Protein AF-0000000085123666 (afdb_homodimer)

Radius of gyration: 37.84 Å; Cα contacts (8 Å, |Δi|>4): 1685; chains: 2; bounding box: 63×123×87 Å

Secondary structure (DSSP, 8-state):
-PPPPPEEEEEETTS-----GGGGTT-SS--EEEEE-STT-HHHHHHHHHHHT-SEEE----GGGHHHHHHHHHH-TT-EEES-HHHHHTTSSHHHHHHHHHHTT-----EEEESSHHHHHHHHHHTPPSSEEEE-SSS-GGGGGGGEEEESSHHHHHHHHHHH--SSEEEEEPP-EEEEEEEEEEEETTEEEEEEEEE--TT-----GGGT-EEE-S---HHHHHHHHHHHHHHT-SEEEEEEEEETTT--EEEEEEESS----HHHHHHHHHHHHHHHHTTSSPPP---TTHHHHHTTS-HHHHTTEE--EE------TT----GGGGG------PPPPP-GGGS-------------------------PPB-GGG--HHHHHTSTT--HHHHHHHHHHHHH-B-SSGGGGGGSTT--HHHHHHHHTTBPP--EETTT--HHHHHTBTT--HHHHHHHHHHHHHHSS-SSGGGGGGSTT--HHHHHHHHTTEE---/-PPPPPEEEEEETTS-----GGGGTT-SS--EEEEE-STT-HHHHHHHHHHHT-SEEE----GGGHHHHHHHHHT-TT-EEES-HHHHHTTSSHHHHHHHHHHTT-----EEEESSHHHHHHHHHHTPPSSEEEE-SSS-GGGGGGGEEEESSHHHHHHHHHHH--SSEEEEEPP-EEEEEEEEEEEETTEEEEEEEEE--TT-S---GGGT-EEE-S---HHHHHHHHHHHHHHT-SEEEEEEEEETTT--EEEEEEESS----HHHHHHHHHHHHHHHHTTSSPPP---TTHHHHHTTS-HHHHTTEE--EE------TT----GGGGG------PPPPP-GGGS-------------------------PPB-GGG--HHHHHTSTT--HHHHHHHHHHHHH-B-SSGGGGGGSTT--HHHHHHHGGGBPP--EETTT--HHHHHTBTT--HHHHHHHHHHHHHHSS-SSGGGGGGSTT--HHHHHHHHTTEE---

Nearest PDB structures (foldseek):
  7qyr-assembly2_E  TM=7.824E-01  e=8.210E-13  Pseudomonas aeruginosa PAO1
  7qyr-assembly2_G  TM=7.642E-01  e=1.035E-12  Pseudomonas aeruginosa PAO1
  4iwx-assembly1_A  TM=7.507E-01  e=1.743E-12  Escherichia coli K-12
  7qys-assembly1_D  TM=7.583E-01  e=3.297E-12  Pseudomonas syringae pv. tomato str. DC3000
  5i47-assembly1_B  TM=7.705E-01  e=2.167E-09  Sphaerobacter thermophilus DSM 20745

Solvent-accessible surface area (backbone atoms only — not comparable to full-atom values): 55719 Å² total; per-residue (Å²): 128,85,82,68,72,39,42,25,38,54,40,42,71,97,47,86,74,86,76,56,69,77,35,47,72,82,58,86,65,77,66,43,76,46,67,44,72,56,89,92,31,62,67,61,44,54,50,48,41,59,73,70,54,43,33,33,39,35,43,77,72,54,58,91,46,40,69,61,48,54,53,51,47,68,76,34,79,76,42,45,50,39,58,36,72,50,33,49,45,40,39,47,30,60,56,33,34,51,48,42,26,59,74,68,70,44,58,50,56,61,67,48,79,22,82,48,62,67,61,39,50,49,38,48,67,74,64,57,63,71,42,30,34,41,34,54,43,73,73,71,64,92,63,28,67,76,44,54,39,81,22,75,42,50,69,49,41,49,53,49,44,68,70,67,59,54,79,38,42,31,38,26,45,59,71,57,46,34,90,57,25,35,31,45,38,33,27,41,24,42,13,65,62,36,49,33,37,20,23,28,34,94,95,40,91,55,31,50,54,91,72,62,22,52,73,43,44,64,88,71,59,64,37,51,51,52,51,45,31,54,50,25,57,73,40,38,28,53,44,33,31,32,33,32,37,34,27,56,86,46,59,29,44,24,51,74,45,51,32,76,69,72,95,64,48,49,28,56,49,21,50,47,35,40,43,47,42,18,64,66,44,75,63,77,38,61,80,71,61,73,57,56,67,48,30,46,36,59,59,60,32,52,63,39,54,46,44,26,30,27,52,68,37,49,51,72,74,53,91,38,93,85,41,59,63,43,68,59,58,76,72,53,85,62,63,68,44,83,58,60,83,82,49,80,82,66,45,68,79,74,82,66,76,81,72,80,72,71,78,73,67,79,65,74,69,68,72,74,60,76,60,79,69,46,42,41,73,76,74,49,47,52,41,58,44,22,68,38,77,90,42,46,70,71,56,35,50,51,50,53,58,51,45,74,74,33,44,54,27,43,79,70,60,53,54,74,40,86,90,42,53,72,66,58,50,60,68,34,51,84,46,42,40,89,40,45,41,33,67,74,73,55,47,58,74,54,38,41,27,27,85,94,29,45,67,67,50,25,48,51,53,51,51,48,31,68,72,66,69,54,68,88,49,75,72,58,50,58,74,40,83,91,36,47,74,68,52,41,63,59,45,55,68,28,44,39,72,67,135,128,86,82,66,72,39,42,25,38,53,41,43,72,97,48,86,76,86,77,56,69,77,36,48,72,85,58,87,65,77,66,43,76,48,67,44,72,56,91,89,32,62,67,60,42,53,50,48,42,60,72,68,54,43,32,33,40,35,43,78,72,54,58,92,45,40,68,60,48,54,55,50,45,68,76,34,80,76,42,46,48,40,58,37,72,52,32,49,45,40,38,47,31,58,56,31,32,51,48,41,26,60,73,69,71,43,59,49,56,61,68,49,77,23,81,49,63,68,60,40,50,48,39,46,66,73,65,58,63,69,42,29,34,40,33,55,43,72,75,72,64,92,65,29,68,75,43,55,38,80,23,74,43,49,70,49,41,50,53,49,44,68,70,67,60,54,80,37,42,31,38,25,45,57,72,56,46,35,90,58,26,34,32,44,38,32,28,42,24,42,11,65,61,38,50,33,38,20,23,29,33,94,97,40,92,56,30,49,57,92,73,62,21,50,72,41,44,64,89,74,58,66,37,51,52,51,50,45,31,53,50,24,56,74,42,38,30,53,44,34,32,31,34,31,36,32,26,54,87,44,60,30,41,24,49,74,45,51,32,76,68,72,94,65,48,48,28,55,48,20,51,47,34,39,42,47,43,18,62,66,46,74,62,76,38,63,79,70,62,74,56,54,67,49,31,46,37,59,59,60,33,51,65,39,54,45,45,26,31,28,52,67,38,48,52,72,74,52,90,39,95,85,40,59,62,44,68,58,57,76,72,53,86,61,63,70,44,83,58,61,83,83,50,80,82,68,45,69,80,73,80,66,75,81,72,79,74,71,78,72,68,80,66,75,70,67,72,72,61,76,60,78,70,46,42,43,74,78,76,50,48,53,40,56,45,20,68,39,79,90,42,46,69,71,57,35,50,51,50,52,57,52,46,72,73,32,43,57,28,44,79,71,60,51,53,74,40,86,91,41,54,72,66,59,49,59,68,33,50,84,46,42,40,90,40,46,40,33,67,72,73,57,47,58,74,54,37,42,29,28,85,94,30,45,68,69,51,26,49,52,52,50,51,46,30,69,72,67,67,54,67,88,49,76,71,58,50,58,75,40,82,91,36,47,73,70,53,40,61,58,45,55,67,29,43,38,72,67,136

Sequence (998 aa):
MKKLPKIGLLYLDYVMRFFDKSNFKGWPDKIETVTYHWKNDKARFIKEIKRKKIKILIGNIPATAYETFVEISKELPDVRFVPSIETQFSNRSKENVTLFCKKFKISIPKTKIFYDKDKGYEYLKNKATYPQIIKRSYGPSNYGGYFVHKADSFKEAKKLLDEKKYNPIYTQNAIDLKDSGDIRVMLIGHKPICAFWRYSGKNQWITNTSQGGSMSYENIPMNALELAVKASKAAKAEYWACDIAISAKTGKAYILECATAFAAFPYIRDWICQYLMWDFSKGRFKKPHVPLFSWEELGKIDSSLLRTMRNIGFSKYKPSFDGEYYLNDTKDNFDMSLTEISNNGDVPDSIAPDKNANQSKNTKRTEDEYEKKKINLNGATLTDLMSLYGMEEDLAIEIKEYLEDNIITDSSDLLELESIDSQMLKSWDENIDDMRIDINTATVEVLKKIKGIGPKLAKNILDYRKKMTTFKSINELKELEGIGKNKFSQLKSRLKIGEMKKLPKIGLLYLDYVMRFFDKSNFKGWPDKIETVTYHWKNDKARFIKEIKRKKIKILIGNIPATAYETFVEISKELPDVRFVPSIETQFSNRSKENVTLFCKKFKISIPKTKIFYDKDKGYEYLKNKATYPQIIKRSYGPSNYGGYFVHKADSFKEAKKLLDEKKYNPIYTQNAIDLKDSGDIRVMLIGHKPICAFWRYSGKNQWITNTSQGGSMSYENIPMNALELAVKASKAAKAEYWACDIAISAKTGKAYILECATAFAAFPYIRDWICQYLMWDFSKGRFKKPHVPLFSWEELGKIDSSLLRTMRNIGFSKYKPSFDGEYYLNDTKDNFDMSLTEISNNGDVPDSIAPDKNANQSKNTKRTEDEYEKKKINLNGATLTDLMSLYGMEEDLAIE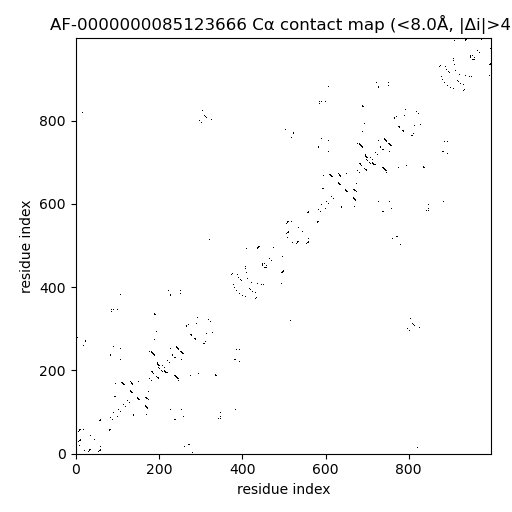IKEYLEDNIITDSSDLLELESIDSQMLKSWDENIDDMRIDINTATVEVLKKIKGIGPKLAKNILDYRKKMTTFKSINELKELEGIGKNKFSQLKSRLKIGE

Foldseek 3Di:
DDDFFAAEEEAEPPDDGQDDQVLQPPRPDGHHYAYQDDDPCLVVRLVVCVVVRGQEYEDADALVCLVVVVVSCVVVVRHHYAVHSLLNQCFNWQVSVVLLCVVLVFFAFAKDKAQDPVVVLVCQQPPDDDFKWWFATDDDCLVGVVGIDTDGHSVRVVVVCVVVVRGTTMMGHDAAFDVLWKKKFKDALLFTQAMKTFHDPDPDSYRDVVVVTDIARPDDFVLQSLSSSSSCQLSLHRIKMFIWGAHPVLRFIHTRHMDNRDDDAAAVSSLSSLCVCCVRVVHPRDNADHFPSVNNVVVVDDVVVSNVDHNDGDDQDDVDVVDDHPPRNVPRPGDRHHGDDDDPVSRRDPPPDPPPVPDPPPPVPPPVPPPLAADALLPDGLNNQSNQPPDDSVVSVVSVVLSVQAQDQDLCVCVVPVVDDPVSSVSNVVRHDRRAAALLPDALSRQCRYPLRHSVLSVQSVVVCVVVVGDPFLVCSCVTPPCDPVSSVVNNSRHDHDD/DDDFFAAEEEAEPPDDGQDDQVLQPPPPDGHHYAYQDDDPCLVVRLVVCVVSRGQEYEDADALVCLVVVVVSCVVVVRHHYAVHSLLNQCFNWQVSVVLLCVVLVFFAFAKDKAQDVVVVLVCQQPPDDDFKWWFQTDDDCLVGVVGIDTDGHSVRVVVVCVVVVRGTTMMGHDAAFDVLWKKKFKDALLFTQAMKTFHDPDPDSDRNVVVVTDIARPDDFVLQSLSSSSSCQLSLHRIKMFIWGAHPVLRFIHTRHMHNRDDDAAAVSSLSSLCVCCVRVVHPRDNADHFPSVNNVVVVDDVVVSNVDHNDGDDQDDVDVVDDHPPRNVPRPGDRHHGDDDDPVSRRDPPPDPPPVPDPPPPVPPPVPVPLAADALLPDGLNRQSNQPPDDSVVSVVSVVLSVQAQDQDLCVCVVPVVDDPVSSVSNVVRHDRRAAALLPDDLSRQCRYPLGHSVLSVQSVVVCVVVVGDPFLVCSCVTPPCDPVSSVVNNSRHDHDD

InterPro domains:
  IPR003583 Helix-hairpin-helix DNA-binding motif, class 1 [SM00278] (383-402)
  IPR003583 Helix-hairpin-helix DNA-binding motif, class 1 [SM00278] (445-464)
  IPR003583 Helix-hairpin-helix DNA-binding motif, class 1 [SM00278] (475-494)
  IPR004509 Competence protein ComEA, helix-hairpin-helix domain [TIGR00426] (434-495)
  IPR010994 RuvA domain 2-like [SSF47781] (436-495)
  IPR013651 ATP-grasp fold, RimK-type [PF08443] (102-251)
  IPR051675 Endonuclease/exonuclease/phosphatase family domain-containing protein 1 [PTHR21180] (435-497)
  IPR060575 SAM-like, helix-hairpin-helix tandem [PF12836] (436-495)

pLDDT: mean 81.43, std 16.47, range [26.2, 98.25]

Organism: Arcobacter nitrofigilis (strain ATCC 33309 / DSM 7299 / CCUG 15893 / LMG 7604 / NCTC 12251 / CI) (NCBI:txid572480)

Structure (mmCIF, N/CA/C/O backbone):
data_AF-0000000085123666-model_v1
#
loop_
_entity.id
_entity.type
_entity.pdbx_description
1 polymer 'RimK domain protein ATP-grasp'
#
loop_
_atom_site.group_PDB
_atom_site.id
_atom_site.type_symbol
_atom_site.label_atom_id
_atom_site.label_alt_id
_atom_site.label_comp_id
_atom_site.label_asym_id
_atom_site.label_entity_id
_atom_site.label_seq_id
_atom_site.pdbx_PDB_ins_code
_atom_site.Cartn_x
_atom_site.Cartn_y
_atom_site.Cartn_z
_atom_site.occupancy
_atom_site.B_iso_or_equiv
_atom_site.auth_seq_id
_atom_site.auth_comp_id
_atom_site.auth_asym_id
_atom_site.auth_atom_id
_atom_site.pdbx_PDB_model_num
ATOM 1 N N . MET A 1 1 ? 32.312 -5.438 -6.895 1 53.34 1 MET A N 1
ATOM 2 C CA . MET A 1 1 ? 31.109 -6.273 -6.859 1 53.34 1 MET A CA 1
ATOM 3 C C . MET A 1 1 ? 30.812 -6.855 -8.234 1 53.34 1 MET A C 1
ATOM 5 O O . MET A 1 1 ? 31.125 -6.238 -9.258 1 53.34 1 MET A O 1
ATOM 9 N N . LYS A 1 2 ? 30.688 -8.117 -8.344 1 68.94 2 LYS A N 1
ATOM 10 C CA . LYS A 1 2 ? 30.453 -8.789 -9.617 1 68.94 2 LYS A CA 1
ATOM 11 C C . LYS A 1 2 ? 29.344 -8.109 -10.406 1 68.94 2 LYS A C 1
ATOM 13 O O . LYS A 1 2 ? 28.328 -7.703 -9.836 1 68.94 2 LYS A O 1
ATOM 18 N N . LYS A 1 3 ? 29.594 -7.812 -11.672 1 87.56 3 LYS A N 1
ATOM 19 C CA . LYS A 1 3 ? 28.672 -7.109 -12.547 1 87.56 3 LYS A CA 1
ATOM 20 C C . LYS A 1 3 ? 27.375 -7.902 -12.734 1 87.56 3 LYS A C 1
ATOM 22 O O . LYS A 1 3 ? 27.406 -9.125 -12.891 1 87.56 3 LYS A O 1
ATOM 27 N N . LEU A 1 4 ? 26.25 -7.34 -12.57 1 94.25 4 LEU A N 1
ATOM 28 C CA . LEU A 1 4 ? 24.938 -7.949 -12.758 1 94.25 4 LEU A CA 1
ATOM 29 C C . LEU A 1 4 ? 24.609 -8.086 -14.242 1 94.25 4 LEU A C 1
ATOM 31 O O . LEU A 1 4 ? 25.156 -7.355 -15.07 1 94.25 4 LEU A O 1
ATOM 35 N N . PRO A 1 5 ? 23.906 -9.125 -14.625 1 96.31 5 PRO A N 1
ATOM 36 C CA . PRO A 1 5 ? 23.578 -9.328 -16.031 1 96.31 5 PRO A CA 1
ATOM 37 C C . PRO A 1 5 ? 22.766 -8.172 -16.609 1 96.31 5 PRO A C 1
ATOM 39 O O . PRO A 1 5 ? 21.953 -7.562 -15.906 1 96.31 5 PRO A O 1
ATOM 42 N N . LYS A 1 6 ? 23 -7.902 -17.859 1 97.19 6 LYS A N 1
ATOM 43 C CA . LYS A 1 6 ? 22.219 -6.895 -18.562 1 97.19 6 LYS A CA 1
ATOM 44 C C . LYS A 1 6 ? 20.828 -7.426 -18.891 1 97.19 6 LYS A C 1
ATOM 46 O O . LYS A 1 6 ? 20.688 -8.5 -19.484 1 97.19 6 LYS A O 1
ATOM 51 N N . ILE A 1 7 ? 19.781 -6.629 -18.484 1 97.88 7 ILE A N 1
ATOM 52 C CA . ILE A 1 7 ? 18.391 -7.047 -18.641 1 97.88 7 ILE A CA 1
ATOM 53 C C . ILE A 1 7 ? 17.766 -6.348 -19.844 1 97.88 7 ILE A C 1
ATOM 55 O O . ILE A 1 7 ? 18.016 -5.164 -20.078 1 97.88 7 ILE A O 1
ATOM 59 N N . GLY A 1 8 ? 17.031 -7.078 -20.641 1 98.25 8 GLY A N 1
ATOM 60 C CA . GLY A 1 8 ? 16.219 -6.516 -21.703 1 98.25 8 GLY A CA 1
ATOM 61 C C . GLY A 1 8 ? 14.75 -6.898 -21.594 1 98.25 8 GLY A C 1
ATOM 62 O O . GLY A 1 8 ? 14.422 -8.039 -21.25 1 98.25 8 GLY A O 1
ATOM 63 N N . LEU A 1 9 ? 13.883 -5.934 -21.812 1 97 9 LEU A N 1
ATOM 64 C CA . LEU A 1 9 ? 12.445 -6.195 -21.906 1 97 9 LEU A CA 1
ATOM 65 C C . LEU A 1 9 ? 12.031 -6.461 -23.344 1 97 9 LEU A C 1
ATOM 67 O O . LEU A 1 9 ? 12.336 -5.672 -24.234 1 97 9 LEU A O 1
ATOM 71 N N . LEU A 1 10 ? 11.375 -7.57 -23.5 1 96.56 10 LEU A N 1
ATOM 72 C CA . LEU A 1 10 ? 10.852 -7.961 -24.812 1 96.56 10 LEU A CA 1
ATOM 73 C C . LEU A 1 10 ? 9.492 -7.32 -25.062 1 96.56 10 LEU A C 1
ATOM 75 O O . LEU A 1 10 ? 8.531 -7.578 -24.344 1 96.56 10 LEU A O 1
ATOM 79 N N . TYR A 1 11 ? 9.477 -6.469 -26.141 1 91.5 11 TYR A N 1
ATOM 80 C CA . TYR A 1 11 ? 8.227 -5.902 -26.625 1 91.5 11 TYR A CA 1
ATOM 81 C C . TYR A 1 11 ? 7.91 -6.414 -28.031 1 91.5 11 TYR A C 1
ATOM 83 O O . TYR A 1 11 ? 8.812 -6.832 -28.766 1 91.5 11 TYR A O 1
ATOM 91 N N . LEU A 1 12 ? 6.672 -6.57 -28.281 1 87.5 12 LEU A N 1
ATOM 92 C CA . LEU A 1 12 ? 6.195 -6.895 -29.609 1 87.5 12 LEU A CA 1
ATOM 93 C C . LEU A 1 12 ? 5.203 -5.844 -30.109 1 87.5 12 LEU A C 1
ATOM 95 O O . LEU A 1 12 ? 4.355 -5.379 -29.344 1 87.5 12 LEU A O 1
ATOM 99 N N . ASP A 1 13 ? 5.395 -5.512 -31.344 1 83.62 13 ASP A N 1
ATOM 100 C CA . ASP A 1 13 ? 4.441 -4.559 -31.906 1 83.62 13 ASP A CA 1
ATOM 101 C C . ASP A 1 13 ? 3.006 -5.051 -31.734 1 83.62 13 ASP A C 1
ATOM 103 O O . ASP A 1 13 ? 2.729 -6.238 -31.891 1 83.62 13 ASP A O 1
ATOM 107 N N . TYR A 1 14 ? 2.125 -4.227 -31.219 1 69.38 14 TYR A N 1
ATOM 108 C CA . TYR A 1 14 ? 0.685 -4.441 -31.109 1 69.38 14 TYR A CA 1
ATOM 109 C C . TYR A 1 14 ? 0.356 -5.387 -29.953 1 69.38 14 TYR A C 1
ATOM 111 O O . TYR A 1 14 ? -0.722 -5.984 -29.922 1 69.38 14 TYR A O 1
ATOM 119 N N . VAL A 1 15 ? 1.325 -5.672 -29.234 1 74.75 15 VAL A N 1
ATOM 120 C CA . VAL A 1 15 ? 1.109 -6.496 -28.047 1 74.75 15 VAL A CA 1
ATOM 121 C C . VAL A 1 15 ? 1.286 -5.648 -26.781 1 74.75 15 VAL A C 1
ATOM 123 O O . VAL A 1 15 ? 2.193 -4.812 -26.719 1 74.75 15 VAL A O 1
ATOM 126 N N . MET A 1 16 ? 0.449 -5.84 -25.859 1 71.25 16 MET A N 1
ATOM 127 C CA . MET A 1 16 ? 0.484 -5.09 -24.609 1 71.25 16 MET A CA 1
ATOM 128 C C . MET A 1 16 ? 1.772 -5.371 -23.844 1 71.25 16 MET A C 1
ATOM 130 O O . MET A 1 16 ? 2.229 -6.516 -23.781 1 71.25 16 MET A O 1
ATOM 134 N N . ARG A 1 17 ? 2.277 -4.332 -23.344 1 80.25 17 ARG A N 1
ATOM 135 C CA . ARG A 1 17 ? 3.496 -4.426 -22.547 1 80.25 17 ARG A CA 1
ATOM 136 C C . ARG A 1 17 ? 3.178 -4.785 -21.094 1 80.25 17 ARG A C 1
ATOM 138 O O . ARG A 1 17 ? 2.357 -4.129 -20.453 1 80.25 17 ARG A O 1
ATOM 145 N N . PHE A 1 18 ? 3.793 -5.824 -20.672 1 84.25 18 PHE A N 1
ATOM 146 C CA . PHE A 1 18 ? 3.525 -6.305 -19.312 1 84.25 18 PHE A CA 1
ATOM 147 C C . PHE A 1 18 ? 4.398 -5.578 -18.297 1 84.25 18 PHE A C 1
ATOM 149 O O . PHE A 1 18 ? 3.918 -5.176 -17.234 1 84.25 18 PHE A O 1
ATOM 156 N N . PHE A 1 19 ? 5.68 -5.383 -18.594 1 90.44 19 PHE A N 1
ATOM 157 C CA . PHE A 1 19 ? 6.609 -4.734 -17.672 1 90.44 19 PHE A CA 1
ATOM 158 C C . PHE A 1 19 ? 7.066 -3.391 -18.234 1 90.44 19 PHE A C 1
ATOM 160 O O . PHE A 1 19 ? 7.016 -3.164 -19.438 1 90.44 19 PHE A O 1
ATOM 167 N N . ASP A 1 20 ? 7.422 -2.521 -17.375 1 88.56 20 ASP A N 1
ATOM 168 C CA . ASP A 1 20 ? 8.109 -1.263 -17.641 1 88.56 20 ASP A CA 1
ATOM 169 C C . ASP A 1 20 ? 9.438 -1.189 -16.891 1 88.56 20 ASP A C 1
ATOM 171 O O . ASP A 1 20 ? 9.617 -1.881 -15.875 1 88.56 20 ASP A O 1
ATOM 175 N N . LYS A 1 21 ? 10.344 -0.416 -17.453 1 92 21 LYS A N 1
ATOM 176 C CA . LYS A 1 21 ? 11.641 -0.273 -16.797 1 92 21 LYS A CA 1
ATOM 177 C C . LYS A 1 21 ? 11.484 0.152 -15.336 1 92 21 LYS A C 1
ATOM 179 O O . LYS A 1 21 ? 12.297 -0.221 -14.484 1 92 21 LYS A O 1
ATOM 184 N N . SER A 1 22 ? 10.414 0.889 -15.023 1 89.81 22 SER A N 1
ATOM 185 C CA . SER A 1 22 ? 10.195 1.413 -13.68 1 89.81 22 SER A CA 1
ATOM 186 C C . SER A 1 22 ? 9.906 0.29 -12.688 1 89.81 22 SER A C 1
ATOM 188 O O . SER A 1 22 ? 9.969 0.494 -11.477 1 89.81 22 SER A O 1
ATOM 190 N N . ASN A 1 23 ? 9.578 -0.911 -13.148 1 93.12 23 ASN A N 1
ATOM 191 C CA . ASN A 1 23 ? 9.305 -2.041 -12.266 1 93.12 23 ASN A CA 1
ATOM 192 C C . ASN A 1 23 ? 10.594 -2.604 -11.664 1 93.12 23 ASN A C 1
ATOM 194 O O . ASN A 1 23 ? 10.555 -3.357 -10.695 1 93.12 23 ASN A O 1
ATOM 198 N N . PHE A 1 24 ? 11.68 -2.26 -12.289 1 94.94 24 PHE A N 1
ATOM 199 C CA . PHE A 1 24 ? 12.984 -2.742 -11.836 1 94.94 24 PHE A CA 1
ATOM 200 C C . PHE A 1 24 ? 13.703 -1.676 -11.023 1 94.94 24 PHE A C 1
ATOM 202 O O . PHE A 1 24 ? 14.883 -1.39 -11.273 1 94.94 24 PHE A O 1
ATOM 209 N N . LYS A 1 25 ? 12.992 -1.164 -10.07 1 90.75 25 LYS A N 1
ATOM 210 C CA . LYS A 1 25 ? 13.539 -0.093 -9.242 1 90.75 25 LYS A CA 1
ATOM 211 C C . LYS A 1 25 ? 14.773 -0.565 -8.477 1 90.75 25 LYS A C 1
ATOM 213 O O . LYS A 1 25 ? 14.727 -1.578 -7.773 1 90.75 25 LYS A O 1
ATOM 218 N N . GLY A 1 26 ? 15.867 0.148 -8.594 1 89 26 GLY A N 1
ATOM 219 C CA . GLY A 1 26 ? 17.062 -0.142 -7.828 1 89 26 GLY A CA 1
ATOM 220 C C . GLY A 1 26 ? 18.125 -0.893 -8.625 1 89 26 GLY A C 1
ATOM 221 O O . GLY A 1 26 ? 19.281 -0.986 -8.203 1 89 26 GLY A O 1
ATOM 222 N N . TRP A 1 27 ? 17.688 -1.526 -9.781 1 94 27 TRP A N 1
ATOM 223 C CA . TRP A 1 27 ? 18.688 -2.193 -10.609 1 94 27 TRP A CA 1
ATOM 224 C C . TRP A 1 27 ? 19.734 -1.2 -11.102 1 94 27 TRP A C 1
ATOM 226 O O . TRP A 1 27 ? 19.391 -0.116 -11.586 1 94 27 TRP A O 1
ATOM 236 N N . PRO A 1 28 ? 20.938 -1.453 -10.977 1 90.88 28 PRO A N 1
ATOM 237 C CA . PRO A 1 28 ? 21.984 -0.444 -11.211 1 90.88 28 PRO A CA 1
ATOM 238 C C . PRO A 1 28 ? 22.141 -0.09 -12.688 1 90.88 28 PRO A C 1
ATOM 240 O O . PRO A 1 28 ? 22.391 1.07 -13.023 1 90.88 28 PRO A O 1
ATOM 243 N N . ASP A 1 29 ? 22.031 -1.053 -13.594 1 92.31 29 ASP A N 1
ATOM 244 C CA . ASP A 1 29 ? 22.219 -0.81 -15.023 1 92.31 29 ASP A CA 1
ATOM 245 C C . ASP A 1 29 ? 20.891 -0.426 -15.688 1 92.31 29 ASP A C 1
ATOM 247 O O . ASP A 1 29 ? 19.812 -0.741 -15.172 1 92.31 29 ASP A O 1
ATOM 251 N N . LYS A 1 30 ? 21.047 0.191 -16.75 1 94.69 30 LYS A N 1
ATOM 252 C CA . LYS A 1 30 ? 19.875 0.533 -17.562 1 94.69 30 LYS A CA 1
ATOM 253 C C . LYS A 1 30 ? 19.141 -0.722 -18.031 1 94.69 30 LYS A C 1
ATOM 255 O O . LYS A 1 30 ? 19.781 -1.692 -18.453 1 94.69 30 LYS A O 1
ATOM 260 N N . ILE A 1 31 ? 17.859 -0.704 -17.922 1 96.69 31 ILE A N 1
ATOM 261 C CA . ILE A 1 31 ? 17.031 -1.781 -18.453 1 96.69 31 ILE A CA 1
ATOM 262 C C . ILE A 1 31 ? 16.797 -1.547 -19.938 1 96.69 31 ILE A C 1
ATOM 264 O O . ILE A 1 31 ? 16.156 -0.567 -20.328 1 96.69 31 ILE A O 1
ATOM 268 N N . GLU A 1 32 ? 17.297 -2.404 -20.766 1 97.06 32 GLU A N 1
ATOM 269 C CA . GLU A 1 32 ? 17.141 -2.264 -22.219 1 97.06 32 GLU A CA 1
ATOM 270 C C . GLU A 1 32 ? 15.742 -2.693 -22.656 1 97.06 32 GLU A C 1
ATOM 272 O O . GLU A 1 32 ? 15.031 -3.379 -21.922 1 97.06 32 GLU A O 1
ATOM 277 N N . THR A 1 33 ? 15.352 -2.182 -23.797 1 95.94 33 THR A N 1
ATOM 278 C CA . THR A 1 33 ? 14.133 -2.635 -24.453 1 95.94 33 THR A CA 1
ATOM 279 C C . THR A 1 33 ? 14.422 -3.086 -25.875 1 95.94 33 THR A C 1
ATOM 281 O O . THR A 1 33 ? 15.227 -2.467 -26.578 1 95.94 33 THR A O 1
ATOM 284 N N . VAL A 1 34 ? 13.898 -4.176 -26.266 1 96.81 34 VAL A N 1
ATOM 285 C CA . VAL A 1 34 ? 13.977 -4.66 -27.641 1 96.81 34 VAL A CA 1
ATOM 286 C C . VAL A 1 34 ? 12.57 -4.984 -28.141 1 96.81 34 VAL A C 1
ATOM 288 O O . VAL A 1 34 ? 11.797 -5.652 -27.469 1 96.81 34 VAL A O 1
ATOM 291 N N . THR A 1 35 ? 12.273 -4.512 -29.328 1 93.25 35 THR A N 1
ATOM 292 C CA . THR A 1 35 ? 10.945 -4.703 -29.891 1 93.25 35 THR A CA 1
ATOM 293 C C . THR A 1 35 ? 11 -5.59 -31.141 1 93.25 35 THR A C 1
ATOM 295 O O . THR A 1 35 ? 11.781 -5.332 -32.062 1 93.25 35 THR A O 1
ATOM 298 N N . TYR A 1 36 ? 10.281 -6.656 -31.078 1 93.62 36 TYR A N 1
ATOM 299 C CA . TYR A 1 36 ? 10.102 -7.504 -32.25 1 93.62 36 TYR A CA 1
ATOM 300 C C . TYR A 1 36 ? 8.992 -6.961 -33.156 1 93.62 36 TYR A C 1
ATOM 302 O O . TYR A 1 36 ? 7.863 -6.754 -32.688 1 93.62 36 TYR A O 1
ATOM 310 N N . HIS A 1 37 ? 9.273 -6.688 -34.406 1 89.56 37 HIS A N 1
ATOM 311 C CA . HIS A 1 37 ? 8.367 -6 -35.312 1 89.56 37 HIS A CA 1
ATOM 312 C C . HIS A 1 37 ? 7.648 -6.988 -36.219 1 89.56 37 HIS A C 1
ATOM 314 O O . HIS A 1 37 ? 7.125 -6.605 -37.281 1 89.56 37 HIS A O 1
ATOM 320 N N . TRP A 1 38 ? 7.652 -8.25 -35.969 1 85.19 38 TRP A N 1
ATOM 321 C CA . TRP A 1 38 ? 6.969 -9.312 -36.719 1 85.19 38 TRP A CA 1
ATOM 322 C C . TRP A 1 38 ? 7.539 -9.469 -38.125 1 85.19 38 TRP A C 1
ATOM 324 O O . TRP A 1 38 ? 8.57 -8.875 -38.438 1 85.19 38 TRP A O 1
ATOM 334 N N . LYS A 1 39 ? 7.031 -10.422 -38.906 1 81.75 39 LYS A N 1
ATOM 335 C CA . LYS A 1 39 ? 7.395 -10.695 -40.281 1 81.75 39 LYS A CA 1
ATOM 336 C C . LYS A 1 39 ? 8.867 -11.055 -40.406 1 81.75 39 LYS A C 1
ATOM 338 O O . LYS A 1 39 ? 9.359 -11.953 -39.719 1 81.75 39 LYS A O 1
ATOM 343 N N . ASN A 1 40 ? 9.695 -10.297 -41.156 1 85.12 40 ASN A N 1
ATOM 344 C CA . ASN A 1 40 ? 11.086 -10.633 -41.438 1 85.12 40 ASN A CA 1
ATOM 345 C C . ASN A 1 40 ? 12.039 -9.906 -40.469 1 85.12 40 ASN A C 1
ATOM 347 O O . ASN A 1 40 ? 13.125 -9.484 -40.875 1 85.12 40 ASN A O 1
ATOM 351 N N . ASP A 1 41 ? 11.609 -9.922 -39.156 1 89.75 41 ASP A N 1
ATOM 352 C CA . ASP A 1 41 ? 12.359 -9.109 -38.188 1 89.75 41 ASP A CA 1
ATOM 353 C C . ASP A 1 41 ? 13.328 -9.961 -37.375 1 89.75 41 ASP A C 1
ATOM 355 O O . ASP A 1 41 ? 14.047 -9.445 -36.531 1 89.75 41 ASP A O 1
ATOM 359 N N . LYS A 1 42 ? 13.375 -11.266 -37.562 1 92.44 42 LYS A N 1
ATOM 360 C CA . LYS A 1 42 ? 14.125 -12.203 -36.719 1 92.44 42 LYS A CA 1
ATOM 361 C C . LYS A 1 42 ? 15.609 -11.844 -36.688 1 92.44 42 LYS A C 1
ATOM 363 O O . LYS A 1 42 ? 16.188 -11.703 -35.594 1 92.44 42 LYS A O 1
ATOM 368 N N . ALA A 1 43 ? 16.188 -11.641 -37.844 1 94.75 43 ALA A N 1
ATOM 369 C CA . ALA A 1 43 ? 17.625 -11.375 -37.938 1 94.75 43 ALA A CA 1
ATOM 370 C C . ALA A 1 43 ? 17.984 -10.062 -37.25 1 94.75 43 ALA A C 1
ATOM 372 O O . ALA A 1 43 ? 18.953 -9.992 -36.5 1 94.75 43 ALA A O 1
ATOM 373 N N . ARG A 1 44 ? 17.234 -9.062 -37.562 1 96.31 44 ARG A N 1
ATOM 374 C CA . ARG A 1 44 ? 17.469 -7.758 -36.938 1 96.31 44 ARG A CA 1
ATOM 375 C C . ARG A 1 44 ? 17.359 -7.84 -35.438 1 96.31 44 ARG A C 1
ATOM 377 O O . ARG A 1 44 ? 18.172 -7.25 -34.719 1 96.31 44 ARG A O 1
ATOM 384 N N . PHE A 1 45 ? 16.344 -8.5 -35 1 97.25 45 PHE A N 1
ATOM 385 C CA . PHE A 1 45 ? 16.047 -8.656 -33.594 1 97.25 45 PHE A CA 1
ATOM 386 C C . PHE A 1 45 ? 17.203 -9.328 -32.844 1 97.25 45 PHE A C 1
ATOM 388 O O . PHE A 1 45 ? 17.656 -8.836 -31.828 1 97.25 45 PHE A O 1
ATOM 395 N N . ILE A 1 46 ? 17.688 -10.398 -33.406 1 97.31 46 ILE A N 1
ATOM 396 C CA . ILE A 1 46 ? 18.797 -11.148 -32.812 1 97.31 46 ILE A CA 1
ATOM 397 C C . ILE A 1 46 ? 20.047 -10.273 -32.781 1 97.31 46 ILE A C 1
ATOM 399 O O . ILE A 1 46 ? 20.75 -10.234 -31.75 1 97.31 46 ILE A O 1
ATOM 403 N N . LYS A 1 47 ? 20.297 -9.523 -33.844 1 97.75 47 LYS A N 1
ATOM 404 C CA . LYS A 1 47 ? 21.453 -8.633 -33.906 1 97.75 47 LYS A CA 1
ATOM 405 C C . LYS A 1 47 ? 21.375 -7.551 -32.844 1 97.75 47 LYS A C 1
ATOM 407 O O . LYS A 1 47 ? 22.391 -7.188 -32.25 1 97.75 47 LYS A O 1
ATOM 412 N N . GLU A 1 48 ? 20.219 -7.082 -32.625 1 98.12 48 GLU A N 1
ATOM 413 C CA . GLU A 1 48 ? 20.047 -6.035 -31.625 1 98.12 48 GLU A CA 1
ATOM 414 C C . GLU A 1 48 ? 20.344 -6.559 -30.219 1 98.12 48 GLU A C 1
ATOM 416 O O . GLU A 1 48 ? 20.984 -5.871 -29.422 1 98.12 48 GLU A O 1
ATOM 421 N N . ILE A 1 49 ? 19.859 -7.727 -29.891 1 98.19 49 ILE A N 1
ATOM 422 C CA . ILE A 1 49 ? 20.078 -8.344 -28.578 1 98.19 49 ILE A CA 1
ATOM 423 C C . ILE A 1 49 ? 21.578 -8.539 -28.359 1 98.19 49 ILE A C 1
ATOM 425 O O . ILE A 1 49 ? 22.094 -8.234 -27.281 1 98.19 49 ILE A O 1
ATOM 429 N N . LYS A 1 50 ? 22.266 -9.008 -29.406 1 97.56 50 LYS A N 1
ATOM 430 C CA . LYS A 1 50 ? 23.703 -9.219 -29.328 1 97.56 50 LYS A CA 1
ATOM 431 C C . LYS A 1 50 ? 24.453 -7.891 -29.172 1 97.56 50 LYS A C 1
ATOM 433 O O . LYS A 1 50 ? 25.375 -7.781 -28.375 1 97.56 50 LYS A O 1
ATOM 438 N N . ARG A 1 51 ? 24.047 -6.887 -29.906 1 97.88 51 ARG A N 1
ATOM 439 C CA . ARG A 1 51 ? 24.672 -5.566 -29.859 1 97.88 51 ARG A CA 1
ATOM 440 C C . ARG A 1 51 ? 24.531 -4.945 -28.484 1 97.88 51 ARG A C 1
ATOM 442 O O . ARG A 1 51 ? 25.484 -4.348 -27.969 1 97.88 51 ARG A O 1
ATOM 449 N N . LYS A 1 52 ? 23.391 -5.137 -27.906 1 97.5 52 LYS A N 1
ATOM 450 C CA . LYS A 1 52 ? 23.109 -4.551 -26.594 1 97.5 52 LYS A CA 1
ATOM 451 C C . LYS A 1 52 ? 23.688 -5.41 -25.484 1 97.5 52 LYS A C 1
ATOM 453 O O . LYS A 1 52 ? 23.672 -5.016 -24.312 1 97.5 52 LYS A O 1
ATOM 458 N N . LYS A 1 53 ? 24.156 -6.594 -25.797 1 97.31 53 LYS A N 1
ATOM 459 C CA . LYS A 1 53 ? 24.781 -7.531 -24.875 1 97.31 53 LYS A CA 1
ATOM 460 C C . LYS A 1 53 ? 23.812 -7.961 -23.781 1 97.31 53 LYS A C 1
ATOM 462 O O . LYS A 1 53 ? 24.172 -8.008 -22.609 1 97.31 53 LYS A O 1
ATOM 467 N N . ILE A 1 54 ? 22.562 -8.148 -24.172 1 98 54 ILE A N 1
ATOM 468 C CA . ILE A 1 54 ? 21.531 -8.586 -23.25 1 98 54 ILE A CA 1
ATOM 469 C C . ILE A 1 54 ? 21.797 -10.031 -22.828 1 98 54 ILE A C 1
ATOM 471 O O . ILE A 1 54 ? 22.047 -10.891 -23.672 1 98 54 ILE A O 1
ATOM 475 N N . LYS A 1 55 ? 21.734 -10.25 -21.516 1 97.69 55 LYS A N 1
ATOM 476 C CA . LYS A 1 55 ? 21.969 -11.594 -21 1 97.69 55 LYS A CA 1
ATOM 477 C C . LYS A 1 55 ? 20.672 -12.242 -20.547 1 97.69 55 LYS A C 1
ATOM 479 O O . LYS A 1 55 ? 20.562 -13.469 -20.5 1 97.69 55 LYS A O 1
ATOM 484 N N . ILE A 1 56 ? 19.719 -11.469 -20.156 1 98.06 56 ILE A N 1
ATOM 485 C CA . ILE A 1 56 ? 18.406 -11.945 -19.734 1 98.06 56 ILE A CA 1
ATOM 486 C C . ILE A 1 56 ? 17.312 -11.18 -20.484 1 98.06 56 ILE A C 1
ATOM 488 O O . ILE A 1 56 ? 17.297 -9.945 -20.453 1 98.06 56 ILE A O 1
ATOM 492 N N . LEU A 1 57 ? 16.516 -11.852 -21.156 1 97.88 57 LEU A N 1
ATOM 493 C CA . LEU A 1 57 ? 15.398 -11.258 -21.891 1 97.88 57 LEU A CA 1
ATOM 494 C C . LEU A 1 57 ? 14.062 -11.625 -21.25 1 97.88 57 LEU A C 1
ATOM 496 O O . LEU A 1 57 ? 13.711 -12.797 -21.172 1 97.88 57 LEU A O 1
ATOM 500 N N . ILE A 1 58 ? 13.328 -10.586 -20.812 1 97.56 58 ILE A N 1
ATOM 501 C CA . ILE A 1 58 ? 12.086 -10.797 -20.062 1 97.56 58 ILE A CA 1
ATOM 502 C C . ILE A 1 58 ? 10.891 -10.398 -20.922 1 97.56 58 ILE A C 1
ATOM 504 O O . ILE A 1 58 ? 10.844 -9.281 -21.453 1 97.56 58 ILE A O 1
ATOM 508 N N . GLY A 1 59 ? 9.953 -11.266 -21.047 1 93.88 59 GLY A N 1
ATOM 509 C CA . GLY A 1 59 ? 8.727 -10.914 -21.734 1 93.88 59 GLY A CA 1
ATOM 510 C C . GLY A 1 59 ? 7.902 -12.117 -22.141 1 93.88 59 GLY A C 1
ATOM 511 O O . GLY A 1 59 ? 8.414 -13.242 -22.188 1 93.88 59 GLY A O 1
ATOM 512 N N . ASN A 1 60 ? 6.707 -11.867 -22.344 1 90.06 60 ASN A N 1
ATOM 513 C CA . ASN A 1 60 ? 5.789 -12.914 -22.797 1 90.06 60 ASN A CA 1
ATOM 514 C C . ASN A 1 60 ? 5.75 -13.016 -24.312 1 90.06 60 ASN A C 1
ATOM 516 O O . ASN A 1 60 ? 5.762 -12 -25.016 1 90.06 60 ASN A O 1
ATOM 520 N N . ILE A 1 61 ? 5.723 -14.172 -24.781 1 88.56 61 ILE A N 1
ATOM 521 C CA . ILE A 1 61 ? 5.676 -14.477 -26.203 1 88.56 61 ILE A CA 1
ATOM 522 C C . ILE A 1 61 ? 4.285 -14.992 -26.578 1 88.56 61 ILE A C 1
ATOM 524 O O . ILE A 1 61 ? 3.852 -16.031 -26.078 1 88.56 61 ILE A O 1
ATOM 528 N N . PRO A 1 62 ? 3.645 -14.25 -27.406 1 80.88 62 PRO A N 1
ATOM 529 C CA . PRO A 1 62 ? 2.33 -14.75 -27.828 1 80.88 62 PRO A CA 1
ATOM 530 C C . PRO A 1 62 ? 2.414 -16.078 -28.578 1 80.88 62 PRO A C 1
ATOM 532 O O . PRO A 1 62 ? 3.451 -16.391 -29.156 1 80.88 62 PRO A O 1
ATOM 535 N N . ALA A 1 63 ? 1.286 -16.75 -28.594 1 77.25 63 ALA A N 1
ATOM 536 C CA . ALA A 1 63 ? 1.215 -18.062 -29.234 1 77.25 63 ALA A CA 1
ATOM 537 C C . ALA A 1 63 ? 1.624 -17.969 -30.703 1 77.25 63 ALA A C 1
ATOM 539 O O . ALA A 1 63 ? 2.281 -18.875 -31.219 1 77.25 63 ALA A O 1
ATOM 540 N N . THR A 1 64 ? 1.286 -16.891 -31.391 1 76.31 64 THR A N 1
ATOM 541 C CA . THR A 1 64 ? 1.519 -16.719 -32.812 1 76.31 64 THR A CA 1
ATOM 542 C C . THR A 1 64 ? 3.006 -16.531 -33.125 1 76.31 64 THR A C 1
ATOM 544 O O . THR A 1 64 ? 3.461 -16.781 -34.219 1 76.31 64 THR A O 1
ATOM 547 N N . ALA A 1 65 ? 3.721 -16.156 -32.094 1 84.44 65 ALA A N 1
ATOM 548 C CA . ALA A 1 65 ? 5.145 -15.898 -32.281 1 84.44 65 ALA A CA 1
ATOM 549 C C . ALA A 1 65 ? 6 -17 -31.672 1 84.44 65 ALA A C 1
ATOM 551 O O . ALA A 1 65 ? 7.227 -16.969 -31.766 1 84.44 65 ALA A O 1
ATOM 552 N N . TYR A 1 66 ? 5.375 -17.969 -31.062 1 86.56 66 TYR A N 1
ATOM 553 C CA . TYR A 1 66 ? 6.078 -18.922 -30.234 1 86.56 66 TYR A CA 1
ATOM 554 C C . TYR A 1 66 ? 7.16 -19.656 -31.016 1 86.56 66 TYR A C 1
ATOM 556 O O . TYR A 1 66 ? 8.32 -19.703 -30.609 1 86.56 66 TYR A O 1
ATOM 564 N N . GLU A 1 67 ? 6.828 -20.141 -32.219 1 83.06 67 GLU A N 1
ATOM 565 C CA . GLU A 1 67 ? 7.781 -20.922 -33 1 83.06 67 GLU A CA 1
ATOM 566 C C . GLU A 1 67 ? 8.961 -20.047 -33.438 1 83.06 67 GLU A C 1
ATOM 568 O O . GLU A 1 67 ? 10.102 -20.516 -33.469 1 83.06 67 GLU A O 1
ATOM 573 N N . THR A 1 68 ? 8.641 -18.891 -33.812 1 90 68 T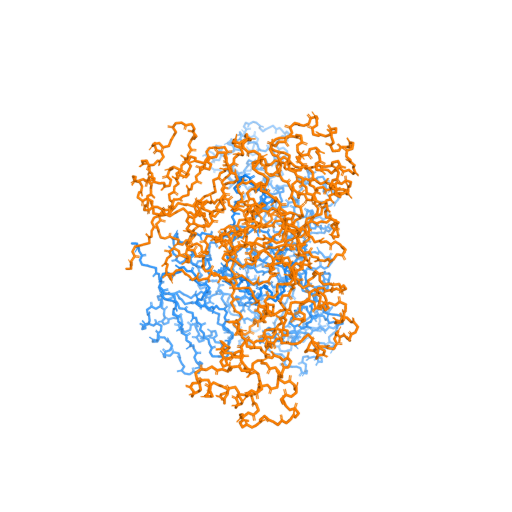HR A N 1
ATOM 574 C CA . THR A 1 68 ? 9.695 -17.953 -34.188 1 90 68 THR A CA 1
ATOM 575 C C . THR A 1 68 ? 10.672 -17.734 -33.031 1 90 68 THR A C 1
ATOM 577 O O . THR A 1 68 ? 11.883 -17.719 -33.25 1 90 68 THR A O 1
ATOM 580 N N . PHE A 1 69 ? 10.172 -17.641 -31.859 1 94.06 69 PHE A N 1
ATOM 581 C CA . PHE A 1 69 ? 11.023 -17.344 -30.719 1 94.06 69 PHE A CA 1
ATOM 582 C C . PHE A 1 69 ? 11.758 -18.578 -30.25 1 94.06 69 PHE A C 1
ATOM 584 O O . PHE A 1 69 ? 12.805 -18.484 -29.594 1 94.06 69 PHE A O 1
ATOM 591 N N . VAL A 1 70 ? 11.195 -19.766 -30.516 1 89.75 70 VAL A N 1
ATOM 592 C CA . VAL A 1 70 ? 11.977 -20.984 -30.328 1 89.75 70 VAL A CA 1
ATOM 593 C C . VAL A 1 70 ? 13.242 -20.938 -31.188 1 89.75 70 VAL A C 1
ATOM 595 O O . VAL A 1 70 ? 14.336 -21.219 -30.688 1 89.75 70 VAL A O 1
ATOM 598 N N . GLU A 1 71 ? 13.102 -20.516 -32.438 1 91.25 71 GLU A N 1
ATOM 599 C CA . GLU A 1 71 ? 14.242 -20.391 -33.344 1 91.25 71 GLU A CA 1
ATOM 600 C C . GLU A 1 71 ? 15.203 -19.297 -32.875 1 91.25 71 GLU A C 1
ATOM 602 O O . GLU A 1 71 ? 16.422 -19.484 -32.906 1 91.25 71 GLU A O 1
ATOM 607 N N . ILE A 1 72 ? 14.641 -18.219 -32.469 1 95.88 72 ILE A N 1
ATOM 608 C CA . ILE A 1 72 ? 15.453 -17.109 -32 1 95.88 72 ILE A CA 1
ATOM 609 C C . ILE A 1 72 ? 16.281 -17.547 -30.797 1 95.88 72 ILE A C 1
ATOM 611 O O . ILE A 1 72 ? 17.469 -17.234 -30.703 1 95.88 72 ILE A O 1
ATOM 615 N N . SER A 1 73 ? 15.641 -18.297 -29.906 1 94.88 73 SER A N 1
ATOM 616 C CA . SER A 1 73 ? 16.328 -18.75 -28.703 1 94.88 73 SER A CA 1
ATOM 617 C C . SER A 1 73 ? 17.5 -19.656 -29.031 1 94.88 73 SER A C 1
ATOM 619 O O . SER A 1 73 ? 18.516 -19.656 -28.328 1 94.88 73 SER A O 1
ATOM 621 N N . LYS A 1 74 ? 17.406 -20.406 -30.094 1 91.69 74 LYS A N 1
ATOM 622 C CA . LYS A 1 74 ? 18.484 -21.281 -30.531 1 91.69 74 LYS A CA 1
ATOM 623 C C . LYS A 1 74 ? 19.688 -20.469 -31 1 91.69 74 LYS A C 1
ATOM 625 O O . LYS A 1 74 ? 20.828 -20.906 -30.859 1 91.69 74 LYS A O 1
ATOM 630 N N . GLU A 1 75 ? 19.422 -19.328 -31.516 1 95.38 75 GLU A N 1
ATOM 631 C CA . GLU A 1 75 ? 20.469 -18.453 -32.031 1 95.38 75 GLU A CA 1
ATOM 632 C C . GLU A 1 75 ? 21.047 -17.562 -30.922 1 95.38 75 GLU A C 1
ATOM 634 O O . GLU A 1 75 ? 22.016 -16.844 -31.141 1 95.38 75 GLU A O 1
ATOM 639 N N . LEU A 1 76 ? 20.469 -17.625 -29.781 1 96.88 76 LEU A N 1
ATOM 640 C CA . LEU A 1 76 ? 20.922 -16.859 -28.625 1 96.88 76 LEU A CA 1
ATOM 641 C C . LEU A 1 76 ? 21.172 -17.766 -27.438 1 96.88 76 LEU A C 1
ATOM 643 O O . LEU A 1 76 ? 20.562 -17.578 -26.375 1 96.88 76 LEU A O 1
ATOM 647 N N . PRO A 1 77 ? 22.078 -18.672 -27.516 1 93.44 77 PRO A N 1
ATOM 648 C CA . PRO A 1 77 ? 22.281 -19.672 -26.469 1 93.44 77 PRO A CA 1
ATOM 649 C C . PRO A 1 77 ? 22.734 -19.062 -25.141 1 93.44 77 PRO A C 1
ATOM 651 O O . PRO A 1 77 ? 22.562 -19.672 -24.078 1 93.44 77 PRO A O 1
ATOM 654 N N . ASP A 1 78 ? 23.219 -17.844 -25.172 1 95.06 78 ASP A N 1
ATOM 655 C CA . ASP A 1 78 ? 23.75 -17.234 -23.969 1 95.06 78 ASP A CA 1
ATOM 656 C C . ASP A 1 78 ? 22.734 -16.312 -23.312 1 95.06 78 ASP A C 1
ATOM 658 O O . ASP A 1 78 ? 23.031 -15.625 -22.344 1 95.06 78 ASP A O 1
ATOM 662 N N . VAL A 1 79 ? 21.578 -16.234 -23.875 1 97.12 79 VAL A N 1
ATOM 663 C CA . VAL A 1 79 ? 20.531 -15.359 -23.359 1 97.12 79 VAL A CA 1
ATOM 664 C C . VAL A 1 79 ? 19.469 -16.172 -22.641 1 97.12 79 VAL A C 1
ATOM 666 O O . VAL A 1 79 ? 18.938 -17.141 -23.188 1 97.12 79 VAL A O 1
ATOM 669 N N . ARG A 1 80 ? 19.219 -15.852 -21.406 1 96.31 80 ARG A N 1
ATOM 670 C CA . ARG A 1 80 ? 18.156 -16.484 -20.641 1 96.31 80 ARG A CA 1
ATOM 671 C C . ARG A 1 80 ? 16.812 -15.812 -20.922 1 96.31 80 ARG A C 1
ATOM 673 O O . ARG A 1 80 ? 16.672 -14.602 -20.734 1 96.31 80 ARG A O 1
ATOM 680 N N . PHE A 1 81 ? 15.867 -16.547 -21.375 1 96.19 81 PHE A N 1
ATOM 681 C CA . PHE A 1 81 ? 14.508 -16.047 -21.547 1 96.19 81 PHE A CA 1
ATOM 682 C C . PHE A 1 81 ? 13.695 -16.234 -20.266 1 96.19 81 PHE A C 1
ATOM 684 O O . PHE A 1 81 ? 13.742 -17.297 -19.641 1 96.19 81 PHE A O 1
ATOM 691 N N . VAL A 1 82 ? 12.992 -15.188 -19.891 1 96.56 82 VAL A N 1
ATOM 692 C CA . VAL A 1 82 ? 12.172 -15.234 -18.672 1 96.56 82 VAL A CA 1
ATOM 693 C C . VAL A 1 82 ? 10.766 -14.727 -18.984 1 96.56 82 VAL A C 1
ATOM 695 O O . VAL A 1 82 ? 10.578 -13.539 -19.281 1 96.56 82 VAL A O 1
ATOM 698 N N . PRO A 1 83 ? 9.75 -15.547 -18.859 1 95.19 83 PRO A N 1
ATOM 699 C CA . PRO A 1 83 ? 9.867 -16.984 -18.578 1 95.19 83 PRO A CA 1
ATOM 700 C C . PRO A 1 83 ? 10.539 -17.75 -19.719 1 95.19 83 PRO A C 1
ATOM 702 O O . PRO A 1 83 ? 10.648 -17.234 -20.844 1 95.19 83 PRO A O 1
ATOM 705 N N . SER A 1 84 ? 11.008 -18.953 -19.469 1 94.31 84 SER A N 1
ATOM 706 C CA . SER A 1 84 ? 11.664 -19.75 -20.5 1 94.31 84 SER A CA 1
ATOM 707 C C . SER A 1 84 ? 10.695 -20.125 -21.625 1 94.31 84 SER A C 1
ATOM 709 O O . SER A 1 84 ? 9.477 -20.047 -21.438 1 94.31 84 SER A O 1
ATOM 711 N N . ILE A 1 85 ? 11.258 -20.453 -22.734 1 90.69 85 ILE A N 1
ATOM 712 C CA . ILE A 1 85 ? 10.461 -20.906 -23.859 1 90.69 85 ILE A CA 1
ATOM 713 C C . ILE A 1 85 ? 9.617 -22.125 -23.453 1 90.69 85 ILE A C 1
ATOM 715 O O . ILE A 1 85 ? 8.438 -22.203 -23.797 1 90.69 85 ILE A O 1
ATOM 719 N N . GLU A 1 86 ? 10.188 -23 -22.672 1 89.31 86 GLU A N 1
ATOM 720 C CA . GLU A 1 86 ? 9.523 -24.219 -22.203 1 89.31 86 GLU A CA 1
ATOM 721 C C . GLU A 1 86 ? 8.359 -23.875 -21.266 1 89.31 86 GLU A C 1
ATOM 723 O O . GLU A 1 86 ? 7.289 -24.469 -21.359 1 89.31 86 GLU A O 1
ATOM 728 N N . THR A 1 87 ? 8.617 -22.938 -20.375 1 93.31 87 THR A N 1
ATOM 729 C CA . THR A 1 87 ? 7.578 -22.5 -19.469 1 93.31 87 THR A CA 1
ATOM 730 C C . THR A 1 87 ? 6.391 -21.922 -20.234 1 93.31 87 THR A C 1
ATOM 732 O O . THR A 1 87 ? 5.234 -22.203 -19.906 1 93.31 87 THR A O 1
ATOM 735 N N . GLN A 1 88 ? 6.688 -21.141 -21.219 1 91.38 88 GLN A N 1
ATOM 736 C CA . GLN A 1 88 ? 5.641 -20.453 -21.969 1 91.38 88 GLN A CA 1
ATOM 737 C C . GLN A 1 88 ? 4.883 -21.422 -22.875 1 91.38 88 GLN A C 1
ATOM 739 O O . GLN A 1 88 ? 3.773 -21.125 -23.328 1 91.38 88 GLN A O 1
ATOM 744 N N . PHE A 1 89 ? 5.453 -22.547 -23.156 1 86.75 89 PHE A N 1
ATOM 745 C CA . PHE A 1 89 ? 4.762 -23.594 -23.891 1 86.75 89 PHE A CA 1
ATOM 746 C C . PHE A 1 89 ? 3.527 -24.062 -23.125 1 86.75 89 PHE A C 1
ATOM 748 O O . PHE A 1 89 ? 2.484 -24.328 -23.734 1 86.75 89 PHE A O 1
ATOM 755 N N . SER A 1 90 ? 3.67 -24.156 -21.828 1 88.25 90 SER A N 1
ATOM 756 C CA . SER A 1 90 ? 2.652 -24.734 -20.953 1 88.25 90 SER A CA 1
ATOM 757 C C . SER A 1 90 ? 1.372 -23.906 -20.984 1 88.25 90 SER A C 1
ATOM 759 O O . SER A 1 90 ? 0.308 -24.391 -20.578 1 88.25 90 SER A O 1
ATOM 761 N N . ASN A 1 91 ? 1.484 -22.688 -21.453 1 86.12 91 ASN A N 1
ATOM 762 C CA . ASN A 1 91 ? 0.291 -21.844 -21.453 1 86.12 91 ASN A CA 1
ATOM 763 C C . ASN A 1 91 ? 0.057 -21.219 -22.828 1 86.12 91 ASN A C 1
ATOM 765 O O . ASN A 1 91 ? -0.618 -20.188 -22.922 1 86.12 91 ASN A O 1
ATOM 769 N N . ARG A 1 92 ? 0.59 -21.75 -23.797 1 82 92 ARG A N 1
ATOM 770 C CA . ARG A 1 92 ? 0.535 -21.219 -25.156 1 82 92 ARG A CA 1
ATOM 771 C C . ARG A 1 92 ? -0.89 -21.25 -25.688 1 82 92 ARG A C 1
ATOM 773 O O . ARG A 1 92 ? -1.302 -20.344 -26.422 1 82 92 ARG A O 1
ATOM 780 N N . SER A 1 93 ? -1.57 -22.297 -25.438 1 78.12 93 SER A N 1
ATOM 781 C CA . SER A 1 93 ? -2.949 -22.516 -25.859 1 78.12 93 SER A CA 1
ATOM 782 C C . SER A 1 93 ? -3.709 -23.375 -24.859 1 78.12 93 SER A C 1
ATOM 784 O O . SER A 1 93 ? -3.111 -23.938 -23.938 1 78.12 93 SER A O 1
ATOM 786 N N . LYS A 1 94 ? -5.023 -23.422 -25.109 1 82.94 94 LYS A N 1
ATOM 787 C CA . LYS A 1 94 ? -5.836 -24.281 -24.25 1 82.94 94 LYS A CA 1
ATOM 788 C C . LYS A 1 94 ? -5.398 -25.734 -24.359 1 82.94 94 LYS A C 1
ATOM 790 O O . LYS A 1 94 ? -5.406 -26.469 -23.359 1 82.94 94 LYS A O 1
ATOM 795 N N . GLU A 1 95 ? -5.059 -26.062 -25.516 1 77.62 95 GLU A N 1
ATOM 796 C CA . GLU A 1 95 ? -4.547 -27.406 -25.75 1 77.62 95 GLU A CA 1
ATOM 797 C C . GLU A 1 95 ? -3.25 -27.641 -24.984 1 77.62 95 GLU A C 1
ATOM 799 O O . GLU A 1 95 ? -3.061 -28.703 -24.375 1 77.62 95 GLU A O 1
ATOM 804 N N . ASN A 1 96 ? -2.404 -26.688 -25.031 1 84.56 96 ASN A N 1
ATOM 805 C CA . ASN A 1 96 ? -1.12 -26.812 -24.359 1 84.56 96 ASN A CA 1
ATOM 806 C C . ASN A 1 96 ? -1.295 -26.922 -22.844 1 84.56 96 ASN A C 1
ATOM 808 O O . ASN A 1 96 ? -0.572 -27.656 -22.172 1 84.56 96 ASN A O 1
ATOM 812 N N . VAL A 1 97 ? -2.266 -26.188 -22.344 1 90.06 97 VAL A N 1
ATOM 813 C CA . VAL A 1 97 ? -2.555 -26.266 -20.906 1 90.06 97 VAL A CA 1
ATOM 814 C C . VAL A 1 97 ? -3.018 -27.688 -20.562 1 90.06 97 VAL A C 1
ATOM 816 O O . VAL A 1 97 ? -2.592 -28.25 -19.547 1 90.06 97 VAL A O 1
ATOM 819 N N . THR A 1 98 ? -3.863 -28.203 -21.391 1 85.06 98 THR A N 1
ATOM 820 C CA . THR A 1 98 ? -4.379 -29.547 -21.172 1 85.06 98 THR A CA 1
ATOM 821 C C . THR A 1 98 ? -3.248 -30.578 -21.188 1 85.06 98 THR A C 1
ATOM 823 O O . THR A 1 98 ? -3.152 -31.422 -20.312 1 85.06 98 THR A O 1
ATOM 826 N N . LEU A 1 99 ? -2.412 -30.453 -22.219 1 81.25 99 LEU A N 1
ATOM 827 C CA . LEU A 1 99 ? -1.295 -31.391 -22.344 1 81.25 99 LEU A CA 1
ATOM 828 C C . LEU A 1 99 ? -0.327 -31.25 -21.172 1 81.25 99 LEU A C 1
ATOM 830 O O . LEU A 1 99 ? 0.161 -32.25 -20.641 1 81.25 99 LEU A O 1
ATOM 834 N N . PHE A 1 100 ? -0.089 -30.109 -20.797 1 89.94 100 PHE A N 1
ATOM 835 C CA . PHE A 1 100 ? 0.759 -29.797 -19.641 1 89.94 100 PHE A CA 1
ATOM 836 C C . PHE A 1 100 ? 0.194 -30.406 -18.375 1 89.94 100 PHE A C 1
ATOM 838 O O . PHE A 1 100 ? 0.908 -31.094 -17.641 1 89.94 100 PHE A O 1
ATOM 845 N N . CYS A 1 101 ? -1.104 -30.188 -18.141 1 89.88 101 CYS A N 1
ATOM 846 C CA . CYS A 1 101 ? -1.742 -30.688 -16.938 1 89.88 101 CYS A CA 1
ATOM 847 C C . CYS A 1 101 ? -1.776 -32.219 -16.922 1 89.88 101 CYS A C 1
ATOM 849 O O . CYS A 1 101 ? -1.581 -32.844 -15.883 1 89.88 101 CYS A O 1
ATOM 851 N N . LYS A 1 102 ? -1.947 -32.781 -18.062 1 82.69 102 LYS A N 1
ATOM 852 C CA . LYS A 1 102 ? -1.947 -34.25 -18.156 1 82.69 102 LYS A CA 1
ATOM 853 C C . LYS A 1 102 ? -0.566 -34.812 -17.859 1 82.69 102 LYS A C 1
ATOM 855 O O . LYS A 1 102 ? -0.441 -35.781 -17.094 1 82.69 102 LYS A O 1
ATOM 860 N N . LYS A 1 103 ? 0.344 -34.188 -18.438 1 80.56 103 LYS A N 1
ATOM 861 C CA . LYS A 1 103 ? 1.715 -34.656 -18.234 1 80.56 103 LYS A CA 1
ATOM 862 C C . LYS A 1 103 ? 2.098 -34.625 -16.766 1 80.56 103 LYS A C 1
ATOM 864 O O . LYS A 1 103 ? 2.732 -35.562 -16.266 1 80.56 103 LYS A O 1
ATOM 869 N N . PHE A 1 104 ? 1.706 -33.656 -16.078 1 88 104 PHE A N 1
ATOM 870 C CA . PHE A 1 104 ? 2.162 -33.5 -14.703 1 88 104 PHE A CA 1
ATOM 871 C C . PHE A 1 104 ? 1.064 -33.875 -13.719 1 88 104 PHE A C 1
ATOM 873 O O . PHE A 1 104 ? 1.16 -33.562 -12.523 1 88 104 PHE A O 1
ATOM 880 N N . LYS A 1 105 ? -0.013 -34.438 -14.188 1 83.75 105 LYS A N 1
ATOM 881 C CA . LYS A 1 105 ? -1.109 -34.938 -13.375 1 83.75 105 LYS A CA 1
ATOM 882 C C . LYS A 1 105 ? -1.747 -33.844 -12.547 1 83.75 105 LYS A C 1
ATOM 884 O O . LYS A 1 105 ? -1.93 -33.969 -11.336 1 83.75 105 LYS A O 1
ATOM 889 N N . ILE A 1 106 ? -1.913 -32.781 -13.164 1 89.38 106 ILE A N 1
ATOM 890 C CA . ILE A 1 106 ? -2.604 -31.641 -12.57 1 89.38 106 ILE A CA 1
ATOM 891 C C . ILE A 1 106 ? -4.094 -31.703 -12.906 1 89.38 106 ILE A C 1
ATOM 893 O O . ILE A 1 106 ? -4.465 -32.031 -14.039 1 89.38 106 ILE A O 1
ATOM 897 N N . SER A 1 107 ? -4.887 -31.375 -11.945 1 89 107 SER A N 1
ATOM 898 C CA . SER A 1 107 ? -6.332 -31.547 -12.062 1 89 107 SER A CA 1
ATOM 899 C C . SER A 1 107 ? -6.914 -30.578 -13.094 1 89 107 SER A C 1
ATOM 901 O O . SER A 1 107 ? -6.766 -29.359 -12.969 1 89 107 SER A O 1
ATOM 903 N N . ILE A 1 108 ? -7.559 -31.094 -14.125 1 89.94 108 ILE A N 1
ATOM 904 C CA . ILE A 1 108 ? -8.32 -30.359 -15.133 1 89.94 108 ILE A CA 1
ATOM 905 C C . ILE A 1 108 ? -9.648 -31.062 -15.391 1 89.94 108 ILE A C 1
ATOM 907 O O . ILE A 1 108 ? -9.812 -32.25 -15.07 1 89.94 108 ILE A O 1
ATOM 911 N N . PRO A 1 109 ? -10.625 -30.312 -15.922 1 88.06 109 PRO A N 1
ATOM 912 C CA . PRO A 1 109 ? -11.812 -31.047 -16.359 1 88.06 109 PRO A CA 1
ATOM 913 C C . PRO A 1 109 ? -11.5 -32.125 -17.391 1 88.06 109 PRO A C 1
ATOM 915 O O . PRO A 1 109 ? -10.539 -32 -18.156 1 88.06 109 PRO A O 1
ATOM 918 N N . LYS A 1 110 ? -12.281 -33.156 -17.266 1 88.44 110 LYS A N 1
ATOM 919 C CA . LYS A 1 110 ? -12.109 -34.156 -18.328 1 88.44 110 LYS A CA 1
ATOM 920 C C . LYS A 1 110 ? -12.18 -33.5 -19.703 1 88.44 110 LYS A C 1
ATOM 922 O O . LYS A 1 110 ? -13.203 -32.938 -20.078 1 88.44 110 LYS A O 1
ATOM 927 N N . THR A 1 111 ? -11.094 -33.625 -20.453 1 87.38 111 THR A N 1
ATOM 928 C CA . THR A 1 111 ? -10.945 -32.906 -21.719 1 87.38 111 THR A CA 1
ATOM 929 C C . THR A 1 111 ? -10.57 -33.875 -22.844 1 87.38 111 THR A C 1
ATOM 931 O O . THR A 1 111 ? -9.766 -34.781 -22.641 1 87.38 111 THR A O 1
ATOM 934 N N . LYS A 1 112 ? -11.195 -33.656 -23.969 1 86.12 112 LYS A N 1
ATOM 935 C CA . LYS A 1 112 ? -10.844 -34.406 -25.172 1 86.12 112 LYS A CA 1
ATOM 936 C C . LYS A 1 112 ? -10.586 -33.438 -26.344 1 86.12 112 LYS A C 1
ATOM 938 O O . LYS A 1 112 ? -11.273 -32.438 -26.484 1 86.12 112 LYS A O 1
ATOM 943 N N . ILE A 1 113 ? -9.586 -33.812 -27.062 1 82.31 113 ILE A N 1
ATOM 944 C CA . ILE A 1 113 ? -9.195 -33.031 -28.219 1 82.31 113 ILE A CA 1
ATOM 945 C C . ILE A 1 113 ? -9.188 -33.906 -29.469 1 82.31 113 ILE A C 1
ATOM 947 O O . ILE A 1 113 ? -8.555 -34.969 -29.484 1 82.31 113 ILE A O 1
ATOM 951 N N . PHE A 1 114 ? -9.922 -33.406 -30.531 1 77.75 114 PHE A N 1
ATOM 952 C CA . PHE A 1 114 ? -10.008 -34.188 -31.75 1 77.75 114 PHE A CA 1
ATOM 953 C C . PHE A 1 114 ? -9.656 -33.344 -32.969 1 77.75 114 PHE A C 1
ATOM 955 O O . PHE A 1 114 ? -10.32 -32.344 -33.25 1 77.75 114 PHE A O 1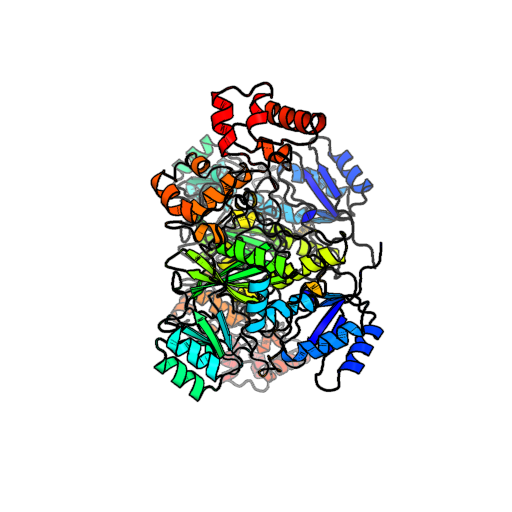
ATOM 962 N N . TYR A 1 115 ? -8.688 -33.781 -33.625 1 75.44 115 TYR A N 1
ATOM 963 C CA . TYR A 1 115 ? -8.367 -33.094 -34.875 1 75.44 115 TYR A CA 1
ATOM 964 C C . TYR A 1 115 ? -9.188 -33.688 -36.031 1 75.44 115 TYR A C 1
ATOM 966 O O . TYR A 1 115 ? -9.398 -33.031 -37.062 1 75.44 115 TYR A O 1
ATOM 974 N N . ASP A 1 116 ? -9.617 -34.938 -35.812 1 74.06 116 ASP A N 1
ATOM 975 C CA . ASP A 1 116 ? -10.547 -35.562 -36.719 1 74.06 116 ASP A CA 1
ATOM 976 C C . ASP A 1 116 ? -11.992 -35.312 -36.312 1 74.06 116 ASP A C 1
ATOM 978 O O . ASP A 1 116 ? -12.453 -35.781 -35.281 1 74.06 116 ASP A O 1
ATOM 982 N N . LYS A 1 117 ? -12.688 -34.688 -37.219 1 80.81 117 LYS A N 1
ATOM 983 C CA . LYS A 1 117 ? -14.039 -34.25 -36.906 1 80.81 117 LYS A CA 1
ATOM 984 C C . LYS A 1 117 ? -14.977 -35.406 -36.656 1 80.81 117 LYS A C 1
ATOM 986 O O . LYS A 1 117 ? -15.828 -35.375 -35.75 1 80.81 117 LYS A O 1
ATOM 991 N N . ASP A 1 118 ? -14.773 -36.406 -37.438 1 82 118 ASP A N 1
ATOM 992 C CA . ASP A 1 118 ? -15.656 -37.562 -37.344 1 82 118 ASP A CA 1
ATOM 993 C C . ASP A 1 118 ? -15.492 -38.25 -35.969 1 82 118 ASP A C 1
ATOM 995 O O . ASP A 1 118 ? -16.469 -38.656 -35.344 1 82 118 ASP A O 1
ATOM 999 N N . LYS A 1 119 ? -14.297 -38.375 -35.594 1 83.62 119 LYS A N 1
ATOM 1000 C CA . LYS A 1 119 ? -14.023 -38.969 -34.281 1 83.62 119 LYS A CA 1
ATOM 1001 C C . LYS A 1 119 ? -14.578 -38.094 -33.156 1 83.62 119 LYS A C 1
ATOM 1003 O O . LYS A 1 119 ? -15.062 -38.625 -32.156 1 83.62 119 LYS A O 1
ATOM 1008 N N . GLY A 1 120 ? -14.445 -36.812 -33.344 1 87.25 120 GLY A N 1
ATOM 1009 C CA . GLY A 1 120 ? -14.992 -35.906 -32.344 1 87.25 120 GLY A CA 1
ATOM 1010 C C . GLY A 1 120 ? -16.5 -36 -32.219 1 87.25 120 GLY A C 1
ATOM 1011 O O . GLY A 1 120 ? -17.031 -36.031 -31.109 1 87.25 120 GLY A O 1
ATOM 1012 N N . TYR A 1 121 ? -17.109 -36.094 -33.344 1 90 121 TYR A N 1
ATOM 1013 C CA . TYR A 1 121 ? -18.562 -36.219 -33.344 1 90 121 TYR A CA 1
ATOM 1014 C C . TYR A 1 121 ? -19 -37.531 -32.75 1 90 121 TYR A C 1
ATOM 1016 O O . TYR A 1 121 ? -19.984 -37.594 -32 1 90 121 TYR A O 1
ATOM 1024 N N . GLU A 1 122 ? -18.234 -38.562 -33.031 1 87.12 122 GLU A N 1
ATOM 1025 C CA . GLU A 1 122 ? -18.531 -39.875 -32.469 1 87.12 122 GLU A CA 1
ATOM 1026 C C . GLU A 1 122 ? -18.438 -39.844 -30.953 1 87.12 122 GLU A C 1
ATOM 1028 O O . GLU A 1 122 ? -19.312 -40.406 -30.266 1 87.12 122 GLU A O 1
ATOM 1033 N N . TYR A 1 123 ? -17.438 -39.25 -30.484 1 88.44 123 TYR A N 1
ATOM 1034 C CA . TYR A 1 123 ? -17.266 -39.094 -29.047 1 88.44 123 TYR A CA 1
ATOM 1035 C C . TYR A 1 123 ? -18.422 -38.312 -28.438 1 88.44 123 TYR A C 1
ATOM 1037 O O . TYR A 1 123 ? -19 -38.719 -27.438 1 88.44 123 TYR A O 1
ATOM 1045 N N . LEU A 1 124 ? -18.766 -37.219 -29.031 1 92.19 124 LEU A N 1
ATOM 1046 C CA . LEU A 1 124 ? -19.797 -36.312 -28.5 1 92.19 124 LEU A CA 1
ATOM 1047 C C . LEU A 1 124 ? -21.156 -37 -28.531 1 92.19 124 LEU A C 1
ATOM 1049 O O . LEU A 1 124 ? -22 -36.75 -27.656 1 92.19 124 LEU A O 1
ATOM 1053 N N . LYS A 1 125 ? -21.312 -37.875 -29.469 1 92.88 125 LYS A N 1
ATOM 1054 C CA . LYS A 1 125 ? -22.594 -38.531 -29.641 1 92.88 125 LYS A CA 1
ATOM 1055 C C . LYS A 1 125 ? -22.719 -39.719 -28.672 1 92.88 125 LYS A C 1
ATOM 1057 O O . LYS A 1 125 ? -23.781 -39.938 -28.078 1 92.88 125 LYS A O 1
ATOM 1062 N N . ASN A 1 126 ? -21.625 -40.469 -28.469 1 88.5 126 ASN A N 1
ATOM 1063 C CA . ASN A 1 126 ? -21.766 -41.781 -27.844 1 88.5 126 ASN A CA 1
ATOM 1064 C C . ASN A 1 126 ? -21.109 -41.812 -26.469 1 88.5 126 ASN A C 1
ATOM 1066 O O . ASN A 1 126 ? -21.438 -42.688 -25.641 1 88.5 126 ASN A O 1
ATOM 1070 N N . LYS A 1 127 ? -20.188 -40.969 -26.234 1 87.12 127 LYS A N 1
ATOM 1071 C CA . LYS A 1 127 ? -19.359 -41.156 -25.047 1 87.12 127 LYS A CA 1
ATOM 1072 C C . LYS A 1 127 ? -19.438 -39.938 -24.109 1 87.12 127 LYS A C 1
ATOM 1074 O O . LYS A 1 127 ? -19.375 -40.094 -22.891 1 87.12 127 LYS A O 1
ATOM 1079 N N . ALA A 1 128 ? -19.594 -38.812 -24.641 1 88.81 128 ALA A N 1
ATOM 1080 C CA . ALA A 1 128 ? -19.562 -37.594 -23.844 1 88.81 128 ALA A CA 1
ATOM 1081 C C . ALA A 1 128 ? -20.703 -37.562 -22.859 1 88.81 128 ALA A C 1
ATOM 1083 O O . ALA A 1 128 ? -21.812 -38 -23.156 1 88.81 128 ALA A O 1
ATOM 1084 N N . THR A 1 129 ? -20.391 -37.094 -21.672 1 89.69 129 THR A N 1
ATOM 1085 C CA . THR A 1 129 ? -21.406 -36.781 -20.688 1 89.69 129 THR A CA 1
ATOM 1086 C C . THR A 1 129 ? -21.766 -35.312 -20.75 1 89.69 129 THR A C 1
ATOM 1088 O O . THR A 1 129 ? -20.891 -34.438 -20.625 1 89.69 129 THR A O 1
ATOM 1091 N N . TYR A 1 130 ? -23.047 -35 -20.891 1 91.88 130 TYR A N 1
ATOM 1092 C CA . TYR A 1 130 ? -23.469 -33.594 -21.062 1 91.88 130 TYR A CA 1
ATOM 1093 C C . TYR A 1 130 ? -23.875 -33 -19.719 1 91.88 130 TYR A C 1
ATOM 1095 O O . TYR A 1 130 ? -24.344 -33.688 -18.828 1 91.88 130 TYR A O 1
ATOM 1103 N N . PRO A 1 131 ? -23.641 -31.75 -19.5 1 92.88 131 PRO A N 1
ATOM 1104 C CA . PRO A 1 131 ? -23.266 -30.75 -20.516 1 92.88 131 PRO A CA 1
ATOM 1105 C C . PRO A 1 131 ? -21.781 -30.734 -20.812 1 92.88 131 PRO A C 1
ATOM 1107 O O . PRO A 1 131 ? -20.969 -31.094 -19.953 1 92.88 131 PRO A O 1
ATOM 1110 N N . GLN A 1 132 ? -21.438 -30.281 -22.125 1 91.75 132 GLN A N 1
ATOM 1111 C CA . GLN A 1 132 ? -20.047 -30.141 -22.578 1 91.75 132 GLN A CA 1
ATOM 1112 C C . GLN A 1 132 ? -19.703 -28.672 -22.812 1 91.75 132 GLN A C 1
ATOM 1114 O O . GLN A 1 132 ? -20.547 -27.875 -23.203 1 91.75 132 GLN A O 1
ATOM 1119 N N . ILE A 1 133 ? -18.5 -28.375 -22.469 1 89.94 133 ILE A N 1
ATOM 1120 C CA . ILE A 1 133 ? -17.953 -27.078 -22.828 1 89.94 133 ILE A CA 1
ATOM 1121 C C . ILE A 1 133 ? -17.078 -27.203 -24.078 1 89.94 133 ILE A C 1
ATOM 1123 O O . ILE A 1 133 ? -16.078 -27.938 -24.062 1 89.94 133 ILE A O 1
ATOM 1127 N N . ILE A 1 134 ? -17.453 -26.516 -25.125 1 87.75 134 ILE A N 1
ATOM 1128 C CA . ILE A 1 134 ? -16.719 -26.547 -26.375 1 87.75 134 ILE A CA 1
ATOM 1129 C C . ILE A 1 134 ? -16.047 -25.203 -26.625 1 87.75 134 ILE A C 1
ATOM 1131 O O . ILE A 1 134 ? -16.688 -24.156 -26.531 1 87.75 134 ILE A O 1
ATOM 1135 N N . LYS A 1 135 ? -14.719 -25.328 -26.828 1 84.06 135 LYS A N 1
ATOM 1136 C CA . LYS A 1 135 ? -13.938 -24.094 -26.953 1 84.06 135 LYS A CA 1
ATOM 1137 C C . LYS A 1 135 ? -13.07 -24.125 -28.203 1 84.06 135 LYS A C 1
ATOM 1139 O O . LYS A 1 135 ? -12.758 -25.203 -28.734 1 84.06 135 LYS A O 1
ATOM 1144 N N . ARG A 1 136 ? -12.844 -22.906 -28.656 1 78.19 136 ARG A N 1
ATOM 1145 C CA . ARG A 1 136 ? -11.781 -22.781 -29.656 1 78.19 136 ARG A CA 1
ATOM 1146 C C . ARG A 1 136 ? -10.406 -22.953 -29 1 78.19 136 ARG A C 1
ATOM 1148 O O . ARG A 1 136 ? -10.133 -22.375 -27.953 1 78.19 136 ARG A O 1
ATOM 1155 N N . SER A 1 137 ? -9.578 -23.828 -29.594 1 66.62 137 SER A N 1
ATOM 1156 C CA . SER A 1 137 ? -8.305 -24.188 -28.984 1 66.62 137 SER A CA 1
ATOM 1157 C C . SER A 1 137 ? -7.332 -23 -28.984 1 66.62 137 SER A C 1
ATOM 1159 O O . SER A 1 137 ? -6.539 -22.844 -28.047 1 66.62 137 SER A O 1
ATOM 1161 N N . TYR A 1 138 ? -7.363 -22.188 -30.125 1 59.22 138 TYR A N 1
ATOM 1162 C CA . TYR A 1 138 ? -6.398 -21.094 -30.266 1 59.22 138 TYR A CA 1
ATOM 1163 C C . TYR A 1 138 ? -7.09 -19.734 -30.219 1 59.22 138 TYR A C 1
ATOM 1165 O O . TYR A 1 138 ? -8.297 -19.641 -30.469 1 59.22 138 TYR A O 1
ATOM 1173 N N . GLY A 1 139 ? -6.379 -18.719 -29.672 1 55.62 139 GLY A N 1
ATOM 1174 C CA . GLY A 1 139 ? -6.887 -17.359 -29.719 1 55.62 139 GLY A CA 1
ATOM 1175 C C . GLY A 1 139 ? -6.801 -16.656 -28.375 1 55.62 139 GLY A C 1
ATOM 1176 O O . GLY A 1 139 ? -6.57 -17.281 -27.344 1 55.62 139 GLY A O 1
ATOM 1177 N N . PRO A 1 140 ? -6.797 -15.289 -28.531 1 46.59 140 PRO A N 1
ATOM 1178 C CA . PRO A 1 140 ? -6.613 -14.477 -27.328 1 46.59 140 PRO A CA 1
ATOM 1179 C C . PRO A 1 140 ? -7.703 -14.711 -26.281 1 46.59 140 PRO A C 1
ATOM 1181 O O . PRO A 1 140 ? -8.867 -14.883 -26.625 1 46.59 140 PRO A O 1
ATOM 1184 N N . SER A 1 141 ? -7.32 -15.164 -25.109 1 45.44 141 SER A N 1
ATOM 1185 C CA . SER A 1 141 ? -8.18 -15.438 -23.969 1 45.44 141 SER A CA 1
ATOM 1186 C C . SER A 1 141 ? -9.07 -14.25 -23.641 1 45.44 141 SER A C 1
ATOM 1188 O O . SER A 1 141 ? -10.117 -14.406 -23 1 45.44 141 SER A O 1
ATOM 1190 N N . ASN A 1 142 ? -8.461 -13.023 -23.719 1 41.22 142 ASN A N 1
ATOM 1191 C CA . ASN A 1 142 ? -9.141 -11.859 -23.156 1 41.22 142 ASN A CA 1
ATOM 1192 C C . ASN A 1 142 ? -10.516 -11.648 -23.781 1 41.22 142 ASN A C 1
ATOM 1194 O O . ASN A 1 142 ? -11.312 -10.859 -23.281 1 41.22 142 ASN A O 1
ATOM 1198 N N . TYR A 1 143 ? -10.469 -12.156 -25.031 1 37.25 143 TYR A N 1
ATOM 1199 C CA . TYR A 1 143 ? -11.75 -12.078 -25.719 1 37.25 143 TYR A CA 1
ATOM 1200 C C . TYR A 1 143 ? -12.539 -13.367 -25.547 1 37.25 143 TYR A C 1
ATOM 1202 O O . TYR A 1 143 ? -13.484 -13.633 -26.297 1 37.25 143 TYR A O 1
ATOM 1210 N N . GLY A 1 144 ? -12.125 -14.148 -24.766 1 43.5 144 GLY A N 1
ATOM 1211 C CA . GLY A 1 144 ? -12.258 -15.586 -24.594 1 43.5 144 GLY A CA 1
ATOM 1212 C C . GLY A 1 144 ? -13.695 -16.031 -24.422 1 43.5 144 GLY A C 1
ATOM 1213 O O . GLY A 1 144 ? -14.039 -17.172 -24.781 1 43.5 144 GLY A O 1
ATOM 1214 N N . GLY A 1 145 ? -14.383 -15.211 -23.703 1 47.72 145 GLY A N 1
ATOM 1215 C CA . GLY A 1 145 ? -15.711 -15.766 -23.5 1 47.72 145 GLY A CA 1
ATOM 1216 C C . GLY A 1 145 ? -16.438 -16.031 -24.797 1 47.72 145 GLY A C 1
ATOM 1217 O O . GLY A 1 145 ? -17.375 -16.859 -24.828 1 47.72 145 GLY A O 1
ATOM 1218 N N . TYR A 1 146 ? -15.852 -15.43 -25.75 1 44.09 146 TYR A N 1
ATOM 1219 C CA . TYR A 1 146 ? -16.609 -15.516 -27 1 44.09 146 TYR A CA 1
ATOM 1220 C C . TYR A 1 146 ? -16.453 -16.891 -27.641 1 44.09 146 TYR A C 1
ATOM 1222 O O . TYR A 1 146 ? -17.297 -17.312 -28.422 1 44.09 146 TYR A O 1
ATOM 1230 N N . PHE A 1 147 ? -15.445 -17.594 -27.078 1 58.47 147 PHE A N 1
ATOM 1231 C CA . PHE A 1 147 ? -15.188 -18.828 -27.812 1 58.47 147 PHE A CA 1
ATOM 1232 C C . PHE A 1 147 ? -15.352 -20.047 -26.922 1 58.47 147 PHE A C 1
ATOM 1234 O O . PHE A 1 147 ? -14.688 -21.062 -27.109 1 58.47 147 PHE A O 1
ATOM 1241 N N . VAL A 1 148 ? -16.172 -19.734 -25.844 1 68.12 148 VAL A N 1
ATOM 1242 C CA . VAL A 1 148 ? -16.5 -20.828 -24.938 1 68.12 148 VAL A CA 1
ATOM 1243 C C . VAL A 1 148 ? -18.016 -21.078 -24.969 1 68.12 148 VAL A C 1
ATOM 1245 O O . VAL A 1 148 ? -18.812 -20.156 -24.766 1 68.12 148 VAL A O 1
ATOM 1248 N N . HIS A 1 149 ? -18.391 -22.312 -25.25 1 78.75 149 HIS A N 1
ATOM 1249 C CA . HIS A 1 149 ? -19.812 -22.625 -25.438 1 78.75 149 HIS A CA 1
ATOM 1250 C C . HIS A 1 149 ? -20.219 -23.844 -24.609 1 78.75 149 HIS A C 1
ATOM 1252 O O . HIS A 1 149 ? -19.469 -24.828 -24.531 1 78.75 149 HIS A O 1
ATOM 1258 N N . LYS A 1 150 ? -21.359 -23.609 -24.047 1 86.94 150 LYS A N 1
ATOM 1259 C CA . LYS A 1 150 ? -21.953 -24.75 -23.344 1 86.94 150 LYS A CA 1
ATOM 1260 C C . LYS A 1 150 ? -22.969 -25.469 -24.234 1 86.94 150 LYS A C 1
ATOM 1262 O O . LYS A 1 150 ? -23.812 -24.828 -24.844 1 86.94 150 LYS A O 1
ATOM 1267 N N . ALA A 1 151 ? -22.781 -26.797 -24.375 1 91.88 151 ALA A N 1
ATOM 1268 C CA . ALA A 1 151 ? -23.75 -27.641 -25.094 1 91.88 151 ALA A CA 1
ATOM 1269 C C . ALA A 1 151 ? -24.406 -28.656 -24.141 1 91.88 151 ALA A C 1
ATOM 1271 O O . ALA A 1 151 ? -23.703 -29.438 -23.484 1 91.88 151 ALA A O 1
ATOM 1272 N N . ASP A 1 152 ? -25.75 -28.656 -24.203 1 93.81 152 ASP A N 1
ATOM 1273 C CA . ASP A 1 152 ? -26.469 -29.531 -23.281 1 93.81 152 ASP A CA 1
ATOM 1274 C C . ASP A 1 152 ? -26.797 -30.875 -23.922 1 93.81 152 ASP A C 1
ATOM 1276 O O . ASP A 1 152 ? -27.25 -31.797 -23.25 1 93.81 152 ASP A O 1
ATOM 1280 N N . SER A 1 153 ? -26.609 -30.969 -25.203 1 94.88 153 SER A N 1
ATOM 1281 C CA . SER A 1 153 ? -26.891 -32.188 -25.938 1 94.88 153 SER A CA 1
ATOM 1282 C C . SER A 1 153 ? -25.984 -32.312 -27.172 1 94.88 153 SER A C 1
ATOM 1284 O O . SER A 1 153 ? -25.328 -31.359 -27.562 1 94.88 153 SER A O 1
ATOM 1286 N N . PHE A 1 154 ? -26.016 -33.562 -27.734 1 94.94 154 PHE A N 1
ATOM 1287 C CA . PHE A 1 154 ? -25.25 -33.781 -28.969 1 94.94 154 PHE A CA 1
ATOM 1288 C C . PHE A 1 154 ? -25.781 -32.906 -30.094 1 94.94 154 PHE A C 1
ATOM 1290 O O . PHE A 1 154 ? -25 -32.406 -30.891 1 94.94 154 PHE A O 1
ATOM 1297 N N . LYS A 1 155 ? -27.062 -32.75 -30.125 1 95.06 155 LYS A N 1
ATOM 1298 C CA . LYS A 1 155 ? -27.656 -31.938 -31.156 1 95.06 155 LYS A CA 1
ATOM 1299 C C . LYS A 1 155 ? -27.141 -30.5 -31.094 1 95.06 155 LYS A C 1
ATOM 1301 O O . LYS A 1 155 ? -26.797 -29.922 -32.125 1 95.06 155 LYS A O 1
ATOM 1306 N N . GLU A 1 156 ? -27.047 -30.016 -29.938 1 94.62 156 GLU A N 1
ATOM 1307 C CA . GLU A 1 156 ? -26.547 -28.672 -29.75 1 94.62 156 GLU A CA 1
ATOM 1308 C C . GLU A 1 156 ? -25.062 -28.578 -30.078 1 94.62 156 GLU A C 1
ATOM 1310 O O . GLU A 1 156 ? -24.609 -27.609 -30.688 1 94.62 156 GLU A O 1
ATOM 1315 N N . ALA A 1 157 ? -24.344 -29.531 -29.609 1 94.31 157 ALA A N 1
ATOM 1316 C CA . ALA A 1 157 ? -22.906 -29.562 -29.875 1 94.31 157 ALA A CA 1
ATOM 1317 C C . ALA A 1 157 ? -22.625 -29.609 -31.375 1 94.31 157 ALA A C 1
ATOM 1319 O O . ALA A 1 157 ? -21.766 -28.891 -31.875 1 94.31 157 ALA A O 1
ATOM 1320 N N . LYS A 1 158 ? -23.359 -30.469 -32 1 93.19 158 LYS A N 1
ATOM 1321 C CA . LYS A 1 158 ? -23.188 -30.609 -33.469 1 93.19 158 LYS A CA 1
ATOM 1322 C C . LYS A 1 158 ? -23.516 -29.312 -34.188 1 93.19 158 LYS A C 1
ATOM 1324 O O . LYS A 1 158 ? -22.781 -28.891 -35.094 1 93.19 158 LYS A O 1
ATOM 1329 N N . LYS A 1 159 ? -24.609 -28.766 -33.844 1 93.25 159 LYS A N 1
ATOM 1330 C CA . LYS A 1 159 ? -25 -27.5 -34.469 1 93.25 159 LYS A CA 1
ATOM 1331 C C . LYS A 1 159 ? -23.922 -26.438 -34.281 1 93.25 159 LYS A C 1
ATOM 1333 O O . LYS A 1 159 ? -23.562 -25.734 -35.219 1 93.25 159 LYS A O 1
ATOM 1338 N N . LEU A 1 160 ? -23.469 -26.359 -33.062 1 90.5 160 LEU A N 1
ATOM 1339 C CA . LEU A 1 160 ? -22.422 -25.391 -32.719 1 90.5 160 LEU A CA 1
ATOM 1340 C C . LEU A 1 160 ? -21.172 -25.641 -33.562 1 90.5 160 LEU A C 1
ATOM 1342 O O . LEU A 1 160 ? -20.609 -24.703 -34.125 1 90.5 160 LEU A O 1
ATOM 1346 N N . LEU A 1 161 ? -20.703 -26.828 -33.625 1 89.44 161 LEU A N 1
ATOM 1347 C CA . LEU A 1 161 ? -19.469 -27.188 -34.344 1 89.44 161 LEU A CA 1
ATOM 1348 C C . LEU A 1 161 ? -19.625 -27 -35.844 1 89.44 161 LEU A C 1
ATOM 1350 O O . LEU A 1 161 ? -18.656 -26.625 -36.531 1 89.44 161 LEU A O 1
ATOM 1354 N N . ASP A 1 162 ? -20.797 -27.219 -36.312 1 86.81 162 ASP A N 1
ATOM 1355 C CA . ASP A 1 162 ? -21.062 -27 -37.719 1 86.81 162 ASP A CA 1
ATOM 1356 C C . ASP A 1 162 ? -21.031 -25.516 -38.062 1 86.81 162 ASP A C 1
ATOM 1358 O O . ASP A 1 162 ? -20.609 -25.141 -39.156 1 86.81 162 ASP A O 1
ATOM 1362 N N . GLU A 1 163 ? -21.5 -24.781 -37.188 1 86.12 163 GLU A N 1
ATOM 1363 C CA . GLU A 1 163 ? -21.547 -23.344 -37.406 1 86.12 163 GLU A CA 1
ATOM 1364 C C . GLU A 1 163 ? -20.188 -22.703 -37.219 1 86.12 163 GLU A C 1
ATOM 1366 O O . GLU A 1 163 ? -19.766 -21.891 -38.031 1 86.12 163 GLU A O 1
ATOM 1371 N N . LYS A 1 164 ? -19.5 -23.047 -36.156 1 81.5 164 LYS A N 1
ATOM 1372 C CA . LYS A 1 164 ? -18.25 -22.375 -35.781 1 81.5 164 LYS A CA 1
ATOM 1373 C C . LYS A 1 164 ? -17.047 -23 -36.469 1 81.5 164 LYS A C 1
ATOM 1375 O O . LYS A 1 164 ? -16.016 -22.359 -36.656 1 81.5 164 LYS A O 1
ATOM 1380 N N . LYS A 1 165 ? -17.078 -24.219 -36.844 1 79.06 165 LYS A N 1
ATOM 1381 C CA . LYS A 1 165 ? -16.031 -24.953 -37.562 1 79.06 165 LYS A CA 1
ATOM 1382 C C . LYS A 1 165 ? -14.711 -24.938 -36.812 1 79.06 165 LYS A C 1
ATOM 1384 O O . LYS A 1 165 ? -13.664 -24.625 -37.375 1 79.06 165 LYS A O 1
ATOM 1389 N N . TYR A 1 166 ? -14.891 -25.156 -35.469 1 79.94 166 TYR A N 1
ATOM 1390 C CA . TYR A 1 166 ? -13.695 -25.219 -34.656 1 79.94 166 TYR A CA 1
ATOM 1391 C C . TYR A 1 166 ? -12.852 -26.438 -35.031 1 79.94 166 TYR A C 1
ATOM 1393 O O . TYR A 1 166 ? -13.383 -27.547 -35.188 1 79.94 166 TYR A O 1
ATOM 1401 N N . ASN A 1 167 ? -11.562 -26.188 -35.281 1 74.25 167 ASN A N 1
ATOM 1402 C CA . ASN A 1 167 ? -10.57 -27.25 -35.438 1 74.25 167 ASN A CA 1
ATOM 1403 C C . ASN A 1 167 ? -9.297 -26.938 -34.656 1 74.25 167 ASN A C 1
ATOM 1405 O O . ASN A 1 167 ? -8.648 -25.906 -34.906 1 74.25 167 ASN A O 1
ATOM 1409 N N . PRO A 1 168 ? -8.969 -27.906 -33.812 1 77.94 168 PRO A N 1
ATOM 1410 C CA . PRO A 1 168 ? -9.578 -29.156 -33.344 1 77.94 168 PRO A CA 1
ATOM 1411 C C . PRO A 1 168 ? -10.859 -28.938 -32.531 1 77.94 168 PRO A C 1
ATOM 1413 O O . PRO A 1 168 ? -11.141 -27.812 -32.125 1 77.94 168 PRO A O 1
ATOM 1416 N N . ILE A 1 169 ? -11.602 -30 -32.5 1 82.12 169 ILE A N 1
ATOM 1417 C CA . ILE A 1 169 ? -12.695 -30 -31.531 1 82.12 169 ILE A CA 1
ATOM 1418 C C . ILE A 1 169 ? -12.141 -30.141 -30.109 1 82.12 169 ILE A C 1
ATOM 1420 O O . ILE A 1 169 ? -11.508 -31.141 -29.781 1 82.12 169 ILE A O 1
ATOM 1424 N N . TYR A 1 170 ? -12.25 -29.125 -29.406 1 87.62 170 TYR A N 1
ATOM 1425 C CA . TYR A 1 170 ? -11.859 -29.094 -28 1 87.62 170 TYR A CA 1
ATOM 1426 C C . TYR A 1 170 ? -13.086 -29.109 -27.094 1 87.62 170 TYR A C 1
ATOM 1428 O O . TYR A 1 170 ? -13.867 -28.156 -27.062 1 87.62 170 TYR A O 1
ATOM 1436 N N . THR A 1 171 ? -13.242 -30.219 -26.375 1 88.56 171 THR A N 1
ATOM 1437 C CA . THR A 1 171 ? -14.438 -30.375 -25.547 1 88.56 171 THR A CA 1
ATOM 1438 C C . THR A 1 171 ? -14.07 -30.859 -24.156 1 88.56 171 THR A C 1
ATOM 1440 O O . THR A 1 171 ? -13.156 -31.672 -24 1 88.56 171 THR A O 1
ATOM 1443 N N . GLN A 1 172 ? -14.805 -30.344 -23.172 1 90.25 172 GLN A N 1
ATOM 1444 C CA . GLN A 1 172 ? -14.594 -30.688 -21.766 1 90.25 172 GLN A CA 1
ATOM 1445 C C . GLN A 1 172 ? -15.922 -30.938 -21.062 1 90.25 172 GLN A C 1
ATOM 1447 O O . GLN A 1 172 ? -16.953 -30.375 -21.422 1 90.25 172 GLN A O 1
ATOM 1452 N N . ASN A 1 173 ? -15.781 -31.828 -20.078 1 89.94 173 ASN A N 1
ATOM 1453 C CA . ASN A 1 173 ? -16.938 -31.922 -19.203 1 89.94 173 ASN A CA 1
ATOM 1454 C C . ASN A 1 173 ? -17.188 -30.609 -18.469 1 89.94 173 ASN A C 1
ATOM 1456 O O . ASN A 1 173 ? -16.25 -30 -17.938 1 89.94 173 ASN A O 1
ATOM 1460 N N . ALA A 1 174 ? -18.438 -30.203 -18.469 1 89.06 174 ALA A N 1
ATOM 1461 C CA . ALA A 1 174 ? -18.781 -29 -17.703 1 89.06 174 ALA A CA 1
ATOM 1462 C C . ALA A 1 174 ? -18.656 -29.234 -16.203 1 89.06 174 ALA A C 1
ATOM 1464 O O . ALA A 1 174 ? -19.031 -30.312 -15.711 1 89.06 174 ALA A O 1
ATOM 1465 N N . ILE A 1 175 ? -18.078 -28.312 -15.539 1 86.5 175 ILE A N 1
ATOM 1466 C CA . ILE A 1 175 ? -18 -28.359 -14.086 1 86.5 175 ILE A CA 1
ATOM 1467 C C . ILE A 1 175 ? -19.109 -27.5 -13.484 1 86.5 175 ILE A C 1
ATOM 1469 O O . ILE A 1 175 ? -19.344 -26.359 -13.922 1 86.5 175 ILE A O 1
ATOM 1473 N N . ASP A 1 176 ? -19.844 -28.141 -12.562 1 84.88 176 ASP A N 1
ATOM 1474 C CA . ASP A 1 176 ? -20.75 -27.312 -11.781 1 84.88 176 ASP A CA 1
ATOM 1475 C C . ASP A 1 176 ? -19.984 -26.391 -10.828 1 84.88 176 ASP A C 1
ATOM 1477 O O . ASP A 1 176 ? -19.391 -26.859 -9.852 1 84.88 176 ASP A O 1
ATOM 1481 N N . LEU A 1 177 ? -20.047 -25.141 -11.141 1 83.81 177 LEU A N 1
ATOM 1482 C CA . LEU A 1 177 ? -19.188 -24.188 -10.445 1 83.81 177 LEU A CA 1
ATOM 1483 C C . LEU A 1 177 ? -19.734 -23.844 -9.07 1 83.81 177 LEU A C 1
ATOM 1485 O O . LEU A 1 177 ? -20.938 -23.562 -8.93 1 83.81 177 LEU A O 1
ATOM 1489 N N . LYS A 1 178 ? -18.891 -23.891 -8.156 1 74.06 178 LYS A N 1
ATOM 1490 C CA . LYS A 1 178 ? -19.219 -23.375 -6.828 1 74.06 178 LYS A CA 1
ATOM 1491 C C . LYS A 1 178 ? -19.406 -21.875 -6.859 1 74.06 178 LYS A C 1
ATOM 1493 O O . LYS A 1 178 ? -18.594 -21.141 -7.438 1 74.06 178 LYS A O 1
ATOM 1498 N N . ASP A 1 179 ? -20.453 -21.359 -6.348 1 70 179 ASP A N 1
ATOM 1499 C CA . ASP A 1 179 ? -20.781 -19.938 -6.188 1 70 179 ASP A CA 1
ATOM 1500 C C . ASP A 1 179 ? -20.812 -19.234 -7.535 1 70 179 ASP A C 1
ATOM 1502 O O . ASP A 1 179 ? -20.594 -18.016 -7.617 1 70 179 ASP A O 1
ATOM 1506 N N . SER A 1 180 ? -20.906 -19.984 -8.594 1 69 180 SER A N 1
ATOM 1507 C CA . SER A 1 180 ? -21.062 -19.484 -9.953 1 69 180 SER A CA 1
ATOM 1508 C C . SER A 1 180 ? -19.859 -18.656 -10.391 1 69 180 SER A C 1
ATOM 1510 O O . SER A 1 180 ? -20.016 -17.656 -11.086 1 69 180 SER A O 1
ATOM 1512 N N . GLY A 1 181 ? -18.766 -18.984 -9.883 1 84.88 181 GLY A N 1
ATOM 1513 C CA . GLY A 1 181 ? -17.578 -18.219 -10.266 1 84.88 181 GLY A CA 1
ATOM 1514 C C . GLY A 1 181 ? -16.328 -19.062 -10.32 1 84.88 181 GLY A C 1
ATOM 1515 O O . GLY A 1 181 ? -16.344 -20.25 -9.992 1 84.88 181 GLY A O 1
ATOM 1516 N N . ASP A 1 182 ? -15.273 -18.484 -10.992 1 90.56 182 ASP A N 1
ATOM 1517 C CA . ASP A 1 182 ? -13.953 -19.094 -10.961 1 90.56 182 ASP A CA 1
ATOM 1518 C C . ASP A 1 182 ? -12.969 -18.234 -10.18 1 90.56 182 ASP A C 1
ATOM 1520 O O . ASP A 1 182 ? -13.312 -17.141 -9.727 1 90.5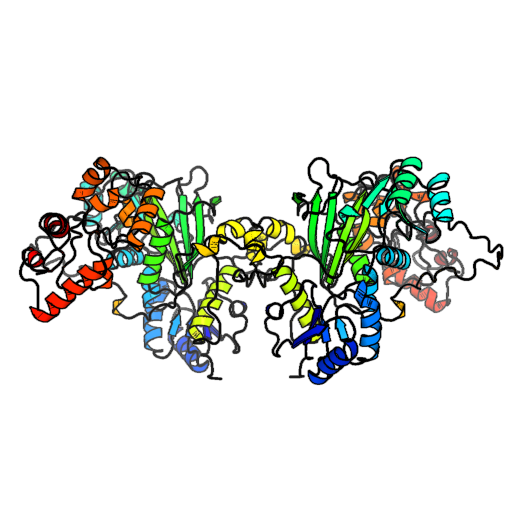6 182 ASP A O 1
ATOM 1524 N N . ILE A 1 183 ? -11.852 -18.828 -9.898 1 93.69 183 ILE A N 1
ATOM 1525 C CA . ILE A 1 183 ? -10.844 -18.172 -9.07 1 93.69 183 ILE A CA 1
ATOM 1526 C C . ILE A 1 183 ? -9.594 -17.891 -9.906 1 93.69 183 ILE A C 1
ATOM 1528 O O . ILE A 1 183 ? -9.094 -18.781 -10.609 1 93.69 183 ILE A O 1
ATOM 1532 N N . ARG A 1 184 ? -9.195 -16.656 -9.898 1 94.81 184 ARG A N 1
ATOM 1533 C CA . ARG A 1 184 ? -7.867 -16.328 -10.398 1 94.81 184 ARG A CA 1
ATOM 1534 C C . ARG A 1 184 ? -6.84 -16.344 -9.266 1 94.81 184 ARG A C 1
ATOM 1536 O O . ARG A 1 184 ? -7.031 -15.695 -8.242 1 94.81 184 ARG A O 1
ATOM 1543 N N . VAL A 1 185 ? -5.773 -17.141 -9.453 1 96.94 185 VAL A N 1
ATOM 1544 C CA . VAL A 1 185 ? -4.656 -17.156 -8.516 1 96.94 185 VAL A CA 1
ATOM 1545 C C . VAL A 1 185 ? -3.385 -16.688 -9.211 1 96.94 185 VAL A C 1
ATOM 1547 O O . VAL A 1 185 ? -3.023 -17.203 -10.273 1 96.94 185 VAL A O 1
ATOM 1550 N N . MET A 1 186 ? -2.736 -15.68 -8.68 1 97.88 186 MET A N 1
ATOM 1551 C CA . MET A 1 186 ? -1.458 -15.188 -9.18 1 97.88 186 MET A CA 1
ATOM 1552 C C . MET A 1 186 ? -0.31 -15.633 -8.281 1 97.88 186 MET A C 1
ATOM 1554 O O . MET A 1 186 ? -0.416 -15.562 -7.055 1 97.88 186 MET A O 1
ATOM 1558 N N . LEU A 1 187 ? 0.732 -16.109 -8.906 1 97.75 187 LEU A N 1
ATOM 1559 C CA . LEU A 1 187 ? 1.869 -16.625 -8.148 1 97.75 187 LEU A CA 1
ATOM 1560 C C . LEU A 1 187 ? 3.162 -15.93 -8.578 1 97.75 187 LEU A C 1
ATOM 1562 O O . LEU A 1 187 ? 3.342 -15.617 -9.758 1 97.75 187 LEU A O 1
ATOM 1566 N N . ILE A 1 188 ? 4.031 -15.719 -7.672 1 97.88 188 ILE A N 1
ATOM 1567 C CA . ILE A 1 188 ? 5.41 -15.289 -7.875 1 97.88 188 ILE A CA 1
ATOM 1568 C C . ILE A 1 188 ? 6.359 -16.219 -7.125 1 97.88 188 ILE A C 1
ATOM 1570 O O . ILE A 1 188 ? 6.199 -16.438 -5.922 1 97.88 188 ILE A O 1
ATOM 1574 N N . GLY A 1 189 ? 7.32 -16.781 -7.852 1 97.38 189 GLY A N 1
ATOM 1575 C CA . GLY A 1 189 ? 8.172 -17.766 -7.188 1 97.38 189 GLY A CA 1
ATOM 1576 C C . GLY A 1 189 ? 7.387 -18.875 -6.52 1 97.38 189 GLY A C 1
ATOM 1577 O O . GLY A 1 189 ? 7.645 -19.219 -5.363 1 97.38 189 GLY A O 1
ATOM 1578 N N . HIS A 1 190 ? 6.34 -19.266 -7.105 1 96.44 190 HIS A N 1
ATOM 1579 C CA . HIS A 1 190 ? 5.477 -20.375 -6.711 1 96.44 190 HIS A CA 1
ATOM 1580 C C . HIS A 1 190 ? 4.648 -20.031 -5.48 1 96.44 190 HIS A C 1
ATOM 1582 O O . HIS A 1 190 ? 3.873 -20.844 -4.992 1 96.44 190 HIS A O 1
ATOM 1588 N N . LYS A 1 191 ? 4.738 -18.859 -4.996 1 96.56 191 LYS A N 1
ATOM 1589 C CA . LYS A 1 191 ? 3.916 -18.422 -3.871 1 96.56 191 LYS A CA 1
ATOM 1590 C C . LYS A 1 191 ? 2.678 -17.672 -4.352 1 96.56 191 LYS A C 1
ATOM 1592 O O . LYS A 1 191 ? 2.781 -16.75 -5.164 1 96.56 191 LYS A O 1
ATOM 1597 N N . PRO A 1 192 ? 1.484 -18.047 -3.812 1 96.44 192 PRO A N 1
ATOM 1598 C CA . PRO A 1 192 ? 0.315 -17.219 -4.113 1 96.44 192 PRO A CA 1
ATOM 1599 C C . PRO A 1 192 ? 0.429 -15.812 -3.541 1 96.44 192 PRO A C 1
ATOM 1601 O O . PRO A 1 192 ? 0.665 -15.641 -2.342 1 96.44 192 PRO A O 1
ATOM 1604 N N . ILE A 1 193 ? 0.292 -14.812 -4.387 1 96.94 193 ILE A N 1
ATOM 1605 C CA . ILE A 1 193 ? 0.452 -13.438 -3.924 1 96.94 193 ILE A CA 1
ATOM 1606 C C . ILE A 1 193 ? -0.873 -12.695 -4.059 1 96.94 193 ILE A C 1
ATOM 1608 O O . ILE A 1 193 ? -1.056 -11.625 -3.465 1 96.94 193 ILE A O 1
ATOM 1612 N N . CYS A 1 194 ? -1.73 -13.195 -4.875 1 97.12 194 CYS A N 1
ATOM 1613 C CA . CYS A 1 194 ? -3.053 -12.617 -5.082 1 97.12 194 CYS A CA 1
ATOM 1614 C C . CYS A 1 194 ? -4.039 -13.672 -5.574 1 97.12 194 CYS A C 1
ATOM 1616 O O . CYS A 1 194 ? -3.682 -14.523 -6.383 1 97.12 194 CYS A O 1
ATOM 1618 N N . ALA A 1 195 ? -5.215 -13.602 -5.102 1 96.31 195 ALA A N 1
ATOM 1619 C CA . ALA A 1 195 ? -6.277 -14.5 -5.547 1 96.31 195 ALA A CA 1
ATOM 1620 C C . ALA A 1 195 ? -7.652 -13.859 -5.344 1 96.31 195 ALA A C 1
ATOM 1622 O O . ALA A 1 195 ? -7.867 -13.125 -4.379 1 96.31 195 ALA A O 1
ATOM 1623 N N . PHE A 1 196 ? -8.539 -14.094 -6.285 1 94.62 196 PHE A N 1
ATOM 1624 C CA . PHE A 1 196 ? -9.891 -13.578 -6.125 1 94.62 196 PHE A CA 1
ATOM 1625 C C . PHE A 1 196 ? -10.883 -14.398 -6.934 1 94.62 196 PHE A C 1
ATOM 1627 O O . PHE A 1 196 ? -10.523 -15.016 -7.938 1 94.62 196 PHE A O 1
ATOM 1634 N N . TRP A 1 197 ? -12.117 -14.367 -6.457 1 92.19 197 TRP A N 1
ATOM 1635 C CA . TRP A 1 197 ? -13.25 -14.93 -7.188 1 92.19 197 TRP A CA 1
ATOM 1636 C C . TRP A 1 197 ? -13.703 -13.992 -8.297 1 92.19 197 TRP A C 1
ATOM 1638 O O . TRP A 1 197 ? -13.758 -12.773 -8.109 1 92.19 197 TRP A O 1
ATOM 1648 N N . ARG A 1 198 ? -13.961 -14.531 -9.414 1 88.06 198 ARG A N 1
ATOM 1649 C CA . ARG A 1 198 ? -14.625 -13.82 -10.508 1 88.06 198 ARG A CA 1
ATOM 1650 C C . ARG A 1 198 ? -16.016 -14.391 -10.758 1 88.06 198 ARG A C 1
ATOM 1652 O O . ARG A 1 198 ? -16.172 -15.578 -11.031 1 88.06 198 ARG A O 1
ATOM 1659 N N . TYR A 1 199 ? -17.016 -13.531 -10.594 1 82.38 199 TYR A N 1
ATOM 1660 C CA . TYR A 1 199 ? -18.391 -13.969 -10.758 1 82.38 199 TYR A CA 1
ATOM 1661 C C . TYR A 1 199 ? -18.984 -13.414 -12.055 1 82.38 199 TYR A C 1
ATOM 1663 O O . TYR A 1 199 ? -18.656 -12.305 -12.469 1 82.38 199 TYR A O 1
ATOM 1671 N N . SER A 1 200 ? -19.75 -14.25 -12.594 1 71.06 200 SER A N 1
ATOM 1672 C CA . SER A 1 200 ? -20.422 -13.812 -13.812 1 71.06 200 SER A CA 1
ATOM 1673 C C . SER A 1 200 ? -21.578 -12.859 -13.5 1 71.06 200 SER A C 1
ATOM 1675 O O . SER A 1 200 ? -22.156 -12.922 -12.414 1 71.06 200 SER A O 1
ATOM 1677 N N . GLY A 1 201 ? -21.625 -11.797 -14.211 1 59.72 201 GLY A N 1
ATOM 1678 C CA . GLY A 1 201 ? -22.781 -10.93 -14.078 1 59.72 201 GLY A CA 1
ATOM 1679 C C . GLY A 1 201 ? -24.094 -11.68 -14.203 1 59.72 201 GLY A C 1
ATOM 1680 O O . GLY A 1 201 ? -24.125 -12.859 -14.555 1 59.72 201 GLY A O 1
ATOM 1681 N N . LYS A 1 202 ? -25.156 -10.992 -13.75 1 56.59 202 LYS A N 1
ATOM 1682 C CA . LYS A 1 202 ? -26.5 -11.523 -13.93 1 56.59 202 LYS A CA 1
ATOM 1683 C C . LYS A 1 202 ? -26.719 -12.047 -15.344 1 56.59 202 LYS A C 1
ATOM 1685 O O . LYS A 1 202 ? -26.422 -11.344 -16.312 1 56.59 202 LYS A O 1
ATOM 1690 N N . ASN A 1 203 ? -26.969 -13.312 -15.641 1 52.59 203 ASN A N 1
ATOM 1691 C CA . ASN A 1 203 ? -27.359 -14.008 -16.859 1 52.59 203 ASN A CA 1
ATOM 1692 C C . ASN A 1 203 ? -26.141 -14.406 -17.688 1 52.59 203 ASN A C 1
ATOM 1694 O O . ASN A 1 203 ? -26.266 -14.656 -18.891 1 52.59 203 ASN A O 1
ATOM 1698 N N . GLN A 1 204 ? -24.938 -14.164 -17.078 1 52.47 204 GLN A N 1
ATOM 1699 C CA . GLN A 1 204 ? -23.781 -14.555 -17.875 1 52.47 204 GLN A CA 1
ATOM 1700 C C . GLN A 1 204 ? -23.031 -15.711 -17.203 1 52.47 204 GLN A C 1
ATOM 1702 O O . GLN A 1 204 ? -22.984 -15.812 -15.984 1 52.47 204 GLN A O 1
ATOM 1707 N N . TRP A 1 205 ? -22.703 -16.656 -18 1 46.22 205 TRP A N 1
ATOM 1708 C CA . TRP A 1 205 ? -22.016 -17.844 -17.5 1 46.22 205 TRP A CA 1
ATOM 1709 C C . TRP A 1 205 ? -20.516 -17.641 -17.469 1 46.22 205 TRP A C 1
ATOM 1711 O O . TRP A 1 205 ? -19.781 -18.453 -16.891 1 46.22 205 TRP A O 1
ATOM 1721 N N . ILE A 1 206 ? -20.047 -16.5 -18.141 1 45.06 206 ILE A N 1
ATOM 1722 C CA . ILE A 1 206 ? -18.609 -16.297 -18.188 1 45.06 206 ILE A CA 1
ATOM 1723 C C . ILE A 1 206 ? -18.188 -15.305 -17.094 1 45.06 206 ILE A C 1
ATOM 1725 O O . ILE A 1 206 ? -18.844 -14.273 -16.906 1 45.06 206 ILE A O 1
ATOM 1729 N N . THR A 1 207 ? -17.156 -15.594 -16.266 1 48.75 207 THR A N 1
ATOM 1730 C CA . THR A 1 207 ? -16.812 -14.867 -15.047 1 48.75 207 THR A CA 1
ATOM 1731 C C . THR A 1 207 ? -15.703 -13.859 -15.312 1 48.75 207 THR A C 1
ATOM 1733 O O . THR A 1 207 ? -15.07 -13.359 -14.375 1 48.75 207 THR A O 1
ATOM 1736 N N . ASN A 1 208 ? -15.477 -13.383 -16.625 1 45.53 208 ASN A N 1
ATOM 1737 C CA . ASN A 1 208 ? -14.391 -12.43 -16.828 1 45.53 208 ASN A CA 1
ATOM 1738 C C . ASN A 1 208 ? -14.773 -11.023 -16.391 1 45.53 208 ASN A C 1
ATOM 1740 O O . ASN A 1 208 ? -15.828 -10.516 -16.797 1 45.53 208 ASN A O 1
ATOM 1744 N N . THR A 1 209 ? -13.961 -10.461 -15.445 1 51.25 209 THR A N 1
ATOM 1745 C CA . THR A 1 209 ? -14.227 -9.141 -14.891 1 51.25 209 THR A CA 1
ATOM 1746 C C . THR A 1 209 ? -14.266 -8.086 -16 1 51.25 209 THR A C 1
ATOM 1748 O O . THR A 1 209 ? -14.984 -7.094 -15.891 1 51.25 209 THR A O 1
ATOM 1751 N N . SER A 1 210 ? -13.539 -8.422 -17.047 1 46.25 210 SER A N 1
ATOM 1752 C CA . SER A 1 210 ? -13.539 -7.484 -18.172 1 46.25 210 SER A CA 1
ATOM 1753 C C . SER A 1 210 ? -14.922 -7.375 -18.797 1 46.25 210 SER A C 1
ATOM 1755 O O . SER A 1 21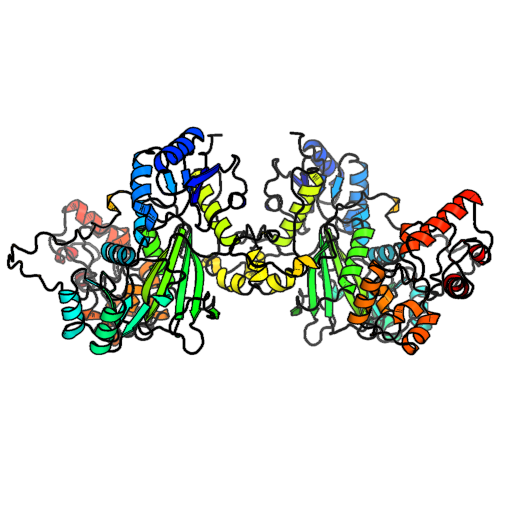0 ? -15.234 -6.375 -19.453 1 46.25 210 SER A O 1
ATOM 1757 N N . GLN A 1 211 ? -15.734 -8.297 -18.422 1 45.91 211 GLN A N 1
ATOM 1758 C CA . GLN A 1 211 ? -17.047 -8.32 -19.047 1 45.91 211 GLN A CA 1
ATOM 1759 C C . GLN A 1 211 ? -18.141 -7.957 -18.047 1 45.91 211 GLN A C 1
ATOM 1761 O O . GLN A 1 211 ? -19.297 -8.328 -18.219 1 45.91 211 GLN A O 1
ATOM 1766 N N . GLY A 1 212 ? -17.797 -7.328 -16.922 1 51.75 212 GLY A N 1
ATOM 1767 C CA . GLY A 1 212 ? -18.812 -6.801 -16.031 1 51.75 212 GLY A CA 1
ATOM 1768 C C . GLY A 1 212 ? -19 -7.629 -14.781 1 51.75 212 GLY A C 1
ATOM 1769 O O . GLY A 1 212 ? -19.938 -7.418 -14.023 1 51.75 212 GLY A O 1
ATOM 1770 N N . GLY A 1 213 ? -18.156 -8.617 -14.664 1 65.12 213 GLY A N 1
ATOM 1771 C CA . GLY A 1 213 ? -18.312 -9.453 -13.484 1 65.12 213 GLY A CA 1
ATOM 1772 C C . GLY A 1 213 ? -17.828 -8.797 -12.211 1 65.12 213 GLY A C 1
ATOM 1773 O O . GLY A 1 213 ? -17.359 -7.652 -12.234 1 65.12 213 GLY A O 1
ATOM 1774 N N . SER A 1 214 ? -18.375 -9.359 -11.078 1 79.5 214 SER A N 1
ATOM 1775 C CA . SER A 1 214 ? -17.953 -8.891 -9.766 1 79.5 214 SER A CA 1
ATOM 1776 C C . SER A 1 214 ? -16.812 -9.742 -9.219 1 79.5 214 SER A C 1
ATOM 1778 O O . SER A 1 214 ? -16.562 -10.852 -9.695 1 79.5 214 SER A O 1
ATOM 1780 N N . MET A 1 215 ? -16 -9.211 -8.461 1 87.81 215 MET A N 1
ATOM 1781 C CA . MET A 1 215 ? -14.844 -9.891 -7.879 1 87.81 215 MET A CA 1
ATOM 1782 C C . MET A 1 215 ? -14.93 -9.914 -6.359 1 87.81 215 MET A C 1
ATOM 1784 O O . MET A 1 215 ? -15.523 -9.016 -5.754 1 87.81 215 MET A O 1
ATOM 1788 N N . SER A 1 216 ? -14.461 -10.953 -5.742 1 90.19 216 SER A N 1
ATOM 1789 C CA . SER A 1 216 ? -14.305 -11.039 -4.293 1 90.19 216 SER A CA 1
ATOM 1790 C C . SER A 1 216 ? -12.945 -11.609 -3.912 1 90.19 216 SER A C 1
ATOM 1792 O O . SER A 1 216 ? -12.539 -12.656 -4.434 1 90.19 216 SER A O 1
ATOM 1794 N N . TYR A 1 217 ? -12.281 -10.969 -2.99 1 93.5 217 TYR A N 1
ATOM 1795 C CA . TYR A 1 217 ? -10.953 -11.391 -2.562 1 93.5 217 TYR A CA 1
ATOM 1796 C C . TYR A 1 217 ? -11.031 -12.297 -1.335 1 93.5 217 TYR A C 1
ATOM 1798 O O . TYR A 1 217 ? -10.008 -12.75 -0.817 1 93.5 217 TYR A O 1
ATOM 1806 N N . GLU A 1 218 ? -12.203 -12.625 -0.924 1 89.56 218 GLU A N 1
ATOM 1807 C CA . GLU A 1 218 ? -12.383 -13.305 0.354 1 89.56 218 GLU A CA 1
ATOM 1808 C C . GLU A 1 218 ? -12.641 -14.797 0.15 1 89.56 218 GLU A C 1
ATOM 1810 O O . GLU A 1 218 ? -13.102 -15.211 -0.914 1 89.56 218 GLU A O 1
ATOM 1815 N N . ASN A 1 219 ? -12.234 -15.547 1.124 1 88.69 219 ASN A N 1
ATOM 1816 C CA . ASN A 1 219 ? -12.602 -16.953 1.257 1 88.69 219 ASN A CA 1
ATOM 1817 C C . ASN A 1 219 ? -12.117 -17.781 0.068 1 88.69 219 ASN A C 1
ATOM 1819 O O . ASN A 1 219 ? -12.883 -18.547 -0.517 1 88.69 219 ASN A O 1
ATOM 1823 N N . ILE A 1 220 ? -10.906 -17.578 -0.319 1 90.62 220 ILE A N 1
ATOM 1824 C CA . ILE A 1 220 ? -10.289 -18.406 -1.346 1 90.62 220 ILE A CA 1
ATOM 1825 C C . ILE A 1 220 ? -9.961 -19.781 -0.768 1 90.62 220 ILE A C 1
ATOM 1827 O O . ILE A 1 220 ? -9.266 -19.891 0.241 1 90.62 220 ILE A O 1
ATOM 1831 N N . PRO A 1 221 ? -10.438 -20.797 -1.384 1 85.62 221 PRO A N 1
ATOM 1832 C CA . PRO A 1 221 ? -10.156 -22.141 -0.859 1 85.62 221 PRO A CA 1
ATOM 1833 C C . PRO A 1 221 ? -8.68 -22.516 -0.937 1 85.62 221 PRO A C 1
ATOM 1835 O O . PRO A 1 221 ? -8.016 -22.203 -1.927 1 85.62 221 PRO A O 1
ATOM 1838 N N . MET A 1 222 ? -8.18 -23.219 0.067 1 83.75 222 MET A N 1
ATOM 1839 C CA . MET A 1 222 ? -6.773 -23.594 0.142 1 83.75 222 MET A CA 1
ATOM 1840 C C . MET A 1 222 ? -6.422 -24.594 -0.963 1 83.75 222 MET A C 1
ATOM 1842 O O . MET A 1 222 ? -5.305 -24.578 -1.481 1 83.75 222 MET A O 1
ATOM 1846 N N . ASN A 1 223 ? -7.336 -25.438 -1.364 1 85.75 223 ASN A N 1
ATOM 1847 C CA . ASN A 1 223 ? -7.043 -26.422 -2.402 1 85.75 223 ASN A CA 1
ATOM 1848 C C . ASN A 1 223 ? -6.832 -25.75 -3.76 1 85.75 223 ASN A C 1
ATOM 1850 O O . ASN A 1 223 ? -6.094 -26.266 -4.598 1 85.75 223 ASN A O 1
ATOM 1854 N N . ALA A 1 224 ? -7.508 -24.641 -3.996 1 91.5 224 ALA A N 1
ATOM 1855 C CA . ALA A 1 224 ? -7.234 -23.859 -5.207 1 91.5 224 ALA A CA 1
ATOM 1856 C C . ALA A 1 224 ? -5.805 -23.328 -5.207 1 91.5 224 ALA A C 1
ATOM 1858 O O . ALA A 1 224 ? -5.105 -23.406 -6.219 1 91.5 224 ALA A O 1
ATOM 1859 N N . LEU A 1 225 ? -5.375 -22.844 -4.031 1 91.69 225 LEU A N 1
ATOM 1860 C CA . LEU A 1 225 ? -4.02 -22.328 -3.906 1 91.69 225 LEU A CA 1
ATOM 1861 C C . LEU A 1 225 ? -2.992 -23.438 -4.094 1 91.69 225 LEU A C 1
ATOM 1863 O O . LEU A 1 225 ? -2 -23.266 -4.805 1 91.69 225 LEU A O 1
ATOM 1867 N N . GLU A 1 226 ? -3.254 -24.516 -3.51 1 89.38 226 GLU A N 1
ATOM 1868 C CA . GLU A 1 226 ? -2.342 -25.656 -3.623 1 89.38 226 GLU A CA 1
ATOM 1869 C C . GLU A 1 226 ? -2.221 -26.125 -5.07 1 89.38 226 GLU A C 1
ATOM 1871 O O . GLU A 1 226 ? -1.126 -26.453 -5.535 1 89.38 226 GLU A O 1
ATOM 1876 N N . LEU A 1 227 ? -3.365 -26.203 -5.742 1 92 227 LEU A N 1
ATOM 1877 C CA . LEU A 1 227 ? -3.371 -26.594 -7.145 1 92 227 LEU A CA 1
ATOM 1878 C C . LEU A 1 227 ? -2.559 -25.625 -7.992 1 92 227 LEU A C 1
ATOM 1880 O O . LEU A 1 227 ? -1.772 -26.047 -8.844 1 92 227 LEU A O 1
ATOM 1884 N N . ALA A 1 228 ? -2.746 -24.391 -7.727 1 96.31 228 ALA A N 1
ATOM 1885 C CA . ALA A 1 228 ? -2.01 -23.359 -8.461 1 96.31 228 ALA A CA 1
ATOM 1886 C C . ALA A 1 228 ? -0.508 -23.484 -8.227 1 96.31 228 ALA A C 1
ATOM 1888 O O . ALA A 1 228 ? 0.288 -23.328 -9.156 1 96.31 228 ALA A O 1
ATOM 1889 N N . VAL A 1 229 ? -0.138 -23.734 -7.004 1 93.69 229 VAL A N 1
ATOM 1890 C CA . VAL A 1 229 ? 1.271 -23.891 -6.656 1 93.69 229 VAL A CA 1
ATOM 1891 C C . VAL A 1 229 ? 1.857 -25.094 -7.398 1 93.69 229 VAL A C 1
ATOM 1893 O O . VAL A 1 229 ? 2.951 -25 -7.965 1 93.69 229 VAL A O 1
ATOM 1896 N N . LYS A 1 230 ? 1.118 -26.203 -7.406 1 92.62 230 LYS A N 1
ATOM 1897 C CA . LYS A 1 230 ? 1.557 -27.391 -8.133 1 92.62 230 LYS A CA 1
ATOM 1898 C C . LYS A 1 230 ? 1.779 -27.078 -9.609 1 92.62 230 LYS A C 1
ATOM 1900 O O . LYS A 1 230 ? 2.797 -27.469 -10.188 1 92.62 230 LYS A O 1
ATOM 1905 N N . ALA A 1 231 ? 0.881 -26.375 -10.18 1 95.56 231 ALA A N 1
ATOM 1906 C CA . ALA A 1 231 ? 0.979 -26.016 -11.594 1 95.56 231 ALA A CA 1
ATOM 1907 C C . ALA A 1 231 ? 2.174 -25.094 -11.852 1 95.56 231 ALA A C 1
ATOM 1909 O O . ALA A 1 231 ? 2.916 -25.281 -12.812 1 95.56 231 ALA A O 1
ATOM 1910 N N . SER A 1 232 ? 2.334 -24.156 -11.016 1 96.38 232 SER A N 1
ATOM 1911 C CA . SER A 1 232 ? 3.438 -23.203 -11.148 1 96.38 232 SER A CA 1
ATOM 1912 C C . SER A 1 232 ? 4.785 -23.922 -11.07 1 96.38 232 SER A C 1
ATOM 1914 O O . SER A 1 232 ? 5.676 -23.656 -11.883 1 96.38 232 SER A O 1
ATOM 1916 N N . LYS A 1 233 ? 4.922 -24.812 -10.141 1 93.69 233 LYS A N 1
ATOM 1917 C CA . LYS A 1 233 ? 6.164 -25.562 -9.961 1 93.69 233 LYS A CA 1
ATOM 1918 C C . LYS A 1 233 ? 6.434 -26.469 -11.164 1 93.69 233 LYS A C 1
ATOM 1920 O O . LYS A 1 233 ? 7.562 -26.547 -11.648 1 93.69 233 LYS A O 1
ATOM 1925 N N . ALA A 1 234 ? 5.371 -27.125 -11.609 1 93.25 234 ALA A N 1
ATOM 1926 C CA . ALA A 1 234 ? 5.508 -28 -12.766 1 93.25 234 ALA A CA 1
ATOM 1927 C C . ALA A 1 234 ? 5.941 -27.219 -14 1 93.25 234 ALA A C 1
ATOM 1929 O O . ALA A 1 234 ? 6.762 -27.688 -14.789 1 93.25 234 ALA A O 1
ATOM 1930 N N . ALA A 1 235 ? 5.422 -26.016 -14.117 1 94.75 235 ALA A N 1
ATOM 1931 C CA . ALA A 1 235 ? 5.73 -25.188 -15.273 1 94.75 235 ALA A CA 1
ATOM 1932 C C . ALA A 1 235 ? 7.09 -24.5 -15.109 1 94.75 235 ALA A C 1
ATOM 1934 O O . ALA A 1 235 ? 7.617 -23.922 -16.062 1 94.75 235 ALA A O 1
ATOM 1935 N N . LYS A 1 236 ? 7.609 -24.562 -13.883 1 95.81 236 LYS A N 1
ATOM 1936 C CA . LYS A 1 236 ? 8.859 -23.891 -13.555 1 95.81 236 LYS A CA 1
ATOM 1937 C C . LYS A 1 236 ? 8.789 -22.406 -13.914 1 95.81 236 LYS A C 1
ATOM 1939 O O . LYS A 1 236 ? 9.703 -21.875 -14.547 1 95.81 236 LYS A O 1
ATOM 1944 N N . ALA A 1 237 ? 7.684 -21.797 -13.586 1 96.31 237 ALA A N 1
ATOM 1945 C CA . ALA A 1 237 ? 7.41 -20.406 -13.977 1 96.31 237 ALA A CA 1
ATOM 1946 C C . ALA A 1 237 ? 7.809 -19.438 -12.867 1 96.31 237 ALA A C 1
ATOM 1948 O O . ALA A 1 237 ? 7.48 -19.656 -11.695 1 96.31 237 ALA A O 1
ATOM 1949 N N . GLU A 1 238 ? 8.547 -18.391 -13.195 1 97.06 238 GLU A N 1
ATOM 1950 C CA . GLU A 1 238 ? 8.891 -17.344 -12.242 1 97.06 238 GLU A CA 1
ATOM 1951 C C . GLU A 1 238 ? 7.641 -16.594 -11.758 1 97.06 238 GLU A C 1
ATOM 1953 O O . GLU A 1 238 ? 7.551 -16.234 -10.586 1 97.06 238 GLU A O 1
ATOM 1958 N N . TYR A 1 239 ? 6.793 -16.344 -12.57 1 97.25 239 TYR A N 1
ATOM 1959 C CA . TYR A 1 239 ? 5.473 -15.797 -12.297 1 97.25 239 TYR A CA 1
ATOM 1960 C C . TYR A 1 239 ? 4.406 -16.5 -13.133 1 97.25 239 TYR A C 1
ATOM 1962 O O . TYR A 1 239 ? 4.66 -16.891 -14.273 1 97.25 239 TYR A O 1
ATOM 1970 N N . TRP A 1 240 ? 3.238 -16.672 -12.531 1 96.62 240 TRP A N 1
ATOM 1971 C CA . TRP A 1 240 ? 2.238 -17.594 -13.062 1 96.62 240 TRP A CA 1
ATOM 1972 C C . TRP A 1 240 ? 0.841 -17.219 -12.586 1 96.62 240 TRP A C 1
ATOM 1974 O O . TRP A 1 240 ? 0.672 -16.719 -11.461 1 96.62 240 TRP A O 1
ATOM 1984 N N . ALA A 1 241 ? -0.117 -17.359 -13.477 1 96.81 241 ALA A N 1
ATOM 1985 C CA . ALA A 1 241 ? -1.512 -17.203 -13.07 1 96.81 241 ALA A CA 1
ATOM 1986 C C . ALA A 1 241 ? -2.348 -18.406 -13.5 1 96.81 241 ALA A C 1
ATOM 1988 O O . ALA A 1 241 ? -2.131 -18.969 -14.57 1 96.81 241 ALA A O 1
ATOM 1989 N N . CYS A 1 242 ? -3.273 -18.781 -12.648 1 96 242 CYS A N 1
ATOM 1990 C CA . CYS A 1 242 ? -4.207 -19.859 -12.938 1 96 242 CYS A CA 1
ATOM 1991 C C . CYS A 1 242 ? -5.648 -19.391 -12.773 1 96 242 CYS A C 1
ATOM 1993 O O . CYS A 1 242 ? -5.965 -18.641 -11.844 1 96 242 CYS A O 1
ATOM 1995 N N . ASP A 1 243 ? -6.441 -19.781 -13.711 1 92.62 243 ASP A N 1
ATOM 1996 C CA . ASP A 1 243 ? -7.887 -19.75 -13.508 1 92.62 243 ASP A CA 1
ATOM 1997 C C . ASP A 1 243 ? -8.398 -21.109 -13.047 1 92.62 243 ASP A C 1
ATOM 1999 O O . ASP A 1 243 ? -8.148 -22.125 -13.695 1 92.62 243 ASP A O 1
ATOM 2003 N N . ILE A 1 244 ? -9.125 -21.078 -11.93 1 94.19 244 ILE A N 1
ATOM 2004 C CA . ILE A 1 244 ? -9.461 -22.344 -11.281 1 94.19 244 ILE A CA 1
ATOM 2005 C C . ILE A 1 244 ? -10.961 -22.406 -11.008 1 94.19 244 ILE A C 1
ATOM 2007 O O . ILE A 1 244 ? -11.555 -21.422 -10.547 1 94.19 244 ILE A O 1
ATOM 2011 N N . ALA A 1 245 ? -11.547 -23.531 -11.336 1 91.38 245 ALA A N 1
ATOM 2012 C CA . ALA A 1 245 ? -12.93 -23.797 -10.969 1 91.38 245 ALA A CA 1
ATOM 2013 C C . ALA A 1 245 ? -13.008 -24.734 -9.766 1 91.38 245 ALA A C 1
ATOM 2015 O O . ALA A 1 245 ? -12.18 -25.641 -9.625 1 91.38 245 ALA A O 1
ATOM 2016 N N . ILE A 1 246 ? -13.969 -24.422 -8.938 1 88.06 246 ILE A N 1
ATOM 2017 C CA . ILE A 1 246 ? -14.266 -25.312 -7.816 1 88.06 246 ILE A CA 1
ATOM 2018 C C . ILE A 1 246 ? -15.602 -26 -8.047 1 88.06 246 ILE A C 1
ATOM 2020 O O . ILE A 1 246 ? -16.625 -25.344 -8.266 1 88.06 246 ILE A O 1
ATOM 2024 N N . SER A 1 247 ? -15.562 -27.328 -8.016 1 85.56 247 SER A N 1
ATOM 2025 C CA . SER A 1 247 ? -16.797 -28.078 -8.18 1 85.56 247 SER A CA 1
ATOM 2026 C C . SER A 1 247 ? -17.734 -27.875 -7.004 1 85.56 247 SER A C 1
ATOM 2028 O O . SER A 1 247 ? -17.344 -28.047 -5.848 1 85.56 247 SER A O 1
ATOM 2030 N N . ALA A 1 248 ? -18.938 -27.5 -7.336 1 85.25 248 ALA A N 1
ATOM 2031 C CA . ALA A 1 248 ? -19.938 -27.328 -6.281 1 85.25 248 ALA A CA 1
ATOM 2032 C C . ALA A 1 248 ? -20.281 -28.672 -5.637 1 85.25 248 ALA A C 1
ATOM 2034 O O . ALA A 1 248 ? -20.594 -28.719 -4.445 1 85.25 248 ALA A O 1
ATOM 2035 N N . LYS A 1 249 ? -20.188 -29.688 -6.332 1 78.25 249 LYS A N 1
ATOM 2036 C CA . LYS A 1 249 ? -20.578 -31.031 -5.887 1 78.25 249 LYS A CA 1
ATOM 2037 C C . LYS A 1 249 ? -19.516 -31.656 -5 1 78.25 249 LYS A C 1
ATOM 2039 O O . LYS A 1 249 ? -19.812 -32.219 -3.957 1 78.25 249 LYS A O 1
ATOM 2044 N N . THR A 1 250 ? -18.281 -31.484 -5.418 1 72.44 250 THR A N 1
ATOM 2045 C CA . THR A 1 250 ? -17.234 -32.25 -4.75 1 72.44 250 THR A CA 1
ATOM 2046 C C . THR A 1 250 ? -16.281 -31.312 -4.004 1 72.44 250 THR A C 1
ATOM 2048 O O . THR A 1 250 ? -15.5 -31.75 -3.158 1 72.44 250 THR A O 1
ATOM 2051 N N . GLY A 1 251 ? -16.234 -30.047 -4.395 1 80.19 251 GLY A N 1
ATOM 2052 C CA . GLY A 1 251 ? -15.273 -29.125 -3.826 1 80.19 251 GLY A CA 1
ATOM 2053 C C . GLY A 1 251 ? -13.891 -29.234 -4.449 1 80.19 251 GLY A C 1
ATOM 2054 O O . GLY A 1 251 ? -12.969 -28.516 -4.066 1 80.19 251 GLY A O 1
ATOM 2055 N N . LYS A 1 252 ? -13.773 -30.078 -5.406 1 82.12 252 LYS A N 1
ATOM 2056 C CA . LYS A 1 252 ? -12.484 -30.297 -6.059 1 82.12 252 LYS A CA 1
ATOM 2057 C C . LYS A 1 252 ? -12.125 -29.141 -6.984 1 82.12 252 LYS A C 1
ATOM 2059 O O . LYS A 1 252 ? -12.992 -28.609 -7.684 1 82.12 252 LYS A O 1
ATOM 2064 N N . ALA A 1 253 ? -10.852 -28.812 -6.965 1 89.44 253 ALA A N 1
ATOM 2065 C CA . ALA A 1 253 ? -10.359 -27.703 -7.797 1 89.44 253 ALA A CA 1
ATOM 2066 C C . ALA A 1 253 ? -9.883 -28.219 -9.148 1 89.44 253 ALA A C 1
ATOM 2068 O O . ALA A 1 253 ? -9.266 -29.281 -9.242 1 89.44 253 ALA A O 1
ATOM 2069 N N . TYR A 1 254 ? -10.188 -27.406 -10.258 1 90.81 254 TYR A N 1
ATOM 2070 C CA . TYR A 1 254 ? -9.781 -27.734 -11.617 1 90.81 254 TYR A CA 1
ATOM 2071 C C . TYR A 1 254 ? -9.148 -26.531 -12.305 1 90.81 254 TYR A C 1
ATOM 2073 O O . TYR A 1 254 ? -9.688 -25.422 -12.242 1 90.81 254 TYR A O 1
ATOM 2081 N N . ILE A 1 255 ? -8.039 -26.766 -12.945 1 94.94 255 ILE A N 1
ATOM 2082 C CA . ILE A 1 255 ? -7.438 -25.719 -13.75 1 94.94 255 ILE A CA 1
ATOM 2083 C C . ILE A 1 255 ? -8.266 -25.484 -15.016 1 94.94 255 ILE A C 1
ATOM 2085 O O . ILE A 1 255 ? -8.641 -26.438 -15.695 1 94.94 255 ILE A O 1
ATOM 2089 N N . LEU A 1 256 ? -8.555 -24.234 -15.219 1 89.75 256 LEU A N 1
ATOM 2090 C CA . LEU A 1 256 ? -9.211 -23.875 -16.469 1 89.75 256 LEU A CA 1
ATOM 2091 C C . LEU A 1 256 ? -8.219 -23.266 -17.453 1 89.75 256 LEU A C 1
ATOM 2093 O O . LEU A 1 256 ? -8.234 -23.594 -18.641 1 89.75 256 LEU A O 1
ATOM 2097 N N . GLU A 1 257 ? -7.43 -22.438 -16.953 1 89 257 GLU A N 1
ATOM 2098 C CA . GLU A 1 257 ? -6.438 -21.719 -17.766 1 89 257 GLU A CA 1
ATOM 2099 C C . GLU A 1 257 ? -5.207 -21.375 -16.938 1 89 257 GLU A C 1
ATOM 2101 O O . GLU A 1 257 ? -5.293 -21.234 -15.711 1 89 257 GLU A O 1
ATOM 2106 N N . CYS A 1 258 ? -4.098 -21.312 -17.578 1 93.19 258 CYS A N 1
ATOM 2107 C CA . CYS A 1 258 ? -2.854 -20.812 -17 1 93.19 258 CYS A CA 1
ATOM 2108 C C . CYS A 1 258 ? -2.227 -19.75 -17.891 1 93.19 258 CYS A C 1
ATOM 2110 O O . CYS A 1 258 ? -2.461 -19.719 -19.094 1 93.19 258 CYS A O 1
ATOM 2112 N N . ALA A 1 259 ? -1.519 -18.828 -17.25 1 90.19 259 ALA A N 1
ATOM 2113 C CA . ALA A 1 259 ? -0.922 -17.766 -18.047 1 90.19 259 ALA A CA 1
ATOM 2114 C C . ALA A 1 259 ? 0.35 -17.234 -17.391 1 90.19 259 ALA A C 1
ATOM 2116 O O . ALA A 1 259 ? 0.457 -17.203 -16.156 1 90.19 259 ALA A O 1
ATOM 2117 N N . THR A 1 260 ? 1.326 -16.828 -18.203 1 90.56 260 THR A N 1
ATOM 2118 C CA . THR A 1 260 ? 2.516 -16.109 -17.75 1 90.56 260 THR A CA 1
ATOM 2119 C C . THR A 1 260 ? 2.352 -14.602 -17.953 1 90.56 260 THR A C 1
ATOM 2121 O O . THR A 1 260 ? 3.209 -13.82 -17.547 1 90.56 260 THR A O 1
ATOM 2124 N N . ALA A 1 261 ? 1.44 -14.18 -18.656 1 83 261 ALA A N 1
ATOM 2125 C CA . ALA A 1 261 ? 1.023 -12.781 -18.781 1 83 261 ALA A CA 1
ATOM 2126 C C . ALA A 1 261 ? -0.423 -12.602 -18.328 1 83 261 ALA A C 1
ATOM 2128 O O . ALA A 1 261 ? -1.311 -13.344 -18.766 1 83 261 ALA A O 1
ATOM 2129 N N . PHE A 1 262 ? -0.569 -11.82 -17.375 1 83.75 262 PHE A N 1
ATOM 2130 C CA . PHE A 1 262 ? -1.9 -11.641 -16.797 1 83.75 262 PHE A CA 1
ATOM 2131 C C . PHE A 1 262 ? -2.098 -10.203 -16.328 1 83.75 262 PHE A C 1
ATOM 2133 O O . PHE A 1 262 ? -1.125 -9.484 -16.078 1 83.75 262 PHE A O 1
ATOM 2140 N N . ALA A 1 263 ? -3.326 -9.836 -16.375 1 78.62 263 ALA A 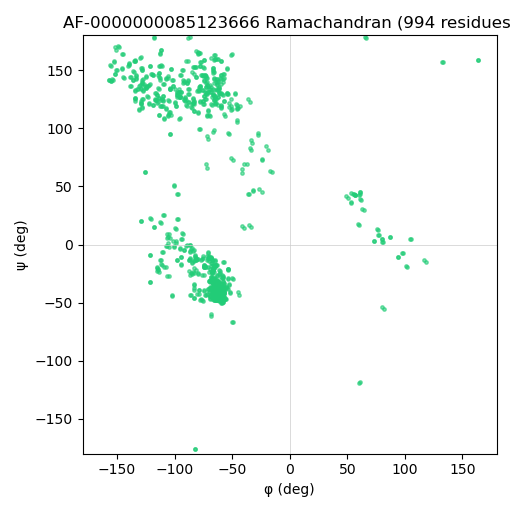N 1
ATOM 2141 C CA . ALA A 1 263 ? -3.65 -8.5 -15.875 1 78.62 263 ALA A CA 1
ATOM 2142 C C . ALA A 1 263 ? -3.359 -8.383 -14.383 1 78.62 263 ALA A C 1
ATOM 2144 O O . ALA A 1 263 ? -3.816 -9.211 -13.586 1 78.62 263 ALA A O 1
ATOM 2145 N N . ALA A 1 264 ? -2.545 -7.484 -14.07 1 87.88 264 ALA A N 1
ATOM 2146 C CA . ALA A 1 264 ? -2.168 -7.262 -12.68 1 87.88 264 ALA A CA 1
ATOM 2147 C C . ALA A 1 264 ? -1.958 -5.777 -12.398 1 87.88 264 ALA A C 1
ATOM 2149 O O . ALA A 1 264 ? -1.54 -5.023 -13.281 1 87.88 264 ALA A O 1
ATOM 2150 N N . PHE A 1 265 ? -2.324 -5.391 -11.273 1 89.06 265 PHE A N 1
ATOM 2151 C CA . PHE A 1 265 ? -2.025 -4.027 -10.844 1 89.06 265 PHE A CA 1
ATOM 2152 C C . PHE A 1 265 ? -0.522 -3.779 -10.836 1 89.06 265 PHE A C 1
ATOM 2154 O O . PHE A 1 265 ? 0.267 -4.723 -10.727 1 89.06 265 PHE A O 1
ATOM 2161 N N . PRO A 1 266 ? -0.093 -2.529 -10.914 1 90.25 266 PRO A N 1
ATOM 2162 C CA . PRO A 1 266 ? 1.332 -2.211 -11.031 1 90.25 266 PRO A CA 1
ATOM 2163 C C . PRO A 1 266 ? 2.154 -2.736 -9.859 1 90.25 266 PRO A C 1
ATOM 2165 O O . PRO A 1 266 ? 3.297 -3.164 -10.039 1 90.25 266 PRO A O 1
ATOM 2168 N N . TYR A 1 267 ? 1.602 -2.691 -8.656 1 93.75 267 TYR A N 1
ATOM 2169 C CA . TYR A 1 267 ? 2.383 -3.131 -7.504 1 93.75 267 TYR A CA 1
ATOM 2170 C C . TYR A 1 267 ? 2.688 -4.621 -7.59 1 93.75 267 TYR A C 1
ATOM 2172 O O . TYR A 1 267 ? 3.709 -5.086 -7.078 1 93.75 267 TYR A O 1
ATOM 2180 N N . ILE A 1 268 ? 1.84 -5.391 -8.219 1 95.56 268 ILE A N 1
ATOM 2181 C CA . ILE A 1 268 ? 2.102 -6.812 -8.414 1 95.56 268 ILE A CA 1
ATOM 2182 C C . ILE A 1 268 ? 3.24 -6.992 -9.422 1 95.56 268 ILE A C 1
ATOM 2184 O O . ILE A 1 268 ? 4.113 -7.848 -9.227 1 95.56 268 ILE A O 1
ATOM 2188 N N . ARG A 1 269 ? 3.24 -6.195 -10.484 1 94.31 269 ARG A N 1
ATOM 2189 C CA . ARG A 1 269 ? 4.344 -6.215 -11.438 1 94.31 269 ARG A CA 1
ATOM 2190 C C . ARG A 1 269 ? 5.66 -5.84 -10.766 1 94.31 269 ARG A C 1
ATOM 2192 O O . ARG A 1 269 ? 6.707 -6.406 -11.086 1 94.31 269 ARG A O 1
ATOM 2199 N N . ASP A 1 270 ? 5.562 -4.887 -9.844 1 96.06 270 ASP A N 1
ATOM 2200 C CA . ASP A 1 270 ? 6.738 -4.543 -9.047 1 96.06 270 ASP A CA 1
ATOM 2201 C C . ASP A 1 270 ? 7.238 -5.746 -8.258 1 96.06 270 ASP A C 1
ATOM 2203 O O . ASP A 1 270 ? 8.445 -5.996 -8.188 1 96.06 270 ASP A O 1
ATOM 2207 N N . TRP A 1 271 ? 6.293 -6.488 -7.637 1 97.44 271 TRP A N 1
ATOM 2208 C CA . TRP A 1 271 ? 6.664 -7.66 -6.852 1 97.44 271 TRP A CA 1
ATOM 2209 C C . TRP A 1 271 ? 7.344 -8.711 -7.723 1 97.44 271 TRP A C 1
ATOM 2211 O O . TRP A 1 271 ? 8.312 -9.344 -7.301 1 97.44 271 TRP A O 1
ATOM 2221 N N . ILE A 1 272 ? 6.828 -8.914 -8.922 1 97.5 272 ILE A N 1
ATOM 2222 C CA . ILE A 1 272 ? 7.445 -9.859 -9.852 1 97.5 272 ILE A CA 1
ATOM 2223 C C . ILE A 1 272 ? 8.891 -9.438 -10.125 1 97.5 272 ILE A C 1
ATOM 2225 O O . ILE A 1 272 ? 9.805 -10.258 -10.039 1 97.5 272 ILE A O 1
ATOM 2229 N N . CYS A 1 273 ? 9.094 -8.211 -10.398 1 97.19 273 CYS A N 1
ATOM 2230 C CA . CYS A 1 273 ? 10.422 -7.73 -10.766 1 97.19 273 CYS A CA 1
ATOM 2231 C C . CYS A 1 273 ? 11.359 -7.762 -9.562 1 97.19 273 CYS A C 1
ATOM 2233 O O . CYS A 1 273 ? 12.555 -8 -9.711 1 97.19 273 CYS A O 1
ATOM 2235 N N . GLN A 1 274 ? 10.781 -7.559 -8.391 1 96.88 274 GLN A N 1
ATOM 2236 C CA . GLN A 1 274 ? 11.594 -7.738 -7.191 1 96.88 274 GLN A CA 1
ATOM 2237 C C . GLN A 1 274 ? 12.078 -9.18 -7.066 1 96.88 274 GLN A C 1
ATOM 2239 O O . GLN A 1 274 ? 13.234 -9.422 -6.723 1 96.88 274 GLN A O 1
ATOM 2244 N N . TYR A 1 275 ? 11.195 -10.094 -7.32 1 97.25 275 TYR A N 1
ATOM 2245 C CA . TYR A 1 275 ? 11.578 -11.5 -7.332 1 97.25 275 TYR A CA 1
ATOM 2246 C C . TYR A 1 275 ? 12.656 -11.766 -8.375 1 97.25 275 TYR A C 1
ATOM 2248 O O . TYR A 1 275 ? 13.641 -12.453 -8.094 1 97.25 275 TYR A O 1
ATOM 2256 N N . LEU A 1 276 ? 12.477 -11.242 -9.547 1 97.5 276 LEU A N 1
ATOM 2257 C CA . LEU A 1 276 ? 13.43 -11.453 -10.633 1 97.5 276 LEU A CA 1
ATOM 2258 C C . LEU A 1 276 ? 14.789 -10.859 -10.281 1 97.5 276 LEU A C 1
ATOM 2260 O O . LEU A 1 276 ? 15.828 -11.453 -10.578 1 97.5 276 LEU A O 1
ATOM 2264 N N . MET A 1 277 ? 14.758 -9.695 -9.695 1 97.31 277 MET A N 1
ATOM 2265 C CA . MET A 1 277 ? 16.016 -9.078 -9.281 1 97.31 277 MET A CA 1
ATOM 2266 C C . MET A 1 277 ? 16.719 -9.93 -8.227 1 97.31 277 MET A C 1
ATOM 2268 O O . MET A 1 277 ? 17.938 -10.031 -8.227 1 97.31 277 MET A O 1
ATOM 2272 N N . TRP A 1 278 ? 15.945 -10.531 -7.32 1 96.25 278 TRP A N 1
ATOM 2273 C CA . TRP A 1 278 ? 16.5 -11.484 -6.359 1 96.25 278 TRP A CA 1
ATOM 2274 C C . TRP A 1 278 ? 17.156 -12.664 -7.074 1 96.25 278 TRP A C 1
ATOM 2276 O O . TRP A 1 278 ? 18.297 -13.016 -6.781 1 96.25 278 TRP A O 1
ATOM 2286 N N . ASP A 1 279 ? 16.5 -13.164 -8.039 1 95.31 279 ASP A N 1
ATOM 2287 C CA . ASP A 1 279 ? 16.984 -14.297 -8.812 1 95.31 279 ASP A CA 1
ATOM 2288 C C . ASP A 1 279 ? 18.25 -13.93 -9.594 1 95.31 279 ASP A C 1
ATOM 2290 O O . ASP A 1 279 ? 19.266 -14.609 -9.492 1 95.31 279 ASP A O 1
ATOM 2294 N N . PHE A 1 280 ? 18.203 -12.766 -10.297 1 96.44 280 PHE A N 1
ATOM 2295 C CA . PHE A 1 280 ? 19.25 -12.375 -11.242 1 96.44 280 PHE A CA 1
ATOM 2296 C C . PHE A 1 280 ? 20.5 -11.922 -10.516 1 96.44 280 PHE A C 1
ATOM 2298 O O . PHE A 1 280 ? 21.609 -11.969 -11.07 1 96.44 280 PHE A O 1
ATOM 2305 N N . SER A 1 281 ? 20.359 -11.43 -9.281 1 94 281 SER A N 1
ATOM 2306 C CA . SER A 1 281 ? 21.484 -10.805 -8.586 1 94 281 SER A CA 1
ATOM 2307 C C . SER A 1 281 ? 22.25 -11.812 -7.738 1 94 281 SER A C 1
ATOM 2309 O O . SER A 1 281 ? 23.281 -11.492 -7.156 1 94 281 SER A O 1
ATOM 2311 N N . LYS A 1 282 ? 21.766 -13.016 -7.672 1 85.19 282 LYS A N 1
ATOM 2312 C CA . LYS A 1 282 ? 22.359 -14.086 -6.887 1 85.19 282 LYS A CA 1
ATOM 2313 C C . LYS A 1 282 ? 22.656 -13.625 -5.461 1 85.19 282 LYS A C 1
ATOM 2315 O O . LYS A 1 282 ? 23.766 -13.812 -4.957 1 85.19 282 LYS A O 1
ATOM 2320 N N . GLY A 1 283 ? 21.75 -12.867 -4.848 1 80.62 283 GLY A N 1
ATOM 2321 C CA . GLY A 1 283 ? 21.828 -12.578 -3.424 1 80.62 283 GLY A CA 1
ATOM 2322 C C . GLY A 1 283 ? 22.016 -11.109 -3.117 1 80.62 283 GLY A C 1
ATOM 2323 O O . GLY A 1 283 ? 21.875 -10.688 -1.966 1 80.62 283 GLY A O 1
ATOM 2324 N N . ARG A 1 284 ? 22.359 -10.242 -4.07 1 87.88 284 ARG A N 1
ATOM 2325 C CA . ARG A 1 284 ? 22.469 -8.812 -3.809 1 87.88 284 ARG A CA 1
ATOM 2326 C C . ARG A 1 284 ? 21.125 -8.219 -3.43 1 87.88 284 ARG A C 1
ATOM 2328 O O . ARG A 1 284 ? 21.031 -7.406 -2.506 1 87.88 284 ARG A O 1
ATOM 2335 N N . PHE A 1 285 ? 20.109 -8.547 -4.184 1 92.31 285 PHE A N 1
ATOM 2336 C CA . PHE A 1 285 ? 18.75 -8.164 -3.826 1 92.31 285 PHE A CA 1
ATOM 2337 C C . PHE A 1 285 ? 18.109 -9.219 -2.938 1 92.31 285 PHE A C 1
ATOM 2339 O O . PHE A 1 285 ? 18.312 -10.422 -3.15 1 92.31 285 PHE A O 1
ATOM 2346 N N . LYS A 1 286 ? 17.375 -8.781 -2.002 1 89.69 286 LYS A N 1
ATOM 2347 C CA . LYS A 1 286 ? 16.781 -9.695 -1.034 1 89.69 286 LYS A CA 1
ATOM 2348 C C . LYS A 1 286 ? 15.516 -10.336 -1.588 1 89.69 286 LYS A C 1
ATOM 2350 O O . LYS A 1 286 ? 14.844 -9.75 -2.441 1 89.69 286 LYS A O 1
ATOM 2355 N N . LYS A 1 287 ? 15.266 -11.539 -1.063 1 92.88 287 LYS A N 1
ATOM 2356 C CA . LYS A 1 287 ? 13.992 -12.195 -1.344 1 92.88 287 LYS A CA 1
ATOM 2357 C C . LYS A 1 287 ? 12.812 -11.32 -0.921 1 92.88 287 LYS A C 1
ATOM 2359 O O . LYS A 1 287 ? 12.766 -10.844 0.214 1 92.88 287 LYS A O 1
ATOM 2364 N N . PRO A 1 288 ? 11.93 -11.039 -1.877 1 92.25 288 PRO A N 1
ATOM 2365 C CA . PRO A 1 288 ? 10.766 -10.25 -1.468 1 92.25 288 PRO A CA 1
ATOM 2366 C C . PRO A 1 288 ? 9.844 -11.016 -0.511 1 92.25 288 PRO A C 1
ATOM 2368 O O . PRO A 1 288 ? 9.836 -12.242 -0.511 1 92.25 288 PRO A O 1
ATOM 2371 N N . HIS A 1 289 ? 9.164 -10.273 0.303 1 90.5 289 HIS A N 1
ATOM 2372 C CA . HIS A 1 289 ? 8.219 -10.844 1.255 1 90.5 289 HIS A CA 1
ATOM 2373 C C . HIS A 1 289 ? 6.816 -10.281 1.048 1 90.5 289 HIS A C 1
ATOM 2375 O O . HIS A 1 289 ? 6.625 -9.062 1.08 1 90.5 289 HIS A O 1
ATOM 2381 N N . VAL A 1 290 ? 5.883 -11.125 0.779 1 92.38 290 VAL A N 1
ATOM 2382 C CA . VAL A 1 290 ? 4.469 -10.781 0.662 1 92.38 290 VAL A CA 1
ATOM 2383 C C . VAL A 1 290 ? 3.637 -11.703 1.55 1 92.38 290 VAL A C 1
ATOM 2385 O O . VAL A 1 290 ? 3.607 -12.922 1.34 1 92.38 290 VAL A O 1
ATOM 2388 N N . PRO A 1 291 ? 2.949 -11.164 2.52 1 88.75 291 PRO A N 1
ATOM 2389 C CA . PRO A 1 291 ? 2.148 -12.031 3.389 1 88.75 291 PRO A CA 1
ATOM 2390 C C . PRO A 1 291 ? 1.026 -12.742 2.639 1 88.75 291 PRO A C 1
ATOM 2392 O O . PRO A 1 291 ? 0.397 -12.156 1.755 1 88.75 291 PRO A O 1
ATOM 2395 N N . LEU A 1 292 ? 0.834 -13.992 3.082 1 89.75 292 LEU A N 1
ATOM 2396 C CA . LEU A 1 292 ? -0.284 -14.734 2.508 1 89.75 292 LEU A CA 1
ATOM 2397 C C . LEU A 1 292 ? -1.611 -14.07 2.846 1 89.75 292 LEU A C 1
ATOM 2399 O O . LEU A 1 292 ? -1.812 -13.609 3.973 1 89.75 292 LEU A O 1
ATOM 2403 N N . PHE A 1 293 ? -2.488 -13.898 1.879 1 90.56 293 PHE A N 1
ATOM 2404 C CA . PHE A 1 293 ? -3.85 -13.383 1.989 1 90.56 293 PHE A CA 1
ATOM 2405 C C . PHE A 1 293 ? -3.852 -11.867 2.07 1 90.56 293 PHE A C 1
ATOM 2407 O O . PHE A 1 293 ? -4.887 -11.25 2.344 1 90.56 293 PHE A O 1
ATOM 2414 N N . SER A 1 294 ? -2.695 -11.242 1.938 1 92.5 294 SER A N 1
ATOM 2415 C CA . SER A 1 294 ? -2.662 -9.781 1.944 1 92.5 294 SER A CA 1
ATOM 2416 C C . SER A 1 294 ? -3.623 -9.203 0.913 1 92.5 294 SER A C 1
ATOM 2418 O O . SER A 1 294 ? -4.082 -8.07 1.053 1 92.5 294 SER A O 1
ATOM 2420 N N . TRP A 1 295 ? -3.967 -10.039 -0.077 1 94.5 295 TRP A N 1
ATOM 2421 C CA . TRP A 1 295 ? -4.855 -9.57 -1.135 1 94.5 295 TRP A CA 1
ATOM 2422 C C . TRP A 1 295 ? -6.254 -9.305 -0.59 1 94.5 295 TRP A C 1
ATOM 2424 O O . TRP A 1 295 ? -7.023 -8.531 -1.178 1 94.5 295 TRP A O 1
ATOM 2434 N N . GLU A 1 296 ? -6.66 -9.906 0.485 1 93.19 296 GLU A N 1
ATOM 2435 C CA . GLU A 1 296 ? -7.969 -9.656 1.077 1 93.19 296 GLU A CA 1
ATOM 2436 C C . GLU A 1 296 ? -8.078 -8.211 1.571 1 93.19 296 GLU A C 1
ATOM 2438 O O . GLU A 1 296 ? -9.133 -7.59 1.444 1 93.19 296 GLU A O 1
ATOM 2443 N N . GLU A 1 297 ? -6.992 -7.758 2.105 1 92.5 297 GLU A N 1
ATOM 2444 C CA . GLU A 1 297 ? -6.957 -6.395 2.631 1 92.5 297 GLU A CA 1
ATOM 2445 C C . GLU A 1 297 ? -6.688 -5.383 1.521 1 92.5 297 GLU A C 1
ATOM 2447 O O . GLU A 1 297 ? -7.355 -4.352 1.438 1 92.5 297 GLU A O 1
ATOM 2452 N N . LEU A 1 298 ? -5.734 -5.652 0.672 1 94.81 298 LEU A N 1
ATOM 2453 C CA . LEU A 1 298 ? -5.422 -4.754 -0.435 1 94.81 298 LEU A CA 1
ATOM 2454 C C . LEU A 1 298 ? -6.617 -4.609 -1.371 1 94.81 298 LEU A C 1
ATOM 2456 O O . LEU A 1 298 ? -6.824 -3.547 -1.964 1 94.81 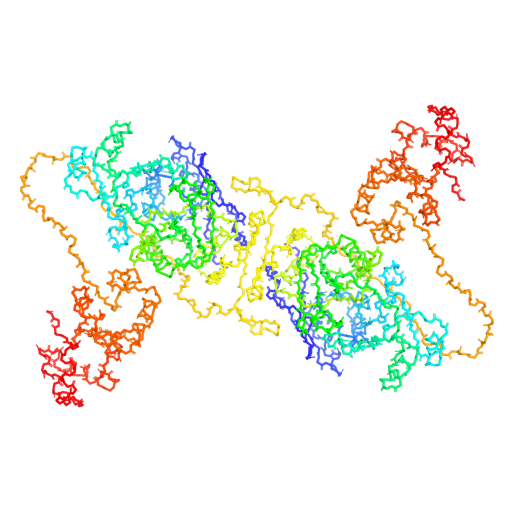298 LEU A O 1
ATOM 2460 N N . GLY A 1 299 ? -7.387 -5.676 -1.475 1 93.12 299 GLY A N 1
ATOM 2461 C CA . GLY A 1 299 ? -8.547 -5.676 -2.35 1 93.12 299 GLY A CA 1
ATOM 2462 C C . GLY A 1 299 ? -9.648 -4.742 -1.881 1 93.12 299 GLY A C 1
ATOM 2463 O O . GLY A 1 299 ? -10.578 -4.441 -2.635 1 93.12 299 GLY A O 1
ATOM 2464 N N . LYS A 1 300 ? -9.594 -4.258 -0.664 1 91.69 300 LYS A N 1
ATOM 2465 C CA . LYS A 1 300 ? -10.57 -3.305 -0.139 1 91.69 300 LYS A CA 1
ATOM 2466 C C . LYS A 1 300 ? -10.344 -1.912 -0.719 1 91.69 300 LYS A C 1
ATOM 2468 O O . LYS A 1 300 ? -11.227 -1.055 -0.651 1 91.69 300 LYS A O 1
ATOM 2473 N N . ILE A 1 301 ? -9.156 -1.667 -1.239 1 91.88 301 ILE A N 1
ATOM 2474 C CA . ILE A 1 301 ? -8.789 -0.371 -1.801 1 91.88 301 ILE A CA 1
ATOM 2475 C C . ILE A 1 301 ? -9.5 -0.173 -3.141 1 91.88 301 ILE A C 1
ATOM 2477 O O . ILE A 1 301 ? -9.609 -1.11 -3.936 1 91.88 301 ILE A O 1
ATOM 2481 N N . ASP A 1 302 ? -9.859 1.04 -3.393 1 86.62 302 ASP A N 1
ATOM 2482 C CA . ASP A 1 302 ? -10.484 1.383 -4.668 1 86.62 302 ASP A CA 1
ATOM 2483 C C . ASP A 1 302 ? -9.531 1.114 -5.832 1 86.62 302 ASP A C 1
ATOM 2485 O O . ASP A 1 302 ? -8.336 1.415 -5.746 1 86.62 302 ASP A O 1
ATOM 2489 N N . SER A 1 303 ? -10.078 0.587 -6.934 1 83.56 303 SER A N 1
ATOM 2490 C CA . SER A 1 303 ? -9.266 0.18 -8.07 1 83.56 303 SER A CA 1
ATOM 2491 C C . SER A 1 303 ? -8.523 1.368 -8.68 1 83.56 303 SER A C 1
ATOM 2493 O O . SER A 1 303 ? -7.414 1.218 -9.195 1 83.56 303 SER A O 1
ATOM 2495 N N . SER A 1 304 ? -9.125 2.545 -8.609 1 83.19 304 SER A N 1
ATOM 2496 C CA . SER A 1 304 ? -8.484 3.725 -9.18 1 83.19 304 SER A CA 1
ATOM 2497 C C . SER A 1 304 ? -7.172 4.035 -8.461 1 83.19 304 SER A C 1
ATOM 2499 O O . SER A 1 304 ? -6.207 4.473 -9.094 1 83.19 304 SER A O 1
ATOM 2501 N N . LEU A 1 305 ? -7.137 3.812 -7.156 1 87.31 305 LEU A N 1
ATOM 2502 C CA . LEU A 1 305 ? -5.891 4.012 -6.426 1 87.31 305 LEU A CA 1
ATOM 2503 C C . LEU A 1 305 ? -4.949 2.826 -6.625 1 87.31 305 LEU A C 1
ATOM 2505 O O . LEU A 1 305 ? -3.742 3.008 -6.781 1 87.31 305 LEU A O 1
ATOM 2509 N N . LEU A 1 306 ? -5.512 1.634 -6.648 1 88.94 306 LEU A N 1
ATOM 2510 C CA . LEU A 1 306 ? -4.703 0.436 -6.852 1 88.94 306 LEU A CA 1
ATOM 2511 C C . LEU A 1 306 ? -3.893 0.539 -8.141 1 88.94 306 LEU A C 1
ATOM 2513 O O . LEU A 1 306 ? -2.752 0.073 -8.195 1 88.94 306 LEU A O 1
ATOM 2517 N N . ARG A 1 307 ? -4.438 1.105 -9.094 1 86.25 307 ARG A N 1
ATOM 2518 C CA . ARG A 1 307 ? -3.809 1.231 -10.406 1 86.25 307 ARG A CA 1
ATOM 2519 C C . ARG A 1 307 ? -2.604 2.162 -10.352 1 86.25 307 ARG A C 1
ATOM 2521 O O . ARG A 1 307 ? -1.794 2.199 -11.281 1 86.25 307 ARG A O 1
ATOM 2528 N N . THR A 1 308 ? -2.451 2.873 -9.227 1 87.75 308 THR A N 1
ATOM 2529 C CA . THR A 1 308 ? -1.34 3.811 -9.109 1 87.75 308 THR A CA 1
ATOM 2530 C C . THR A 1 308 ? -0.339 3.336 -8.062 1 87.75 308 THR A C 1
ATOM 2532 O O . THR A 1 308 ? 0.764 3.877 -7.957 1 87.75 308 THR A O 1
ATOM 2535 N N . MET A 1 309 ? -0.71 2.383 -7.27 1 92.19 309 MET A N 1
ATOM 2536 C CA . MET A 1 309 ? 0.137 1.955 -6.16 1 92.19 309 MET A CA 1
ATOM 2537 C C . MET A 1 309 ? 1.345 1.174 -6.668 1 92.19 309 MET A C 1
ATOM 2539 O O . MET A 1 309 ? 1.22 0.349 -7.574 1 92.19 309 MET A O 1
ATOM 2543 N N . ARG A 1 310 ? 2.48 1.505 -6.109 1 92.69 310 ARG A N 1
ATOM 2544 C CA . ARG A 1 310 ? 3.756 0.945 -6.543 1 92.69 310 ARG A CA 1
ATOM 2545 C C . ARG A 1 310 ? 4.59 0.493 -5.348 1 92.69 310 ARG A C 1
ATOM 2547 O O . ARG A 1 310 ? 4.488 1.067 -4.262 1 92.69 310 ARG A O 1
ATOM 2554 N N . ASN A 1 311 ? 5.336 -0.57 -5.516 1 93.81 311 ASN A N 1
ATOM 2555 C CA . ASN A 1 311 ? 6.445 -0.987 -4.664 1 93.81 311 ASN A CA 1
ATOM 2556 C C . ASN A 1 311 ? 6 -1.16 -3.213 1 93.81 311 ASN A C 1
ATOM 2558 O O . ASN A 1 311 ? 6.652 -0.657 -2.295 1 93.81 311 ASN A O 1
ATOM 2562 N N . ILE A 1 312 ? 4.848 -1.76 -3.084 1 95.81 312 ILE A N 1
ATOM 2563 C CA . ILE A 1 312 ? 4.367 -2.062 -1.741 1 95.81 312 ILE A CA 1
ATOM 2564 C C . ILE A 1 312 ? 5.285 -3.086 -1.08 1 95.81 312 ILE A C 1
ATOM 2566 O O . ILE A 1 312 ? 5.578 -4.133 -1.659 1 95.81 312 ILE A O 1
ATOM 2570 N N . GLY A 1 313 ? 5.805 -2.752 0.064 1 94 313 GLY A N 1
ATOM 2571 C CA . GLY A 1 313 ? 6.598 -3.689 0.842 1 94 313 GLY A CA 1
ATOM 2572 C C . GLY A 1 313 ? 5.93 -4.098 2.143 1 94 313 GLY A C 1
ATOM 2573 O O . GLY A 1 313 ? 4.945 -3.486 2.561 1 94 313 GLY A O 1
ATOM 2574 N N . PHE A 1 314 ? 6.445 -5.195 2.75 1 91.12 314 PHE A N 1
ATOM 2575 C CA . PHE A 1 314 ? 5.973 -5.676 4.043 1 91.12 314 PHE A CA 1
ATOM 2576 C C . PHE A 1 314 ? 7.145 -6.023 4.953 1 91.12 314 PHE A C 1
ATOM 2578 O O . PHE A 1 314 ? 8.117 -6.645 4.516 1 91.12 314 PHE A O 1
ATOM 2585 N N . SER A 1 315 ? 7.125 -5.461 6.051 1 84.5 315 SER A N 1
ATOM 2586 C CA . SER A 1 315 ? 8.117 -5.875 7.035 1 84.5 315 SER A CA 1
ATOM 2587 C C . SER A 1 315 ? 7.648 -7.098 7.812 1 84.5 315 SER A C 1
ATOM 2589 O O . SER A 1 315 ? 6.445 -7.359 7.902 1 84.5 315 SER A O 1
ATOM 2591 N N . LYS A 1 316 ? 8.664 -7.867 8.18 1 71.12 316 LYS A N 1
ATOM 2592 C CA . LYS A 1 316 ? 8.328 -8.914 9.133 1 71.12 316 LYS A CA 1
ATOM 2593 C C . LYS A 1 316 ? 8.062 -8.336 10.523 1 71.12 316 LYS A C 1
ATOM 2595 O O . LYS A 1 316 ? 8.562 -7.254 10.852 1 71.12 316 LYS A O 1
ATOM 2600 N N . TYR A 1 317 ? 7.141 -8.797 11.156 1 58.06 317 TYR A N 1
ATOM 2601 C CA . TYR A 1 317 ? 6.785 -8.266 12.469 1 58.06 317 TYR A CA 1
ATOM 2602 C C . TYR A 1 317 ? 8.023 -8.07 13.336 1 58.06 317 TYR A C 1
ATOM 2604 O O . TYR A 1 317 ? 8.891 -8.945 13.391 1 58.06 317 TYR A O 1
ATOM 2612 N N . LYS A 1 318 ? 8.359 -6.84 13.5 1 53.47 318 LYS A N 1
ATOM 2613 C CA . LYS A 1 318 ? 9.336 -6.562 14.539 1 53.47 318 LYS A CA 1
ATOM 2614 C C . LYS A 1 318 ? 8.672 -5.945 15.766 1 53.47 318 LYS A C 1
ATOM 2616 O O . LYS A 1 318 ? 7.793 -5.09 15.641 1 53.47 318 LYS A O 1
ATOM 2621 N N . PRO A 1 319 ? 8.695 -6.711 16.875 1 46.34 319 PRO A N 1
ATOM 2622 C CA . PRO A 1 319 ? 8.125 -6.109 18.094 1 46.34 319 PRO A CA 1
ATOM 2623 C C . PRO A 1 319 ? 8.398 -4.609 18.188 1 46.34 319 PRO A C 1
ATOM 2625 O O . PRO A 1 319 ? 9.555 -4.199 18.312 1 46.34 319 PRO A O 1
ATOM 2628 N N . SER A 1 320 ? 8.242 -4.055 17.188 1 45.47 320 SER A N 1
ATOM 2629 C CA . SER A 1 320 ? 8.492 -2.645 17.469 1 45.47 320 SER A CA 1
ATOM 2630 C C . SER A 1 320 ? 7.445 -2.084 18.422 1 45.47 320 SER A C 1
ATOM 2632 O O . SER A 1 320 ? 6.363 -2.658 18.578 1 45.47 320 SER A O 1
ATOM 2634 N N . PHE A 1 321 ? 7.766 -1.195 19.188 1 44.22 321 PHE A N 1
ATOM 2635 C CA . PHE A 1 321 ? 7.02 -0.614 20.297 1 44.22 321 PHE A CA 1
ATOM 2636 C C . PHE A 1 321 ? 5.57 -0.359 19.906 1 44.22 321 PHE A C 1
ATOM 2638 O O . PHE A 1 321 ? 4.668 -0.431 20.734 1 44.22 321 PHE A O 1
ATOM 2645 N N . ASP A 1 322 ? 5.254 0.13 18.812 1 45.84 322 ASP A N 1
ATOM 2646 C CA . ASP A 1 322 ? 3.842 0.382 18.531 1 45.84 322 ASP A CA 1
ATOM 2647 C C . ASP A 1 322 ? 3.258 -0.702 17.625 1 45.84 322 ASP A C 1
ATOM 2649 O O . ASP A 1 322 ? 2.123 -0.583 17.156 1 45.84 322 ASP A O 1
ATOM 2653 N N . GLY A 1 323 ? 4.035 -1.695 17.297 1 46.38 323 GLY A N 1
ATOM 2654 C CA . GLY A 1 323 ? 3.555 -2.508 16.188 1 46.38 323 GLY A CA 1
ATOM 2655 C C . GLY A 1 323 ? 2.967 -3.834 16.641 1 46.38 323 GLY A C 1
ATOM 2656 O O . GLY A 1 323 ? 3.273 -4.32 17.719 1 46.38 323 GLY A O 1
ATOM 2657 N N . GLU A 1 324 ? 1.685 -4.066 16.531 1 44.91 324 GLU A N 1
ATOM 2658 C CA . GLU A 1 324 ? 1.085 -5.391 16.656 1 44.91 324 GLU A CA 1
ATOM 2659 C C . GLU A 1 324 ? 1.518 -6.293 15.5 1 44.91 324 GLU A C 1
ATOM 2661 O O . GLU A 1 324 ? 1.908 -5.809 14.438 1 44.91 324 GLU A O 1
ATOM 2666 N N . TYR A 1 325 ? 1.644 -7.605 15.773 1 47.12 325 TYR A N 1
ATOM 2667 C CA . TYR A 1 325 ? 1.938 -8.68 14.828 1 47.12 325 TYR A CA 1
ATOM 2668 C C . TYR A 1 325 ? 0.832 -8.805 13.781 1 47.12 325 TYR A C 1
ATOM 2670 O O . TYR A 1 325 ? -0.349 -8.648 14.102 1 47.12 325 TYR A O 1
ATOM 2678 N N . TYR A 1 326 ? 1.231 -8.633 12.484 1 47 326 TYR A N 1
ATOM 2679 C CA . TYR A 1 326 ? 0.26 -9.172 11.539 1 47 326 TYR A CA 1
ATOM 2680 C C . TYR A 1 326 ? 0.168 -10.688 11.648 1 47 326 TYR A C 1
ATOM 2682 O O . TYR A 1 326 ? 1.128 -11.398 11.344 1 47 326 TYR A O 1
ATOM 2690 N N . LEU A 1 327 ? -0.692 -11.297 12.305 1 49.12 327 LEU A N 1
ATOM 2691 C CA . LEU A 1 327 ? -0.911 -12.672 12.75 1 49.12 327 LEU A CA 1
ATOM 2692 C C . LEU A 1 327 ? -0.834 -13.641 11.57 1 49.12 327 LEU A C 1
ATOM 2694 O O . LEU A 1 327 ? -0.355 -14.766 11.719 1 49.12 327 LEU A O 1
ATOM 2698 N N . ASN A 1 328 ? -1.268 -13.25 10.414 1 50.94 328 ASN A N 1
ATOM 2699 C CA . ASN A 1 328 ? -1.44 -14.273 9.391 1 50.94 328 ASN A CA 1
ATOM 2700 C C . ASN A 1 328 ? -0.101 -14.711 8.805 1 50.94 328 ASN A C 1
ATOM 2702 O O . ASN A 1 328 ? -0.039 -15.68 8.047 1 50.94 328 ASN A O 1
ATOM 2706 N N . ASP A 1 329 ? 0.998 -14.078 9.031 1 57.47 329 ASP A N 1
ATOM 2707 C CA . ASP A 1 329 ? 2.297 -14.492 8.516 1 57.47 329 ASP A CA 1
ATOM 2708 C C . ASP A 1 329 ? 2.779 -15.773 9.195 1 57.47 329 ASP A C 1
ATOM 2710 O O . ASP A 1 329 ? 3.609 -16.5 8.648 1 57.47 329 ASP A O 1
ATOM 2714 N N . THR A 1 330 ? 2.141 -16.141 10.203 1 52.44 330 THR A N 1
ATOM 2715 C CA . THR A 1 330 ? 2.625 -17.281 10.961 1 52.44 330 THR A CA 1
ATOM 2716 C C . THR A 1 330 ? 2.162 -18.594 10.328 1 52.44 330 THR A C 1
ATOM 2718 O O . THR A 1 330 ? 2.783 -19.641 10.516 1 52.44 330 THR A O 1
ATOM 2721 N N . LYS A 1 331 ? 1.151 -18.578 9.539 1 54.41 331 LYS A N 1
ATOM 2722 C CA . LYS A 1 331 ? 0.628 -19.812 8.969 1 54.41 331 LYS A CA 1
ATOM 2723 C C . LYS A 1 331 ? 0.924 -19.891 7.473 1 54.41 331 LYS A C 1
ATOM 2725 O O . LYS A 1 331 ? 0.197 -20.547 6.723 1 54.41 331 LYS A O 1
ATOM 2730 N N . ASP A 1 332 ? 1.992 -19.172 7.105 1 64.56 332 ASP A N 1
ATOM 2731 C CA . ASP A 1 332 ? 2.289 -19.141 5.68 1 64.56 332 ASP A CA 1
ATOM 2732 C C . ASP A 1 332 ? 2.99 -20.438 5.242 1 64.56 332 ASP A C 1
ATOM 2734 O O . ASP A 1 332 ? 4.191 -20.594 5.469 1 64.56 332 ASP A O 1
ATOM 2738 N N . ASN A 1 333 ? 2.143 -21.328 4.652 1 69.88 333 ASN A N 1
ATOM 2739 C CA . ASN A 1 333 ? 2.648 -22.609 4.176 1 69.88 333 ASN A CA 1
ATOM 2740 C C . ASN A 1 333 ? 3.189 -22.5 2.752 1 69.88 333 ASN A C 1
ATOM 2742 O O . ASN A 1 333 ? 3.6 -23.5 2.164 1 69.88 333 ASN A O 1
ATOM 2746 N N . PHE A 1 334 ? 3.121 -21.344 2.176 1 85.69 334 PHE A N 1
ATOM 2747 C CA . PHE A 1 334 ? 3.625 -21.125 0.823 1 85.69 334 PHE A CA 1
ATOM 2748 C C . PHE A 1 334 ? 4.828 -20.188 0.836 1 85.69 334 PHE A C 1
ATOM 2750 O O . PHE A 1 334 ? 4.738 -19.062 1.331 1 85.69 334 PHE A O 1
ATOM 2757 N N . ASP A 1 335 ? 6.016 -20.672 0.526 1 87 335 ASP A N 1
ATOM 2758 C CA . ASP A 1 335 ? 7.188 -19.812 0.479 1 87 335 ASP A CA 1
ATOM 2759 C C . ASP A 1 335 ? 7.613 -19.531 -0.963 1 87 335 ASP A C 1
ATOM 2761 O O . ASP A 1 335 ? 7.496 -20.406 -1.825 1 87 335 ASP A O 1
ATOM 2765 N N . MET A 1 336 ? 8.047 -18.344 -1.088 1 92.69 336 MET A N 1
ATOM 2766 C CA . MET A 1 336 ? 8.609 -17.984 -2.387 1 92.69 336 MET A CA 1
ATOM 2767 C C . MET A 1 336 ? 9.93 -18.719 -2.625 1 92.69 336 MET A C 1
ATOM 2769 O O . MET A 1 336 ? 10.75 -18.828 -1.715 1 92.69 336 MET A O 1
ATOM 2773 N N . SER A 1 337 ? 10.102 -19.297 -3.809 1 93.06 337 SER A N 1
ATOM 2774 C CA . SER A 1 337 ? 11.328 -20.016 -4.133 1 93.06 337 SER A CA 1
ATOM 2775 C C . SER A 1 337 ? 11.773 -19.734 -5.562 1 93.06 337 SER A C 1
ATOM 2777 O O . SER A 1 337 ? 10.977 -19.266 -6.387 1 93.06 337 SER A O 1
ATOM 2779 N N . LEU A 1 338 ? 13.031 -19.906 -5.75 1 92.62 338 LEU A N 1
ATOM 2780 C CA . LEU A 1 338 ? 13.562 -19.75 -7.098 1 92.62 338 LEU A CA 1
ATOM 2781 C C . LEU A 1 338 ? 13.133 -20.922 -7.992 1 92.62 338 LEU A C 1
ATOM 2783 O O . LEU A 1 338 ? 13.031 -22.062 -7.527 1 92.62 338 LEU A O 1
ATOM 2787 N N . THR A 1 339 ? 12.883 -20.562 -9.203 1 91.75 339 THR A N 1
ATOM 2788 C CA . THR A 1 339 ? 12.453 -21.578 -10.156 1 91.75 339 THR A CA 1
ATOM 2789 C C . THR A 1 339 ? 13.641 -22.438 -10.594 1 91.75 339 THR A C 1
ATOM 2791 O O . THR A 1 339 ? 14.773 -21.953 -10.641 1 91.75 339 THR A O 1
ATOM 2794 N N . GLU A 1 340 ? 13.312 -23.625 -10.945 1 83.56 340 GLU A N 1
ATOM 2795 C CA . GLU A 1 340 ? 14.305 -24.5 -11.578 1 83.56 340 GLU A CA 1
ATOM 2796 C C . GLU A 1 340 ? 14.5 -24.141 -13.047 1 83.56 340 GLU A C 1
ATOM 2798 O O . GLU A 1 340 ? 13.633 -23.516 -13.656 1 83.56 340 GLU A O 1
ATOM 2803 N N . ILE A 1 341 ? 15.633 -24.438 -13.523 1 80.88 341 ILE A N 1
ATOM 2804 C CA . ILE A 1 341 ? 15.93 -24.188 -14.938 1 80.88 341 ILE A CA 1
ATOM 2805 C C . ILE A 1 341 ? 15.156 -25.172 -15.805 1 80.88 341 ILE A C 1
ATOM 2807 O O . ILE A 1 341 ? 15.125 -26.375 -15.523 1 80.88 341 ILE A O 1
ATOM 2811 N N . SER A 1 342 ? 14.523 -24.641 -16.766 1 81.06 342 SER A N 1
ATOM 2812 C CA . SER A 1 342 ? 13.742 -25.484 -17.672 1 81.06 342 SER A CA 1
ATOM 2813 C C . SER A 1 342 ? 14.648 -26.266 -18.609 1 81.06 342 SER A C 1
ATOM 2815 O O . SER A 1 342 ? 15.742 -25.812 -18.938 1 81.06 342 SER A O 1
ATOM 2817 N N . ASN A 1 343 ? 14.195 -27.469 -18.922 1 72.81 343 ASN A N 1
ATOM 2818 C CA . ASN A 1 343 ? 14.875 -28.297 -19.906 1 72.81 343 ASN A CA 1
ATOM 2819 C C . ASN A 1 343 ? 13.906 -28.828 -20.969 1 72.81 343 ASN A C 1
ATOM 2821 O O . ASN A 1 343 ? 12.688 -28.703 -20.812 1 72.81 343 ASN A O 1
ATOM 2825 N N . ASN A 1 344 ? 14.438 -29.25 -22.094 1 68.12 344 ASN A N 1
ATOM 2826 C CA . ASN A 1 344 ? 13.633 -29.75 -23.203 1 68.12 344 ASN A CA 1
ATOM 2827 C C . ASN A 1 344 ? 12.633 -30.797 -22.75 1 68.12 344 ASN A C 1
ATOM 2829 O O . ASN A 1 344 ? 11.539 -30.906 -23.312 1 68.12 344 ASN A O 1
ATOM 2833 N N . GLY A 1 345 ? 12.938 -31.469 -21.781 1 66.31 345 GLY A N 1
ATOM 2834 C CA . GLY A 1 345 ? 12.07 -32.5 -21.266 1 66.31 345 GLY A CA 1
ATOM 2835 C C . GLY A 1 345 ? 10.82 -31.984 -20.578 1 66.31 345 GLY A C 1
ATOM 2836 O O . GLY A 1 345 ? 9.875 -32.719 -20.344 1 66.31 345 GLY A O 1
ATOM 2837 N N . ASP A 1 346 ? 10.812 -30.734 -20.453 1 73 346 ASP A N 1
ATOM 2838 C CA . ASP A 1 346 ? 9.68 -30.125 -19.75 1 73 346 ASP A CA 1
ATOM 2839 C C . ASP A 1 346 ? 8.508 -29.891 -20.688 1 73 346 ASP A C 1
ATOM 2841 O O . ASP A 1 346 ? 7.383 -29.656 -20.25 1 73 346 ASP A O 1
ATOM 2845 N N . VAL A 1 347 ? 8.742 -29.953 -21.969 1 72.06 347 VAL A N 1
ATOM 2846 C CA . VAL A 1 347 ? 7.703 -29.734 -22.953 1 72.06 347 VAL A CA 1
ATOM 2847 C C . VAL A 1 347 ? 7.031 -31.062 -23.312 1 72.06 347 VAL A C 1
ATOM 2849 O O . VAL A 1 347 ? 7.711 -32.062 -23.578 1 72.06 347 VAL A O 1
ATOM 2852 N N . PRO A 1 348 ? 5.754 -31.078 -23.141 1 65.5 348 PRO A N 1
ATOM 2853 C CA . PRO A 1 348 ? 5.062 -32.312 -23.516 1 65.5 348 PRO A CA 1
ATOM 2854 C C . PRO A 1 348 ? 5.293 -32.688 -24.984 1 65.5 348 PRO A C 1
ATOM 2856 O O . PRO A 1 348 ? 5.551 -31.812 -25.812 1 65.5 348 PRO A O 1
ATOM 2859 N N . ASP A 1 349 ? 5.426 -34 -25.281 1 53.19 349 ASP A N 1
ATOM 2860 C CA . ASP A 1 349 ? 5.551 -34.5 -26.656 1 53.19 349 ASP A CA 1
ATOM 2861 C C . ASP A 1 349 ? 4.363 -34.062 -27.5 1 53.19 349 ASP A C 1
ATOM 2863 O O . ASP A 1 349 ? 3.227 -34.031 -27.031 1 53.19 349 ASP A O 1
ATOM 2867 N N . SER A 1 350 ? 4.672 -33.188 -28.469 1 48.91 350 SER A N 1
ATOM 2868 C CA . SER A 1 350 ? 3.609 -32.719 -29.359 1 48.91 350 SER A CA 1
ATOM 2869 C C . SER A 1 350 ? 2.746 -33.906 -29.828 1 48.91 350 SER A C 1
ATOM 2871 O O . SER A 1 350 ? 3.262 -34.969 -30.125 1 48.91 350 SER A O 1
ATOM 2873 N N . ILE A 1 351 ? 1.533 -34.031 -29.578 1 42.69 351 ILE A N 1
ATOM 2874 C CA . ILE A 1 351 ? 0.648 -34.969 -30.25 1 42.69 351 ILE A CA 1
ATOM 2875 C C . ILE A 1 351 ? 0.809 -34.844 -31.766 1 42.69 351 ILE A C 1
ATOM 2877 O O . ILE A 1 351 ? 0.462 -33.812 -32.344 1 42.69 351 ILE A O 1
ATOM 2881 N N . ALA A 1 352 ? 1.91 -35.312 -32.375 1 35.53 352 ALA A N 1
ATOM 2882 C CA . ALA A 1 352 ? 1.988 -35.375 -33.812 1 35.53 352 ALA A CA 1
ATOM 2883 C C . ALA A 1 352 ? 0.639 -35.75 -34.438 1 35.53 352 ALA A C 1
ATOM 2885 O O . ALA A 1 352 ? -0.069 -36.625 -33.906 1 35.53 352 ALA A O 1
ATOM 2886 N N . PRO A 1 353 ? 0.176 -34.938 -35.344 1 34.97 353 PRO A N 1
ATOM 2887 C CA . PRO A 1 353 ? -1.009 -35.406 -36.062 1 34.97 353 PRO A CA 1
ATOM 2888 C C . PRO A 1 353 ? -0.882 -36.844 -36.531 1 34.97 353 PRO A C 1
ATOM 2890 O O . PRO A 1 353 ? 0.222 -37.312 -36.844 1 34.97 353 PRO A O 1
ATOM 2893 N N . ASP A 1 354 ? -1.687 -37.781 -36.188 1 31.98 354 ASP A N 1
ATOM 2894 C CA . ASP A 1 354 ? -1.762 -39.125 -36.719 1 31.98 354 ASP A CA 1
ATOM 2895 C C . ASP A 1 354 ? -1.609 -39.125 -38.25 1 31.98 354 ASP A C 1
ATOM 2897 O O . ASP A 1 354 ? -2.551 -38.812 -38.969 1 31.98 354 ASP A O 1
ATOM 2901 N N . LYS A 1 355 ? -0.561 -38.781 -38.875 1 35.16 355 LYS A N 1
ATOM 2902 C CA . LYS A 1 355 ? -0.533 -39.031 -40.312 1 35.16 355 LYS A CA 1
ATOM 2903 C C . LYS A 1 355 ? -0.931 -40.469 -40.625 1 35.16 355 LYS A C 1
ATOM 2905 O O . LYS A 1 355 ? -1.445 -40.75 -41.688 1 35.16 355 LYS A O 1
ATOM 2910 N N . ASN A 1 356 ? -0.111 -41.469 -40.219 1 31.66 356 ASN A N 1
ATOM 2911 C CA . ASN A 1 356 ? -0.259 -42.812 -40.75 1 31.66 356 ASN A CA 1
ATOM 2912 C C . ASN A 1 356 ? -1.502 -43.5 -40.219 1 31.66 356 ASN A C 1
ATOM 2914 O O . ASN A 1 356 ? -1.444 -44.188 -39.188 1 31.66 356 ASN A O 1
ATOM 2918 N N . ALA A 1 357 ? -2.73 -43.062 -40.531 1 30.91 357 ALA A N 1
ATOM 2919 C CA . ALA A 1 357 ? -4.012 -43.719 -40.312 1 30.91 357 ALA A CA 1
ATOM 2920 C C . ALA A 1 357 ? -4.02 -45.125 -40.906 1 30.91 357 ALA A C 1
ATOM 2922 O O . ALA A 1 357 ? -5.008 -45.844 -40.781 1 30.91 357 ALA A O 1
ATOM 2923 N N . ASN A 1 358 ? -3.125 -45.438 -41.875 1 29.28 358 ASN A N 1
ATOM 2924 C CA . ASN A 1 358 ? -3.484 -46.719 -42.5 1 29.28 358 ASN A CA 1
ATOM 2925 C C . ASN A 1 358 ? -3.297 -47.875 -41.531 1 29.28 358 ASN A C 1
ATOM 2927 O O . ASN A 1 358 ? -3.783 -49 -41.75 1 29.28 358 ASN A O 1
ATOM 2931 N N . GLN A 1 359 ? -2.1 -48.156 -41.031 1 29.38 359 GLN A N 1
ATOM 2932 C CA . GLN A 1 359 ? -1.957 -49.5 -40.5 1 29.38 359 GLN A CA 1
ATOM 2933 C C . GLN A 1 359 ? -2.75 -49.656 -39.188 1 29.38 359 GLN A C 1
ATOM 2935 O O . GLN A 1 359 ? -2.48 -48.969 -38.219 1 29.38 359 GLN A O 1
ATOM 2940 N N . SER A 1 360 ? -4.078 -50.094 -39.25 1 28.83 360 SER A N 1
ATOM 2941 C CA . SER A 1 360 ? -5.078 -50.562 -38.281 1 28.83 360 SER A CA 1
ATOM 2942 C C . SER A 1 360 ? -4.465 -51.5 -37.25 1 28.83 360 SER A C 1
ATOM 2944 O O . SER A 1 360 ? -4.48 -52.719 -37.406 1 28.83 360 SER A O 1
ATOM 2946 N N . LYS A 1 361 ? -3.127 -51.531 -37.125 1 30.97 361 LYS A N 1
ATOM 2947 C CA . LYS A 1 361 ? -2.887 -52.625 -36.156 1 30.97 361 LYS A CA 1
ATOM 2948 C C . LYS A 1 361 ? -3.754 -52.438 -34.906 1 30.97 361 LYS A C 1
ATOM 2950 O O . LYS A 1 361 ? -4.031 -51.344 -34.469 1 30.97 361 LYS A O 1
ATOM 2955 N N . ASN A 1 362 ? -4.582 -53.531 -34.562 1 27.72 362 ASN A N 1
ATOM 2956 C CA . ASN A 1 362 ? -5.391 -53.844 -33.406 1 27.72 362 ASN A CA 1
ATOM 2957 C C . ASN A 1 362 ? -4.75 -53.344 -32.094 1 27.72 362 ASN A C 1
ATOM 2959 O O . ASN A 1 362 ? -4.109 -54.125 -31.391 1 27.72 362 ASN A O 1
ATOM 2963 N N . THR A 1 363 ? -3.783 -52.438 -32.25 1 26.38 363 THR A N 1
ATOM 2964 C CA . THR A 1 363 ? -3.336 -52.312 -30.875 1 26.38 363 THR A CA 1
ATOM 2965 C C . THR A 1 363 ? -4.516 -52 -29.953 1 26.38 363 THR A C 1
ATOM 2967 O O . THR A 1 363 ? -5.285 -51.062 -30.203 1 26.38 363 THR A O 1
ATOM 2970 N N . LYS A 1 364 ? -5.059 -53.031 -29.344 1 30.27 364 LYS A N 1
ATOM 2971 C CA . LYS A 1 364 ? -5.969 -53 -28.203 1 30.27 364 LYS A CA 1
ATOM 2972 C C . LYS A 1 364 ? -5.785 -51.719 -27.406 1 30.27 364 LYS A C 1
ATOM 2974 O O . LYS A 1 364 ? -4.719 -51.469 -26.844 1 30.27 364 LYS A O 1
ATOM 2979 N N . ARG A 1 365 ? -6.258 -50.688 -27.953 1 29.2 365 ARG A N 1
ATOM 2980 C CA . ARG A 1 365 ? -6.461 -49.438 -27.219 1 29.2 365 ARG A CA 1
ATOM 2981 C C . ARG A 1 365 ? -6.934 -49.719 -25.797 1 29.2 365 ARG A C 1
ATOM 2983 O O . ARG A 1 365 ? -8.031 -50.219 -25.594 1 29.2 365 ARG A O 1
ATOM 2990 N N . THR A 1 366 ? -6 -50.281 -25 1 27.03 366 THR A N 1
ATOM 2991 C CA . THR A 1 366 ? -6.332 -50.312 -23.594 1 27.03 366 THR A CA 1
ATOM 2992 C C . THR A 1 366 ? -7.16 -49.094 -23.188 1 27.03 366 THR A C 1
ATOM 2994 O O . THR A 1 366 ? -6.824 -47.969 -23.531 1 27.03 366 THR A O 1
ATOM 2997 N N . GLU A 1 367 ? -8.492 -49.156 -23.312 1 26.2 367 GLU A N 1
ATOM 2998 C CA . GLU A 1 367 ? -9.367 -48.312 -22.5 1 26.2 367 GLU A CA 1
ATOM 2999 C C . GLU A 1 367 ? -8.609 -47.719 -21.312 1 26.2 367 GLU A C 1
ATOM 3001 O O . GLU A 1 367 ? -8.203 -48.469 -20.406 1 26.2 367 GLU A O 1
ATOM 3006 N N . ASP A 1 368 ? -7.66 -46.969 -21.531 1 27.64 368 ASP A N 1
ATOM 3007 C CA . ASP A 1 368 ? -7.133 -46.281 -20.359 1 27.64 368 ASP A CA 1
ATOM 3008 C C . ASP A 1 368 ? -8.242 -46 -19.344 1 27.64 368 ASP A C 1
ATOM 3010 O O . ASP A 1 368 ? -9.078 -45.125 -19.578 1 27.64 368 ASP A O 1
ATOM 3014 N N . GLU A 1 369 ? -9.094 -46.969 -19.016 1 28.19 369 GLU A N 1
ATOM 3015 C CA . GLU A 1 369 ? -9.867 -46.875 -17.781 1 28.19 369 GLU A CA 1
ATOM 3016 C C . GLU A 1 369 ? -9.242 -45.875 -16.797 1 28.19 369 GLU A C 1
ATOM 3018 O O . GLU A 1 369 ? -8.055 -45.969 -16.484 1 28.19 369 GLU A O 1
ATOM 3023 N N . TYR A 1 370 ? -9.484 -44.688 -16.969 1 30.09 370 TYR A N 1
ATOM 3024 C CA . TYR A 1 370 ? -9.203 -43.812 -15.844 1 30.09 370 TYR A CA 1
ATOM 3025 C C . TYR A 1 370 ? -9.234 -44.562 -14.523 1 30.09 370 TYR A C 1
ATOM 3027 O O . TYR A 1 370 ? -10.305 -44.875 -14.016 1 30.09 370 TYR A O 1
ATOM 3035 N N . GLU A 1 371 ? -8.641 -45.656 -14.477 1 36.44 371 GLU A N 1
ATOM 3036 C CA . GLU A 1 371 ? -8.461 -46.281 -13.172 1 36.44 371 GLU A CA 1
ATOM 3037 C C . GLU A 1 371 ? -8.406 -45.219 -12.062 1 36.44 371 GLU A C 1
ATOM 3039 O O . GLU A 1 371 ? -7.652 -44.25 -12.148 1 36.44 371 GLU A O 1
ATOM 3044 N N . LYS A 1 372 ? -9.516 -45.031 -11.539 1 45.59 372 LYS A N 1
ATOM 3045 C CA . LYS A 1 372 ? -9.547 -44.219 -10.32 1 45.59 372 LYS A CA 1
ATOM 3046 C C . LYS A 1 372 ? -8.281 -44.438 -9.492 1 45.59 372 LYS A C 1
ATOM 3048 O O . LYS A 1 372 ? -8.055 -45.531 -8.953 1 45.59 372 LYS A O 1
ATOM 3053 N N . LYS A 1 373 ? -7.344 -43.781 -9.891 1 55.72 373 LYS A N 1
ATOM 3054 C CA . LYS A 1 373 ? -6.105 -43.875 -9.117 1 55.72 373 LYS A CA 1
ATOM 3055 C C . LYS A 1 373 ? -6.375 -43.656 -7.633 1 55.72 373 LYS A C 1
ATOM 3057 O O . LYS A 1 373 ? -7.051 -42.719 -7.238 1 55.72 373 LYS A O 1
ATOM 3062 N N . LYS A 1 374 ? -6.098 -44.688 -6.926 1 73.31 374 LYS A N 1
ATOM 3063 C CA . LYS A 1 374 ? -6.188 -44.625 -5.469 1 73.31 374 LYS A CA 1
ATOM 3064 C C . LYS A 1 374 ? -5.266 -43.562 -4.91 1 73.31 374 LYS A C 1
ATOM 3066 O O . LYS A 1 374 ? -4.238 -43.219 -5.516 1 73.31 374 LYS A O 1
ATOM 3071 N N . ILE A 1 375 ? -5.734 -42.875 -4.004 1 77.69 375 ILE A N 1
ATOM 3072 C CA . ILE A 1 375 ? -5.027 -41.781 -3.383 1 77.69 375 ILE A CA 1
ATOM 3073 C C . ILE A 1 375 ? -4.094 -42.312 -2.295 1 77.69 375 ILE A C 1
ATOM 3075 O O . ILE A 1 375 ? -4.512 -43.062 -1.422 1 77.69 375 ILE A O 1
ATOM 3079 N N . ASN A 1 376 ? -2.779 -42 -2.486 1 82.5 376 ASN A N 1
ATOM 3080 C CA . ASN A 1 376 ? -1.886 -42.125 -1.34 1 82.5 376 ASN A CA 1
ATOM 3081 C C . ASN A 1 376 ? -1.993 -40.938 -0.401 1 82.5 376 ASN A C 1
ATOM 3083 O O . ASN A 1 376 ? -1.571 -39.812 -0.747 1 82.5 376 ASN A O 1
ATOM 3087 N N . LEU A 1 377 ? -2.475 -41.188 0.744 1 83.56 377 LEU A N 1
ATOM 3088 C CA . LEU A 1 377 ? -2.775 -40.094 1.664 1 83.56 377 LEU A CA 1
ATOM 3089 C C . LEU A 1 377 ? -1.508 -39.312 2.031 1 83.56 377 LEU A C 1
ATOM 3091 O O . LEU A 1 377 ? -1.535 -38.094 2.17 1 83.56 377 LEU A O 1
ATOM 3095 N N . ASN A 1 378 ? -0.404 -39.969 2.17 1 82.12 378 ASN A N 1
ATOM 3096 C CA . ASN A 1 378 ? 0.831 -39.312 2.615 1 82.12 378 ASN A CA 1
ATOM 3097 C C . ASN A 1 378 ? 1.348 -38.312 1.59 1 82.12 378 ASN A C 1
ATOM 3099 O O . ASN A 1 378 ? 2.023 -37.344 1.946 1 82.12 378 ASN A O 1
ATOM 3103 N N . GLY A 1 379 ? 0.968 -38.469 0.349 1 77.56 379 GLY A N 1
ATOM 3104 C CA . GLY A 1 379 ? 1.39 -37.562 -0.702 1 77.56 379 GLY A CA 1
ATOM 3105 C C . GLY A 1 379 ? 0.233 -36.844 -1.355 1 77.56 379 GLY A C 1
ATOM 3106 O O . GLY A 1 379 ? 0.4 -36.219 -2.408 1 77.56 379 GLY A O 1
ATOM 3107 N N . ALA A 1 380 ? -0.833 -36.906 -0.726 1 76.12 380 ALA A N 1
ATOM 3108 C CA . ALA A 1 380 ? -2.043 -36.375 -1.359 1 76.12 380 ALA A CA 1
ATOM 3109 C C . ALA A 1 380 ? -2.092 -34.844 -1.286 1 76.12 380 ALA A C 1
ATOM 3111 O O . ALA A 1 380 ? -1.715 -34.281 -0.271 1 76.12 380 ALA A O 1
ATOM 3112 N N . THR A 1 381 ? -2.432 -34.219 -2.348 1 74.31 381 THR A N 1
ATOM 3113 C CA . THR A 1 381 ? -2.738 -32.812 -2.352 1 74.31 381 THR A CA 1
ATOM 3114 C C . THR A 1 381 ? -4.145 -32.562 -1.812 1 74.31 381 THR A C 1
ATOM 3116 O O . THR A 1 381 ? -4.918 -33.5 -1.615 1 74.31 381 THR A O 1
ATOM 3119 N N . LEU A 1 382 ? -4.379 -31.281 -1.478 1 72.62 382 LEU A N 1
ATOM 3120 C CA . LEU A 1 382 ? -5.73 -30.953 -1.052 1 72.62 382 LEU A CA 1
ATOM 3121 C C . LEU A 1 382 ? -6.75 -31.328 -2.123 1 72.62 382 LEU A C 1
ATOM 3123 O O . LEU A 1 382 ? -7.828 -31.844 -1.808 1 72.62 382 LEU A O 1
ATOM 3127 N N . THR A 1 383 ? -6.395 -31.234 -3.305 1 70.12 383 THR A N 1
ATOM 3128 C CA . THR A 1 383 ? -7.273 -31.594 -4.414 1 70.12 383 THR A CA 1
ATOM 3129 C C . THR A 1 383 ? -7.543 -33.094 -4.43 1 70.12 383 THR A C 1
ATOM 3131 O O . THR A 1 383 ? -8.672 -33.531 -4.684 1 70.12 383 THR A O 1
ATOM 3134 N N . ASP A 1 384 ? -6.477 -33.844 -4.176 1 72.62 384 ASP A N 1
ATOM 3135 C CA . ASP A 1 384 ? -6.648 -35.281 -4.078 1 72.62 384 ASP A CA 1
ATOM 3136 C C . ASP A 1 384 ? -7.645 -35.625 -2.977 1 72.62 384 ASP A C 1
ATOM 3138 O O . ASP A 1 384 ? -8.562 -36.438 -3.197 1 72.62 384 ASP A O 1
ATOM 3142 N N . LEU A 1 385 ? -7.43 -34.938 -1.839 1 80.12 385 LEU A N 1
ATOM 3143 C CA . LEU A 1 385 ? -8.266 -35.25 -0.68 1 80.12 385 LEU A CA 1
ATOM 3144 C C . LEU A 1 385 ? -9.711 -34.875 -0.94 1 80.12 385 LEU A C 1
ATOM 3146 O O . LEU A 1 385 ? -10.633 -35.594 -0.541 1 80.12 385 LEU A O 1
ATOM 3150 N N . MET A 1 386 ? -9.906 -33.875 -1.664 1 73.06 386 MET A N 1
ATOM 3151 C CA . MET A 1 386 ? -11.242 -33.344 -1.929 1 73.06 386 MET A CA 1
ATOM 3152 C C . MET A 1 386 ? -12.016 -34.312 -2.84 1 73.06 386 MET A C 1
ATOM 3154 O O . MET A 1 386 ? -13.242 -34.219 -2.924 1 73.06 386 MET A O 1
ATOM 3158 N N . SER A 1 387 ? -11.32 -35.281 -3.469 1 71.12 387 SER A N 1
ATOM 3159 C CA . SER A 1 387 ? -11.977 -36.25 -4.355 1 71.12 387 SER A CA 1
ATOM 3160 C C . SER A 1 387 ? -12.617 -37.375 -3.568 1 71.12 387 SER A C 1
ATOM 3162 O O . SER A 1 387 ? -13.398 -38.156 -4.121 1 71.12 387 SER A O 1
ATOM 3164 N N . LEU A 1 388 ? -12.305 -37.469 -2.283 1 75.31 388 LEU A N 1
ATOM 3165 C CA . LEU A 1 388 ? -12.883 -38.531 -1.45 1 75.31 388 LEU A CA 1
ATOM 3166 C C . LEU A 1 388 ? -14.328 -38.219 -1.092 1 75.31 388 LEU A C 1
ATOM 3168 O O . LEU A 1 388 ? -14.68 -37.031 -0.886 1 75.31 388 LEU A O 1
ATOM 3172 N N . TYR A 1 389 ? -15.031 -39.219 -1.014 1 71.25 389 TYR A N 1
ATOM 3173 C CA . TYR A 1 389 ? -16.469 -39.094 -0.767 1 71.25 389 TYR A CA 1
ATOM 3174 C C . TYR A 1 389 ? -16.719 -38.344 0.54 1 71.25 389 TYR A C 1
ATOM 3176 O O . TYR A 1 389 ? -16.141 -38.688 1.575 1 71.25 389 TYR A O 1
ATOM 3184 N N . GLY A 1 390 ? -17.562 -37.312 0.495 1 66.88 390 GLY A N 1
ATOM 3185 C CA . GLY A 1 390 ? -18 -36.594 1.69 1 66.88 390 GLY A CA 1
ATOM 3186 C C . GLY A 1 390 ? -16.953 -35.656 2.254 1 66.88 390 GLY A C 1
ATOM 3187 O O . GLY A 1 390 ? -17.125 -35.125 3.352 1 66.88 390 GLY A O 1
ATOM 3188 N N . MET A 1 391 ? -15.953 -35.406 1.48 1 77 391 MET A N 1
ATOM 3189 C CA . MET A 1 391 ? -14.867 -34.594 1.965 1 77 391 MET A CA 1
ATOM 3190 C C . MET A 1 391 ? -15.234 -33.094 1.88 1 77 391 MET A C 1
ATOM 3192 O O . MET A 1 391 ? -15.828 -32.656 0.894 1 77 391 MET A O 1
ATOM 3196 N N . GLU A 1 392 ? -14.977 -32.375 3.039 1 70.31 392 GLU A N 1
ATOM 3197 C CA . GLU A 1 392 ? -15.094 -30.938 3.102 1 70.31 392 GLU A CA 1
ATOM 3198 C C . GLU A 1 392 ? -13.727 -30.266 3.26 1 70.31 392 GLU A C 1
ATOM 3200 O O . GLU A 1 392 ? -12.781 -30.906 3.732 1 70.31 392 GLU A O 1
ATOM 3205 N N . GLU A 1 393 ? -13.633 -29.062 2.82 1 74.56 393 GLU A N 1
ATOM 3206 C CA . GLU A 1 393 ? -12.344 -28.375 2.766 1 74.56 393 GLU A CA 1
ATOM 3207 C C . GLU A 1 393 ? -11.68 -28.344 4.141 1 74.56 393 GLU A C 1
ATOM 3209 O O . GLU A 1 393 ? -10.492 -28.641 4.266 1 74.56 393 GLU A O 1
ATOM 3214 N N . ASP A 1 394 ? -12.484 -27.984 5.152 1 75.31 394 ASP A N 1
ATOM 3215 C CA . ASP A 1 394 ? -11.922 -27.906 6.5 1 75.31 394 ASP A CA 1
ATOM 3216 C C . ASP A 1 394 ? -11.328 -29.25 6.918 1 75.31 394 ASP A C 1
ATOM 3218 O O . ASP A 1 394 ? -10.258 -29.297 7.535 1 75.31 394 ASP A O 1
ATOM 3222 N N . LEU A 1 395 ? -12.086 -30.281 6.594 1 80.06 395 LEU A N 1
ATOM 3223 C CA . LEU A 1 395 ? -11.602 -31.609 6.949 1 80.06 395 LEU A CA 1
ATOM 3224 C C . LEU A 1 395 ? -10.359 -31.969 6.145 1 80.06 395 LEU A C 1
ATOM 3226 O O . LEU A 1 395 ? -9.414 -32.562 6.688 1 80.06 395 LEU A O 1
ATOM 3230 N N . ALA A 1 396 ? -10.352 -31.562 4.855 1 80.5 396 ALA A N 1
ATOM 3231 C CA . ALA A 1 396 ? -9.188 -31.828 4.012 1 80.5 396 ALA A CA 1
ATOM 3232 C C . ALA A 1 396 ? -7.945 -31.125 4.555 1 80.5 396 ALA A C 1
ATOM 3234 O O . ALA A 1 396 ? -6.859 -31.703 4.59 1 80.5 396 ALA A O 1
ATOM 3235 N N . ILE A 1 397 ? -8.117 -29.984 5.016 1 77.69 397 ILE A N 1
ATOM 3236 C CA . ILE A 1 397 ? -7.023 -29.203 5.59 1 77.69 397 ILE A CA 1
ATOM 3237 C C . ILE A 1 397 ? -6.539 -29.875 6.875 1 77.69 397 ILE A C 1
ATOM 3239 O O . ILE A 1 397 ? -5.332 -30 7.102 1 77.69 397 ILE A O 1
ATOM 3243 N N . GLU A 1 398 ? -7.516 -30.312 7.711 1 81 398 GLU A N 1
ATOM 3244 C CA . GLU A 1 398 ? -7.184 -31.016 8.945 1 81 398 GLU A CA 1
ATOM 3245 C C . GLU A 1 398 ? -6.352 -32.25 8.664 1 81 398 GLU A C 1
ATOM 3247 O O . GLU A 1 398 ? -5.367 -32.531 9.359 1 81 398 GLU A O 1
ATOM 3252 N N . ILE A 1 399 ? -6.727 -32.969 7.633 1 85.19 399 ILE A N 1
ATOM 3253 C CA . ILE A 1 399 ? -6.016 -34.188 7.266 1 85.19 399 ILE A CA 1
ATOM 3254 C C . ILE A 1 399 ? -4.609 -33.844 6.785 1 85.19 399 ILE A C 1
ATOM 3256 O O . ILE A 1 399 ? -3.633 -34.469 7.195 1 85.19 399 ILE A O 1
ATOM 3260 N N . LYS A 1 400 ? -4.59 -32.844 5.965 1 84.19 400 LYS A N 1
ATOM 3261 C CA . LYS A 1 400 ? -3.295 -32.438 5.438 1 84.19 400 LYS A CA 1
ATOM 3262 C C . LYS A 1 400 ? -2.354 -32.031 6.562 1 84.19 400 LYS A C 1
ATOM 3264 O O . LYS A 1 400 ? -1.17 -32.375 6.551 1 84.19 400 LYS A O 1
ATOM 3269 N N . GLU A 1 401 ? -2.811 -31.281 7.52 1 81.12 401 GLU A N 1
ATOM 3270 C CA . GLU A 1 401 ? -2.021 -30.891 8.68 1 81.12 401 GLU A CA 1
ATOM 3271 C C . GLU A 1 401 ? -1.555 -32.094 9.477 1 81.12 401 GLU A C 1
ATOM 3273 O O . GLU A 1 401 ? -0.406 -32.156 9.922 1 81.12 401 GLU A O 1
ATOM 3278 N N . TYR A 1 402 ? -2.475 -33.062 9.68 1 84 402 TYR A N 1
ATOM 3279 C CA . TYR A 1 402 ? -2.143 -34.281 10.367 1 84 402 TYR A CA 1
ATOM 3280 C C . TYR A 1 402 ? -1 -35.031 9.672 1 84 402 TYR A C 1
ATOM 3282 O O . TYR A 1 402 ? -0.102 -35.562 10.32 1 84 402 TYR A O 1
ATOM 3290 N N . LEU A 1 403 ? -0.907 -34.906 8.375 1 82.38 403 LEU A N 1
ATOM 3291 C CA . LEU A 1 403 ? 0.052 -35.656 7.566 1 82.38 403 LEU A CA 1
ATOM 3292 C C . LEU A 1 403 ? 1.412 -34.969 7.566 1 82.38 403 LEU A C 1
ATOM 3294 O O . LEU A 1 403 ? 2.414 -35.562 7.164 1 82.38 403 LEU A O 1
ATOM 3298 N N . GLU A 1 404 ? 1.423 -33.781 7.992 1 77.06 404 GLU A N 1
ATOM 3299 C CA . GLU A 1 404 ? 2.705 -33.094 8.109 1 77.06 404 GLU A CA 1
ATOM 3300 C C . GLU A 1 404 ? 3.559 -33.688 9.219 1 77.06 404 GLU A C 1
ATOM 3302 O O . GLU A 1 404 ? 4.781 -33.781 9.094 1 77.06 404 GLU A O 1
ATOM 3307 N N . ASP A 1 405 ? 2.85 -34.188 10.258 1 78.06 405 ASP A N 1
ATOM 3308 C CA . ASP A 1 405 ? 3.582 -34.656 11.422 1 78.06 405 ASP A CA 1
ATOM 3309 C C . ASP A 1 405 ? 3.492 -36.188 11.547 1 78.06 405 ASP A C 1
ATOM 3311 O O . ASP A 1 405 ? 4.133 -36.781 12.422 1 78.06 405 ASP A O 1
ATOM 3315 N N . ASN A 1 406 ? 2.682 -36.812 10.68 1 80.38 406 ASN A N 1
ATOM 3316 C CA . ASN A 1 406 ? 2.447 -38.25 10.797 1 80.38 406 ASN A CA 1
ATOM 3317 C C . ASN A 1 406 ? 2.506 -38.938 9.445 1 80.38 406 ASN A C 1
ATOM 3319 O O . ASN A 1 406 ? 2.17 -38.344 8.422 1 80.38 406 ASN A O 1
ATOM 3323 N N . ILE A 1 407 ? 3.035 -40.031 9.43 1 83.94 407 ILE A N 1
ATOM 3324 C CA . ILE A 1 407 ? 2.953 -40.875 8.258 1 83.94 407 ILE A CA 1
ATOM 3325 C C . ILE A 1 407 ? 1.857 -41.938 8.461 1 83.94 407 ILE A C 1
ATOM 3327 O O . ILE A 1 407 ? 1.864 -42.656 9.453 1 83.94 407 ILE A O 1
ATOM 3331 N N . ILE A 1 408 ? 0.915 -41.906 7.543 1 84.88 408 ILE A N 1
ATOM 3332 C CA . ILE A 1 408 ? -0.214 -42.812 7.637 1 84.88 408 ILE A CA 1
ATOM 3333 C C . ILE A 1 408 ? 0.133 -44.125 6.945 1 84.88 408 ILE A C 1
ATOM 3335 O O . ILE A 1 408 ? 0.568 -44.125 5.793 1 84.88 408 ILE A O 1
ATOM 3339 N N . THR A 1 409 ? 0.06 -45.219 7.664 1 86.81 409 THR A N 1
ATOM 3340 C CA . THR A 1 409 ? 0.302 -46.531 7.078 1 86.81 409 THR A CA 1
ATOM 3341 C C . THR A 1 409 ? -0.988 -47.344 7.023 1 86.81 409 THR A C 1
ATOM 3343 O O . THR A 1 409 ? -1.059 -48.344 6.328 1 86.81 409 THR A O 1
ATOM 3346 N N . ASP A 1 410 ? -1.889 -46.906 7.766 1 83.25 410 ASP A N 1
ATOM 3347 C CA . ASP A 1 410 ? -3.24 -47.469 7.809 1 83.25 410 ASP A CA 1
ATOM 3348 C C . ASP A 1 410 ? -4.281 -46.344 7.883 1 83.25 410 ASP A C 1
ATOM 3350 O O . ASP A 1 410 ? -4.125 -45.406 8.648 1 83.25 410 ASP A O 1
ATOM 3354 N N . SER A 1 411 ? -5.285 -46.5 7.121 1 85.69 411 SER A N 1
ATOM 3355 C CA . SER A 1 411 ? -6.285 -45.438 7.074 1 85.69 411 SER A CA 1
ATOM 3356 C C . SER A 1 411 ? -6.926 -45.219 8.445 1 85.69 411 SER A C 1
ATOM 3358 O O . SER A 1 411 ? -7.418 -44.125 8.734 1 85.69 411 SER A O 1
ATOM 3360 N N . SER A 1 412 ? -6.852 -46.25 9.32 1 85.12 412 SER A N 1
ATOM 3361 C CA . SER A 1 412 ? -7.438 -46.125 10.648 1 85.12 412 SER A CA 1
ATOM 3362 C C . SER A 1 412 ? -6.703 -45.094 11.5 1 85.12 412 SER A C 1
ATOM 3364 O O . SER A 1 412 ? -7.223 -44.625 12.516 1 85.12 412 SER A O 1
ATOM 3366 N N . ASP A 1 413 ? -5.527 -44.781 11.078 1 86.31 413 ASP A N 1
ATOM 3367 C CA . ASP A 1 413 ? -4.785 -43.719 11.797 1 86.31 413 ASP A CA 1
ATOM 3368 C C . ASP A 1 413 ? -5.543 -42.406 11.789 1 86.31 413 ASP A C 1
ATOM 3370 O O . ASP A 1 413 ? -5.398 -41.594 12.703 1 86.31 413 ASP A O 1
ATOM 3374 N N . LEU A 1 414 ? -6.316 -42.188 10.82 1 87.25 414 LEU A N 1
ATOM 3375 C CA . LEU A 1 414 ? -7.051 -40.938 10.672 1 87.25 414 LEU A CA 1
ATOM 3376 C C . LEU A 1 414 ? -8.156 -40.812 11.711 1 87.25 414 LEU A C 1
ATOM 3378 O O . LEU A 1 414 ? -8.695 -39.719 11.945 1 87.25 414 LEU A O 1
ATOM 3382 N N . LEU A 1 415 ? -8.406 -41.938 12.445 1 84.19 415 LEU A N 1
ATOM 3383 C CA . LEU A 1 415 ? -9.43 -41.906 13.492 1 84.19 415 LEU A CA 1
ATOM 3384 C C . LEU A 1 415 ? -8.961 -41.094 14.688 1 84.19 415 LEU A C 1
ATOM 3386 O O . LEU A 1 415 ? -9.758 -40.75 15.57 1 84.19 415 LEU A O 1
ATOM 3390 N N . GLU A 1 416 ? -7.75 -40.781 14.648 1 82.5 416 GLU A N 1
ATOM 3391 C CA . GLU A 1 416 ? -7.242 -39.875 15.68 1 82.5 416 GLU A CA 1
ATOM 3392 C C . GLU A 1 416 ? -7.832 -38.469 15.516 1 82.5 416 GLU A C 1
ATOM 3394 O O . GLU A 1 416 ? -7.852 -37.688 16.469 1 82.5 416 GLU A O 1
ATOM 3399 N N . LEU A 1 417 ? -8.164 -38.156 14.305 1 81.12 417 LEU A N 1
ATOM 3400 C CA . LEU A 1 417 ? -8.844 -36.906 14.062 1 81.12 417 LEU A CA 1
ATOM 3401 C C . LEU A 1 417 ? -10.305 -36.969 14.484 1 81.12 417 LEU A C 1
ATOM 3403 O O . LEU A 1 417 ? -11.039 -37.844 14.031 1 81.12 417 LEU A O 1
ATOM 3407 N N . GLU A 1 418 ? -10.727 -36.094 15.336 1 78.81 418 GLU A N 1
ATOM 3408 C CA . GLU A 1 418 ? -12.07 -36.125 15.898 1 78.81 418 GLU A CA 1
ATOM 3409 C C . GLU A 1 418 ? -13.133 -36 14.812 1 78.81 418 GLU A C 1
ATOM 3411 O O . GLU A 1 418 ? -14.234 -36.562 14.953 1 78.81 418 GLU A O 1
ATOM 3416 N N . SER A 1 419 ? -12.82 -35.438 13.719 1 79.25 419 SER A N 1
ATOM 3417 C CA . SER A 1 419 ? -13.781 -35.125 12.664 1 79.25 419 SER A CA 1
ATOM 3418 C C . SER A 1 419 ? -13.977 -36.344 11.75 1 79.25 419 SER A C 1
ATOM 3420 O O . SER A 1 419 ? -14.797 -36.281 10.828 1 79.25 419 SER A O 1
ATOM 3422 N N . ILE A 1 420 ? -13.242 -37.406 11.977 1 82.69 420 ILE A N 1
ATOM 3423 C CA . ILE A 1 420 ? -13.297 -38.594 11.102 1 82.69 420 ILE A CA 1
ATOM 3424 C C . ILE A 1 420 ? -13.82 -39.781 11.883 1 82.69 420 ILE A C 1
ATOM 3426 O O . ILE A 1 420 ? -13.359 -40.062 12.992 1 82.69 420 ILE A O 1
ATOM 3430 N N . ASP A 1 421 ? -14.828 -40.5 11.344 1 79.56 421 ASP A N 1
ATOM 3431 C CA . ASP A 1 421 ? -15.336 -41.688 11.984 1 79.56 421 ASP A CA 1
ATOM 3432 C C . ASP A 1 421 ? -15.133 -42.938 11.094 1 79.56 421 ASP A C 1
ATOM 3434 O O . ASP A 1 421 ? -14.625 -42.812 9.977 1 79.56 421 ASP A O 1
ATOM 3438 N N . SER A 1 422 ? -15.523 -44.094 11.625 1 83.19 422 SER A N 1
ATOM 3439 C CA . SER A 1 422 ? -15.242 -45.375 10.953 1 83.19 422 SER A CA 1
ATOM 3440 C C . SER A 1 422 ? -16.047 -45.5 9.664 1 83.19 422 SER A C 1
ATOM 3442 O O . SER A 1 422 ? -15.562 -46.094 8.695 1 83.19 422 SER A O 1
ATOM 3444 N N . GLN A 1 423 ? -17.125 -44.875 9.664 1 78.56 423 GLN A N 1
ATOM 3445 C CA . GLN A 1 423 ? -17.953 -44.969 8.469 1 78.56 423 GLN A CA 1
ATOM 3446 C C . GLN A 1 423 ? -17.344 -44.188 7.312 1 78.56 423 GLN A C 1
ATOM 3448 O O . GLN A 1 423 ? -17.344 -44.625 6.172 1 78.56 423 GLN A O 1
ATOM 3453 N N . MET A 1 424 ? -16.859 -43.031 7.617 1 83.56 424 MET A N 1
ATOM 3454 C CA . MET A 1 424 ? -16.188 -42.219 6.609 1 83.56 424 MET A CA 1
ATOM 3455 C C . MET A 1 424 ? -15 -42.969 6.012 1 83.56 424 MET A C 1
ATOM 3457 O O . MET A 1 424 ? -14.836 -43.031 4.789 1 83.56 424 MET A O 1
ATOM 3461 N N . LEU A 1 425 ? -14.258 -43.656 6.852 1 83.75 425 LEU A N 1
ATOM 3462 C CA . LEU A 1 425 ? -13.07 -44.375 6.402 1 83.75 425 LEU A CA 1
ATOM 3463 C C . LEU A 1 425 ? -13.453 -45.5 5.469 1 83.75 425 LEU A C 1
ATOM 3465 O O . LEU A 1 425 ? -12.781 -45.75 4.457 1 83.75 425 LEU A O 1
ATOM 3469 N N . LYS A 1 426 ? -14.453 -46.156 5.801 1 80.81 426 LYS A N 1
ATOM 3470 C CA . LYS A 1 426 ? -14.922 -47.25 4.965 1 80.81 426 LYS A CA 1
ATOM 3471 C C . LYS A 1 426 ? -15.305 -46.75 3.57 1 80.81 426 LYS A C 1
ATOM 3473 O O . LYS A 1 426 ? -15.031 -47.406 2.572 1 80.81 426 LYS A O 1
ATOM 3478 N N . SER A 1 427 ? -15.883 -45.594 3.574 1 79.62 427 SER A N 1
ATOM 3479 C CA . SER A 1 427 ? -16.312 -45.031 2.297 1 79.62 427 SER A CA 1
ATOM 3480 C C . SER A 1 427 ? -15.109 -44.656 1.441 1 79.62 427 SER A C 1
ATOM 3482 O O . SER A 1 427 ? -15.211 -44.562 0.216 1 79.62 427 SER A O 1
ATOM 3484 N N . TRP A 1 428 ? -13.977 -44.438 2.082 1 83.06 428 TRP A N 1
ATOM 3485 C CA . TRP A 1 428 ? -12.789 -43.969 1.363 1 83.06 428 TRP A CA 1
ATOM 3486 C C . TRP A 1 428 ? -11.914 -45.156 0.961 1 83.06 428 TRP A C 1
ATOM 3488 O O . TRP A 1 428 ? -11.031 -45.031 0.106 1 83.06 428 TRP A O 1
ATOM 3498 N N . ASP A 1 429 ? -12.133 -46.281 1.577 1 81.06 429 ASP A N 1
ATOM 3499 C CA . ASP A 1 429 ? -11.227 -47.438 1.529 1 81.06 429 ASP A CA 1
ATOM 3500 C C . ASP A 1 429 ? -10.922 -47.844 0.087 1 81.06 429 ASP A C 1
ATOM 3502 O O . ASP A 1 429 ? -9.766 -48.125 -0.252 1 81.06 429 ASP A O 1
ATOM 3506 N N . GLU A 1 430 ? -11.93 -47.75 -0.746 1 78.31 430 GLU A N 1
ATOM 3507 C CA . GLU A 1 430 ? -11.75 -48.188 -2.127 1 78.31 430 GLU A CA 1
ATOM 3508 C C . GLU A 1 430 ? -10.898 -47.188 -2.914 1 78.31 430 GLU A C 1
ATOM 3510 O O . GLU A 1 430 ? -10.289 -47.562 -3.926 1 78.31 430 GLU A O 1
ATOM 3515 N N . ASN A 1 431 ? -10.82 -46.031 -2.379 1 80.12 431 ASN A N 1
ATOM 3516 C CA . ASN A 1 431 ? -10.141 -44.969 -3.133 1 80.12 431 ASN A CA 1
ATOM 3517 C C . ASN A 1 431 ? -8.758 -44.688 -2.549 1 80.12 431 ASN A C 1
ATOM 3519 O O . ASN A 1 431 ? -8.039 -43.812 -3.059 1 80.12 431 ASN A O 1
ATOM 3523 N N . ILE A 1 432 ? -8.43 -45.344 -1.53 1 83.81 432 ILE A N 1
ATOM 3524 C CA . ILE A 1 432 ? -7.145 -45.094 -0.88 1 83.81 432 ILE A CA 1
ATOM 3525 C C . ILE A 1 432 ? -6.168 -46.219 -1.244 1 83.81 432 ILE A C 1
ATOM 3527 O O . ILE A 1 432 ? -6.535 -47.406 -1.252 1 83.81 432 ILE A O 1
ATOM 3531 N N . ASP A 1 433 ? -5.016 -45.75 -1.572 1 82.06 433 ASP A N 1
ATOM 3532 C CA . ASP A 1 433 ? -3.969 -46.688 -1.979 1 82.06 433 ASP A CA 1
ATOM 3533 C C . ASP A 1 433 ? -3.32 -47.344 -0.763 1 82.06 433 ASP A C 1
ATOM 3535 O O . ASP A 1 433 ? -3.562 -46.938 0.375 1 82.06 433 ASP A O 1
ATOM 3539 N N . ASP A 1 434 ? -2.602 -48.438 -1.082 1 81.62 434 ASP A N 1
ATOM 3540 C CA . ASP A 1 434 ? -1.803 -49.062 -0.04 1 81.62 434 ASP A CA 1
ATOM 3541 C C . ASP A 1 434 ? -0.77 -48.094 0.529 1 81.62 434 ASP A C 1
ATOM 3543 O O . ASP A 1 434 ? 0.091 -47.594 -0.2 1 81.62 434 ASP A O 1
ATOM 3547 N N . MET A 1 435 ? -0.881 -47.812 1.812 1 85.31 435 MET A N 1
ATOM 3548 C CA . MET A 1 435 ? -0.022 -46.781 2.424 1 85.31 435 MET A CA 1
ATOM 3549 C C . MET A 1 435 ? 1.047 -47.438 3.297 1 85.31 435 MET A C 1
ATOM 3551 O O . MET A 1 435 ? 1.794 -46.75 3.99 1 85.31 435 MET A O 1
ATOM 3555 N N . ARG A 1 436 ? 1.097 -48.75 3.256 1 88.38 436 ARG A N 1
ATOM 3556 C CA . ARG A 1 436 ? 2.119 -49.438 4.043 1 88.38 436 ARG A CA 1
ATOM 3557 C C . ARG A 1 436 ? 3.518 -49.031 3.607 1 88.38 436 ARG A C 1
ATOM 3559 O O . ARG A 1 436 ? 3.758 -48.781 2.424 1 88.38 436 ARG A O 1
ATOM 3566 N N . ILE A 1 437 ? 4.383 -48.938 4.535 1 85.31 437 ILE A N 1
ATOM 3567 C CA . ILE A 1 437 ? 5.734 -48.438 4.277 1 85.31 437 ILE A CA 1
ATOM 3568 C C . ILE A 1 437 ? 6.684 -49.656 4.141 1 85.31 437 ILE A C 1
ATOM 3570 O O . ILE A 1 437 ? 6.594 -50.594 4.902 1 85.31 437 ILE A O 1
ATOM 3574 N N . ASP A 1 438 ? 7.473 -49.562 3.129 1 82.88 438 ASP A N 1
ATOM 3575 C CA . ASP A 1 438 ? 8.492 -50.594 2.943 1 82.88 438 ASP A CA 1
ATOM 3576 C C . ASP A 1 438 ? 9.586 -50.469 4.004 1 82.88 438 ASP A C 1
ATOM 3578 O O . ASP A 1 438 ? 10.359 -49.5 4.008 1 82.88 438 ASP A O 1
ATOM 3582 N N . ILE A 1 439 ? 9.625 -51.5 4.789 1 86.88 439 ILE A N 1
ATOM 3583 C CA . ILE A 1 439 ? 10.516 -51.469 5.945 1 86.88 439 ILE A CA 1
ATOM 3584 C C . ILE A 1 439 ? 11.969 -51.5 5.473 1 86.88 439 ILE A C 1
ATOM 3586 O O . ILE A 1 439 ? 12.859 -51.031 6.188 1 86.88 439 ILE A O 1
ATOM 3590 N N . ASN A 1 440 ? 12.156 -51.906 4.285 1 85.69 440 ASN A N 1
ATOM 3591 C CA . ASN A 1 440 ? 13.523 -52.031 3.799 1 85.69 440 ASN A CA 1
ATOM 3592 C C . ASN A 1 440 ? 14.047 -50.75 3.199 1 85.69 440 ASN A C 1
ATOM 3594 O O . ASN A 1 440 ? 15.25 -50.594 3.012 1 85.69 440 ASN A O 1
ATOM 3598 N N . THR A 1 441 ? 13.188 -49.781 2.926 1 83.62 441 THR A N 1
ATOM 3599 C CA . THR A 1 441 ? 13.648 -48.562 2.279 1 83.62 441 THR A CA 1
ATOM 3600 C C . THR A 1 441 ? 13.344 -47.344 3.148 1 83.62 441 THR A C 1
ATOM 3602 O O . THR A 1 441 ? 13.852 -46.25 2.898 1 83.62 441 THR A O 1
ATOM 3605 N N . ALA A 1 442 ? 12.617 -47.562 4.152 1 85 442 ALA A N 1
ATOM 3606 C CA . ALA A 1 442 ? 12.172 -46.438 4.973 1 85 442 ALA A CA 1
ATOM 3607 C C . ALA A 1 442 ? 13.336 -45.875 5.777 1 85 442 ALA A C 1
ATOM 3609 O O . ALA A 1 442 ? 14.141 -46.625 6.336 1 85 442 ALA A O 1
ATOM 3610 N N . THR A 1 443 ? 13.43 -44.594 5.848 1 81.38 443 THR A N 1
ATOM 3611 C CA . THR A 1 443 ? 14.438 -43.906 6.664 1 81.38 443 THR A CA 1
ATOM 3612 C C . THR A 1 443 ? 13.984 -43.844 8.117 1 81.38 443 THR A C 1
ATOM 3614 O O . THR A 1 443 ? 12.82 -44.094 8.43 1 81.38 443 THR A O 1
ATOM 3617 N N . VAL A 1 444 ? 14.93 -43.5 8.969 1 83.31 444 VAL A N 1
ATOM 3618 C CA . VAL A 1 444 ? 14.641 -43.375 10.391 1 83.31 444 VAL A CA 1
ATOM 3619 C C . VAL A 1 444 ? 13.586 -42.281 10.609 1 83.31 444 VAL A C 1
ATOM 3621 O O . VAL A 1 444 ? 12.688 -42.438 11.445 1 83.31 444 VAL A O 1
ATOM 3624 N N . GLU A 1 445 ? 13.695 -41.25 9.82 1 80.25 445 GLU A N 1
ATOM 3625 C CA . GLU A 1 445 ? 12.766 -40.125 9.969 1 80.25 445 GLU A CA 1
ATOM 3626 C C . GLU A 1 445 ? 11.344 -40.531 9.602 1 80.25 445 GLU A C 1
ATOM 3628 O O . GLU A 1 445 ? 10.383 -40.125 10.242 1 80.25 445 GLU A O 1
ATOM 3633 N N . VAL A 1 446 ? 11.352 -41.344 8.656 1 83.69 446 VAL A N 1
ATOM 3634 C CA . VAL A 1 446 ? 10.055 -41.844 8.203 1 83.69 446 VAL A CA 1
ATOM 3635 C C . VAL A 1 446 ? 9.484 -42.844 9.227 1 83.69 446 VAL A C 1
ATOM 3637 O O . VAL A 1 446 ? 8.312 -42.75 9.602 1 83.69 446 VAL A O 1
ATOM 3640 N N . LEU A 1 447 ? 10.281 -43.719 9.734 1 86.5 447 LEU A N 1
ATOM 3641 C CA . LEU A 1 447 ? 9.852 -44.75 10.672 1 86.5 447 LEU A CA 1
ATOM 3642 C C . LEU A 1 447 ? 9.336 -44.125 11.961 1 86.5 447 LEU A C 1
ATOM 3644 O O . LEU A 1 447 ? 8.312 -44.562 12.5 1 86.5 447 LEU A O 1
ATOM 3648 N N . LYS A 1 448 ? 9.914 -43.062 12.336 1 83.44 448 LYS A N 1
ATOM 3649 C CA . LYS A 1 448 ? 9.539 -42.375 13.578 1 83.44 448 LYS A CA 1
ATOM 3650 C C . LYS A 1 448 ? 8.141 -41.781 13.484 1 83.44 448 LYS A C 1
ATOM 3652 O O . LYS A 1 448 ? 7.504 -41.5 14.5 1 83.44 448 LYS A O 1
ATOM 3657 N N . LYS A 1 449 ? 7.75 -41.531 12.297 1 83.19 449 LYS A N 1
ATOM 3658 C CA . LYS A 1 449 ? 6.469 -40.875 12.102 1 83.19 449 LYS A CA 1
ATOM 3659 C C . LYS A 1 449 ? 5.336 -41.875 11.969 1 83.19 449 LYS A C 1
ATOM 3661 O O . LYS A 1 449 ? 4.168 -41.5 11.844 1 83.19 449 LYS A O 1
ATOM 3666 N N . ILE A 1 450 ? 5.75 -43.156 12.031 1 82.88 450 ILE A N 1
ATOM 3667 C CA . ILE A 1 450 ? 4.75 -44.219 11.945 1 82.88 450 ILE A CA 1
ATOM 3668 C C . ILE A 1 450 ? 4.207 -44.531 13.336 1 82.88 450 ILE A C 1
ATOM 3670 O O . ILE A 1 450 ? 4.973 -44.688 14.289 1 82.88 450 ILE A O 1
ATOM 3674 N N . LYS A 1 451 ? 2.906 -44.531 13.375 1 81.38 451 LYS A N 1
ATOM 3675 C CA . LYS A 1 451 ? 2.277 -44.844 14.656 1 81.38 451 LYS A CA 1
ATOM 3676 C C . LYS A 1 451 ? 2.791 -46.156 15.219 1 81.38 451 LYS A C 1
ATOM 3678 O O . LYS A 1 451 ? 2.814 -47.156 14.516 1 81.38 451 LYS A O 1
ATOM 3683 N N . GLY A 1 452 ? 3.205 -46.125 16.5 1 79.12 452 GLY A N 1
ATOM 3684 C CA . GLY A 1 452 ? 3.674 -47.344 17.156 1 79.12 452 GLY A CA 1
ATOM 3685 C C . GLY A 1 452 ? 5.18 -47.5 17.078 1 79.12 452 GLY A C 1
ATOM 3686 O O . GLY A 1 452 ? 5.738 -48.406 17.703 1 79.12 452 GLY A O 1
ATOM 3687 N N . ILE A 1 453 ? 5.711 -46.656 16.266 1 82.88 453 ILE A N 1
ATOM 3688 C CA . ILE A 1 453 ? 7.16 -46.75 16.141 1 82.88 453 ILE A CA 1
ATOM 3689 C C . ILE A 1 453 ? 7.809 -45.531 16.812 1 82.88 453 ILE A C 1
ATOM 3691 O O . ILE A 1 453 ? 7.699 -44.406 16.312 1 82.88 453 ILE A O 1
ATOM 3695 N N . GLY A 1 454 ? 8.422 -45.688 17.906 1 81 454 GLY A N 1
ATOM 3696 C CA . GLY A 1 454 ? 9.18 -44.625 18.562 1 81 454 GLY A CA 1
ATOM 3697 C C . GLY A 1 454 ? 10.617 -44.531 18.078 1 81 454 GLY A C 1
ATOM 3698 O O . GLY A 1 454 ? 11.055 -45.344 17.25 1 81 454 GLY A O 1
ATOM 3699 N N . PRO A 1 455 ? 11.266 -43.625 18.594 1 85.06 455 PRO A N 1
ATOM 3700 C CA . PRO A 1 455 ? 12.648 -43.438 18.172 1 85.06 455 PRO A CA 1
ATOM 3701 C C . PRO A 1 455 ? 13.523 -44.656 18.406 1 85.06 455 PRO A C 1
ATOM 3703 O O . PRO A 1 455 ? 14.352 -45 17.562 1 85.06 455 PRO A O 1
ATOM 3706 N N . LYS A 1 456 ? 13.336 -45.312 19.531 1 85.5 456 LYS A N 1
ATOM 3707 C CA . LYS A 1 456 ? 14.141 -46.469 19.859 1 85.5 456 LYS A CA 1
ATOM 3708 C C . LYS A 1 456 ? 13.883 -47.625 18.891 1 85.5 456 LYS A C 1
ATOM 3710 O O . LYS A 1 456 ? 14.82 -48.25 18.391 1 85.5 456 LYS A O 1
ATOM 3715 N N . LEU A 1 457 ? 12.672 -47.906 18.656 1 86.62 457 LEU A N 1
ATOM 3716 C CA . LEU A 1 457 ? 12.312 -49 17.75 1 86.62 457 LEU A CA 1
ATOM 3717 C C . LEU A 1 457 ? 12.773 -48.688 16.328 1 86.62 457 LEU A C 1
ATOM 3719 O O . LEU A 1 457 ? 13.211 -49.594 15.617 1 86.62 457 LEU A O 1
ATOM 3723 N N . ALA A 1 458 ? 12.664 -47.438 15.898 1 88.12 458 ALA A N 1
ATOM 3724 C CA . ALA A 1 458 ? 13.117 -47.031 14.578 1 88.12 458 ALA A CA 1
ATOM 3725 C C . ALA A 1 458 ? 14.609 -47.312 14.391 1 88.12 458 ALA A C 1
ATOM 3727 O O . ALA A 1 458 ? 15.023 -47.844 13.352 1 88.12 458 ALA A O 1
ATOM 3728 N N . LYS A 1 459 ? 15.281 -47.031 15.414 1 87 459 LYS A N 1
ATOM 3729 C CA . LYS A 1 459 ? 16.719 -47.312 15.391 1 87 459 LYS A CA 1
ATOM 3730 C C . LYS A 1 459 ? 16.984 -48.812 15.336 1 87 459 LYS A C 1
ATOM 3732 O O . LYS A 1 459 ? 17.859 -49.281 14.586 1 87 459 LYS A O 1
ATOM 3737 N N . ASN A 1 460 ? 16.266 -49.562 16.141 1 87.69 460 ASN A N 1
ATOM 3738 C CA . ASN A 1 460 ? 16.422 -51 16.141 1 87.69 460 ASN A CA 1
ATOM 3739 C C . ASN A 1 460 ? 16.172 -51.594 14.766 1 87.69 460 ASN A C 1
ATOM 3741 O O . ASN A 1 460 ? 16.859 -52.531 14.352 1 87.69 460 ASN A O 1
ATOM 3745 N N . ILE A 1 461 ? 15.219 -51.031 14.094 1 87.12 461 ILE A N 1
ATOM 3746 C CA . ILE A 1 461 ? 14.867 -51.5 12.758 1 87.12 461 ILE A CA 1
ATOM 3747 C C . ILE A 1 461 ? 16.016 -51.25 11.789 1 87.12 461 ILE A C 1
ATOM 3749 O O . ILE A 1 461 ? 16.406 -52.125 11.023 1 87.12 461 ILE A O 1
ATOM 3753 N N . LEU A 1 462 ? 16.594 -50.125 11.914 1 86.94 462 LEU A N 1
ATOM 3754 C CA . LEU A 1 462 ? 17.703 -49.781 11.047 1 86.94 462 LEU A CA 1
ATOM 3755 C C . LEU A 1 462 ? 18.922 -50.656 11.344 1 86.94 462 LEU A C 1
ATOM 3757 O O . LEU A 1 462 ? 19.609 -51.094 10.422 1 86.94 462 LEU A O 1
ATOM 3761 N N . ASP A 1 463 ? 19.172 -50.844 12.594 1 85.88 463 ASP A N 1
ATOM 3762 C CA . ASP A 1 463 ? 20.297 -51.688 13 1 85.88 463 ASP A CA 1
ATOM 3763 C C . ASP A 1 463 ? 20.125 -53.094 12.484 1 85.88 463 ASP A C 1
ATOM 3765 O O . ASP A 1 463 ? 21.094 -53.719 12.023 1 85.88 463 ASP A O 1
ATOM 3769 N N . TYR A 1 464 ? 18.938 -53.531 12.609 1 86.81 464 TYR A N 1
ATOM 3770 C CA . TYR A 1 464 ? 18.641 -54.875 12.102 1 86.81 464 TYR A CA 1
ATOM 3771 C C . TYR A 1 464 ? 18.891 -54.969 10.594 1 86.81 464 TYR A C 1
ATOM 3773 O O . TYR A 1 464 ? 19.469 -55.938 10.102 1 86.81 464 TYR A O 1
ATOM 3781 N N . ARG A 1 465 ? 18.469 -53.938 9.859 1 85.38 465 ARG A N 1
ATOM 3782 C CA . ARG A 1 465 ? 18.672 -53.875 8.414 1 85.38 465 ARG A CA 1
ATOM 3783 C C . ARG A 1 465 ? 20.156 -53.906 8.062 1 85.38 465 ARG A C 1
ATOM 3785 O O . ARG A 1 465 ? 20.547 -54.562 7.094 1 85.38 465 ARG A O 1
ATOM 3792 N N . LYS A 1 466 ? 20.859 -53.188 8.812 1 81.06 466 LYS A N 1
ATOM 3793 C CA . LYS A 1 466 ? 22.312 -53.156 8.586 1 81.06 466 LYS A CA 1
ATOM 3794 C C . LYS A 1 466 ? 22.953 -54.5 8.836 1 81.06 466 LYS A C 1
ATOM 3796 O O . LYS A 1 466 ? 23.844 -54.938 8.094 1 81.06 466 LYS A O 1
ATOM 3801 N N . LYS A 1 467 ? 22.453 -55.156 9.852 1 80.94 467 LYS A N 1
ATOM 3802 C CA . LYS A 1 467 ? 23.031 -56.438 10.242 1 80.94 467 LYS A CA 1
ATOM 3803 C C . LYS A 1 467 ? 22.594 -57.562 9.289 1 80.94 467 LYS A C 1
ATOM 3805 O O . LYS A 1 467 ? 23.422 -58.406 8.883 1 80.94 467 LYS A O 1
ATOM 3810 N N . MET A 1 468 ? 21.312 -57.688 8.969 1 77.69 468 MET A N 1
ATOM 3811 C CA . MET A 1 468 ? 20.766 -58.812 8.211 1 77.69 468 MET A CA 1
ATOM 3812 C C . MET A 1 468 ? 20.672 -58.469 6.727 1 77.69 468 MET A C 1
ATOM 3814 O O . MET A 1 468 ? 20.312 -59.312 5.914 1 77.69 468 MET A O 1
ATOM 3818 N N . THR A 1 469 ? 21.031 -57.188 6.258 1 75 469 THR A N 1
ATOM 3819 C CA . THR A 1 469 ? 20.984 -56.625 4.898 1 75 469 THR A CA 1
ATOM 3820 C C . THR A 1 469 ? 19.578 -56.188 4.543 1 75 469 THR A C 1
ATOM 3822 O O . THR A 1 469 ? 19.391 -55.094 4.004 1 75 469 THR A O 1
ATOM 3825 N N . THR A 1 470 ? 18.516 -57.094 4.66 1 82.94 470 THR A N 1
ATOM 3826 C CA . THR A 1 470 ? 17.141 -56.688 4.418 1 82.94 470 THR A CA 1
ATOM 3827 C C . THR A 1 470 ? 16.172 -57.562 5.207 1 82.94 470 THR A C 1
ATOM 3829 O O . THR A 1 470 ? 16.547 -58.656 5.668 1 82.94 470 THR A O 1
ATOM 3832 N N . PHE A 1 471 ? 15.008 -57.062 5.461 1 86.94 471 PHE A N 1
ATOM 3833 C CA . PHE A 1 471 ? 13.914 -57.906 5.973 1 86.94 471 PHE A CA 1
ATOM 3834 C C . PHE A 1 471 ? 13.336 -58.781 4.871 1 86.94 471 PHE A C 1
ATOM 3836 O O . PHE A 1 471 ? 12.984 -58.281 3.797 1 86.94 471 PHE A O 1
ATOM 3843 N N . LYS A 1 472 ? 13.344 -59.969 4.977 1 86.06 472 LYS A N 1
ATOM 3844 C CA . LYS A 1 472 ? 12.766 -60.875 3.992 1 86.06 472 LYS A CA 1
ATOM 3845 C C . LYS A 1 472 ? 11.266 -61.031 4.188 1 86.06 472 LYS A C 1
ATOM 3847 O O . LYS A 1 472 ? 10.531 -61.312 3.232 1 86.06 472 LYS A O 1
ATOM 3852 N N . SER A 1 473 ? 10.891 -61 5.363 1 86.56 473 SER A N 1
ATOM 3853 C CA . SER A 1 473 ? 9.477 -61.062 5.738 1 86.56 473 SER A CA 1
ATOM 3854 C C . SER A 1 473 ? 9.172 -60.094 6.887 1 86.56 473 SER A C 1
ATOM 3856 O O . SER A 1 473 ? 10.047 -59.781 7.699 1 86.56 473 SER A O 1
ATOM 3858 N N . ILE A 1 474 ? 7.945 -59.656 6.988 1 88.06 474 ILE A N 1
ATOM 3859 C CA . ILE A 1 474 ? 7.512 -58.75 8.047 1 88.06 474 ILE A CA 1
ATOM 3860 C C . ILE A 1 474 ? 7.578 -59.469 9.391 1 88.06 474 ILE A C 1
ATOM 3862 O O . ILE A 1 474 ? 7.785 -58.844 10.43 1 88.06 474 ILE A O 1
ATOM 3866 N N . ASN A 1 475 ? 7.551 -60.75 9.312 1 87.75 475 ASN A N 1
ATOM 3867 C CA . ASN A 1 475 ? 7.586 -61.531 10.539 1 87.75 475 ASN A CA 1
ATOM 3868 C C . ASN A 1 475 ? 8.922 -61.375 11.266 1 87.75 475 ASN A C 1
ATOM 3870 O O . ASN A 1 475 ? 9.008 -61.625 12.469 1 87.75 475 ASN A O 1
ATOM 3874 N N . GLU A 1 476 ? 9.867 -60.969 10.555 1 88.06 476 GLU A N 1
ATOM 3875 C CA . GLU A 1 476 ? 11.188 -60.812 11.141 1 88.06 476 GLU A CA 1
ATOM 3876 C C . GLU A 1 476 ? 11.203 -59.656 12.156 1 88.06 476 GLU A C 1
ATOM 3878 O O . GLU A 1 476 ? 12.133 -59.562 12.961 1 88.06 476 GLU A O 1
ATOM 3883 N N . LEU A 1 477 ? 10.227 -58.938 12.156 1 88.19 477 LEU A N 1
ATOM 3884 C CA . LEU A 1 477 ? 10.109 -57.875 13.133 1 88.19 477 LEU A CA 1
ATOM 3885 C C . LEU A 1 477 ? 10.039 -58.406 14.555 1 88.19 477 LEU A C 1
ATOM 3887 O O . LEU A 1 477 ? 10.453 -57.75 15.508 1 88.19 477 LEU A O 1
ATOM 3891 N N . LYS A 1 478 ? 9.562 -59.594 14.617 1 87.44 478 LYS A N 1
ATOM 3892 C CA . LYS A 1 478 ? 9.414 -60.219 15.93 1 87.44 478 LYS A CA 1
ATOM 3893 C C . LYS A 1 478 ? 10.766 -60.438 16.594 1 87.44 478 LYS A C 1
ATOM 3895 O O . LYS A 1 478 ? 10.844 -60.625 17.812 1 87.44 478 LYS A O 1
ATOM 3900 N N . GLU A 1 479 ? 11.727 -60.406 15.789 1 84.75 479 GLU A N 1
ATOM 3901 C CA . GLU A 1 479 ? 13.07 -60.656 16.297 1 84.75 479 GLU A CA 1
ATOM 3902 C C . GLU A 1 479 ? 13.664 -59.406 16.938 1 84.75 479 GLU A C 1
ATOM 3904 O O . GLU A 1 479 ? 14.703 -59.469 17.609 1 84.75 479 GLU A O 1
ATOM 3909 N N . LEU A 1 480 ? 13.062 -58.375 16.703 1 86.06 480 LEU A N 1
ATOM 3910 C CA . LEU A 1 480 ? 13.602 -57.125 17.219 1 86.06 480 LEU A CA 1
ATOM 3911 C C . LEU A 1 480 ? 13.211 -56.938 18.688 1 86.06 480 LEU A C 1
ATOM 3913 O O . LEU A 1 480 ? 12.102 -57.281 19.094 1 86.06 480 LEU A O 1
ATOM 3917 N N . GLU A 1 481 ? 14.086 -56.406 19.359 1 80.75 481 GLU A N 1
ATOM 3918 C CA . GLU A 1 481 ? 13.797 -56.062 20.75 1 80.75 481 GLU A CA 1
ATOM 3919 C C . GLU A 1 481 ? 12.719 -54.969 20.844 1 80.75 481 GLU A C 1
ATOM 3921 O O . GLU A 1 481 ? 12.719 -54.031 20.078 1 80.75 481 GLU A O 1
ATOM 3926 N N . GLY A 1 482 ? 11.688 -55.188 21.75 1 77.19 482 GLY A N 1
ATOM 3927 C CA . GLY A 1 482 ? 10.648 -54.188 21.984 1 77.19 482 GLY A CA 1
ATOM 3928 C C . GLY A 1 482 ? 9.375 -54.469 21.219 1 77.19 482 GLY A C 1
ATOM 3929 O O . GLY A 1 482 ? 8.375 -53.781 21.391 1 77.19 482 GLY A O 1
ATOM 3930 N N . ILE A 1 483 ? 9.484 -55.5 20.344 1 84.44 483 ILE A N 1
ATOM 3931 C CA . ILE A 1 483 ? 8.289 -55.844 19.578 1 84.44 483 ILE A CA 1
ATOM 3932 C C . ILE A 1 483 ? 7.66 -57.094 20.125 1 84.44 483 ILE A C 1
ATOM 3934 O O . ILE A 1 483 ? 8.141 -58.219 19.859 1 84.44 483 ILE A O 1
ATOM 3938 N N . GLY A 1 484 ? 6.703 -56.938 20.984 1 79.75 484 GLY A N 1
ATOM 3939 C CA . GLY A 1 484 ? 5.922 -58.062 21.469 1 79.75 484 GLY A CA 1
ATOM 3940 C C . GLY A 1 484 ? 4.801 -58.469 20.531 1 79.75 484 GLY A C 1
ATOM 3941 O O . GLY A 1 484 ? 4.688 -57.906 19.438 1 79.75 484 GLY A O 1
ATOM 3942 N N . LYS A 1 485 ? 3.994 -59.438 20.969 1 83 485 LYS A N 1
ATOM 3943 C CA . LYS A 1 485 ? 2.918 -59.969 20.141 1 83 485 LYS A CA 1
ATOM 3944 C C . LYS A 1 485 ? 1.936 -58.875 19.734 1 83 485 LYS A C 1
ATOM 3946 O O . LYS A 1 485 ? 1.534 -58.781 18.578 1 83 485 LYS A O 1
ATOM 3951 N N . ASN A 1 486 ? 1.661 -58.094 20.75 1 80.06 486 ASN A N 1
ATOM 3952 C CA . ASN A 1 486 ? 0.689 -57.031 20.5 1 80.06 486 ASN A CA 1
ATOM 3953 C C . ASN A 1 486 ? 1.251 -55.969 19.562 1 80.06 486 ASN A C 1
ATOM 3955 O O . ASN A 1 486 ? 0.572 -55.531 18.625 1 80.06 486 ASN A O 1
ATOM 3959 N N . LYS A 1 487 ? 2.398 -55.531 19.797 1 84.75 487 LYS A N 1
ATOM 3960 C CA . LYS A 1 487 ? 3.043 -54.531 18.984 1 84.75 487 LYS A CA 1
ATOM 3961 C C . LYS A 1 487 ? 3.266 -55.031 17.562 1 84.75 487 LYS A C 1
ATOM 3963 O O . LYS A 1 487 ? 3.123 -54.281 16.594 1 84.75 487 LYS A O 1
ATOM 3968 N N . PHE A 1 488 ? 3.641 -56.344 17.469 1 88.19 488 PHE A N 1
ATOM 3969 C CA . PHE A 1 488 ? 3.822 -56.938 16.156 1 88.19 488 PHE A CA 1
ATOM 3970 C C . PHE A 1 488 ? 2.523 -56.906 15.359 1 88.19 488 PHE A C 1
ATOM 3972 O O . PHE A 1 488 ? 2.521 -56.531 14.172 1 88.19 488 PHE A O 1
ATOM 3979 N N . SER A 1 489 ? 1.438 -57.25 16 1 83 489 SER A N 1
ATOM 3980 C CA . SER A 1 489 ? 0.145 -57.25 15.328 1 83 489 SER A CA 1
ATOM 3981 C C . SER A 1 489 ? -0.206 -55.844 14.805 1 83 489 SER A C 1
ATOM 3983 O O . SER A 1 489 ? -0.76 -55.719 13.711 1 83 489 SER A O 1
ATOM 3985 N N . GLN A 1 490 ? 0.179 -54.906 15.484 1 80.38 490 GLN A N 1
ATOM 3986 C CA . GLN A 1 490 ? -0.098 -53.531 15.086 1 80.38 490 GLN A CA 1
ATOM 3987 C C . GLN A 1 490 ? 0.781 -53.094 13.914 1 80.38 490 GLN A C 1
ATOM 3989 O O . GLN A 1 490 ? 0.308 -52.438 12.984 1 80.38 490 GLN A O 1
ATOM 3994 N N . LEU A 1 491 ? 2.01 -53.5 13.93 1 86.25 491 LEU A N 1
ATOM 3995 C CA . LEU A 1 491 ? 2.982 -53.031 12.953 1 86.25 491 LEU A CA 1
ATOM 3996 C C . LEU A 1 491 ? 2.895 -53.812 11.656 1 86.25 491 LEU A C 1
ATOM 3998 O O . LEU A 1 491 ? 3.229 -53.312 10.586 1 86.25 491 LEU A O 1
ATOM 4002 N N . LYS A 1 492 ? 2.387 -55.031 11.766 1 84.38 492 LYS A N 1
ATOM 4003 C CA . LYS A 1 492 ? 2.303 -55.906 10.609 1 84.38 492 LYS A CA 1
ATOM 4004 C C . LYS A 1 492 ? 1.424 -55.312 9.516 1 84.38 492 LYS A C 1
ATOM 4006 O O . LYS A 1 492 ? 1.721 -55.438 8.328 1 84.38 492 LYS A O 1
ATOM 4011 N N . SER A 1 493 ? 0.447 -54.625 9.953 1 80.62 493 SER A N 1
ATOM 4012 C CA . SER A 1 493 ? -0.496 -54.062 9 1 80.62 493 SER A CA 1
ATOM 4013 C C . SER A 1 493 ? 0.024 -52.719 8.445 1 80.62 493 SER A C 1
ATOM 4015 O O . SER A 1 493 ? -0.518 -52.219 7.469 1 80.62 493 SER A O 1
ATOM 4017 N N . ARG A 1 494 ? 1.097 -52.281 8.984 1 87.19 494 ARG A N 1
ATOM 4018 C CA . ARG A 1 494 ? 1.548 -50.938 8.641 1 87.19 494 ARG A CA 1
ATOM 4019 C C . ARG A 1 494 ? 2.785 -51 7.75 1 87.19 494 ARG A C 1
ATOM 4021 O O . ARG A 1 494 ? 3.111 -50.031 7.078 1 87.19 494 ARG A O 1
ATOM 4028 N N . LEU A 1 495 ? 3.451 -52.156 7.77 1 88.44 495 LEU A N 1
ATOM 4029 C CA . LEU A 1 495 ? 4.73 -52.25 7.082 1 88.44 495 LEU A CA 1
ATOM 4030 C C . LEU A 1 495 ? 4.668 -53.344 6 1 88.44 495 LEU A C 1
ATOM 4032 O O . LEU A 1 495 ? 3.842 -54.25 6.07 1 88.44 495 LEU A O 1
ATOM 4036 N N . LYS A 1 496 ? 5.375 -53.094 4.977 1 86.31 496 LYS A N 1
ATOM 4037 C CA . LYS A 1 496 ? 5.453 -54.094 3.912 1 86.31 496 LYS A CA 1
ATOM 4038 C C . LYS A 1 496 ? 6.895 -54.281 3.445 1 86.31 496 LYS A C 1
ATOM 4040 O O . LYS A 1 496 ? 7.781 -53.531 3.818 1 86.31 496 LYS A O 1
ATOM 4045 N N . ILE A 1 497 ? 7.105 -55.438 2.846 1 80.62 497 ILE A N 1
ATOM 4046 C CA . ILE A 1 497 ? 8.391 -55.688 2.199 1 80.62 497 ILE A CA 1
ATOM 4047 C C . ILE A 1 497 ? 8.297 -55.375 0.711 1 80.62 497 ILE A C 1
ATOM 4049 O O . ILE A 1 497 ? 7.43 -55.875 0.006 1 80.62 497 ILE A O 1
ATOM 4053 N N . GLY A 1 498 ? 8.938 -54.281 0.35 1 74.19 498 GLY A N 1
ATOM 4054 C CA . GLY A 1 498 ? 8.93 -53.906 -1.054 1 74.19 498 GLY A CA 1
ATOM 4055 C C . GLY A 1 498 ? 9.406 -55 -1.976 1 74.19 498 GLY A C 1
ATOM 4056 O O . GLY A 1 498 ? 10.023 -55.969 -1.525 1 74.19 498 GLY A O 1
ATOM 4057 N N . GLU A 1 499 ? 8.992 -55.156 -3.344 1 60.5 499 GLU A N 1
ATOM 4058 C CA . GLU A 1 499 ? 9.492 -56.125 -4.332 1 60.5 499 GLU A CA 1
ATOM 4059 C C . GLU A 1 499 ? 10.984 -55.938 -4.562 1 60.5 499 GLU A C 1
ATOM 4061 O O . GLU A 1 499 ? 11.516 -54.812 -4.398 1 60.5 499 GLU A O 1
ATOM 4066 N N . MET B 1 1 ? 30.062 12.023 -7.902 1 53.69 1 MET B N 1
ATOM 4067 C CA . MET B 1 1 ? 28.828 12.562 -7.367 1 53.69 1 MET B CA 1
ATOM 4068 C C . MET B 1 1 ? 29.031 13.141 -5.973 1 53.69 1 MET B C 1
ATOM 4070 O O . MET B 1 1 ? 29.891 12.664 -5.223 1 53.69 1 MET B O 1
ATOM 4074 N N . LYS B 1 2 ? 28.688 14.352 -5.762 1 68.94 2 LYS B N 1
ATOM 4075 C CA . LYS B 1 2 ? 28.891 15.031 -4.484 1 68.94 2 LYS B CA 1
ATOM 4076 C C . LYS B 1 2 ? 28.422 14.172 -3.32 1 68.94 2 LYS B C 1
ATOM 4078 O O . LYS B 1 2 ? 27.375 13.523 -3.408 1 68.94 2 LYS B O 1
ATOM 4083 N N . LYS B 1 3 ? 29.25 14 -2.322 1 87.62 3 LYS B N 1
ATOM 4084 C CA . LYS B 1 3 ? 28.984 13.164 -1.157 1 87.62 3 LYS B CA 1
ATOM 4085 C C . LYS B 1 3 ? 27.766 13.664 -0.385 1 87.62 3 LYS B C 1
ATOM 4087 O O . LYS B 1 3 ? 27.594 14.875 -0.207 1 87.62 3 LYS B O 1
ATOM 4092 N N . LEU B 1 4 ? 26.844 12.852 -0.05 1 94.25 4 LEU B N 1
ATOM 4093 C CA . LEU B 1 4 ? 25.641 13.172 0.727 1 94.25 4 LEU B CA 1
ATOM 4094 C C . LEU B 1 4 ? 25.984 13.312 2.207 1 94.25 4 LEU B C 1
ATOM 4096 O O . LEU B 1 4 ? 26.984 12.766 2.674 1 94.25 4 LEU B O 1
ATOM 4100 N N . PRO B 1 5 ? 25.312 14.195 2.9 1 96.25 5 PRO B N 1
ATOM 4101 C CA . PRO B 1 5 ? 25.594 14.383 4.324 1 96.25 5 PRO B CA 1
ATOM 4102 C C . PRO B 1 5 ? 25.391 13.109 5.145 1 96.25 5 PRO B C 1
ATOM 4104 O O . PRO B 1 5 ? 24.5 12.312 4.836 1 96.25 5 PRO B O 1
ATOM 4107 N N . LYS B 1 6 ? 26.203 12.961 6.133 1 97.25 6 LYS B N 1
ATOM 4108 C CA . LYS B 1 6 ? 26.047 11.844 7.062 1 97.25 6 LYS B CA 1
ATOM 4109 C C . LYS B 1 6 ? 24.859 12.078 7.996 1 97.25 6 LYS B C 1
ATOM 4111 O O . LYS B 1 6 ? 24.766 13.133 8.641 1 97.25 6 LYS B O 1
ATOM 4116 N N . ILE B 1 7 ? 23.938 11.055 8.055 1 97.88 7 ILE B N 1
ATOM 4117 C CA . ILE B 1 7 ? 22.703 11.172 8.82 1 97.88 7 ILE B CA 1
ATOM 4118 C C . ILE B 1 7 ? 22.844 10.422 10.141 1 97.88 7 ILE B C 1
ATOM 4120 O O . ILE B 1 7 ? 23.422 9.336 10.188 1 97.88 7 ILE B O 1
ATOM 4124 N N . GLY B 1 8 ? 22.391 11.016 11.211 1 98.25 8 GLY B N 1
ATOM 4125 C CA . GLY B 1 8 ? 22.266 10.344 12.492 1 98.25 8 GLY B CA 1
ATOM 4126 C C . GLY B 1 8 ? 20.859 10.398 13.055 1 98.25 8 GLY B C 1
ATOM 4127 O O . GLY B 1 8 ? 20.172 11.414 12.945 1 98.25 8 GLY B O 1
ATOM 4128 N N . LEU B 1 9 ? 20.406 9.273 13.578 1 96.88 9 LEU B N 1
ATOM 4129 C CA . LEU B 1 9 ? 19.141 9.211 14.297 1 96.88 9 LEU B CA 1
ATOM 4130 C C . LEU B 1 9 ? 19.344 9.453 15.789 1 96.88 9 LEU B C 1
ATOM 4132 O O . LEU B 1 9 ? 20.172 8.797 16.422 1 96.88 9 LEU B O 1
ATOM 4136 N N . LEU B 1 10 ? 18.594 10.406 16.281 1 96.5 10 LEU B N 1
ATOM 4137 C CA . LEU B 1 10 ? 18.641 10.734 17.703 1 96.5 10 LEU B CA 1
ATOM 4138 C C . LEU B 1 10 ? 17.703 9.828 18.484 1 96.5 10 LEU B C 1
ATOM 4140 O O . LEU B 1 10 ? 16.484 9.828 18.266 1 96.5 10 LEU B O 1
ATOM 4144 N N . TYR B 1 11 ? 18.328 9.047 19.406 1 91.31 11 TYR B N 1
ATOM 4145 C CA . TYR B 1 11 ? 17.594 8.242 20.375 1 91.31 11 TYR B CA 1
ATOM 4146 C C . TYR B 1 11 ? 17.812 8.75 21.797 1 91.31 11 TYR B C 1
ATOM 4148 O O . TYR B 1 11 ? 18.828 9.391 22.078 1 91.31 11 TYR B O 1
ATOM 4156 N N . LEU B 1 12 ? 16.797 8.656 22.562 1 87.56 12 LEU B N 1
ATOM 4157 C CA . LEU B 1 12 ? 16.906 8.938 24 1 87.56 12 LEU B CA 1
ATOM 4158 C C . LEU B 1 12 ? 16.484 7.723 24.812 1 87.56 12 LEU B C 1
ATOM 4160 O O . LEU B 1 12 ? 15.508 7.047 24.484 1 87.56 12 LEU B O 1
ATOM 4164 N N . ASP B 1 13 ? 17.266 7.504 25.828 1 83.81 13 ASP B N 1
ATOM 4165 C CA . ASP B 1 13 ? 16.875 6.395 26.703 1 83.81 13 ASP B CA 1
ATOM 4166 C C . ASP B 1 13 ? 15.445 6.559 27.203 1 83.81 13 ASP B C 1
ATOM 4168 O O . ASP B 1 13 ? 15.016 7.668 27.516 1 83.81 13 ASP B O 1
ATOM 4172 N N . TYR B 1 14 ? 14.633 5.531 27.094 1 69.62 14 TYR B N 1
ATOM 4173 C CA . TYR B 1 14 ? 13.281 5.426 27.641 1 69.62 14 TYR B CA 1
ATOM 4174 C C . TYR B 1 14 ? 12.289 6.219 26.797 1 69.62 14 TYR B C 1
ATOM 4176 O O . TYR B 1 14 ? 11.211 6.57 27.281 1 69.62 14 TYR B O 1
ATOM 4184 N N . VAL B 1 15 ? 12.742 6.672 25.719 1 74.5 15 VAL B N 1
ATOM 4185 C CA . VAL B 1 15 ? 11.859 7.363 24.797 1 74.5 15 VAL B CA 1
ATOM 4186 C C . VAL B 1 15 ? 11.648 6.512 23.547 1 74.5 15 VAL B C 1
ATOM 4188 O O . VAL B 1 15 ? 12.586 5.891 23.047 1 74.5 15 VAL B O 1
ATOM 4191 N N . MET B 1 16 ? 10.469 6.473 23.094 1 71.38 16 MET B N 1
ATOM 4192 C CA . MET B 1 16 ? 10.117 5.684 21.906 1 71.38 16 MET B CA 1
ATOM 4193 C C . MET B 1 16 ? 10.844 6.199 20.672 1 71.38 16 MET B C 1
ATOM 4195 O O . MET B 1 16 ? 10.969 7.406 20.484 1 71.38 16 MET B O 1
ATOM 4199 N N . ARG B 1 17 ? 11.289 5.258 19.953 1 79.75 17 ARG B N 1
ATOM 4200 C CA . ARG B 1 17 ? 11.977 5.574 18.719 1 79.75 17 ARG B CA 1
ATOM 4201 C C . ARG B 1 17 ? 10.984 5.785 17.578 1 79.75 17 ARG B C 1
ATOM 4203 O O . ARG B 1 17 ? 10.125 4.938 17.328 1 79.75 17 ARG B O 1
ATOM 4210 N N . PHE B 1 18 ? 11.117 6.898 16.953 1 83.88 18 PHE B N 1
ATOM 4211 C CA . PHE B 1 18 ? 10.188 7.238 15.883 1 83.88 18 PHE B CA 1
ATOM 4212 C C . PHE B 1 18 ? 10.664 6.668 14.547 1 83.88 18 PHE B C 1
ATOM 4214 O O . PHE B 1 18 ? 9.867 6.117 13.789 1 83.88 18 PHE B O 1
ATOM 4221 N N . PHE B 1 19 ? 11.953 6.773 14.242 1 90.25 19 PHE B N 1
ATOM 4222 C CA . PHE B 1 19 ? 12.5 6.297 12.984 1 90.25 19 PHE B CA 1
ATOM 4223 C C . PHE B 1 19 ? 13.438 5.113 13.211 1 90.25 19 PHE B C 1
ATOM 4225 O O . PHE B 1 19 ? 13.969 4.941 14.312 1 90.25 19 PHE B O 1
ATOM 4232 N N . ASP B 1 20 ? 13.562 4.305 12.258 1 88.31 20 ASP B N 1
ATOM 4233 C CA . ASP B 1 20 ? 14.555 3.242 12.125 1 88.31 20 ASP B CA 1
ATOM 4234 C C . ASP B 1 20 ? 15.391 3.422 10.859 1 88.31 20 ASP B C 1
ATOM 4236 O O . ASP B 1 20 ? 14.961 4.082 9.914 1 88.31 20 ASP B O 1
ATOM 4240 N N . LYS B 1 21 ? 16.609 2.885 10.938 1 91.81 21 LYS B N 1
ATOM 4241 C CA . LYS B 1 21 ? 17.484 2.996 9.781 1 91.81 21 LYS B CA 1
ATOM 4242 C C . LYS B 1 21 ? 16.812 2.473 8.516 1 91.81 21 LYS B C 1
ATOM 4244 O O . LYS B 1 21 ? 17.062 2.971 7.418 1 91.81 21 LYS B O 1
ATOM 4249 N N . SER B 1 22 ? 15.891 1.499 8.664 1 89.81 22 SER B N 1
ATOM 4250 C CA . SER B 1 22 ? 15.227 0.871 7.531 1 89.81 22 SER B CA 1
ATOM 4251 C C . SER B 1 22 ? 14.297 1.851 6.824 1 89.81 22 SER B C 1
ATOM 4253 O O . SER B 1 22 ? 13.867 1.602 5.695 1 89.81 22 SER B O 1
ATOM 4255 N N . ASN B 1 23 ? 13.945 2.979 7.434 1 93.06 23 ASN B N 1
ATOM 4256 C CA . ASN B 1 23 ? 13.078 3.977 6.812 1 93.06 23 ASN B CA 1
ATOM 4257 C C . ASN B 1 23 ? 13.82 4.773 5.742 1 93.06 23 ASN B C 1
ATOM 4259 O O . ASN B 1 23 ? 13.195 5.449 4.926 1 93.06 23 ASN B O 1
ATOM 4263 N N . PHE B 1 24 ? 15.125 4.707 5.797 1 94.94 24 PHE B N 1
ATOM 4264 C CA . PHE B 1 24 ? 15.961 5.438 4.848 1 94.94 24 PHE B CA 1
ATOM 4265 C C . PHE B 1 24 ? 16.469 4.512 3.748 1 94.94 24 PHE B C 1
ATOM 4267 O O . PHE B 1 24 ? 17.656 4.508 3.438 1 94.94 24 PHE B O 1
ATOM 4274 N N . LYS B 1 25 ? 15.539 3.797 3.18 1 90.69 25 LYS B N 1
ATOM 4275 C CA . LYS B 1 25 ? 15.891 2.83 2.141 1 90.69 25 LYS B CA 1
ATOM 4276 C C . LYS B 1 25 ? 16.516 3.521 0.937 1 90.69 25 LYS B C 1
ATOM 4278 O O . LYS B 1 25 ? 15.945 4.457 0.38 1 90.69 25 LYS B O 1
ATOM 4283 N N . GLY B 1 26 ? 17.688 3.072 0.524 1 88.94 26 GLY B N 1
ATOM 4284 C CA . GLY B 1 26 ? 18.328 3.582 -0.676 1 88.94 26 GLY B CA 1
ATOM 4285 C C . GLY B 1 26 ? 19.438 4.582 -0.381 1 88.94 26 GLY B C 1
ATOM 4286 O O . GLY B 1 26 ? 20.234 4.906 -1.26 1 88.94 26 GLY B O 1
ATOM 4287 N N . TRP B 1 27 ? 19.406 5.164 0.881 1 94 27 TRP B N 1
ATOM 4288 C CA . TRP B 1 27 ? 20.5 6.074 1.221 1 94 27 TRP B CA 1
ATOM 4289 C C . TRP B 1 27 ? 21.844 5.359 1.164 1 94 27 TRP B C 1
ATOM 4291 O O . TRP B 1 27 ? 22 4.254 1.69 1 94 27 TRP B O 1
ATOM 4301 N N . PRO B 1 28 ? 22.797 5.875 0.531 1 90.88 28 PRO B N 1
ATOM 4302 C CA . PRO B 1 28 ? 24.031 5.129 0.236 1 90.88 28 PRO B CA 1
ATOM 4303 C C . PRO B 1 28 ? 24.891 4.895 1.475 1 90.88 28 PRO B C 1
ATOM 4305 O O . PRO B 1 28 ? 25.5 3.838 1.612 1 90.88 28 PRO B O 1
ATOM 4308 N N . ASP B 1 29 ? 24.984 5.871 2.385 1 92.31 29 ASP B N 1
ATOM 4309 C CA . ASP B 1 29 ? 25.812 5.75 3.572 1 92.31 29 ASP B CA 1
ATOM 4310 C C . ASP B 1 29 ? 25.047 5.121 4.73 1 92.31 29 ASP B C 1
ATOM 4312 O O . ASP B 1 29 ? 23.812 5.164 4.754 1 92.31 29 ASP B O 1
ATOM 4316 N N . LYS B 1 30 ? 25.781 4.605 5.59 1 94.69 30 LYS B N 1
ATOM 4317 C CA . LYS B 1 30 ? 25.203 4.059 6.809 1 94.69 30 LYS B CA 1
ATOM 4318 C C . LYS B 1 30 ? 24.484 5.145 7.613 1 94.69 30 LYS B C 1
ATOM 4320 O O . LYS B 1 30 ? 25 6.25 7.77 1 94.69 30 LYS B O 1
ATOM 4325 N N . ILE B 1 31 ? 23.312 4.832 8.078 1 96.69 31 ILE B N 1
ATOM 4326 C CA . ILE B 1 31 ? 22.594 5.73 8.977 1 96.69 31 ILE B CA 1
ATOM 4327 C C . ILE B 1 31 ? 23.078 5.523 10.406 1 96.69 31 ILE B C 1
ATOM 4329 O O . ILE B 1 31 ? 22.906 4.449 10.977 1 96.69 31 ILE B O 1
ATOM 4333 N N . GLU B 1 32 ? 23.688 6.523 10.969 1 97.06 32 GLU B N 1
ATOM 4334 C CA . GLU B 1 32 ? 24.219 6.426 12.328 1 97.06 32 GLU B CA 1
ATOM 4335 C C . GLU B 1 32 ? 23.094 6.562 13.367 1 97.06 32 GLU B C 1
ATOM 4337 O O . GLU B 1 32 ? 22 7.031 13.047 1 97.06 32 GLU B O 1
ATOM 4342 N N . THR B 1 33 ? 23.375 6.031 14.523 1 95.81 33 THR B N 1
ATOM 4343 C CA . THR B 1 33 ? 22.5 6.238 15.672 1 95.81 33 THR B CA 1
ATOM 4344 C C . THR B 1 33 ? 23.281 6.816 16.844 1 95.81 33 THR B C 1
ATOM 4346 O O . THR B 1 33 ? 24.422 6.422 17.094 1 95.81 33 THR B O 1
ATOM 4349 N N . VAL B 1 34 ? 22.75 7.793 17.469 1 96.88 34 VAL B N 1
ATOM 4350 C CA . VAL B 1 34 ? 23.312 8.352 18.703 1 96.88 34 VAL B CA 1
ATOM 4351 C C . VAL B 1 34 ? 22.25 8.391 19.781 1 96.88 34 VAL B C 1
ATOM 4353 O O . VAL B 1 34 ? 21.125 8.828 19.547 1 96.88 34 VAL B O 1
ATOM 4356 N N . THR B 1 35 ? 22.609 7.918 20.953 1 93.31 35 THR B N 1
ATOM 4357 C CA . THR B 1 35 ? 21.641 7.844 22.062 1 93.31 35 THR B CA 1
ATOM 4358 C C . THR B 1 35 ? 22.047 8.789 23.188 1 93.31 35 THR B C 1
ATOM 4360 O O . THR B 1 35 ? 23.188 8.75 23.656 1 93.31 35 THR B O 1
ATOM 4363 N N . TYR B 1 36 ? 21.156 9.672 23.516 1 93.69 36 TYR B N 1
ATOM 4364 C CA . TYR B 1 36 ? 21.328 10.523 24.688 1 93.69 36 TYR B CA 1
ATOM 4365 C C . TYR B 1 36 ? 20.875 9.797 25.953 1 93.69 36 TYR B C 1
ATOM 4367 O O . TYR B 1 36 ? 19.75 9.328 26.031 1 93.69 36 TYR B O 1
ATOM 4375 N N . HIS B 1 37 ? 21.734 9.656 26.922 1 89.75 37 HIS B N 1
ATOM 4376 C CA . HIS B 1 37 ? 21.5 8.844 28.109 1 89.75 37 HIS B CA 1
ATOM 4377 C C . HIS B 1 37 ? 21.062 9.695 29.297 1 89.75 37 HIS B C 1
ATOM 4379 O O . HIS B 1 37 ? 21.156 9.266 30.453 1 89.75 37 HIS B O 1
ATOM 4385 N N . TRP B 1 38 ? 20.688 10.906 29.125 1 85.38 38 TRP B N 1
ATOM 4386 C CA . TRP B 1 38 ? 20.172 11.828 30.141 1 85.38 38 TRP B CA 1
ATOM 4387 C C . TRP B 1 38 ? 21.25 12.172 31.156 1 85.38 38 TRP B C 1
ATOM 4389 O O . TRP B 1 38 ? 22.422 11.836 30.969 1 85.38 38 TRP B O 1
ATOM 4399 N N . LYS B 1 39 ? 20.922 13.047 32.125 1 82 39 LYS B N 1
ATOM 4400 C CA . LYS B 1 39 ? 21.797 13.461 33.219 1 82 39 LYS B CA 1
ATOM 4401 C C . LYS B 1 39 ? 23.062 14.141 3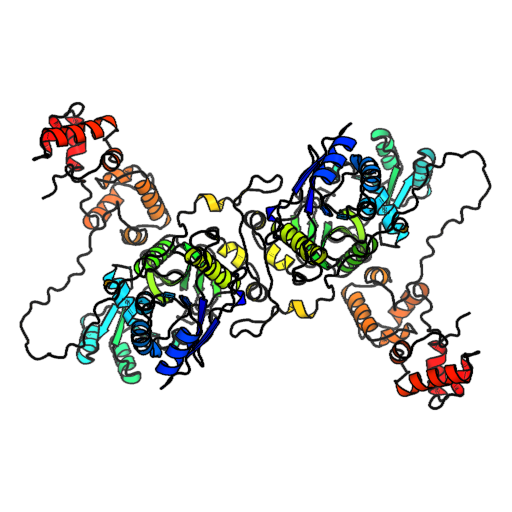2.719 1 82 39 LYS B C 1
ATOM 4403 O O . LYS B 1 39 ? 22.984 15.086 31.922 1 82 39 LYS B O 1
ATOM 4408 N N . ASN B 1 40 ? 24.266 13.617 32.969 1 85.62 40 ASN B N 1
ATOM 4409 C CA . ASN B 1 40 ? 25.531 14.258 32.625 1 85.62 40 ASN B CA 1
ATOM 4410 C C . ASN B 1 40 ? 26.094 13.711 31.328 1 85.62 40 ASN B C 1
ATOM 4412 O O . ASN B 1 40 ? 27.312 13.547 31.188 1 85.62 40 ASN B O 1
ATOM 4416 N N . ASP B 1 41 ? 25.125 13.555 30.312 1 90.12 41 ASP B N 1
ATOM 4417 C CA . ASP B 1 41 ? 25.547 12.875 29.094 1 90.12 41 ASP B CA 1
ATOM 4418 C C . ASP B 1 41 ? 25.844 13.875 27.984 1 90.12 41 ASP B C 1
ATOM 4420 O O . ASP B 1 41 ? 26.219 13.484 26.875 1 90.12 41 ASP B O 1
ATOM 4424 N N . LYS B 1 42 ? 25.688 15.172 28.188 1 92.5 42 LYS B N 1
ATOM 4425 C CA . LYS B 1 42 ? 25.766 16.203 27.156 1 92.5 42 LYS B CA 1
ATOM 4426 C C . LYS B 1 42 ? 27.125 16.172 26.453 1 92.5 42 LYS B C 1
ATOM 4428 O O . LYS B 1 42 ? 27.188 16.109 25.234 1 92.5 42 LYS B O 1
ATOM 4433 N N . ALA B 1 43 ? 28.188 16.156 27.25 1 94.88 43 ALA B N 1
ATOM 4434 C CA . ALA B 1 43 ? 29.531 16.219 26.688 1 94.88 43 ALA B CA 1
ATOM 4435 C C . ALA B 1 43 ? 29.828 14.984 25.844 1 94.88 43 ALA B C 1
ATOM 4437 O O . ALA B 1 43 ? 30.375 15.094 24.75 1 94.88 43 ALA B O 1
ATOM 4438 N N . ARG B 1 44 ? 29.531 13.867 26.391 1 96.38 44 ARG B N 1
ATOM 4439 C CA . ARG B 1 44 ? 29.75 12.617 25.672 1 96.38 44 ARG B CA 1
ATOM 4440 C C . ARG B 1 44 ? 28.969 12.594 24.359 1 96.38 44 ARG B C 1
ATOM 4442 O O . ARG B 1 44 ? 29.484 12.164 23.328 1 96.38 44 ARG B O 1
ATOM 4449 N N . PHE B 1 45 ? 27.75 12.984 24.453 1 97.31 45 PHE B N 1
ATOM 4450 C CA . PHE B 1 45 ? 26.844 13 23.312 1 97.31 45 PHE B CA 1
ATOM 4451 C C . PHE B 1 45 ? 27.391 13.867 22.188 1 97.31 45 PHE B C 1
ATOM 4453 O O . PHE B 1 45 ? 27.422 13.438 21.031 1 97.31 45 PHE B O 1
ATOM 4460 N N . ILE B 1 46 ? 27.828 15.055 22.531 1 97.38 46 ILE B N 1
ATOM 4461 C CA . ILE B 1 46 ? 28.375 16 21.562 1 97.38 46 ILE B CA 1
ATOM 4462 C C . ILE B 1 46 ? 29.641 15.414 20.938 1 97.38 46 ILE B C 1
ATOM 4464 O O . ILE B 1 46 ? 29.812 15.477 19.719 1 97.38 46 ILE B O 1
ATOM 4468 N N . LYS B 1 47 ? 30.469 14.797 21.75 1 97.75 47 LYS B N 1
ATOM 4469 C CA . LYS B 1 47 ? 31.703 14.18 21.266 1 97.75 47 LYS B CA 1
ATOM 4470 C C . LYS B 1 47 ? 31.406 13.055 20.266 1 97.75 47 LYS B C 1
ATOM 4472 O O . LYS B 1 47 ? 32.125 12.898 19.281 1 97.75 47 LYS B O 1
ATOM 4477 N N . GLU B 1 48 ? 30.422 12.336 20.562 1 98.12 48 GLU B N 1
ATOM 4478 C CA . GLU B 1 48 ? 30.062 11.227 19.688 1 98.12 48 GLU B CA 1
ATOM 4479 C C . GLU B 1 48 ? 29.594 11.727 18.328 1 98.12 48 GLU B C 1
ATOM 4481 O O . GLU B 1 48 ? 29.938 11.156 17.297 1 98.12 48 GLU B O 1
ATOM 4486 N N . ILE B 1 49 ? 28.766 12.742 18.297 1 98.25 49 ILE B N 1
ATOM 4487 C CA . ILE B 1 49 ? 28.25 13.32 17.062 1 98.25 49 ILE B CA 1
ATOM 4488 C C . ILE B 1 49 ? 29.422 13.828 16.203 1 98.25 49 ILE B C 1
ATOM 4490 O O . ILE B 1 49 ? 29.469 13.586 15 1 98.25 49 ILE B O 1
ATOM 4494 N N . LYS B 1 50 ? 30.375 14.484 16.891 1 97.56 50 LYS B N 1
ATOM 4495 C CA . LYS B 1 50 ? 31.547 15 16.188 1 97.56 50 LYS B CA 1
ATOM 4496 C C . LYS B 1 50 ? 32.438 13.867 15.664 1 97.56 50 LYS B C 1
ATOM 4498 O O . LYS B 1 50 ? 32.906 13.922 14.531 1 97.56 50 LYS B O 1
ATOM 4503 N N . ARG B 1 51 ? 32.594 12.836 16.453 1 97.88 51 ARG B N 1
ATOM 4504 C CA . ARG B 1 51 ? 33.406 11.68 16.078 1 97.88 51 ARG B CA 1
ATOM 4505 C C . ARG B 1 51 ? 32.844 10.977 14.859 1 97.88 51 ARG B C 1
ATOM 4507 O O . ARG B 1 51 ? 33.562 10.578 13.953 1 97.88 51 ARG B O 1
ATOM 4514 N N . LYS B 1 52 ? 31.547 10.875 14.844 1 97.5 52 LYS B N 1
ATOM 4515 C CA . LYS B 1 52 ? 30.859 10.18 13.758 1 97.5 52 LYS B CA 1
ATOM 4516 C C . LYS B 1 52 ? 30.688 11.086 12.547 1 97.5 52 LYS B C 1
ATOM 4518 O O . LYS B 1 52 ? 30.25 10.633 11.484 1 97.5 52 LYS B O 1
ATOM 4523 N N . LYS B 1 53 ? 30.984 12.359 12.688 1 97.38 53 LYS B N 1
ATOM 4524 C CA . LYS B 1 53 ? 30.922 13.367 11.633 1 97.38 53 LYS B CA 1
ATOM 4525 C C . LYS B 1 53 ? 29.5 13.516 11.094 1 97.38 53 LYS B C 1
ATOM 4527 O O . LYS B 1 53 ? 29.281 13.57 9.883 1 97.38 53 LYS B O 1
ATOM 4532 N N . ILE B 1 54 ? 28.531 13.445 12 1 98 54 ILE B N 1
ATOM 4533 C CA . ILE B 1 54 ? 27.125 13.602 11.641 1 98 54 ILE B CA 1
ATOM 4534 C C . ILE B 1 54 ? 26.859 15.047 11.227 1 98 54 ILE B C 1
ATOM 4536 O O . ILE B 1 54 ? 27.266 15.984 11.922 1 98 54 ILE B O 1
ATOM 4540 N N . LYS B 1 55 ? 26.203 15.172 10.086 1 97.69 55 LYS B N 1
ATOM 4541 C CA . LYS B 1 55 ? 25.875 16.516 9.594 1 97.69 55 LYS B CA 1
ATOM 4542 C C . LYS B 1 55 ? 24.406 16.828 9.789 1 97.69 55 LYS B C 1
ATOM 4544 O O . LYS B 1 55 ? 24.016 18 9.859 1 97.69 55 LYS B O 1
ATOM 4549 N N . ILE B 1 56 ? 23.562 15.859 9.812 1 98.06 56 ILE B N 1
ATOM 4550 C CA . ILE B 1 56 ? 22.141 16.016 10.039 1 98.06 56 ILE B CA 1
ATOM 4551 C C . ILE B 1 56 ? 21.688 15.062 11.148 1 98.06 56 ILE B C 1
ATOM 4553 O O . ILE B 1 56 ? 21.922 13.859 11.078 1 98.06 56 ILE B O 1
ATOM 4557 N N . LEU B 1 57 ? 21.125 15.578 12.133 1 97.94 57 LEU B N 1
ATOM 4558 C CA . LEU B 1 57 ? 20.609 14.797 13.258 1 97.94 57 LEU B CA 1
ATOM 4559 C C . LEU B 1 57 ? 19.078 14.828 13.281 1 97.94 57 LEU B C 1
ATOM 4561 O O . LEU B 1 57 ? 18.484 15.891 13.414 1 97.94 57 LEU B O 1
ATOM 4565 N N . ILE B 1 58 ? 18.469 13.633 13.164 1 97.5 58 ILE B N 1
ATOM 4566 C CA . ILE B 1 58 ? 17.016 13.531 13.047 1 97.5 58 ILE B CA 1
ATOM 4567 C C . ILE B 1 58 ? 16.438 12.922 14.32 1 97.5 58 ILE B C 1
ATOM 4569 O O . ILE B 1 58 ? 16.859 11.844 14.75 1 97.5 58 ILE B O 1
ATOM 4573 N N . GLY B 1 59 ? 15.492 13.578 14.883 1 93.81 59 GLY B N 1
ATOM 4574 C CA . GLY B 1 59 ? 14.797 12.992 16.031 1 93.81 59 GLY B CA 1
ATOM 4575 C C . GLY B 1 59 ? 14 14.008 16.812 1 93.81 59 GLY B C 1
ATOM 4576 O O . GLY B 1 59 ? 14.211 15.219 16.688 1 93.81 59 GLY B O 1
ATOM 4577 N N . ASN B 1 60 ? 13.086 13.516 17.516 1 90.06 60 ASN B N 1
ATOM 4578 C CA . ASN B 1 60 ? 12.25 14.352 18.359 1 90.06 60 ASN B CA 1
ATOM 4579 C C . ASN B 1 60 ? 12.859 14.523 19.75 1 90.06 60 ASN B C 1
ATOM 4581 O O . ASN B 1 60 ? 13.398 13.57 20.328 1 90.06 60 ASN B O 1
ATOM 4585 N N . ILE B 1 61 ? 12.789 15.672 20.234 1 88.5 61 ILE B N 1
ATOM 4586 C CA . ILE B 1 61 ? 13.305 16.031 21.547 1 88.5 61 ILE B CA 1
ATOM 4587 C C . ILE B 1 61 ? 12.133 16.25 22.516 1 88.5 61 ILE B C 1
ATOM 4589 O O . ILE B 1 61 ? 11.312 17.141 22.312 1 88.5 61 ILE B O 1
ATOM 4593 N N . PRO B 1 62 ? 12.102 15.438 23.516 1 81.12 62 PRO B N 1
ATOM 4594 C CA . PRO B 1 62 ? 11.031 15.656 24.484 1 81.12 62 PRO B CA 1
ATOM 4595 C C . PRO B 1 62 ? 11.141 17 25.188 1 81.12 62 PRO B C 1
ATOM 4597 O O . PRO B 1 62 ? 12.234 17.578 25.281 1 81.12 62 PRO B O 1
ATOM 4600 N N . ALA B 1 63 ? 10.023 17.422 25.734 1 77.44 63 ALA B N 1
ATOM 4601 C CA . ALA B 1 63 ? 9.961 18.719 26.406 1 77.44 63 ALA B CA 1
ATOM 4602 C C . ALA B 1 63 ? 10.977 18.797 27.547 1 77.44 63 ALA B C 1
ATOM 4604 O O . ALA B 1 63 ? 11.578 19.844 27.766 1 77.44 63 ALA B O 1
ATOM 4605 N N . THR B 1 64 ? 11.219 17.688 28.234 1 76.38 64 THR B N 1
ATOM 4606 C CA . THR B 1 64 ? 12.078 17.656 29.422 1 76.38 64 THR B CA 1
ATOM 4607 C C . THR B 1 64 ? 13.547 17.812 29.016 1 76.38 64 THR B C 1
ATOM 4609 O O . THR B 1 64 ? 14.375 18.203 29.828 1 76.38 64 THR B O 1
ATOM 4612 N N . ALA B 1 65 ? 13.805 17.547 27.766 1 84.56 65 ALA B N 1
ATOM 4613 C CA . ALA B 1 65 ? 15.195 17.609 27.312 1 84.56 65 ALA B CA 1
ATOM 4614 C C . ALA B 1 65 ? 15.43 18.844 26.438 1 84.56 65 ALA B C 1
ATOM 4616 O O . ALA B 1 65 ? 16.547 19.078 25.984 1 84.56 65 ALA B O 1
ATOM 4617 N N . TYR B 1 66 ? 14.406 19.609 26.219 1 86.88 66 TYR B N 1
ATOM 4618 C CA . TYR B 1 66 ? 14.445 20.656 25.203 1 86.88 66 TYR B CA 1
ATOM 4619 C C . TYR B 1 66 ? 15.57 21.641 25.484 1 86.88 66 TYR B C 1
ATOM 4621 O O . TYR B 1 66 ? 16.391 21.922 24.609 1 86.88 66 TYR B O 1
ATOM 4629 N N . GLU B 1 67 ? 15.695 22.125 26.719 1 83.12 67 GLU B N 1
ATOM 4630 C CA . GLU B 1 67 ? 16.703 23.125 27.047 1 83.12 67 GLU B CA 1
ATOM 4631 C C . GLU B 1 67 ? 18.109 22.562 26.891 1 83.12 67 GLU B C 1
ATOM 4633 O O . GLU B 1 67 ? 19.016 23.266 26.422 1 83.12 67 GLU B O 1
ATOM 4638 N N . THR B 1 68 ? 18.25 21.391 27.281 1 90.19 68 THR B N 1
ATOM 4639 C CA . THR B 1 68 ? 19.547 20.719 27.125 1 90.19 68 THR B CA 1
ATOM 4640 C C . THR B 1 68 ? 19.938 20.672 25.656 1 90.19 68 THR B C 1
ATOM 4642 O O . THR B 1 68 ? 21.094 20.922 25.297 1 90.19 68 THR B O 1
ATOM 4645 N N . PHE B 1 69 ? 19.016 20.406 24.828 1 94.25 69 PHE B N 1
ATOM 4646 C CA . PHE B 1 69 ? 19.328 20.234 23.406 1 94.25 69 PHE B CA 1
ATOM 4647 C C . PHE B 1 69 ? 19.484 21.578 22.719 1 94.25 69 PHE B C 1
ATOM 4649 O O . PHE B 1 69 ? 20.141 21.688 21.688 1 94.25 69 PHE B O 1
ATOM 4656 N N . VAL B 1 70 ? 18.859 22.625 23.266 1 89.94 70 VAL B N 1
ATOM 4657 C CA . VAL B 1 70 ? 19.172 23.984 22.812 1 89.94 70 VAL B CA 1
ATOM 4658 C C . VAL B 1 70 ? 20.672 24.25 23.031 1 89.94 70 VAL B C 1
ATOM 4660 O O . VAL B 1 70 ? 21.344 24.734 22.125 1 89.94 70 VAL B O 1
ATOM 4663 N N . GLU B 1 71 ? 21.188 23.859 24.203 1 91.5 71 GLU B N 1
ATOM 4664 C CA . GLU B 1 71 ? 22.609 24.031 24.516 1 91.5 71 GLU B CA 1
ATOM 4665 C C . GLU B 1 71 ? 23.484 23.156 23.609 1 91.5 71 GLU B C 1
ATOM 4667 O O . GLU B 1 71 ? 24.516 23.609 23.125 1 91.5 71 GLU B O 1
ATOM 4672 N N . ILE B 1 72 ? 23.047 21.969 23.438 1 96 72 ILE B N 1
ATOM 4673 C CA . ILE B 1 72 ? 23.797 21.031 22.594 1 96 72 ILE B CA 1
ATOM 4674 C C . ILE B 1 72 ? 23.891 21.594 21.172 1 96 72 ILE B C 1
ATOM 4676 O O . ILE B 1 72 ? 24.969 21.531 20.562 1 96 72 ILE B O 1
ATOM 4680 N N . SER B 1 73 ? 22.781 22.141 20.703 1 94.94 73 SER B N 1
ATOM 4681 C CA . SER B 1 73 ? 22.75 22.656 19.328 1 94.94 73 SER B CA 1
ATOM 4682 C C . SER B 1 73 ? 23.734 23.812 19.172 1 94.94 73 SER B C 1
ATOM 4684 O O . SER B 1 73 ? 24.312 23.984 18.094 1 94.94 73 SER B O 1
ATOM 4686 N N . LYS B 1 74 ? 23.953 24.578 20.203 1 91.88 74 LYS B N 1
ATOM 4687 C CA . LYS B 1 74 ? 24.906 25.688 20.156 1 91.88 74 LYS B CA 1
ATOM 4688 C C . LYS B 1 74 ? 26.344 25.172 20.016 1 91.88 74 LYS B C 1
ATOM 4690 O O . LYS B 1 74 ? 27.172 25.844 19.406 1 91.88 74 LYS B O 1
ATOM 4695 N N . GLU B 1 75 ? 26.562 24.016 20.531 1 95.5 75 GLU B N 1
ATOM 4696 C CA . GLU B 1 75 ? 27.891 23.422 20.484 1 95.5 75 GLU B CA 1
ATOM 4697 C C . GLU B 1 75 ? 28.109 22.641 19.188 1 95.5 75 GLU B C 1
ATOM 4699 O O . GLU B 1 75 ? 29.203 22.141 18.938 1 95.5 75 GLU B O 1
ATOM 4704 N N . LEU B 1 76 ? 27.094 22.516 18.438 1 96.88 76 LEU B N 1
ATOM 4705 C CA . LEU B 1 76 ? 27.141 21.797 17.172 1 96.88 76 LEU B CA 1
ATOM 4706 C C . LEU B 1 76 ? 26.641 22.672 16.031 1 96.88 76 LEU B C 1
ATOM 4708 O O . LEU B 1 76 ? 25.703 22.312 15.328 1 96.88 76 LEU B O 1
ATOM 4712 N N . PRO B 1 77 ? 27.281 23.766 15.742 1 93.5 77 PRO B N 1
ATOM 4713 C CA . PRO B 1 77 ? 26.781 24.734 14.766 1 93.5 77 PRO B CA 1
ATOM 4714 C C . PRO B 1 77 ? 26.734 24.156 13.344 1 93.5 77 PRO B C 1
ATOM 4716 O O . PRO B 1 77 ? 26 24.656 12.5 1 93.5 77 PRO B O 1
ATOM 4719 N N . ASP B 1 78 ? 27.438 23.078 13.109 1 95.12 78 ASP B N 1
ATOM 4720 C CA . ASP B 1 78 ? 27.516 22.531 11.758 1 95.12 78 ASP B CA 1
ATOM 4721 C C . ASP B 1 78 ? 26.547 21.375 11.586 1 95.12 78 ASP B C 1
ATOM 4723 O O . ASP B 1 78 ? 26.531 20.719 10.539 1 95.12 78 ASP B O 1
ATOM 4727 N N . VAL B 1 79 ? 25.781 21.094 12.586 1 97.19 79 VAL B N 1
ATOM 4728 C CA . VAL B 1 79 ? 24.828 19.984 12.539 1 97.19 79 VAL B CA 1
ATOM 4729 C C . VAL B 1 79 ? 23.406 20.516 12.383 1 97.19 79 VAL B C 1
ATOM 4731 O O . VAL B 1 79 ? 22.969 21.359 13.172 1 97.19 79 VAL B O 1
ATOM 4734 N N . ARG B 1 80 ? 22.719 20.078 11.375 1 96.44 80 ARG B N 1
ATOM 4735 C CA . ARG B 1 80 ? 21.312 20.422 11.188 1 96.44 80 ARG B CA 1
ATOM 4736 C C . ARG B 1 80 ? 20.422 19.484 11.992 1 96.44 80 ARG B C 1
ATOM 4738 O O . ARG B 1 80 ? 20.469 18.266 11.828 1 96.44 80 ARG B O 1
ATOM 4745 N N . PHE B 1 81 ? 19.641 20.016 12.852 1 96.25 81 PHE B N 1
ATOM 4746 C CA . PHE B 1 81 ? 18.625 19.25 13.578 1 96.25 81 PHE B CA 1
ATOM 4747 C C . PHE B 1 81 ? 17.328 19.188 12.789 1 96.25 81 PHE B C 1
ATOM 4749 O O . PHE B 1 81 ? 16.859 20.188 12.266 1 96.25 81 PHE B O 1
ATOM 4756 N N . VAL B 1 82 ? 16.766 18 12.703 1 96.56 82 VAL B N 1
ATOM 4757 C CA . VAL B 1 82 ? 15.516 17.797 11.977 1 96.56 82 VAL B CA 1
ATOM 4758 C C . VAL B 1 82 ? 14.539 17 12.844 1 96.56 82 VAL B C 1
ATOM 4760 O O . VAL B 1 82 ? 14.758 15.828 13.109 1 96.56 82 VAL B O 1
ATOM 4763 N N . PRO B 1 83 ? 13.422 17.578 13.219 1 95.19 83 PRO B N 1
ATOM 4764 C CA . PRO B 1 83 ? 13.086 19 13 1 95.19 83 PRO B CA 1
ATOM 4765 C C . PRO B 1 83 ? 14.008 19.938 13.766 1 95.19 83 PRO B C 1
ATOM 4767 O O . PRO B 1 83 ? 14.695 19.516 14.703 1 95.19 83 PRO B O 1
ATOM 4770 N N . SER B 1 84 ? 14.047 21.203 13.398 1 94.31 84 SER B N 1
ATOM 4771 C CA . SER B 1 84 ? 14.898 22.188 14.07 1 94.31 84 SER B CA 1
ATOM 4772 C C . SER B 1 84 ? 14.453 22.391 15.516 1 94.31 84 SER B C 1
ATOM 4774 O O . SER B 1 84 ? 13.328 22.047 15.883 1 94.31 84 SER B O 1
ATOM 4776 N N . ILE B 1 85 ? 15.352 22.891 16.281 1 90.88 85 ILE B N 1
ATOM 4777 C CA . ILE B 1 85 ? 15.055 23.219 17.672 1 90.88 85 ILE B CA 1
ATOM 4778 C C . ILE B 1 85 ? 13.883 24.188 17.734 1 90.88 85 ILE B C 1
ATOM 4780 O O . ILE B 1 85 ? 12.984 24.047 18.562 1 90.88 85 ILE B O 1
ATOM 4784 N N . GLU B 1 86 ? 13.844 25.141 16.828 1 89.5 86 GLU B N 1
ATOM 4785 C CA . GLU B 1 86 ? 12.789 26.156 16.75 1 89.5 86 GLU B CA 1
ATOM 4786 C C . GLU B 1 86 ? 11.445 25.531 16.406 1 89.5 86 GLU B C 1
ATOM 4788 O O . GLU B 1 86 ? 10.422 25.891 16.984 1 89.5 86 GLU B O 1
ATOM 4793 N N . THR B 1 87 ? 11.484 24.625 15.445 1 93.38 87 THR B N 1
ATOM 4794 C CA . THR B 1 87 ? 10.273 23.922 15.055 1 93.38 87 THR B CA 1
ATOM 4795 C C . THR B 1 87 ? 9.695 23.125 16.234 1 93.38 87 THR B C 1
ATOM 4797 O O . THR B 1 87 ? 8.484 23.141 16.469 1 93.38 87 THR B O 1
ATOM 4800 N N . GLN B 1 88 ? 10.562 22.5 16.969 1 91.38 88 GLN B N 1
ATOM 4801 C CA . GLN B 1 88 ? 10.125 21.641 18.062 1 91.38 88 GLN B CA 1
ATOM 4802 C C . GLN B 1 88 ? 9.641 22.469 19.25 1 91.38 88 GLN B C 1
ATOM 4804 O O . GLN B 1 88 ? 8.938 21.953 20.125 1 91.38 88 GLN B O 1
ATOM 4809 N N . PHE B 1 89 ? 10.023 23.688 19.297 1 86.94 89 PHE B N 1
ATOM 4810 C CA . PHE B 1 89 ? 9.508 24.594 20.312 1 86.94 89 PHE B CA 1
ATOM 4811 C C . PHE B 1 89 ? 8 24.75 20.203 1 86.94 89 PHE B C 1
ATOM 4813 O O . PHE B 1 89 ? 7.293 24.812 21.203 1 86.94 89 PHE B O 1
ATOM 4820 N N . SER B 1 90 ? 7.523 24.812 18.969 1 88.44 90 SER B N 1
ATOM 4821 C CA . SER B 1 90 ? 6.129 25.094 18.656 1 88.44 90 SER B CA 1
ATOM 4822 C C . SER B 1 90 ? 5.199 24.016 19.203 1 88.44 90 SER B C 1
ATOM 4824 O O . SER B 1 90 ? 3.994 24.234 19.344 1 88.44 90 SER B O 1
ATOM 4826 N N . ASN B 1 91 ? 5.777 22.875 19.516 1 86.31 91 ASN B N 1
ATOM 4827 C CA . ASN B 1 91 ? 4.918 21.797 20 1 86.31 91 ASN B CA 1
ATOM 4828 C C . ASN B 1 91 ? 5.449 21.203 21.297 1 86.31 91 ASN B C 1
ATOM 4830 O O . ASN B 1 91 ? 5.129 20.062 21.641 1 86.31 91 ASN B O 1
ATOM 4834 N N . ARG B 1 92 ? 6.23 21.875 21.969 1 82.19 92 ARG B N 1
ATOM 4835 C CA . ARG B 1 92 ? 6.895 21.422 23.188 1 82.19 92 ARG B CA 1
ATOM 4836 C C . ARG B 1 92 ? 5.879 21.172 24.312 1 82.19 92 ARG B C 1
ATOM 4838 O O . ARG B 1 92 ? 6.039 20.25 25.109 1 82.19 92 ARG B O 1
ATOM 4845 N N . SER B 1 93 ? 4.941 22.031 24.422 1 78.38 93 SER B N 1
ATOM 4846 C CA . SER B 1 93 ? 3.879 21.969 25.406 1 78.38 93 SER B CA 1
ATOM 4847 C C . SER B 1 93 ? 2.59 22.594 24.891 1 78.38 93 SER B C 1
ATOM 4849 O O . SER B 1 93 ? 2.586 23.219 23.828 1 78.38 93 SER B O 1
ATOM 4851 N N . LYS B 1 94 ? 1.543 22.375 25.688 1 83.25 94 LYS B N 1
ATOM 4852 C CA . LYS B 1 94 ? 0.275 22.984 25.312 1 83.25 94 LYS B CA 1
ATOM 4853 C C . LYS B 1 94 ? 0.39 24.516 25.297 1 83.25 94 LYS B C 1
ATOM 4855 O O . LYS B 1 94 ? -0.208 25.172 24.453 1 83.25 94 LYS B O 1
ATOM 4860 N N . GLU B 1 95 ? 1.127 24.953 26.219 1 77.88 95 GLU B N 1
ATOM 4861 C CA . GLU B 1 95 ? 1.38 26.391 26.266 1 77.88 95 GLU B CA 1
ATOM 4862 C C . GLU B 1 95 ? 2.123 26.859 25.016 1 77.88 95 GLU B C 1
ATOM 4864 O O . GLU B 1 95 ? 1.794 27.891 24.438 1 77.88 95 GLU B O 1
ATOM 4869 N N . ASN B 1 96 ? 3.096 26.109 24.641 1 84.75 96 ASN B N 1
ATOM 4870 C CA . ASN B 1 96 ? 3.889 26.484 23.469 1 84.75 96 ASN B CA 1
ATOM 4871 C C . ASN B 1 96 ? 3.051 26.469 22.203 1 84.75 96 ASN B C 1
ATOM 4873 O O . ASN B 1 96 ? 3.227 27.312 21.328 1 84.75 96 ASN B O 1
ATOM 4877 N N . VAL B 1 97 ? 2.148 25.516 22.141 1 90.19 97 VAL B N 1
ATOM 4878 C CA . VAL B 1 97 ? 1.252 25.453 20.984 1 90.19 97 VAL B CA 1
ATOM 4879 C C . VAL B 1 97 ? 0.386 26.719 20.953 1 90.19 97 VAL B C 1
ATOM 4881 O O . VAL B 1 97 ? 0.187 27.312 19.875 1 90.19 97 VAL B O 1
ATOM 4884 N N . THR B 1 98 ? -0.098 27.078 22.094 1 85.06 98 THR B N 1
ATOM 4885 C CA . THR B 1 98 ? -0.937 28.281 22.188 1 85.06 98 THR B CA 1
ATOM 4886 C C . THR B 1 98 ? -0.157 29.516 21.766 1 85.06 98 THR B C 1
ATOM 4888 O O . THR B 1 98 ? -0.646 30.328 20.984 1 85.06 98 THR B O 1
ATOM 4891 N N . LEU B 1 99 ? 1.049 29.625 22.312 1 81.88 99 LEU B N 1
ATOM 4892 C CA . LEU B 1 99 ? 1.882 30.766 21.984 1 81.88 99 LEU B CA 1
ATOM 4893 C C . LEU B 1 99 ? 2.248 30.781 20.516 1 81.88 99 LEU B C 1
ATOM 4895 O O . LEU B 1 99 ? 2.223 31.844 19.875 1 81.88 99 LEU B O 1
ATOM 4899 N N . PHE B 1 100 ? 2.541 29.703 20.031 1 90.19 100 PHE B N 1
ATOM 4900 C CA . PHE B 1 100 ? 2.85 29.531 18.625 1 90.19 100 PHE B CA 1
ATOM 4901 C C . PHE B 1 100 ? 1.664 29.938 17.75 1 90.19 100 PHE B C 1
ATOM 4903 O O . PHE B 1 100 ? 1.814 30.734 16.828 1 90.19 100 PHE B O 1
ATOM 4910 N N . CYS B 1 101 ? 0.48 29.453 18.094 1 90.25 101 CYS B N 1
ATOM 4911 C CA . CYS B 1 101 ? -0.715 29.734 17.297 1 90.25 101 CYS B CA 1
ATOM 4912 C C . CYS B 1 101 ? -1.08 31.219 17.391 1 90.25 101 CYS B C 1
ATOM 4914 O O . CYS B 1 101 ? -1.503 31.812 16.391 1 90.25 101 CYS B O 1
ATOM 4916 N N . LYS B 1 102 ? -0.883 31.812 18.5 1 82.25 102 LYS B N 1
ATOM 4917 C CA . LYS B 1 102 ? -1.159 33.219 18.656 1 82.25 102 LYS B CA 1
ATOM 4918 C C . LYS B 1 102 ? -0.211 34.062 17.812 1 82.25 102 LYS B C 1
ATOM 4920 O O . LYS B 1 102 ? -0.643 35 17.125 1 82.25 102 LYS B O 1
ATOM 4925 N N . LYS B 1 103 ? 0.971 33.688 17.906 1 80.5 103 LYS B N 1
ATOM 4926 C CA . LYS B 1 103 ? 1.981 34.406 17.156 1 80.5 103 LYS B CA 1
ATOM 4927 C C . LYS B 1 103 ? 1.672 34.406 15.656 1 80.5 103 LYS B C 1
ATOM 4929 O O . LYS B 1 103 ? 1.811 35.438 14.984 1 80.5 103 LYS B O 1
ATOM 4934 N N . PHE B 1 104 ? 1.232 33.375 15.156 1 87.88 104 PHE B N 1
ATOM 4935 C CA . PHE B 1 104 ? 1.065 33.219 13.719 1 87.88 104 PHE B CA 1
ATOM 4936 C C . PHE B 1 104 ? -0.407 33.281 13.328 1 87.88 104 PHE B C 1
ATOM 4938 O O . PHE B 1 104 ? -0.779 32.969 12.203 1 87.88 104 PHE B O 1
ATOM 4945 N N . LYS B 1 105 ? -1.247 33.625 14.242 1 83.62 105 LYS B N 1
ATOM 4946 C CA . LYS B 1 105 ? -2.674 33.875 14.023 1 83.62 105 LYS B CA 1
ATOM 4947 C C . LYS B 1 105 ? -3.352 32.594 13.5 1 83.62 105 LYS B C 1
ATOM 4949 O O . LYS B 1 105 ? -4.07 32.625 12.5 1 83.62 105 LYS B O 1
ATOM 4954 N N . ILE B 1 106 ? -3.002 31.547 14.094 1 89.31 106 ILE B N 1
ATOM 4955 C CA . ILE B 1 106 ? -3.617 30.266 13.805 1 89.31 106 ILE B CA 1
ATOM 4956 C C . ILE B 1 106 ? -4.781 30.016 14.766 1 89.31 106 ILE B C 1
ATOM 4958 O O . ILE B 1 106 ? -4.684 30.312 15.953 1 89.31 106 ILE B O 1
ATOM 4962 N N . SER B 1 107 ? -5.824 29.484 14.219 1 88.81 107 SER B N 1
ATOM 4963 C CA . SER B 1 107 ? -7.07 29.328 14.969 1 88.81 107 SER B CA 1
ATOM 4964 C C . SER B 1 107 ? -6.918 28.312 16.094 1 88.81 107 SER B C 1
ATOM 4966 O O . SER B 1 107 ? -6.578 27.156 15.859 1 88.81 107 SER B O 1
ATOM 4968 N N . ILE B 1 108 ? -7.141 28.734 17.344 1 89.88 108 ILE B N 1
ATOM 4969 C CA . ILE B 1 108 ? -7.199 27.906 18.547 1 89.88 108 ILE B CA 1
ATOM 4970 C C . ILE B 1 108 ? -8.398 28.312 19.391 1 89.88 108 ILE B C 1
ATOM 4972 O O . ILE B 1 108 ? -8.945 29.406 19.234 1 89.88 108 ILE B O 1
ATOM 4976 N N . PRO B 1 109 ? -8.852 27.406 20.266 1 87.94 109 PRO B N 1
ATOM 4977 C CA . PRO B 1 109 ? -9.859 27.875 21.219 1 87.94 109 PRO B CA 1
ATOM 4978 C C . PRO B 1 109 ? -9.367 29.062 22.047 1 87.94 109 PRO B C 1
ATOM 4980 O O . PRO B 1 109 ? -8.172 29.172 22.312 1 87.94 109 PRO B O 1
ATOM 4983 N N . LYS B 1 110 ? -10.328 29.875 22.344 1 88.31 110 LYS B N 1
ATOM 4984 C CA . LYS B 1 110 ? -9.93 30.938 23.25 1 88.31 110 LYS B CA 1
ATOM 4985 C C . LYS B 1 110 ? -9.25 30.375 24.5 1 88.31 110 LYS B C 1
ATOM 4987 O O . LYS B 1 110 ? -9.852 29.594 25.25 1 88.31 110 LYS B O 1
ATOM 4992 N N . THR B 1 111 ? -8 30.75 24.688 1 87.12 111 THR B N 1
ATOM 4993 C CA . THR B 1 111 ? -7.164 30.156 25.734 1 87.12 111 THR B CA 1
ATOM 4994 C C . THR B 1 111 ? -6.551 31.234 26.625 1 87.12 111 THR B C 1
ATOM 4996 O O . THR B 1 111 ? -6.129 32.281 26.125 1 87.12 111 THR B O 1
ATOM 4999 N N . LYS B 1 112 ? -6.559 30.953 27.891 1 85.88 112 LYS B N 1
ATOM 5000 C CA . LYS B 1 112 ? -5.883 31.812 28.859 1 85.88 112 LYS B CA 1
ATOM 5001 C C . LYS B 1 112 ? -4.938 31 29.75 1 85.88 112 LYS B C 1
ATOM 5003 O O . LYS B 1 112 ? -5.25 29.875 30.125 1 85.88 112 LYS B O 1
ATOM 5008 N N . ILE B 1 113 ? -3.816 31.594 29.969 1 82.12 113 ILE B N 1
ATOM 5009 C CA . ILE B 1 113 ? -2.793 30.969 30.797 1 82.12 113 ILE B CA 1
ATOM 5010 C C . ILE B 1 113 ? -2.432 31.906 31.969 1 82.12 113 ILE B C 1
ATOM 5012 O O . ILE B 1 113 ? -2.1 33.062 31.75 1 82.12 113 ILE B O 1
ATOM 5016 N N . PHE B 1 114 ? -2.51 31.328 33.219 1 77.56 114 PHE B N 1
ATOM 5017 C CA . PHE B 1 114 ? -2.215 32.156 34.375 1 77.56 114 PHE B CA 1
ATOM 5018 C C . PHE B 1 114 ? -1.187 31.453 35.281 1 77.56 114 PHE B C 1
ATOM 5020 O O . PHE B 1 114 ? -1.43 30.359 35.781 1 77.56 114 PHE B O 1
ATOM 5027 N N . TYR B 1 115 ? -0.146 32.094 35.469 1 75.5 115 TYR B N 1
ATOM 5028 C CA . TYR B 1 115 ? 0.833 31.594 36.406 1 75.5 115 TYR B CA 1
ATOM 5029 C C . TYR B 1 115 ? 0.494 32.031 37.844 1 75.5 115 TYR B C 1
ATOM 5031 O O . TYR B 1 115 ? 0.894 31.406 38.812 1 75.5 115 TYR B O 1
ATOM 5039 N N . ASP B 1 116 ? -0.233 33.156 37.875 1 73.69 116 ASP B N 1
ATOM 5040 C CA . ASP B 1 116 ? -0.785 33.625 39.156 1 73.69 116 ASP B CA 1
ATOM 5041 C C . ASP B 1 116 ? -2.164 33.031 39.406 1 73.69 116 ASP B C 1
ATOM 5043 O O . ASP B 1 116 ? -3.125 33.344 38.688 1 73.69 116 ASP B O 1
ATOM 5047 N N . LYS B 1 117 ? -2.244 32.312 40.469 1 80.75 117 LYS B N 1
ATOM 5048 C CA . LYS B 1 117 ? -3.463 31.562 40.75 1 80.75 117 LYS B CA 1
ATOM 5049 C C . LYS B 1 117 ? -4.637 32.5 41 1 80.75 117 LYS B C 1
ATOM 5051 O O . LYS B 1 117 ? -5.762 32.219 40.594 1 80.75 117 LYS B O 1
ATOM 5056 N N . ASP B 1 118 ? -4.34 33.562 41.688 1 81.56 118 ASP B N 1
ATOM 5057 C CA . ASP B 1 118 ? -5.41 34.5 42.031 1 81.56 118 ASP B CA 1
ATOM 5058 C C . ASP B 1 118 ? -6.008 35.156 40.75 1 81.56 118 ASP B C 1
ATOM 5060 O O . ASP B 1 118 ? -7.227 35.281 40.656 1 81.56 118 ASP B O 1
ATOM 5064 N N . LYS B 1 119 ? -5.168 35.469 39.906 1 83.31 119 LYS B N 1
ATOM 5065 C CA . LYS B 1 119 ? -5.629 36.062 38.656 1 83.31 119 LYS B CA 1
ATOM 5066 C C . LYS B 1 119 ? -6.422 35.031 37.844 1 83.31 119 LYS B C 1
ATOM 5068 O O . LYS B 1 119 ? -7.395 35.375 37.156 1 83.31 119 LYS B O 1
ATOM 5073 N N . GLY B 1 120 ? -5.93 33.812 37.875 1 86.94 120 GLY B N 1
ATOM 5074 C CA . GLY B 1 120 ? -6.645 32.75 37.188 1 86.94 120 GLY B CA 1
ATOM 5075 C C . GLY B 1 120 ? -8.039 32.5 37.75 1 86.94 120 GLY B C 1
ATOM 5076 O O . GLY B 1 120 ? -9 32.375 36.969 1 86.94 120 GLY B O 1
ATOM 5077 N N . TYR B 1 121 ? -8.102 32.531 39.031 1 89.94 121 TYR B N 1
ATOM 5078 C CA . TYR B 1 121 ? -9.398 32.344 39.656 1 89.94 121 TYR B CA 1
ATOM 5079 C C . TYR B 1 121 ? -10.328 33.5 39.375 1 89.94 121 TYR B C 1
ATOM 5081 O O . TYR B 1 121 ? -11.531 33.312 39.156 1 89.94 121 TYR B O 1
ATOM 5089 N N . GLU B 1 122 ? -9.742 34.688 39.375 1 86.81 122 GLU B N 1
ATOM 5090 C CA . GLU B 1 122 ? -10.539 35.875 39.062 1 86.81 122 GLU B CA 1
ATOM 5091 C C . GLU B 1 122 ? -11.117 35.781 37.656 1 86.81 122 GLU B C 1
ATOM 5093 O O . GLU B 1 122 ? -12.297 36.094 37.438 1 86.81 122 GLU B O 1
ATOM 5098 N N . TYR B 1 123 ? -10.312 35.375 36.781 1 87.75 123 TYR B N 1
ATOM 5099 C CA . TYR B 1 123 ? -10.773 35.219 35.406 1 87.75 123 TYR B CA 1
ATOM 5100 C C . TYR B 1 123 ? -11.875 34.156 35.312 1 87.75 123 TYR B C 1
ATOM 5102 O O . TYR B 1 123 ? -12.914 34.375 34.688 1 87.75 123 TYR B O 1
ATOM 5110 N N . LEU B 1 124 ? -11.688 33.031 35.938 1 91.75 124 LEU B N 1
ATOM 5111 C CA . LEU B 1 124 ? -12.625 31.938 35.875 1 91.75 124 LEU B CA 1
ATOM 5112 C C . LEU B 1 124 ? -13.953 32.312 36.531 1 91.75 124 LEU B C 1
ATOM 5114 O O . LEU B 1 124 ? -15.016 31.828 36.094 1 91.75 124 LEU B O 1
ATOM 5118 N N . LYS B 1 125 ? -13.852 33.156 37.469 1 92.69 125 LYS B N 1
ATOM 5119 C CA . LYS B 1 125 ? -15.055 33.531 38.219 1 92.69 125 LYS B CA 1
ATOM 5120 C C . LYS B 1 125 ? -15.836 34.625 37.469 1 92.69 125 LYS B C 1
ATOM 5122 O O . LYS B 1 125 ? -17.062 34.562 37.406 1 92.69 125 LYS B O 1
ATOM 5127 N N . ASN B 1 126 ? -15.141 35.531 36.844 1 88.12 126 ASN B N 1
ATOM 5128 C CA . ASN B 1 126 ? -15.828 36.75 36.406 1 88.12 126 ASN B CA 1
ATOM 5129 C C . ASN B 1 126 ? -15.859 36.875 34.875 1 88.12 126 ASN B C 1
ATOM 5131 O O . ASN B 1 126 ? -16.703 37.594 34.344 1 88.12 126 ASN B O 1
ATOM 5135 N N . LYS B 1 127 ? -14.977 36.25 34.219 1 86.69 127 LYS B N 1
ATOM 5136 C CA . LYS B 1 127 ? -14.82 36.562 32.812 1 86.69 127 LYS B CA 1
ATOM 5137 C C . LYS B 1 127 ? -15.039 35.312 31.953 1 86.69 127 LYS B C 1
ATOM 5139 O O . LYS B 1 127 ? -15.547 35.406 30.828 1 86.69 127 LYS B O 1
ATOM 5144 N N . ALA B 1 128 ? -14.711 34.188 32.438 1 88.38 128 ALA B N 1
ATOM 5145 C CA . ALA B 1 128 ? -14.75 32.969 31.656 1 88.38 128 ALA B CA 1
ATOM 5146 C C . ALA B 1 128 ? -16.188 32.625 31.266 1 88.38 128 ALA B C 1
ATOM 5148 O O . ALA B 1 128 ? -17.125 32.812 32.031 1 88.38 128 ALA B O 1
ATOM 5149 N N . THR B 1 129 ? -16.328 32.188 30.031 1 89.31 129 THR B N 1
ATOM 5150 C CA . THR B 1 129 ? -17.578 31.609 29.594 1 89.31 129 THR B CA 1
ATOM 5151 C C . THR B 1 129 ? -17.531 30.078 29.719 1 89.31 129 THR B C 1
ATOM 5153 O O . THR B 1 129 ? -16.641 29.438 29.172 1 89.31 129 THR B O 1
ATOM 5156 N N . TYR B 1 130 ? -18.531 29.516 30.406 1 91.75 130 TYR B N 1
ATOM 5157 C CA . TYR B 1 130 ? -18.531 28.078 30.672 1 91.75 130 TYR B CA 1
ATOM 5158 C C . TYR B 1 130 ? -19.328 27.328 29.609 1 91.75 130 TYR B C 1
ATOM 5160 O O . TYR B 1 130 ? -20.297 27.859 29.047 1 91.75 130 TYR B O 1
ATOM 5168 N N . PRO B 1 131 ? -18.953 26.156 29.25 1 92.94 131 PRO B N 1
ATOM 5169 C CA . PRO B 1 131 ? -17.969 25.312 29.938 1 92.94 131 PRO B CA 1
ATOM 5170 C C . PRO B 1 131 ? -16.531 25.641 29.562 1 92.94 131 PRO B C 1
ATOM 5172 O O . PRO B 1 131 ? -16.281 26.141 28.453 1 92.94 131 PRO B O 1
ATOM 5175 N N . GLN B 1 132 ? -15.562 25.344 30.562 1 91.69 132 GLN B N 1
ATOM 5176 C CA . GLN B 1 132 ? -14.133 25.531 30.375 1 91.69 132 GLN B CA 1
ATOM 5177 C C . GLN B 1 132 ? -13.406 24.188 30.344 1 91.69 132 GLN B C 1
ATOM 5179 O O . GLN B 1 132 ? -13.805 23.234 31.031 1 91.69 132 GLN B O 1
ATOM 5184 N N . ILE B 1 133 ? -12.453 24.125 29.5 1 90.12 133 ILE B N 1
ATOM 5185 C CA . ILE B 1 133 ? -11.531 23 29.516 1 90.12 133 ILE B CA 1
ATOM 5186 C C . ILE B 1 133 ? -10.25 23.391 30.25 1 90.12 133 ILE B C 1
ATOM 5188 O O . ILE B 1 133 ? -9.547 24.312 29.844 1 90.12 133 ILE B O 1
ATOM 5192 N N . ILE B 1 134 ? -9.961 22.688 31.312 1 87.94 134 ILE B N 1
ATOM 5193 C CA . ILE B 1 134 ? -8.773 22.953 32.125 1 87.94 134 ILE B CA 1
ATOM 5194 C C . ILE B 1 134 ? -7.785 21.797 31.984 1 87.94 134 ILE B C 1
ATOM 5196 O O . ILE B 1 134 ? -8.164 20.625 32.125 1 87.94 134 ILE B O 1
ATOM 5200 N N . LYS B 1 135 ? -6.566 22.203 31.578 1 84.31 135 LYS B N 1
ATOM 5201 C CA . LYS B 1 135 ? -5.562 21.188 31.297 1 84.31 135 LYS B CA 1
ATOM 5202 C C . LYS B 1 135 ? -4.262 21.469 32.031 1 84.31 135 LYS B C 1
ATOM 5204 O O . LYS B 1 135 ? -3.994 22.609 32.406 1 84.31 135 LYS B O 1
ATOM 5209 N N . ARG B 1 136 ? -3.6 20.344 32.281 1 78.75 136 ARG B N 1
ATOM 5210 C CA . ARG B 1 136 ? -2.211 20.516 32.719 1 78.75 136 ARG B CA 1
ATOM 5211 C C . ARG B 1 136 ? -1.336 20.938 31.531 1 78.75 136 ARG B C 1
ATOM 5213 O O . ARG B 1 136 ? -1.423 20.375 30.438 1 78.75 136 ARG B O 1
ATOM 5220 N N . SER B 1 137 ? -0.534 21.984 31.734 1 66.81 137 SER B N 1
ATOM 5221 C CA . SER B 1 137 ? 0.226 22.578 30.641 1 66.81 137 SER B CA 1
ATOM 5222 C C . SER B 1 137 ? 1.328 21.641 30.156 1 66.81 137 SER B C 1
ATOM 5224 O O . SER B 1 137 ? 1.647 21.609 28.969 1 66.81 137 SER B O 1
ATOM 5226 N N . TYR B 1 138 ? 1.987 20.891 31.156 1 59.59 138 TYR B N 1
ATOM 5227 C CA . TYR B 1 138 ? 3.131 20.062 30.812 1 59.59 138 TYR B CA 1
ATOM 5228 C C . TYR B 1 138 ? 2.805 18.578 31 1 59.59 138 TYR B C 1
ATOM 5230 O O . TYR B 1 138 ? 1.885 18.234 31.75 1 59.59 138 TYR B O 1
ATOM 5238 N N . GLY B 1 139 ? 3.4 17.719 30.156 1 55.62 139 GLY B N 1
ATOM 5239 C CA . GLY B 1 139 ? 3.273 16.281 30.344 1 55.62 139 GLY B CA 1
ATOM 5240 C C . GLY B 1 139 ? 2.918 15.547 29.062 1 55.62 139 GLY B C 1
ATOM 5241 O O . GLY B 1 139 ? 2.531 16.172 28.062 1 55.62 139 GLY B O 1
ATOM 5242 N N . PRO B 1 140 ? 3.289 14.227 29.125 1 46.66 140 PRO B N 1
ATOM 5243 C CA . PRO B 1 140 ? 3.092 13.422 27.906 1 46.66 140 PRO B CA 1
ATOM 5244 C C . PRO B 1 140 ? 1.632 13.367 27.469 1 46.66 140 PRO B C 1
ATOM 5246 O O . PRO B 1 140 ? 0.73 13.297 28.312 1 46.66 140 PRO B O 1
ATOM 5249 N N . SER B 1 141 ? 1.357 13.844 26.266 1 45.62 141 SER B N 1
ATOM 5250 C CA . SER B 1 141 ? 0.044 13.875 25.641 1 45.62 141 SER B CA 1
ATOM 5251 C C . SER B 1 141 ? -0.62 12.5 25.672 1 45.62 141 SER B C 1
ATOM 5253 O O . SER B 1 141 ? -1.844 12.391 25.578 1 45.62 141 SER B O 1
ATOM 5255 N N . ASN B 1 142 ? 0.201 11.438 25.391 1 41.03 142 ASN B N 1
ATOM 5256 C CA . ASN B 1 142 ? -0.381 10.125 25.109 1 41.03 142 ASN B CA 1
ATOM 5257 C C . ASN B 1 142 ? -1.244 9.641 26.281 1 41.03 142 ASN B C 1
ATOM 5259 O O . ASN B 1 142 ? -1.999 8.68 26.141 1 41.03 142 ASN B O 1
ATOM 5263 N N . TYR B 1 143 ? -0.74 10.188 27.406 1 37 143 TYR B N 1
ATOM 5264 C CA . TYR B 1 143 ? -1.527 9.859 28.594 1 37 143 TYR B CA 1
ATOM 5265 C C . TYR B 1 143 ? -2.58 10.93 28.859 1 37 143 TYR B C 1
ATOM 5267 O O . TYR B 1 143 ? -3.131 11.008 29.953 1 37 143 TYR B O 1
ATOM 5275 N N . GLY B 1 144 ? -2.73 11.75 28.031 1 43.44 144 GLY B N 1
ATOM 5276 C CA . GLY B 1 144 ? -3.223 13.117 28.031 1 43.44 144 GLY B CA 1
ATOM 5277 C C . GLY B 1 144 ? -4.652 13.242 28.531 1 43.44 144 GLY B C 1
ATOM 5278 O O . GLY B 1 144 ? -5.051 14.297 29.031 1 43.44 144 GLY B O 1
ATOM 5279 N N . GLY B 1 145 ? -5.387 12.266 28.125 1 47.94 145 GLY B N 1
ATOM 5280 C CA . GLY B 1 145 ? -6.754 12.508 28.562 1 47.94 145 GLY B CA 1
ATOM 5281 C C . GLY B 1 145 ? -6.891 12.68 30.062 1 47.94 145 GLY B C 1
ATOM 5282 O O . GLY B 1 145 ? -7.859 13.273 30.531 1 47.94 145 GLY B O 1
ATOM 5283 N N . TYR B 1 146 ? -5.82 12.266 30.641 1 43.75 146 TYR B N 1
ATOM 5284 C CA . TYR B 1 146 ? -5.957 12.25 32.094 1 43.75 146 TYR B CA 1
ATOM 5285 C C . TYR B 1 146 ? -5.844 13.656 32.656 1 43.75 146 TYR B C 1
ATOM 5287 O O . TYR B 1 146 ? -6.34 13.93 33.75 1 43.75 146 TYR B O 1
ATOM 5295 N N . PHE B 1 147 ? -5.379 14.531 31.75 1 58.66 147 PHE B N 1
ATOM 5296 C CA . PHE B 1 147 ? -5.105 15.828 32.344 1 58.66 147 PHE B CA 1
ATOM 5297 C C . PHE B 1 147 ? -5.918 16.938 31.688 1 58.66 147 PHE B C 1
ATOM 5299 O O . PHE B 1 147 ? -5.473 18.078 31.609 1 58.66 147 PHE B O 1
ATOM 5306 N N . VAL B 1 148 ? -7.023 16.391 31.062 1 68.12 148 VAL B N 1
ATOM 5307 C CA . VAL B 1 148 ? -7.957 17.328 30.453 1 68.12 148 VAL B CA 1
ATOM 5308 C C . VAL B 1 148 ? -9.312 17.25 31.156 1 68.12 148 VAL B C 1
ATOM 5310 O O . VAL B 1 148 ? -9.891 16.156 31.266 1 68.12 148 VAL B O 1
ATOM 5313 N N . HIS B 1 149 ? -9.797 18.391 31.641 1 78.69 149 HIS B N 1
ATOM 5314 C CA . HIS B 1 149 ? -11.023 18.406 32.438 1 78.69 149 HIS B CA 1
ATOM 5315 C C . HIS B 1 149 ? -12 19.469 31.922 1 78.69 149 HIS B C 1
ATOM 5317 O O . HIS B 1 149 ? -11.586 20.578 31.578 1 78.69 149 HIS B O 1
ATOM 5323 N N . LYS B 1 150 ? -13.203 18.953 31.922 1 87.06 150 LYS B N 1
ATOM 5324 C CA . LYS B 1 150 ? -14.266 19.906 31.609 1 87.06 150 LYS B CA 1
ATOM 5325 C C . LYS B 1 150 ? -14.93 20.422 32.875 1 87.06 150 LYS B C 1
ATOM 5327 O O . LYS B 1 150 ? -15.273 19.641 33.75 1 87.06 150 LYS B O 1
ATOM 5332 N N . ALA B 1 151 ? -14.992 21.766 33 1 92.06 151 ALA B N 1
ATOM 5333 C CA . ALA B 1 151 ? -15.695 22.406 34.094 1 92.06 151 ALA B CA 1
ATOM 5334 C C . ALA B 1 151 ? -16.891 23.203 33.594 1 92.06 151 ALA B C 1
ATOM 5336 O O . ALA B 1 151 ? -16.75 24.078 32.75 1 92.06 151 ALA B O 1
ATOM 5337 N N . ASP B 1 152 ? -18.062 22.938 34.219 1 93.88 152 ASP B N 1
ATOM 5338 C CA . ASP B 1 152 ? -19.281 23.578 33.75 1 93.88 152 ASP B CA 1
ATOM 5339 C C . ASP B 1 152 ? -19.578 24.844 34.531 1 93.88 152 ASP B C 1
ATOM 5341 O O . ASP B 1 152 ? -20.484 25.609 34.188 1 93.88 152 ASP B O 1
ATOM 5345 N N . SER B 1 153 ? -18.844 25.047 35.625 1 94.94 153 SER B N 1
ATOM 5346 C CA . SER B 1 153 ? -19.031 26.234 36.438 1 94.94 153 SER B CA 1
ATOM 5347 C C . SER B 1 153 ? -17.75 26.625 37.156 1 94.94 153 SER B C 1
ATOM 5349 O O . SER B 1 153 ? -16.781 25.844 37.188 1 94.94 153 SER B O 1
ATOM 5351 N N . PHE B 1 154 ? -17.797 27.828 37.75 1 94.88 154 PHE B N 1
ATOM 5352 C CA . PHE B 1 154 ? -16.641 28.281 38.531 1 94.88 154 PHE B CA 1
ATOM 5353 C C . PHE B 1 154 ? -16.406 27.375 39.719 1 94.88 154 PHE B C 1
ATOM 5355 O O . PHE B 1 154 ? -15.266 27.078 40.062 1 94.88 154 PHE B O 1
ATOM 5362 N N . LYS B 1 155 ? -17.5 26.953 40.312 1 95.44 155 LYS B N 1
ATOM 5363 C CA . LYS B 1 155 ? -17.391 26.078 41.469 1 95.44 155 LYS B CA 1
ATOM 5364 C C . LYS B 1 155 ? -16.641 24.797 41.125 1 95.44 155 LYS B C 1
ATOM 5366 O O . LYS B 1 155 ? -15.758 24.359 41.875 1 95.44 155 LYS B O 1
ATOM 5371 N N . GLU B 1 156 ? -16.969 24.281 40.031 1 94.75 156 GLU B N 1
ATOM 5372 C CA . GLU B 1 156 ? -16.312 23.047 39.562 1 94.75 156 GLU B CA 1
ATOM 5373 C C . GLU B 1 156 ? -14.859 23.312 39.188 1 94.75 156 GLU B C 1
ATOM 5375 O O . GLU B 1 156 ? -13.984 22.484 39.5 1 94.75 156 GLU B O 1
ATOM 5380 N N . ALA B 1 157 ? -14.633 24.359 38.5 1 94.31 157 ALA B N 1
ATOM 5381 C CA . ALA B 1 157 ? -13.273 24.719 38.125 1 94.31 157 ALA B CA 1
ATOM 5382 C C . ALA B 1 157 ? -12.383 24.906 39.344 1 94.31 157 ALA B C 1
ATOM 5384 O O . ALA B 1 157 ? -11.25 24.422 39.375 1 94.31 157 ALA B O 1
ATOM 5385 N N . LYS B 1 158 ? -12.938 25.609 40.281 1 93.25 158 LYS B N 1
ATOM 5386 C CA . LYS B 1 158 ? -12.188 25.859 41.5 1 93.25 158 LYS B CA 1
ATOM 5387 C C . LYS B 1 158 ? -11.875 24.562 42.25 1 93.25 158 LYS B C 1
ATOM 5389 O O . LYS B 1 158 ? -10.75 24.359 42.719 1 93.25 158 LYS B O 1
ATOM 5394 N N . LYS B 1 159 ? -12.852 23.766 42.406 1 93.31 159 LYS B N 1
ATOM 5395 C CA . LYS B 1 159 ? -12.648 22.469 43.062 1 93.31 159 LYS B CA 1
ATOM 5396 C C . LYS B 1 159 ? -11.555 21.672 42.344 1 93.31 159 LYS B C 1
ATOM 5398 O O . LYS B 1 159 ? -10.68 21.109 43 1 93.31 159 LYS B O 1
ATOM 5403 N N . LEU B 1 160 ? -11.672 21.641 41.062 1 90.69 160 LEU B N 1
ATOM 5404 C CA . LEU B 1 160 ? -10.703 20.906 40.25 1 90.69 160 LEU B CA 1
ATOM 5405 C C . LEU B 1 160 ? -9.297 21.453 40.469 1 90.69 160 LEU B C 1
ATOM 5407 O O . LEU B 1 160 ? -8.352 20.703 40.688 1 90.69 160 LEU B O 1
ATOM 5411 N N . LEU B 1 161 ? -9.117 22.719 40.375 1 89.56 161 LEU B N 1
ATOM 5412 C CA . LEU B 1 161 ? -7.816 23.375 40.5 1 89.56 161 LEU B CA 1
ATOM 5413 C C . LEU B 1 161 ? -7.246 23.234 41.906 1 89.56 161 LEU B C 1
ATOM 5415 O O . LEU B 1 161 ? -6.031 23.125 42.062 1 89.56 161 LEU B O 1
ATOM 5419 N N . ASP B 1 162 ? -8.125 23.234 42.844 1 87.06 162 ASP B N 1
ATOM 5420 C CA . ASP B 1 162 ? -7.688 23.047 44.219 1 87.06 162 ASP B CA 1
ATOM 5421 C C . ASP B 1 162 ? -7.18 21.609 44.438 1 87.06 162 ASP B C 1
ATOM 5423 O O . ASP B 1 162 ? -6.246 21.391 45.219 1 87.06 162 ASP B O 1
ATOM 5427 N N . GLU B 1 163 ? -7.801 20.75 43.812 1 86.25 163 GLU B N 1
ATOM 5428 C CA . GLU B 1 163 ? -7.445 19.344 43.969 1 86.25 163 GLU B CA 1
ATOM 5429 C C . GLU B 1 163 ? -6.184 19.016 43.156 1 86.25 163 GLU B C 1
ATOM 5431 O O . GLU B 1 163 ? -5.281 18.344 43.688 1 86.25 163 GLU B O 1
ATOM 5436 N N . LYS B 1 164 ? -6.125 19.422 41.906 1 81.62 164 LYS B N 1
ATOM 5437 C CA . LYS B 1 164 ? -5.062 19.016 41 1 81.62 164 LYS B CA 1
ATOM 5438 C C . LYS B 1 164 ? -3.844 19.922 41.125 1 81.62 164 LYS B C 1
ATOM 5440 O O . LYS B 1 164 ? -2.725 19.531 40.812 1 81.62 164 LYS B O 1
ATOM 5445 N N . LYS B 1 165 ? -3.973 21.141 41.562 1 79.31 165 LYS B N 1
ATOM 5446 C CA . LYS B 1 165 ? -2.912 22.125 41.781 1 79.31 165 LYS B CA 1
ATOM 5447 C C . LYS B 1 165 ? -2.088 22.344 40.5 1 79.31 165 LYS B C 1
ATOM 5449 O O . LYS B 1 165 ? -0.856 22.297 40.562 1 79.31 165 LYS B O 1
ATOM 5454 N N . TYR B 1 166 ? -2.867 22.438 39.406 1 80.25 166 TYR B N 1
ATOM 5455 C CA . TYR B 1 166 ? -2.199 22.734 38.125 1 80.25 166 TYR B CA 1
ATOM 5456 C C . TYR B 1 166 ? -1.572 24.109 38.156 1 80.25 166 TYR B C 1
ATOM 5458 O O . TYR B 1 166 ? -2.199 25.078 38.594 1 80.25 166 TYR B O 1
ATOM 5466 N N . ASN B 1 167 ? -0.281 24.156 37.812 1 74.12 167 ASN B N 1
ATOM 5467 C CA . ASN B 1 167 ? 0.421 25.422 37.594 1 74.12 167 ASN B CA 1
ATOM 5468 C C . ASN B 1 167 ? 1.257 25.359 36.312 1 74.12 167 ASN B C 1
ATOM 5470 O O . ASN B 1 167 ? 2.141 24.516 36.188 1 74.12 167 ASN B O 1
ATOM 5474 N N . PRO B 1 168 ? 0.955 26.328 35.438 1 77.88 168 PRO B N 1
ATOM 5475 C CA . PRO B 1 168 ? -0.048 27.406 35.375 1 77.88 168 PRO B CA 1
ATOM 5476 C C . PRO B 1 168 ? -1.468 26.859 35.188 1 77.88 168 PRO B C 1
ATOM 5478 O O . PRO B 1 168 ? -1.652 25.688 34.906 1 77.88 168 PRO B O 1
ATOM 5481 N N . ILE B 1 169 ? -2.367 27.734 35.531 1 81.88 169 ILE B N 1
ATOM 5482 C CA . ILE B 1 169 ? -3.746 27.453 35.156 1 81.88 169 ILE B CA 1
ATOM 5483 C C . ILE B 1 169 ? -3.902 27.625 33.656 1 81.88 169 ILE B C 1
ATOM 5485 O O . ILE B 1 169 ? -3.717 28.734 33.125 1 81.88 169 ILE B O 1
ATOM 5489 N N . TYR B 1 170 ? -4.105 26.594 33 1 87.44 170 TYR B N 1
ATOM 5490 C CA . TYR B 1 170 ? -4.371 26.562 31.578 1 87.44 170 TYR B CA 1
ATOM 5491 C C . TYR B 1 170 ? -5.84 26.281 31.297 1 87.44 170 TYR B C 1
ATOM 5493 O O . TYR B 1 170 ? -6.324 25.172 31.578 1 87.44 170 TYR B O 1
ATOM 5501 N N . THR B 1 171 ? -6.531 27.281 30.781 1 88.62 171 THR B N 1
ATOM 5502 C CA . THR B 1 171 ? -7.969 27.125 30.578 1 88.62 171 THR B CA 1
ATOM 5503 C C . THR B 1 171 ? -8.367 27.609 29.188 1 88.62 171 THR B C 1
ATOM 5505 O O . THR B 1 171 ? -7.812 28.594 28.672 1 88.62 171 THR B O 1
ATOM 5508 N N . GLN B 1 172 ? -9.32 26.891 28.594 1 90.12 172 GLN B N 1
ATOM 5509 C CA . GLN B 1 172 ? -9.828 27.203 27.25 1 90.12 172 GLN B CA 1
ATOM 5510 C C . GLN B 1 172 ? -11.352 27.125 27.219 1 90.12 172 GLN B C 1
ATOM 5512 O O . GLN B 1 172 ? -11.961 26.375 27.969 1 90.12 172 GLN B O 1
ATOM 5517 N N . ASN B 1 173 ? -11.859 28 26.344 1 89.81 173 ASN B N 1
ATOM 5518 C CA . ASN B 1 173 ? -13.273 27.781 26.062 1 89.81 173 ASN B CA 1
ATOM 5519 C C . ASN B 1 173 ? -13.523 26.406 25.438 1 89.81 173 ASN B C 1
ATOM 5521 O O . ASN B 1 173 ? -12.812 26 24.531 1 89.81 173 ASN B O 1
ATOM 5525 N N . ALA B 1 174 ? -14.531 25.734 25.969 1 89.06 174 ALA B N 1
ATOM 5526 C CA . ALA B 1 174 ? -14.891 24.453 25.375 1 89.06 174 ALA B CA 1
ATOM 5527 C C . ALA B 1 174 ? -15.5 24.641 24 1 89.06 174 ALA B C 1
ATOM 5529 O O . ALA B 1 174 ? -16.266 25.578 23.766 1 89.06 174 ALA B O 1
ATOM 5530 N N . ILE B 1 175 ? -15.102 23.828 23.094 1 86.5 175 ILE B N 1
ATOM 5531 C CA . ILE B 1 175 ? -15.68 23.812 21.766 1 86.5 175 ILE B CA 1
ATOM 5532 C C . ILE B 1 175 ? -16.734 22.703 21.672 1 86.5 175 ILE B C 1
ATOM 5534 O O . ILE B 1 175 ? -16.484 21.562 22.094 1 86.5 175 ILE B O 1
ATOM 5538 N N . ASP B 1 176 ? -17.906 23.125 21.188 1 85 176 ASP B N 1
ATOM 5539 C CA . ASP B 1 176 ? -18.859 22.078 20.844 1 85 176 ASP B CA 1
ATOM 5540 C C . ASP B 1 176 ? -18.406 21.312 19.609 1 85 176 ASP B C 1
ATOM 5542 O O . ASP B 1 176 ? -18.422 21.828 18.5 1 85 176 ASP B O 1
ATOM 5546 N N . LEU B 1 177 ? -18.047 20.062 19.844 1 84 177 LEU B N 1
ATOM 5547 C CA . LEU B 1 177 ? -17.391 19.297 18.797 1 84 177 LEU B CA 1
ATOM 5548 C C . LEU B 1 177 ? -18.406 18.781 17.781 1 84 177 LEU B C 1
ATOM 5550 O O . LEU B 1 177 ? -19.453 18.234 18.156 1 84 177 LEU B O 1
ATOM 5554 N N . LYS B 1 178 ? -18.078 18.969 16.594 1 74.19 178 LYS B N 1
ATOM 5555 C CA . LYS B 1 178 ? -18.828 18.328 15.523 1 74.19 178 LYS B CA 1
ATOM 5556 C C . LYS B 1 178 ? -18.656 16.812 15.555 1 74.19 178 LYS B C 1
ATOM 5558 O O . LYS B 1 178 ? -17.547 16.312 15.68 1 74.19 178 LYS B O 1
ATOM 5563 N N . ASP B 1 179 ? -19.703 16.062 15.531 1 70.12 179 ASP B N 1
ATOM 5564 C CA . ASP B 1 179 ? -19.75 14.602 15.453 1 70.12 179 ASP B CA 1
ATOM 5565 C C . ASP B 1 179 ? -19.031 13.969 16.641 1 70.12 179 ASP B C 1
ATOM 5567 O O . ASP B 1 179 ? -18.547 12.836 16.562 1 70.12 179 ASP B O 1
ATOM 5571 N N . SER B 1 180 ? -18.797 14.75 17.672 1 69.06 180 SER B N 1
ATOM 5572 C CA . SER B 1 180 ? -18.234 14.289 18.938 1 69.06 180 SER B CA 1
ATOM 5573 C C . SER B 1 180 ? -16.812 13.766 18.75 1 69.06 180 SER B C 1
ATOM 5575 O O . SER B 1 180 ? -16.422 12.781 19.391 1 69.06 180 SER B O 1
ATOM 5577 N N . GLY B 1 181 ? -16.141 14.281 17.828 1 85.12 181 GLY B N 1
ATOM 5578 C CA . GLY B 1 181 ? -14.789 13.812 17.609 1 85.12 181 GLY B CA 1
ATOM 5579 C C . GLY B 1 181 ? -13.844 14.914 17.156 1 85.12 181 GLY B C 1
ATOM 5580 O O . GLY B 1 181 ? -14.266 16.047 16.938 1 85.12 181 GLY B O 1
ATOM 5581 N N . ASP B 1 182 ? -12.516 14.602 17.281 1 90.69 182 ASP B N 1
ATOM 5582 C CA . ASP B 1 182 ? -11.5 15.492 16.703 1 90.69 182 ASP B CA 1
ATOM 5583 C C . ASP B 1 182 ? -10.797 14.82 15.523 1 90.69 182 ASP B C 1
ATOM 5585 O O . ASP B 1 182 ? -11.055 13.656 15.211 1 90.69 182 ASP B O 1
ATOM 5589 N N . ILE B 1 183 ? -10.078 15.641 14.805 1 93.69 183 ILE B N 1
ATOM 5590 C CA . ILE B 1 183 ? -9.422 15.172 13.594 1 93.69 183 ILE B CA 1
ATOM 5591 C C . ILE B 1 183 ? -7.902 15.211 13.781 1 93.69 183 ILE B C 1
ATOM 5593 O O . ILE B 1 183 ? -7.355 16.219 14.234 1 93.69 183 ILE B O 1
ATOM 5597 N N . ARG B 1 184 ? -7.297 14.086 13.539 1 94.81 184 ARG B N 1
ATOM 5598 C CA . ARG B 1 184 ? -5.844 14.086 13.391 1 94.81 184 ARG B CA 1
ATOM 5599 C C . ARG B 1 184 ? -5.445 14.258 11.93 1 94.81 184 ARG B C 1
ATOM 5601 O O . ARG B 1 184 ? -5.93 13.539 11.055 1 94.81 184 ARG B O 1
ATOM 5608 N N . VAL B 1 185 ? -4.613 15.281 11.664 1 96.94 185 VAL B N 1
ATOM 5609 C CA . VAL B 1 185 ? -4.055 15.5 10.328 1 96.94 185 VAL B CA 1
ATOM 5610 C C . VAL B 1 185 ? -2.533 15.352 10.375 1 96.94 185 VAL B C 1
ATOM 5612 O O . VAL B 1 185 ? -1.866 15.984 11.195 1 96.94 185 VAL B O 1
ATOM 5615 N N . MET B 1 186 ? -1.974 14.477 9.562 1 97.81 186 MET B N 1
ATOM 5616 C CA . MET B 1 186 ? -0.531 14.297 9.43 1 97.81 186 MET B CA 1
ATOM 5617 C C . MET B 1 186 ? -0.022 14.93 8.133 1 97.81 186 MET B C 1
ATOM 5619 O O . MET B 1 186 ? -0.64 14.781 7.082 1 97.81 186 MET B O 1
ATOM 5623 N N . LEU B 1 187 ? 1.059 15.664 8.266 1 97.75 187 LEU B N 1
ATOM 5624 C CA . LEU B 1 187 ? 1.604 16.375 7.113 1 97.75 187 LEU B CA 1
ATOM 5625 C C . LEU B 1 187 ? 3.068 16 6.895 1 97.75 187 LEU B C 1
ATOM 5627 O O . LEU B 1 187 ? 3.812 15.797 7.859 1 97.75 187 LEU B O 1
ATOM 5631 N N . ILE B 1 188 ? 3.488 15.922 5.691 1 97.88 188 ILE B N 1
ATOM 5632 C CA . ILE B 1 188 ? 4.871 15.812 5.246 1 97.88 188 ILE B CA 1
ATOM 5633 C C . ILE B 1 188 ? 5.164 16.891 4.207 1 97.88 188 ILE B C 1
ATOM 5635 O O . ILE B 1 188 ? 4.457 17 3.203 1 97.88 188 ILE B O 1
ATOM 5639 N N . GLY B 1 189 ? 6.207 17.688 4.465 1 97.44 189 GLY B N 1
ATOM 5640 C CA . GLY B 1 189 ? 6.441 18.797 3.545 1 97.44 189 GLY B CA 1
ATOM 5641 C C . GLY B 1 189 ? 5.227 19.672 3.344 1 97.44 189 GLY B C 1
ATOM 5642 O O . GLY B 1 189 ? 4.867 20 2.209 1 97.44 189 GLY B O 1
ATOM 5643 N N . HIS B 1 190 ? 4.477 19.875 4.355 1 96.44 190 HIS B N 1
ATOM 5644 C CA . HIS B 1 190 ? 3.311 20.75 4.438 1 96.44 190 HIS B CA 1
ATOM 5645 C C . HIS B 1 190 ? 2.127 20.156 3.678 1 96.44 190 HIS B C 1
ATOM 5647 O O . HIS B 1 190 ? 1.062 20.766 3.607 1 96.44 190 HIS B O 1
ATOM 5653 N N . LYS B 1 191 ? 2.246 19.016 3.148 1 96.56 191 LYS B N 1
ATOM 5654 C CA . LYS B 1 191 ? 1.13 18.359 2.475 1 96.56 191 LYS B CA 1
ATOM 5655 C C . LYS B 1 191 ? 0.424 17.375 3.408 1 96.56 191 LYS B C 1
ATOM 5657 O O . LYS B 1 191 ? 1.071 16.547 4.047 1 96.56 191 LYS B O 1
ATOM 5662 N N . PRO B 1 192 ? -0.939 17.469 3.467 1 96.44 192 PRO B N 1
ATOM 5663 C CA . PRO B 1 192 ? -1.645 16.406 4.207 1 96.44 192 PRO B CA 1
ATOM 5664 C C . PRO B 1 192 ? -1.485 15.031 3.57 1 96.44 192 PRO B C 1
ATOM 5666 O O . PRO B 1 192 ? -1.765 14.859 2.381 1 96.44 192 PRO B O 1
ATOM 5669 N N . ILE B 1 193 ? -1.021 14.078 4.34 1 96.94 193 ILE B N 1
ATOM 5670 C CA . ILE B 1 193 ? -0.785 12.75 3.785 1 96.94 193 ILE B CA 1
ATOM 5671 C C . ILE B 1 193 ? -1.72 11.734 4.449 1 96.94 193 ILE B C 1
ATOM 5673 O O . ILE B 1 193 ? -1.908 10.633 3.939 1 96.94 193 ILE B O 1
ATOM 5677 N N . CYS B 1 194 ? -2.221 12.086 5.578 1 97.12 194 CYS B N 1
ATOM 5678 C CA . CYS B 1 194 ? -3.158 11.242 6.316 1 97.12 194 CYS B CA 1
ATOM 5679 C C . CYS B 1 194 ? -4.031 12.078 7.242 1 97.12 194 CYS B C 1
ATOM 5681 O O . CYS B 1 194 ? -3.551 13.031 7.859 1 97.12 194 CYS B O 1
ATOM 5683 N N . ALA B 1 195 ? -5.246 11.742 7.324 1 96.31 195 ALA B N 1
ATOM 5684 C CA . ALA B 1 195 ? -6.176 12.406 8.234 1 96.31 195 ALA B CA 1
ATOM 5685 C C . ALA B 1 195 ? -7.32 11.477 8.625 1 96.31 195 ALA B C 1
ATOM 5687 O O . ALA B 1 195 ? -7.773 10.664 7.812 1 96.31 195 ALA B O 1
ATOM 5688 N N . PHE B 1 196 ? -7.742 11.555 9.883 1 94.62 196 PHE B N 1
ATOM 5689 C CA . PHE B 1 196 ? -8.875 10.742 10.305 1 94.62 196 PHE B CA 1
ATOM 5690 C C . PHE B 1 196 ? -9.57 11.367 11.508 1 94.62 196 PHE B C 1
ATOM 5692 O O . PHE B 1 196 ? -8.945 12.102 12.281 1 94.62 196 PHE B O 1
ATOM 5699 N N . TRP B 1 197 ? -10.852 11.047 11.609 1 92.19 197 TRP B N 1
ATOM 5700 C CA . TRP B 1 197 ? -11.641 11.383 12.781 1 92.19 197 TRP B CA 1
ATOM 5701 C C . TRP B 1 197 ? -11.344 10.43 13.93 1 92.19 197 TRP B C 1
ATOM 5703 O O . TRP B 1 197 ? -11.203 9.219 13.719 1 92.19 197 TRP B O 1
ATOM 5713 N N . ARG B 1 198 ? -11.203 10.961 15.086 1 88.19 198 ARG B N 1
ATOM 5714 C CA . ARG B 1 198 ? -11.148 10.18 16.328 1 88.19 198 ARG B CA 1
ATOM 5715 C C . ARG B 1 198 ? -12.375 10.438 17.188 1 88.19 198 ARG B C 1
ATOM 5717 O O . ARG B 1 198 ? -12.656 11.578 17.562 1 88.19 198 ARG B O 1
ATOM 5724 N N . TYR B 1 199 ? -13.117 9.383 17.438 1 82.56 199 TYR B N 1
ATOM 5725 C CA . TYR B 1 199 ? -14.344 9.508 18.203 1 82.56 199 TYR B CA 1
ATOM 5726 C C . TYR B 1 199 ? -14.172 8.906 19.594 1 82.56 199 TYR B C 1
ATOM 5728 O O . TYR B 1 199 ? -13.461 7.91 19.766 1 82.56 199 TYR B O 1
ATOM 5736 N N . SER B 1 200 ? -14.773 9.57 20.469 1 71.12 200 SER B N 1
ATOM 5737 C CA . SER B 1 200 ? -14.727 9.062 21.844 1 71.12 200 SER B CA 1
ATOM 5738 C C . SER B 1 200 ? -15.656 7.863 22.016 1 71.12 200 SER B C 1
ATOM 5740 O O . SER B 1 200 ? -16.656 7.734 21.312 1 71.12 200 SER B O 1
ATOM 5742 N N . GLY B 1 201 ? -15.125 6.863 22.625 1 59.75 201 GLY B N 1
ATOM 5743 C CA . GLY B 1 201 ? -16 5.758 22.969 1 59.75 201 GLY B CA 1
ATOM 5744 C C . GLY B 1 201 ? -17.25 6.195 23.703 1 59.75 201 GLY B C 1
ATOM 5745 O O . GLY B 1 201 ? -17.375 7.359 24.094 1 59.75 201 GLY B O 1
ATOM 5746 N N . LYS B 1 202 ? -18.25 5.273 23.734 1 56.66 202 LYS B N 1
ATOM 5747 C CA . LYS B 1 202 ? -19.453 5.508 24.516 1 56.66 202 LYS B CA 1
ATOM 5748 C C . LYS B 1 202 ? -19.125 6.043 25.906 1 56.66 202 LYS B C 1
ATOM 5750 O O . LYS B 1 202 ? -18.297 5.477 26.609 1 56.66 202 LYS B O 1
ATOM 5755 N N . ASN B 1 203 ? -19.5 7.23 26.344 1 52.38 203 ASN B N 1
ATOM 5756 C CA . ASN B 1 203 ? -19.453 7.887 27.656 1 52.38 203 ASN B CA 1
ATOM 5757 C C . ASN B 1 203 ? -18.125 8.586 27.875 1 52.38 203 ASN B C 1
ATOM 5759 O O . ASN B 1 203 ? -17.75 8.867 29.016 1 52.38 203 ASN B O 1
ATOM 5763 N N . GLN B 1 204 ? -17.297 8.594 26.781 1 52.59 204 GLN B N 1
ATOM 5764 C CA . GLN B 1 204 ? -16.016 9.266 27 1 52.59 204 GLN B CA 1
ATOM 5765 C C . GLN B 1 204 ? -15.914 10.531 26.141 1 52.59 204 GLN B C 1
ATOM 5767 O O . GLN B 1 204 ? -16.438 10.578 25.031 1 52.59 204 GLN B O 1
ATOM 5772 N N . TRP B 1 205 ? -15.492 11.562 26.75 1 46.28 205 TRP B N 1
ATOM 5773 C CA . TRP B 1 205 ? -15.383 12.844 26.078 1 46.28 205 TRP B CA 1
ATOM 5774 C C . TRP B 1 205 ? -14.039 12.977 25.375 1 46.28 205 TRP B C 1
ATOM 5776 O O . TRP B 1 205 ? -13.828 13.898 24.578 1 46.28 205 TRP B O 1
ATOM 5786 N N . ILE B 1 206 ? -13.094 12.008 25.719 1 44.94 206 ILE B N 1
ATOM 5787 C CA . ILE B 1 206 ? -11.781 12.125 25.109 1 44.94 206 ILE B CA 1
ATOM 5788 C C . ILE B 1 206 ? -11.68 11.195 23.906 1 44.94 206 ILE B C 1
ATOM 5790 O O . ILE B 1 206 ? -12.102 10.039 23.969 1 44.94 206 ILE B O 1
ATOM 5794 N N . THR B 1 207 ? -11.227 11.648 22.703 1 48.66 207 THR B N 1
ATOM 5795 C CA . THR B 1 207 ? -11.305 10.953 21.422 1 48.66 207 THR B CA 1
ATOM 5796 C C . THR B 1 207 ? -10 10.227 21.125 1 48.66 207 THR B C 1
ATOM 5798 O O . THR B 1 207 ? -9.742 9.836 19.984 1 48.66 207 THR B O 1
ATOM 5801 N N . ASN B 1 208 ? -9.125 9.883 22.172 1 45.31 208 ASN B N 1
ATOM 5802 C CA . ASN B 1 208 ? -7.867 9.219 21.828 1 45.31 208 ASN B CA 1
ATOM 5803 C C . ASN B 1 208 ? -8.086 7.734 21.531 1 45.31 208 ASN B C 1
ATOM 5805 O O . ASN B 1 208 ? -8.711 7.023 22.312 1 45.31 208 ASN B O 1
ATOM 5809 N N . THR B 1 209 ? -7.656 7.328 20.297 1 51.38 209 THR B N 1
ATOM 5810 C CA . THR B 1 209 ? -7.836 5.949 19.844 1 51.38 209 THR B CA 1
ATOM 5811 C C . THR B 1 209 ? -7.145 4.977 20.797 1 51.38 209 THR B C 1
ATOM 5813 O O . THR B 1 209 ? -7.59 3.84 20.953 1 51.38 209 THR B O 1
ATOM 5816 N N . SER B 1 210 ? -6.133 5.52 21.453 1 46.28 210 SER B N 1
ATOM 5817 C CA . SER B 1 210 ? -5.43 4.672 22.406 1 46.28 210 SER B CA 1
ATOM 5818 C C . SER B 1 210 ? -6.336 4.285 23.562 1 46.28 210 SER B C 1
ATOM 5820 O O . SER B 1 210 ? -6.098 3.279 24.234 1 46.28 210 SER B O 1
ATOM 5822 N N . GLN B 1 211 ? -7.414 4.973 23.641 1 46.38 211 GLN B N 1
ATOM 5823 C CA . GLN B 1 211 ? -8.297 4.73 24.781 1 46.38 211 GLN B CA 1
ATOM 5824 C C . GLN B 1 211 ? -9.609 4.094 24.328 1 46.38 211 GLN B C 1
ATOM 5826 O O . GLN B 1 211 ? -10.625 4.219 25 1 46.38 211 GLN B O 1
ATOM 5831 N N . GLY B 1 212 ? -9.641 3.494 23.141 1 52.16 212 GLY B N 1
ATOM 5832 C CA . GLY B 1 212 ? -10.805 2.711 22.75 1 52.16 212 GLY B CA 1
ATOM 5833 C C . GLY B 1 212 ? -11.695 3.414 21.75 1 52.16 212 GLY B C 1
ATOM 5834 O O . GLY B 1 212 ? -12.805 2.961 21.469 1 52.16 212 GLY B O 1
ATOM 5835 N N . GLY B 1 213 ? -11.242 4.559 21.328 1 65.19 213 GLY B N 1
ATOM 5836 C CA . GLY B 1 213 ? -12.086 5.281 20.391 1 65.19 213 GLY B CA 1
ATOM 5837 C C . GLY B 1 213 ? -12.07 4.676 19 1 65.19 213 GLY B C 1
ATOM 5838 O O . GLY B 1 213 ? -11.391 3.676 18.75 1 65.19 213 GLY B O 1
ATOM 5839 N N . SER B 1 214 ? -13.18 5.043 18.25 1 79.56 214 SER B N 1
ATOM 5840 C CA . SER B 1 214 ? -13.289 4.609 16.859 1 79.56 214 SER B CA 1
ATOM 5841 C C . SER B 1 214 ? -12.719 5.656 15.914 1 79.56 214 SER B C 1
ATOM 5843 O O . SER B 1 214 ? -12.539 6.812 16.297 1 79.56 214 SER B O 1
ATOM 5845 N N . MET B 1 215 ? -12.227 5.27 14.859 1 87.75 215 MET B N 1
ATOM 5846 C CA . MET B 1 215 ? -11.625 6.156 13.867 1 87.75 215 MET B CA 1
ATOM 5847 C C . MET B 1 215 ? -12.367 6.074 12.539 1 87.75 215 MET B C 1
ATOM 5849 O O . MET B 1 215 ? -12.953 5.043 12.211 1 87.75 215 MET B O 1
ATOM 5853 N N . SER B 1 216 ? -12.461 7.16 11.828 1 90 216 SER B N 1
ATOM 5854 C CA . SER B 1 216 ? -12.977 7.203 10.461 1 90 216 SER B CA 1
ATOM 5855 C C . SER B 1 216 ? -12.086 8.039 9.555 1 90 216 SER B C 1
ATOM 5857 O O . SER B 1 216 ? -11.727 9.172 9.891 1 90 216 SER B O 1
ATOM 5859 N N . TYR B 1 217 ? -11.766 7.508 8.406 1 93.44 217 TYR B N 1
ATOM 5860 C CA . TYR B 1 217 ? -10.891 8.188 7.457 1 93.44 217 TYR B CA 1
ATOM 5861 C C . TYR B 1 217 ? -11.695 8.984 6.441 1 93.44 217 TYR B C 1
ATOM 5863 O O . TYR B 1 217 ? -11.133 9.625 5.547 1 93.44 217 TYR B O 1
ATOM 5871 N N . GLU B 1 218 ? -12.977 9.039 6.602 1 89.56 218 GLU B N 1
ATOM 5872 C CA . GLU B 1 218 ? -13.844 9.602 5.57 1 89.56 218 GLU B CA 1
ATOM 5873 C C . GLU B 1 218 ? -14.297 11.008 5.941 1 89.56 218 GLU B C 1
ATOM 5875 O O . GLU B 1 218 ? -14.328 11.367 7.121 1 89.56 218 GLU B O 1
ATOM 5880 N N . ASN B 1 219 ? -14.539 11.789 4.93 1 88.5 219 ASN B N 1
ATOM 5881 C CA . ASN B 1 219 ? -15.227 13.078 5.043 1 88.5 219 ASN B CA 1
ATOM 5882 C C . ASN B 1 219 ? -14.453 14.047 5.938 1 88.5 219 ASN B C 1
ATOM 5884 O O . ASN B 1 219 ? -15.031 14.664 6.832 1 88.5 219 ASN B O 1
ATOM 5888 N N . ILE B 1 220 ? -13.18 14.125 5.746 1 90.62 220 ILE B N 1
ATOM 5889 C CA . ILE B 1 220 ? -12.375 15.125 6.441 1 90.62 220 ILE B CA 1
ATOM 5890 C C . ILE B 1 220 ? -12.641 16.5 5.848 1 90.62 220 ILE B C 1
ATOM 5892 O O . ILE B 1 220 ? -12.492 16.703 4.641 1 90.62 220 ILE B O 1
ATOM 5896 N N . PRO B 1 221 ? -13.008 17.438 6.66 1 85.5 221 PRO B N 1
ATOM 5897 C CA . PRO B 1 221 ? -13.281 18.766 6.137 1 85.5 221 PRO B CA 1
ATOM 5898 C C . PRO B 1 221 ? -12.039 19.453 5.578 1 85.5 221 PRO B C 1
ATOM 5900 O O . PRO B 1 221 ? -10.953 19.344 6.156 1 85.5 221 PRO B O 1
ATOM 5903 N N . MET B 1 222 ? -12.195 20.203 4.492 1 83.69 222 MET B N 1
ATOM 5904 C CA . MET B 1 222 ? -11.086 20.875 3.826 1 83.69 222 MET B CA 1
ATOM 5905 C C . MET B 1 222 ? -10.508 21.984 4.715 1 83.69 222 MET B C 1
ATOM 5907 O O . MET B 1 222 ? -9.297 22.234 4.688 1 83.69 222 MET B O 1
ATOM 5911 N N . ASN B 1 223 ? -11.312 22.625 5.512 1 85.81 223 ASN B N 1
ATOM 5912 C CA . ASN B 1 223 ? -10.812 23.703 6.363 1 85.81 223 ASN B CA 1
ATOM 5913 C C . ASN B 1 223 ? -9.898 23.172 7.461 1 85.81 223 ASN B C 1
ATOM 5915 O O . ASN B 1 223 ? -8.992 23.875 7.918 1 85.81 223 ASN B O 1
ATOM 5919 N N . ALA B 1 224 ? -10.141 21.938 7.914 1 91.5 224 ALA B N 1
ATOM 5920 C CA . ALA B 1 224 ? -9.203 21.297 8.844 1 91.5 224 ALA B CA 1
ATOM 5921 C C . ALA B 1 224 ? -7.836 21.094 8.188 1 91.5 224 ALA B C 1
ATOM 5923 O O . ALA B 1 224 ? -6.801 21.375 8.797 1 91.5 224 ALA B O 1
ATOM 5924 N N . LEU B 1 225 ? -7.875 20.656 6.914 1 91.69 225 LEU B N 1
ATOM 5925 C CA . LEU B 1 225 ? -6.633 20.438 6.18 1 91.69 225 LEU B CA 1
ATOM 5926 C C . LEU B 1 225 ? -5.898 21.75 5.957 1 91.69 225 LEU B C 1
ATOM 5928 O O . LEU B 1 225 ? -4.684 21.828 6.152 1 91.69 225 LEU B O 1
ATOM 5932 N N . GLU B 1 226 ? -6.613 22.734 5.594 1 89.12 226 GLU B N 1
ATOM 5933 C CA . GLU B 1 226 ? -6.016 24.031 5.355 1 89.12 226 GLU B CA 1
ATOM 5934 C C . GLU B 1 226 ? -5.375 24.594 6.625 1 89.12 226 GLU B C 1
ATOM 5936 O O . GLU B 1 226 ? -4.285 25.172 6.578 1 89.12 226 GLU B O 1
ATOM 5941 N N . LEU B 1 227 ? -6.09 24.453 7.742 1 91.88 227 LEU B N 1
ATOM 5942 C CA . LEU B 1 227 ? -5.57 24.906 9.023 1 91.88 227 LEU B CA 1
ATOM 5943 C C . LEU B 1 227 ? -4.277 24.188 9.383 1 91.88 227 LEU B C 1
ATOM 5945 O O . LEU B 1 227 ? -3.312 24.797 9.828 1 91.88 227 LEU B O 1
ATOM 5949 N N . ALA B 1 228 ? -4.293 22.906 9.156 1 96.38 228 ALA B N 1
ATOM 5950 C CA . ALA B 1 228 ? -3.105 22.109 9.445 1 96.38 228 ALA B CA 1
ATOM 5951 C C . ALA B 1 228 ? -1.926 22.547 8.586 1 96.38 228 ALA B C 1
ATOM 5953 O O . ALA B 1 228 ? -0.792 22.625 9.062 1 96.38 228 ALA B O 1
ATOM 5954 N N . VAL B 1 229 ? -2.189 22.812 7.332 1 93.62 229 VAL B N 1
ATOM 5955 C CA . VAL B 1 229 ? -1.146 23.25 6.414 1 93.62 229 VAL B CA 1
ATOM 5956 C C . VAL B 1 229 ? -0.571 24.578 6.879 1 93.62 229 VAL B C 1
ATOM 5958 O O . VAL B 1 229 ? 0.648 24.766 6.902 1 93.62 229 VAL B O 1
ATOM 5961 N N . LYS B 1 230 ? -1.455 25.516 7.27 1 92.5 230 LYS B N 1
ATOM 5962 C CA . LYS B 1 230 ? -1.014 26.797 7.789 1 92.5 230 LYS B CA 1
ATOM 5963 C C . LYS B 1 230 ? -0.103 26.625 9 1 92.5 230 LYS B C 1
ATOM 5965 O O . LYS B 1 230 ? 0.951 27.25 9.086 1 92.5 230 LYS B O 1
ATOM 5970 N N . ALA B 1 231 ? -0.488 25.766 9.867 1 95.62 231 ALA B N 1
ATOM 5971 C CA . ALA B 1 231 ? 0.294 25.516 11.078 1 95.62 231 ALA B CA 1
ATOM 5972 C C . ALA B 1 231 ? 1.647 24.891 10.734 1 95.62 231 ALA B C 1
ATOM 5974 O O . ALA B 1 231 ? 2.676 25.297 11.289 1 95.62 231 ALA B O 1
ATOM 5975 N N . SER B 1 232 ? 1.631 23.953 9.867 1 96.44 232 SER B N 1
ATOM 5976 C CA . SER B 1 232 ? 2.855 23.281 9.453 1 96.44 232 SER B CA 1
ATOM 5977 C C . SER B 1 232 ? 3.844 24.266 8.828 1 96.44 232 SER B C 1
ATOM 5979 O O . SER B 1 232 ? 5.035 24.234 9.148 1 96.44 232 SER B O 1
ATOM 5981 N N . LYS B 1 233 ? 3.357 25.109 7.977 1 93.81 233 LYS B N 1
ATOM 5982 C CA . LYS B 1 233 ? 4.203 26.109 7.316 1 93.81 233 LYS B CA 1
ATOM 5983 C C . LYS B 1 233 ? 4.766 27.109 8.32 1 93.81 233 LYS B C 1
ATOM 5985 O O . LYS B 1 233 ? 5.945 27.453 8.258 1 93.81 233 LYS B O 1
ATOM 5990 N N . ALA B 1 234 ? 3.895 27.547 9.219 1 93.31 234 ALA B N 1
ATOM 5991 C CA . ALA B 1 234 ? 4.332 28.484 10.25 1 93.31 234 ALA B CA 1
ATOM 5992 C C . ALA B 1 234 ? 5.418 27.875 11.125 1 93.31 234 ALA B C 1
ATOM 5994 O O . ALA B 1 234 ? 6.379 28.547 11.5 1 93.31 234 ALA B O 1
ATOM 5995 N N . ALA B 1 235 ? 5.277 26.594 11.406 1 94.88 235 ALA B N 1
ATOM 5996 C CA . ALA B 1 235 ? 6.238 25.906 12.258 1 94.88 235 ALA B CA 1
ATOM 5997 C C . ALA B 1 235 ? 7.496 25.531 11.484 1 94.88 235 ALA B C 1
ATOM 5999 O O . ALA B 1 235 ? 8.5 25.125 12.07 1 94.88 235 ALA B O 1
ATOM 6000 N N . LYS B 1 236 ? 7.395 25.656 10.148 1 95.88 236 LYS B N 1
ATOM 6001 C CA . LYS B 1 236 ? 8.492 25.25 9.273 1 95.88 236 LYS B CA 1
ATOM 6002 C C . LYS B 1 236 ? 8.914 23.812 9.555 1 95.88 236 LYS B C 1
ATOM 6004 O O . LYS B 1 236 ? 10.102 23.516 9.695 1 95.88 236 LYS B O 1
ATOM 6009 N N . ALA B 1 237 ? 7.934 22.953 9.711 1 96.31 237 ALA B N 1
ATOM 6010 C CA . ALA B 1 237 ? 8.164 21.562 10.109 1 96.31 237 ALA B CA 1
ATOM 6011 C C . ALA B 1 237 ? 8.242 20.656 8.891 1 96.31 237 ALA B C 1
ATOM 6013 O O . ALA B 1 237 ? 7.391 20.719 7.996 1 96.31 237 ALA B O 1
ATOM 6014 N N . GLU B 1 238 ? 9.266 19.797 8.812 1 97.12 238 GLU B N 1
ATOM 6015 C CA . GLU B 1 238 ? 9.375 18.812 7.75 1 97.12 238 GLU B CA 1
ATOM 6016 C C . GLU B 1 238 ? 8.242 17.781 7.824 1 97.12 238 GLU B C 1
ATOM 6018 O O . GLU B 1 238 ? 7.727 17.344 6.793 1 97.12 238 GLU B O 1
ATOM 6023 N N . TYR B 1 239 ? 7.898 17.406 8.914 1 97.25 239 TYR B N 1
ATOM 6024 C CA . TYR B 1 239 ? 6.746 16.562 9.219 1 97.25 239 TYR B CA 1
ATOM 6025 C C . TYR B 1 239 ? 6.027 17.062 10.469 1 97.25 239 TYR B C 1
ATOM 6027 O O . TYR B 1 239 ? 6.664 17.547 11.406 1 97.25 239 TYR B O 1
ATOM 6035 N N . TRP B 1 240 ? 4.707 16.938 10.445 1 96.62 240 TRP B N 1
ATOM 6036 C CA . TRP B 1 240 ? 3.871 17.656 11.406 1 96.62 240 TRP B CA 1
ATOM 6037 C C . TRP B 1 240 ? 2.525 16.953 11.57 1 96.62 240 TRP B C 1
ATOM 6039 O O . TRP B 1 240 ? 1.991 16.375 10.617 1 96.62 240 TRP B O 1
ATOM 6049 N N . ALA B 1 241 ? 2.041 16.938 12.805 1 96.81 241 ALA B N 1
ATOM 6050 C CA . ALA B 1 241 ? 0.684 16.453 13.047 1 96.81 241 ALA B CA 1
ATOM 6051 C C . ALA B 1 241 ? -0.12 17.469 13.859 1 96.81 241 ALA B C 1
ATOM 6053 O O . ALA B 1 241 ? 0.418 18.125 14.758 1 96.81 241 ALA B O 1
ATOM 6054 N N . CYS B 1 242 ? -1.367 17.594 13.516 1 96.06 242 CYS B N 1
ATOM 6055 C CA . CYS B 1 242 ? -2.291 18.453 14.234 1 96.06 242 CYS B CA 1
ATOM 6056 C C . CYS B 1 242 ? -3.52 17.672 14.695 1 96.06 242 CYS B C 1
ATOM 6058 O O . CYS B 1 242 ? -4.039 16.844 13.961 1 96.06 242 CYS B O 1
ATOM 6060 N N . ASP B 1 243 ? -3.881 17.922 15.914 1 92.75 243 ASP B N 1
ATOM 6061 C CA . ASP B 1 243 ? -5.227 17.562 16.359 1 92.75 243 ASP B CA 1
ATOM 6062 C C . ASP B 1 243 ? -6.172 18.766 16.234 1 92.75 243 ASP B C 1
ATOM 6064 O O . ASP B 1 243 ? -5.887 19.844 16.766 1 92.75 243 ASP B O 1
ATOM 6068 N N . ILE B 1 244 ? -7.289 18.516 15.555 1 94.25 244 ILE B N 1
ATOM 6069 C CA . ILE B 1 244 ? -8.141 19.641 15.188 1 94.25 244 ILE B CA 1
ATOM 6070 C C . ILE B 1 244 ? -9.578 19.359 15.602 1 94.25 244 ILE B C 1
ATOM 6072 O O . ILE B 1 244 ? -10.086 18.25 15.391 1 94.25 244 ILE B O 1
ATOM 6076 N N . ALA B 1 245 ? -10.188 20.344 16.203 1 91.44 245 ALA B N 1
ATOM 6077 C CA . ALA B 1 245 ? -11.617 20.297 16.5 1 91.44 245 ALA B CA 1
ATOM 6078 C C . ALA B 1 245 ? -12.414 21.125 15.5 1 91.44 245 ALA B C 1
ATOM 6080 O O . ALA B 1 245 ? -11.961 22.188 15.055 1 91.44 245 ALA B O 1
ATOM 6081 N N . ILE B 1 246 ? -13.562 20.578 15.148 1 88.06 246 ILE B N 1
ATOM 6082 C CA . ILE B 1 246 ? -14.5 21.328 14.32 1 88.06 246 ILE B CA 1
ATOM 6083 C C . ILE B 1 246 ? -15.719 21.719 15.148 1 88.06 246 ILE B C 1
ATOM 6085 O O . ILE B 1 246 ? -16.375 20.859 15.758 1 88.06 246 ILE B O 1
ATOM 6089 N N . SER B 1 247 ? -15.984 23.016 15.18 1 85.56 247 SER B N 1
ATOM 6090 C CA . SER B 1 247 ? -17.156 23.5 15.906 1 85.56 247 SER B CA 1
ATOM 6091 C C . SER B 1 247 ? -18.438 23.016 15.25 1 85.56 247 SER B C 1
ATOM 6093 O O . SER B 1 247 ? -18.656 23.219 14.055 1 85.56 247 SER B O 1
ATOM 6095 N N . ALA B 1 248 ? -19.266 22.422 16.078 1 85.19 248 ALA B N 1
ATOM 6096 C CA . ALA B 1 248 ? -20.562 21.984 15.555 1 85.19 248 ALA B CA 1
ATOM 6097 C C . ALA B 1 248 ? -21.438 23.188 15.188 1 85.19 248 ALA B C 1
ATOM 6099 O O . ALA B 1 248 ? -22.234 23.109 14.258 1 85.19 248 ALA B O 1
ATOM 6100 N N . LYS B 1 249 ? -21.266 24.25 15.82 1 78 249 LYS B N 1
ATOM 6101 C CA . LYS B 1 249 ? -22.094 25.438 15.664 1 78 249 LYS B CA 1
ATOM 6102 C C . LYS B 1 249 ? -21.688 26.234 14.43 1 78 249 LYS B C 1
ATOM 6104 O O . LYS B 1 249 ? -22.531 26.688 13.656 1 78 249 LYS B O 1
ATOM 6109 N N . THR B 1 250 ? -20.391 26.359 14.258 1 72.56 250 THR B N 1
ATOM 6110 C CA . THR B 1 250 ? -19.922 27.281 13.234 1 72.56 250 THR B CA 1
ATOM 6111 C C . THR B 1 250 ? -19.219 26.547 12.102 1 72.56 250 THR B C 1
ATOM 6113 O O . THR B 1 250 ? -19.016 27.109 11.023 1 72.56 250 THR B O 1
ATOM 6116 N N . GLY B 1 251 ? -18.75 25.344 12.359 1 80.19 251 GLY B N 1
ATOM 6117 C CA . GLY B 1 251 ? -17.953 24.625 11.383 1 80.19 251 GLY B CA 1
ATOM 6118 C C . GLY B 1 251 ? -16.5 25.062 11.344 1 80.19 251 GLY B C 1
ATOM 6119 O O . GLY B 1 251 ? -15.711 24.531 10.555 1 80.19 251 GLY B O 1
ATOM 6120 N N . LYS B 1 252 ? -16.172 25.953 12.188 1 82.19 252 LYS B N 1
ATOM 6121 C CA . LYS B 1 252 ? -14.812 26.484 12.227 1 82.19 252 LYS B CA 1
ATOM 6122 C C . LYS B 1 252 ? -13.844 25.484 12.836 1 82.19 252 LYS B C 1
ATOM 6124 O O . LYS B 1 252 ? -14.18 24.797 13.812 1 82.19 252 LYS B O 1
ATOM 6129 N N . ALA B 1 253 ? -12.648 25.438 12.25 1 89.31 253 ALA B N 1
ATOM 6130 C CA . ALA B 1 253 ? -11.617 24.516 12.727 1 89.31 253 ALA B CA 1
ATOM 6131 C C . ALA B 1 253 ? -10.719 25.188 13.758 1 89.31 253 ALA B C 1
ATOM 6133 O O . ALA B 1 253 ? -10.383 26.359 13.625 1 89.31 253 ALA B O 1
ATOM 6134 N N . TYR B 1 254 ? -10.32 24.391 14.828 1 90.69 254 TYR B N 1
ATOM 6135 C CA . TYR B 1 254 ? -9.445 24.859 15.898 1 90.69 254 TYR B CA 1
ATOM 6136 C C . TYR B 1 254 ? -8.328 23.844 16.172 1 90.69 254 TYR B C 1
ATOM 6138 O O . TYR B 1 254 ? -8.586 22.656 16.297 1 90.69 254 TYR B O 1
ATOM 6146 N N . ILE B 1 255 ? -7.141 24.359 16.281 1 94.88 255 ILE B N 1
ATOM 6147 C CA . ILE B 1 255 ? -6.031 23.5 16.688 1 94.88 255 ILE B CA 1
ATOM 6148 C C . ILE B 1 255 ? -6.156 23.156 18.172 1 94.88 255 ILE B C 1
ATOM 6150 O O . ILE B 1 255 ? -6.395 24.047 19 1 94.88 255 ILE B O 1
ATOM 6154 N N . LEU B 1 256 ? -6.043 21.906 18.406 1 89.88 256 LEU B N 1
ATOM 6155 C CA . LEU B 1 256 ? -5.992 21.469 19.797 1 89.88 256 LEU B CA 1
ATOM 6156 C C . LEU B 1 256 ? -4.562 21.141 20.219 1 89.88 256 LEU B C 1
ATOM 6158 O O . LEU B 1 256 ? -4.125 21.5 21.312 1 89.88 256 LEU B O 1
ATOM 6162 N N . GLU B 1 257 ? -3.912 20.469 19.391 1 89.12 257 GLU B N 1
ATOM 6163 C CA . GLU B 1 257 ? -2.539 20.031 19.641 1 89.12 257 GLU B CA 1
ATOM 6164 C C . GLU B 1 257 ? -1.753 19.906 18.344 1 89.12 257 GLU B C 1
ATOM 6166 O O . GLU B 1 257 ? -2.336 19.703 17.266 1 89.12 257 GLU B O 1
ATOM 6171 N N . CYS B 1 258 ? -0.487 20.125 18.438 1 93.19 258 CYS B N 1
ATOM 6172 C CA . CYS B 1 258 ? 0.451 19.891 17.344 1 93.19 258 CYS B CA 1
ATOM 6173 C C . CYS B 1 258 ? 1.62 19.031 17.812 1 93.19 258 CYS B C 1
ATOM 6175 O O . CYS B 1 258 ? 1.947 19.016 19 1 93.19 258 CYS B O 1
ATOM 6177 N N . ALA B 1 259 ? 2.166 18.266 16.875 1 90.25 259 ALA B N 1
ATOM 6178 C CA . ALA B 1 259 ? 3.27 17.391 17.281 1 90.25 259 ALA B CA 1
ATOM 6179 C C . ALA B 1 259 ? 4.207 17.125 16.109 1 90.25 259 ALA B C 1
ATOM 6181 O O . ALA B 1 259 ? 3.77 17.047 14.953 1 90.25 259 ALA B O 1
ATOM 6182 N N . THR B 1 260 ? 5.5 16.969 16.391 1 90.5 260 THR B N 1
ATOM 6183 C CA . THR B 1 260 ? 6.496 16.5 15.43 1 90.5 260 THR B CA 1
ATOM 6184 C C . THR B 1 260 ? 6.77 15.016 15.602 1 90.5 260 THR B C 1
ATOM 6186 O O . THR B 1 260 ? 7.516 14.422 14.828 1 90.5 260 THR B O 1
ATOM 6189 N N . ALA B 1 261 ? 6.371 14.445 16.609 1 82.88 261 ALA B N 1
ATOM 6190 C CA . ALA B 1 261 ? 6.359 13 16.828 1 82.88 261 ALA B CA 1
ATOM 6191 C C . ALA B 1 261 ? 4.938 12.484 17.047 1 82.88 261 ALA B C 1
ATOM 6193 O O . ALA B 1 261 ? 4.188 13.039 17.844 1 82.88 261 ALA B O 1
ATOM 6194 N N . PHE B 1 262 ? 4.562 11.641 16.219 1 83.25 262 PHE B N 1
ATOM 6195 C CA . PHE B 1 262 ? 3.195 11.141 16.281 1 83.25 262 PHE B CA 1
ATOM 6196 C C . PHE B 1 262 ? 3.135 9.672 15.867 1 83.25 262 PHE B C 1
ATOM 6198 O O . PHE B 1 262 ? 4.031 9.18 15.18 1 83.25 262 PHE B O 1
ATOM 6205 N N . ALA B 1 263 ? 2.158 9.047 16.422 1 78.25 263 ALA B N 1
ATOM 6206 C CA . ALA B 1 263 ? 1.95 7.648 16.062 1 78.25 263 ALA B CA 1
ATOM 6207 C C . ALA B 1 263 ? 1.574 7.523 14.578 1 78.25 263 ALA B C 1
ATOM 6209 O O . ALA B 1 263 ? 0.654 8.195 14.109 1 78.25 263 ALA B O 1
ATOM 6210 N N . ALA B 1 264 ? 2.336 6.805 13.906 1 87.69 264 ALA B N 1
ATOM 6211 C CA . ALA B 1 264 ? 2.104 6.598 12.477 1 87.69 264 ALA B CA 1
ATOM 6212 C C . ALA B 1 264 ? 2.49 5.184 12.055 1 87.69 264 ALA B C 1
ATOM 6214 O O . ALA B 1 264 ? 3.404 4.586 12.625 1 87.69 264 ALA B O 1
ATOM 6215 N N . PHE B 1 265 ? 1.769 4.668 11.18 1 89 265 PHE B N 1
ATOM 6216 C CA . PHE B 1 265 ? 2.137 3.387 10.594 1 89 265 PHE B CA 1
ATOM 6217 C C . PHE B 1 265 ? 3.498 3.475 9.914 1 89 265 PHE B C 1
ATOM 6219 O O . PHE B 1 265 ? 3.936 4.559 9.523 1 89 265 PHE B O 1
ATOM 6226 N N . PRO B 1 266 ? 4.188 2.34 9.734 1 90.25 266 PRO B N 1
ATOM 6227 C CA . PRO B 1 266 ? 5.555 2.35 9.203 1 90.25 266 PRO B CA 1
ATOM 6228 C C . PRO B 1 266 ? 5.645 2.979 7.812 1 90.25 266 PRO B C 1
ATOM 6230 O O . PRO B 1 266 ? 6.629 3.652 7.5 1 90.25 266 PRO B O 1
ATOM 6233 N N . TYR B 1 267 ? 4.648 2.752 6.98 1 93.75 267 TYR B N 1
ATOM 6234 C CA . TYR B 1 267 ? 4.73 3.291 5.629 1 93.75 267 TYR B CA 1
ATOM 6235 C C . TYR B 1 267 ? 4.707 4.816 5.648 1 93.75 267 TYR B C 1
ATOM 6237 O O . TYR B 1 267 ? 5.277 5.461 4.766 1 93.75 267 TYR B O 1
ATOM 6245 N N . ILE B 1 268 ? 4.066 5.418 6.621 1 95.5 268 ILE B N 1
ATOM 6246 C CA . ILE B 1 268 ? 4.07 6.871 6.754 1 95.5 268 ILE B CA 1
ATOM 6247 C C . ILE B 1 268 ? 5.461 7.344 7.164 1 95.5 268 ILE B C 1
ATOM 6249 O O . ILE B 1 268 ? 5.953 8.352 6.656 1 95.5 268 ILE B O 1
ATOM 6253 N N . ARG B 1 269 ? 6.102 6.617 8.07 1 94.25 269 ARG B N 1
ATOM 6254 C CA . ARG B 1 269 ? 7.477 6.926 8.453 1 94.25 269 ARG B CA 1
ATOM 6255 C C . ARG B 1 269 ? 8.414 6.812 7.254 1 94.25 269 ARG B C 1
ATOM 6257 O O . ARG B 1 269 ? 9.344 7.609 7.105 1 94.25 269 ARG B O 1
ATOM 6264 N N . ASP B 1 270 ? 8.133 5.816 6.426 1 96.06 270 ASP B N 1
ATOM 6265 C CA . ASP B 1 270 ? 8.883 5.695 5.18 1 96.06 270 ASP B CA 1
ATOM 6266 C C . ASP B 1 270 ? 8.711 6.938 4.309 1 96.06 270 ASP B C 1
ATOM 6268 O O . ASP B 1 270 ? 9.672 7.438 3.73 1 96.06 270 ASP B O 1
ATOM 6272 N N . TRP B 1 271 ? 7.457 7.43 4.203 1 97.44 271 TRP B N 1
ATOM 6273 C CA . TRP B 1 271 ? 7.18 8.617 3.396 1 97.44 271 TRP B CA 1
ATOM 6274 C C . TRP B 1 271 ? 7.93 9.828 3.936 1 97.44 271 TRP B C 1
ATOM 6276 O O . TRP B 1 271 ? 8.453 10.633 3.164 1 97.44 271 TRP B O 1
ATOM 6286 N N . ILE B 1 272 ? 7.953 9.969 5.246 1 97.5 272 ILE B N 1
ATOM 6287 C CA . ILE B 1 272 ? 8.695 11.062 5.859 1 97.5 272 ILE B CA 1
ATOM 6288 C C . ILE B 1 272 ? 10.164 10.984 5.449 1 97.5 272 ILE B C 1
ATOM 6290 O O . ILE B 1 272 ? 10.75 11.977 5.012 1 97.5 272 ILE B O 1
ATOM 6294 N N . CYS B 1 273 ? 10.727 9.844 5.543 1 97.12 273 CYS B N 1
ATOM 6295 C CA . CYS B 1 273 ? 12.148 9.688 5.262 1 97.12 273 CYS B CA 1
ATOM 6296 C C . CYS B 1 273 ? 12.438 9.859 3.777 1 97.12 273 CYS B C 1
ATOM 6298 O O . CYS B 1 273 ? 13.5 10.367 3.4 1 97.12 273 CYS B O 1
ATOM 6300 N N . GLN B 1 274 ? 11.484 9.477 2.971 1 96.88 274 GLN B N 1
ATOM 6301 C CA . GLN B 1 274 ? 11.625 9.766 1.547 1 96.88 274 GLN B CA 1
ATOM 6302 C C . GLN B 1 274 ? 11.68 11.273 1.293 1 96.88 274 GLN B C 1
ATOM 6304 O O . GLN B 1 274 ? 12.492 11.742 0.49 1 96.88 274 GLN B O 1
ATOM 6309 N N . TYR B 1 275 ? 10.812 11.992 1.943 1 97.19 275 TYR B N 1
ATOM 6310 C CA . TYR B 1 275 ? 10.844 13.445 1.859 1 97.19 275 TYR B CA 1
ATOM 6311 C C . TYR B 1 275 ? 12.18 13.992 2.336 1 97.19 275 TYR B C 1
ATOM 6313 O O . TYR B 1 275 ? 12.766 14.859 1.688 1 97.19 275 TYR B O 1
ATOM 6321 N N . LEU B 1 276 ? 12.648 13.5 3.449 1 97.5 276 LEU B N 1
ATOM 6322 C CA . LEU B 1 276 ? 13.906 13.969 4.016 1 97.5 276 LEU B CA 1
ATOM 6323 C C . LEU B 1 276 ? 15.07 13.656 3.076 1 97.5 276 LEU B C 1
ATOM 6325 O O . LEU B 1 276 ? 15.977 14.477 2.916 1 97.5 276 LEU B O 1
ATOM 6329 N N . MET B 1 277 ? 15.047 12.484 2.51 1 97.31 277 MET B N 1
ATOM 6330 C CA . MET B 1 277 ? 16.094 12.141 1.554 1 97.31 277 MET B CA 1
ATOM 6331 C C . MET B 1 277 ? 16.062 13.07 0.347 1 97.31 277 MET B C 1
ATOM 6333 O O . MET B 1 277 ? 17.109 13.43 -0.19 1 97.31 277 MET B O 1
ATOM 6337 N N . TRP B 1 278 ? 14.875 13.438 -0.097 1 96.19 278 TRP B N 1
ATOM 6338 C CA . TRP B 1 278 ? 14.734 14.438 -1.153 1 96.19 278 TRP B CA 1
ATOM 6339 C C . TRP B 1 278 ? 15.359 15.758 -0.737 1 96.19 278 TRP B C 1
ATOM 6341 O O . TRP B 1 278 ? 16.156 16.344 -1.484 1 96.19 278 TRP B O 1
ATOM 6351 N N . ASP B 1 279 ? 15.094 16.172 0.438 1 95.25 279 ASP B N 1
ATOM 6352 C CA . ASP B 1 279 ? 15.609 17.422 0.976 1 95.25 279 ASP B CA 1
ATOM 6353 C C . ASP B 1 279 ? 17.125 17.375 1.11 1 95.25 279 ASP B C 1
ATOM 6355 O O . ASP B 1 279 ? 17.828 18.266 0.603 1 95.25 279 ASP B O 1
ATOM 6359 N N . PHE B 1 280 ? 17.656 16.266 1.674 1 96.38 280 PHE B N 1
ATOM 6360 C CA . PHE B 1 280 ? 19.062 16.172 2.053 1 96.38 280 PHE B CA 1
ATOM 6361 C C . PHE B 1 280 ? 19.938 15.961 0.826 1 96.38 280 PHE B C 1
ATOM 6363 O O . PHE B 1 280 ? 21.141 16.266 0.849 1 96.38 280 PHE B O 1
ATOM 6370 N N . SER B 1 281 ? 19.391 15.383 -0.229 1 94.12 281 SER B N 1
ATOM 6371 C CA . SER B 1 281 ? 20.203 14.977 -1.375 1 94.12 281 SER B CA 1
ATOM 6372 C C . SER B 1 281 ? 20.266 16.078 -2.418 1 94.12 281 SER B C 1
ATOM 6374 O O . SER B 1 281 ? 20.984 15.961 -3.414 1 94.12 281 SER B O 1
ATOM 6376 N N . LYS B 1 282 ? 19.547 17.141 -2.209 1 85 282 LYS B N 1
ATOM 6377 C CA . LYS B 1 282 ? 19.5 18.281 -3.127 1 85 282 LYS B CA 1
ATOM 6378 C C . LYS B 1 282 ? 19.219 17.828 -4.555 1 85 282 LYS B C 1
ATOM 6380 O O . LYS B 1 282 ? 19.922 18.203 -5.488 1 85 282 LYS B O 1
ATOM 6385 N N . GLY B 1 283 ? 18.328 16.844 -4.746 1 80.44 283 GLY B N 1
ATOM 6386 C CA . GLY B 1 283 ? 17.828 16.516 -6.07 1 80.44 283 GLY B CA 1
ATOM 6387 C C . GLY B 1 283 ? 18.172 15.094 -6.496 1 80.44 283 GLY B C 1
ATOM 6388 O O . GLY B 1 283 ? 17.641 14.594 -7.488 1 80.44 283 GLY B O 1
ATOM 6389 N N . ARG B 1 284 ? 19.094 14.383 -5.848 1 87.81 284 ARG B N 1
ATOM 6390 C CA . ARG B 1 284 ? 19.391 12.992 -6.203 1 87.81 284 ARG B CA 1
ATOM 6391 C C . ARG B 1 284 ? 18.172 12.102 -5.98 1 87.81 284 ARG B C 1
ATOM 6393 O O . ARG B 1 284 ? 17.859 11.25 -6.812 1 87.81 284 ARG B O 1
ATOM 6400 N N . PHE B 1 285 ? 17.562 12.242 -4.852 1 92.31 285 PHE B N 1
ATOM 6401 C CA . PHE B 1 285 ? 16.297 11.555 -4.594 1 92.31 285 PHE B CA 1
ATOM 6402 C C . PHE B 1 285 ? 15.117 12.406 -5.055 1 92.31 285 PHE B C 1
ATOM 6404 O O . PHE B 1 285 ? 15.117 13.625 -4.883 1 92.31 285 PHE B O 1
ATOM 6411 N N . LYS B 1 286 ? 14.172 11.758 -5.598 1 89.69 286 LYS B N 1
ATOM 6412 C CA . LYS B 1 286 ? 13.031 12.477 -6.16 1 89.69 286 LYS B CA 1
ATOM 6413 C C . LYS B 1 286 ? 12.023 12.844 -5.07 1 89.69 286 LYS B C 1
ATOM 6415 O O . LYS B 1 286 ? 11.945 12.18 -4.039 1 89.69 286 LYS B O 1
ATOM 6420 N N . LYS B 1 287 ? 11.312 13.938 -5.371 1 92.81 287 LYS B N 1
ATOM 6421 C CA . LYS B 1 287 ? 10.188 14.32 -4.527 1 92.81 287 LYS B CA 1
ATOM 6422 C C . LYS B 1 287 ? 9.164 13.195 -4.434 1 92.81 287 LYS B C 1
ATOM 6424 O O . LYS B 1 287 ? 8.727 12.656 -5.457 1 92.81 287 LYS B O 1
ATOM 6429 N N . PRO B 1 288 ? 8.867 12.773 -3.205 1 92.25 288 PRO B N 1
ATOM 6430 C CA . PRO B 1 288 ? 7.84 11.734 -3.1 1 92.25 288 PRO B CA 1
ATOM 6431 C C . PRO B 1 288 ? 6.453 12.234 -3.514 1 92.25 288 PRO B C 1
ATOM 6433 O O . PRO B 1 288 ? 6.176 13.43 -3.443 1 92.25 288 PRO B O 1
ATOM 6436 N N . HIS B 1 289 ? 5.66 11.328 -3.979 1 90.56 289 HIS B N 1
ATOM 6437 C CA . HIS B 1 289 ? 4.293 11.633 -4.387 1 90.56 289 HIS B CA 1
ATOM 6438 C C . HIS B 1 289 ? 3.285 10.789 -3.615 1 90.56 289 HIS B C 1
ATOM 6440 O O . HIS B 1 289 ? 3.365 9.555 -3.621 1 90.56 289 HIS B O 1
ATOM 6446 N N . VAL B 1 290 ? 2.398 11.422 -2.928 1 92.38 290 VAL B N 1
ATOM 6447 C CA . VAL B 1 290 ? 1.291 10.789 -2.221 1 92.38 290 VAL B CA 1
ATOM 6448 C C . VAL B 1 290 ? -0.023 11.461 -2.605 1 92.38 290 VAL B C 1
ATOM 6450 O O . VAL B 1 290 ? -0.219 12.648 -2.342 1 92.38 290 VAL B O 1
ATOM 6453 N N . PRO B 1 291 ? -0.936 10.742 -3.205 1 88.75 291 PRO B N 1
ATOM 6454 C CA . PRO B 1 291 ? -2.203 11.367 -3.594 1 88.75 291 PRO B CA 1
ATOM 6455 C C . PRO B 1 291 ? -3.012 11.859 -2.395 1 88.75 291 PRO B C 1
ATOM 6457 O O . PRO B 1 291 ? -3.051 11.188 -1.357 1 88.75 291 PRO B O 1
ATOM 6460 N N . LEU B 1 292 ? -3.635 13.023 -2.643 1 89.56 292 LEU B N 1
ATOM 6461 C CA . LEU B 1 292 ? -4.523 13.531 -1.603 1 89.56 292 LEU B CA 1
ATOM 6462 C C . LEU B 1 292 ? -5.684 12.57 -1.361 1 89.56 292 LEU B C 1
ATOM 6464 O O . LEU B 1 292 ? -6.254 12.031 -2.311 1 89.56 292 LEU B O 1
ATOM 6468 N N . PHE B 1 293 ? -5.996 12.258 -0.12 1 90.38 293 PHE B N 1
ATOM 6469 C CA . PHE B 1 293 ? -7.117 11.461 0.35 1 90.38 293 PHE B CA 1
ATOM 6470 C C . PHE B 1 293 ? -6.824 9.969 0.196 1 90.38 293 PHE B C 1
ATOM 6472 O O . PHE B 1 293 ? -7.719 9.141 0.366 1 90.38 293 PHE B O 1
ATOM 6479 N N . SER B 1 294 ? -5.617 9.617 -0.225 1 92.44 294 SER B N 1
ATOM 6480 C CA . SER B 1 294 ? -5.277 8.203 -0.321 1 92.44 294 SER B CA 1
ATOM 6481 C C . SER B 1 294 ? -5.539 7.484 0.997 1 92.44 294 SER B C 1
ATOM 6483 O O . SER B 1 294 ? -5.762 6.27 1.012 1 92.44 294 SER B O 1
ATOM 6485 N N . TRP B 1 295 ? -5.586 8.266 2.082 1 94.5 295 TRP B N 1
ATOM 6486 C CA . TRP B 1 295 ? -5.797 7.672 3.396 1 94.5 295 TRP B CA 1
ATOM 6487 C C . TRP B 1 295 ? -7.195 7.082 3.51 1 94.5 295 TRP B C 1
ATOM 6489 O O . TRP B 1 295 ? -7.441 6.199 4.336 1 94.5 295 TRP B O 1
ATOM 6499 N N . GLU B 1 296 ? -8.156 7.543 2.754 1 93 296 GLU B N 1
ATOM 6500 C CA . GLU B 1 296 ? -9.5 6.977 2.787 1 93 296 GLU B CA 1
ATOM 6501 C C . GLU B 1 296 ? -9.5 5.527 2.316 1 93 296 GLU B C 1
ATOM 6503 O O . GLU B 1 296 ? -10.234 4.691 2.861 1 93 296 GLU B O 1
ATOM 6508 N N . GLU B 1 297 ? -8.695 5.285 1.335 1 92.25 297 GLU B N 1
ATOM 6509 C CA . GLU B 1 297 ? -8.602 3.938 0.781 1 92.25 297 GLU B CA 1
ATOM 6510 C C . GLU B 1 297 ? -7.656 3.066 1.607 1 92.25 297 GLU B C 1
ATOM 6512 O O . GLU B 1 297 ? -7.98 1.918 1.92 1 92.25 297 GLU B O 1
ATOM 6517 N N . LEU B 1 298 ? -6.508 3.568 1.964 1 94.69 298 LEU B N 1
ATOM 6518 C CA . LEU B 1 298 ? -5.559 2.816 2.775 1 94.69 298 LEU B CA 1
ATOM 6519 C C . LEU B 1 298 ? -6.16 2.461 4.129 1 94.69 298 LEU B C 1
ATOM 6521 O O . LEU B 1 298 ? -5.852 1.41 4.695 1 94.69 298 LEU B O 1
ATOM 6525 N N . GLY B 1 299 ? -7.016 3.348 4.617 1 93.12 299 GLY B N 1
ATOM 6526 C CA . GLY B 1 299 ? -7.648 3.139 5.91 1 93.12 299 GLY B CA 1
ATOM 6527 C C . GLY B 1 299 ? -8.609 1.964 5.922 1 93.12 299 GLY B C 1
ATOM 6528 O O . GLY B 1 299 ? -9.023 1.505 6.988 1 93.12 299 GLY B O 1
ATOM 6529 N N . LYS B 1 300 ? -8.984 1.446 4.777 1 91.69 300 LYS B N 1
ATOM 6530 C CA . LYS B 1 300 ? -9.859 0.279 4.684 1 91.69 300 LYS B CA 1
ATOM 6531 C C . LYS B 1 300 ? -9.109 -1.001 5.039 1 91.69 300 LYS B C 1
ATOM 6533 O O . LYS B 1 300 ? -9.719 -2.031 5.32 1 91.69 300 LYS B O 1
ATOM 6538 N N . ILE B 1 301 ? -7.781 -0.958 4.98 1 91.94 301 ILE B N 1
ATOM 6539 C CA . ILE B 1 301 ? -6.938 -2.115 5.258 1 91.94 301 ILE B CA 1
ATOM 6540 C C . ILE B 1 301 ? -6.922 -2.391 6.762 1 91.94 301 ILE B C 1
ATOM 6542 O O . ILE B 1 301 ? -6.875 -1.461 7.57 1 91.94 301 ILE B O 1
ATOM 6546 N N . ASP B 1 302 ? -6.867 -3.625 7.09 1 86.88 302 ASP B N 1
ATOM 6547 C CA . ASP B 1 302 ? -6.773 -4.027 8.492 1 86.88 302 ASP B CA 1
ATOM 6548 C C . ASP B 1 302 ? -5.492 -3.5 9.133 1 86.88 302 ASP B C 1
ATOM 6550 O O . ASP B 1 302 ? -4.422 -3.543 8.516 1 86.88 302 ASP B O 1
ATOM 6554 N N . SER B 1 303 ? -5.602 -3.057 10.383 1 83.75 303 SER B N 1
ATOM 6555 C CA . SER B 1 303 ? -4.477 -2.426 11.062 1 83.75 303 SER B CA 1
ATOM 6556 C C . SER B 1 303 ? -3.311 -3.396 11.227 1 83.75 303 SER B C 1
ATOM 6558 O O . SER B 1 303 ? -2.148 -2.988 11.211 1 83.75 303 SER B O 1
ATOM 6560 N N . SER B 1 304 ? -3.619 -4.676 11.359 1 83.25 304 SER B N 1
ATOM 6561 C CA . SER B 1 304 ? -2.555 -5.66 11.531 1 83.25 304 SER B CA 1
ATOM 6562 C C . SER B 1 304 ? -1.654 -5.715 10.305 1 83.25 304 SER B C 1
ATOM 6564 O O . SER B 1 304 ? -0.442 -5.902 10.422 1 83.25 304 SER B O 1
ATOM 6566 N N . LEU B 1 305 ? -2.24 -5.559 9.133 1 87.44 305 LEU B N 1
ATOM 6567 C CA . LEU B 1 305 ? -1.43 -5.52 7.922 1 87.44 305 LEU B CA 1
ATOM 6568 C C . LEU B 1 305 ? -0.779 -4.148 7.746 1 87.44 305 LEU B C 1
ATOM 6570 O O . LEU B 1 305 ? 0.385 -4.059 7.348 1 87.44 305 LEU B O 1
ATOM 6574 N N . LEU B 1 306 ? -1.518 -3.109 8.07 1 89 306 LEU B N 1
ATOM 6575 C CA . LEU B 1 306 ? -0.983 -1.757 7.961 1 89 306 LEU B CA 1
ATOM 6576 C C . LEU B 1 306 ? 0.311 -1.618 8.75 1 89 306 LEU B C 1
ATOM 6578 O O . LEU B 1 306 ? 1.232 -0.915 8.328 1 89 306 LEU B O 1
ATOM 6582 N N . ARG B 1 307 ? 0.377 -2.248 9.82 1 86.25 307 ARG B N 1
ATOM 6583 C CA . ARG B 1 307 ? 1.527 -2.168 10.711 1 86.25 307 ARG B CA 1
ATOM 6584 C C . ARG B 1 307 ? 2.756 -2.814 10.078 1 86.25 307 ARG B C 1
ATOM 6586 O O . ARG B 1 307 ? 3.877 -2.625 10.555 1 86.25 307 ARG B O 1
ATOM 6593 N N . THR B 1 308 ? 2.557 -3.527 8.977 1 87.81 308 THR B N 1
ATOM 6594 C CA . THR B 1 308 ? 3.68 -4.203 8.336 1 87.81 308 THR B CA 1
ATOM 6595 C C . THR B 1 308 ? 3.99 -3.574 6.984 1 87.81 308 THR B C 1
ATOM 6597 O O . THR B 1 308 ? 5.027 -3.861 6.383 1 87.81 308 THR B O 1
ATOM 6600 N N . MET B 1 309 ? 3.109 -2.768 6.48 1 92.38 309 MET B N 1
ATOM 6601 C CA . MET B 1 309 ? 3.27 -2.221 5.137 1 92.38 309 MET B CA 1
ATOM 6602 C C . MET B 1 309 ? 4.375 -1.17 5.105 1 92.38 309 MET B C 1
ATOM 6604 O O . MET B 1 309 ? 4.48 -0.346 6.016 1 92.38 309 MET B O 1
ATOM 6608 N N . ARG B 1 310 ? 5.195 -1.268 4.098 1 92.81 310 ARG B N 1
ATOM 6609 C CA . ARG B 1 310 ? 6.375 -0.42 3.955 1 92.81 310 ARG B CA 1
ATOM 6610 C C . ARG B 1 310 ? 6.48 0.141 2.541 1 92.81 310 ARG B C 1
ATOM 6612 O O . ARG B 1 310 ? 6.051 -0.499 1.581 1 92.81 310 ARG B O 1
ATOM 6619 N N . ASN B 1 311 ? 6.977 1.339 2.42 1 93.88 311 ASN B N 1
ATOM 6620 C CA . ASN B 1 311 ? 7.477 1.943 1.188 1 93.88 311 ASN B CA 1
ATOM 6621 C C . ASN B 1 311 ? 6.414 1.939 0.093 1 93.88 311 ASN B C 1
ATOM 6623 O O . ASN B 1 311 ? 6.688 1.54 -1.041 1 93.88 311 ASN B O 1
ATOM 6627 N N . ILE B 1 312 ? 5.223 2.273 0.508 1 95.88 312 ILE B N 1
ATOM 6628 C CA . ILE B 1 312 ? 4.145 2.393 -0.469 1 95.88 312 ILE B CA 1
ATOM 6629 C C . ILE B 1 312 ? 4.434 3.557 -1.415 1 95.88 312 ILE B C 1
ATOM 6631 O O . ILE B 1 312 ? 4.715 4.672 -0.97 1 95.88 312 ILE B O 1
ATOM 6635 N N . GLY B 1 313 ? 4.453 3.283 -2.686 1 93.94 313 GLY B N 1
ATOM 6636 C CA . GLY B 1 313 ? 4.598 4.328 -3.686 1 93.94 313 GLY B CA 1
ATOM 6637 C C . GLY B 1 313 ? 3.361 4.516 -4.543 1 93.94 313 GLY B C 1
ATOM 6638 O O . GLY B 1 313 ? 2.453 3.682 -4.52 1 93.94 313 GLY B O 1
ATOM 6639 N N . PHE B 1 314 ? 3.303 5.672 -5.258 1 91 314 PHE B N 1
ATOM 6640 C CA . PHE B 1 314 ? 2.221 5.973 -6.188 1 91 314 PHE B CA 1
ATOM 6641 C C . PHE B 1 314 ? 2.77 6.52 -7.5 1 91 314 PHE B C 1
ATOM 6643 O O . PHE B 1 314 ? 3.666 7.367 -7.496 1 91 314 PHE B O 1
ATOM 6650 N N . SER B 1 315 ? 2.387 5.906 -8.508 1 84.56 315 SER B N 1
ATOM 6651 C CA . SER B 1 315 ? 2.734 6.473 -9.805 1 84.56 315 SER B CA 1
ATOM 6652 C C . SER B 1 315 ? 1.74 7.555 -10.219 1 84.56 315 SER B C 1
ATOM 6654 O O . SER B 1 315 ? 0.593 7.555 -9.766 1 84.56 315 SER B O 1
ATOM 6656 N N . LYS B 1 316 ? 2.314 8.516 -10.914 1 71.06 316 LYS B N 1
ATOM 6657 C CA . LYS B 1 316 ? 1.391 9.445 -11.562 1 71.06 316 LYS B CA 1
ATOM 6658 C C . LYS B 1 316 ? 0.677 8.789 -12.734 1 71.06 316 LYS B C 1
ATOM 6660 O O . LYS B 1 316 ? 1.185 7.824 -13.32 1 71.06 316 LYS B O 1
ATOM 6665 N N . TYR B 1 317 ? -0.501 9.039 -12.883 1 58.03 317 TYR B N 1
ATOM 6666 C CA . TYR B 1 317 ? -1.271 8.414 -13.961 1 58.03 317 TYR B CA 1
ATOM 6667 C C . TYR B 1 317 ? -0.506 8.461 -15.273 1 58.03 317 TYR B C 1
ATOM 6669 O O . TYR B 1 317 ? 0.052 9.5 -15.641 1 58.03 317 TYR B O 1
ATOM 6677 N N . LYS B 1 318 ? -0.012 7.328 -15.617 1 53.22 318 LYS B N 1
ATOM 6678 C CA . LYS B 1 318 ? 0.45 7.23 -17 1 53.22 318 LYS B CA 1
ATOM 6679 C C . LYS B 1 318 ? -0.53 6.434 -17.859 1 53.22 318 LYS B C 1
ATOM 6681 O O . LYS B 1 318 ? -1.047 5.402 -17.406 1 53.22 318 LYS B O 1
ATOM 6686 N N . PRO B 1 319 ? -1.152 7.133 -18.812 1 45.78 319 PRO B N 1
ATOM 6687 C CA . PRO B 1 319 ? -2.047 6.371 -19.688 1 45.78 319 PRO B CA 1
ATOM 6688 C C . PRO B 1 319 ? -1.526 4.965 -19.984 1 45.78 319 PRO B C 1
ATOM 6690 O O . PRO B 1 319 ? -0.475 4.812 -20.609 1 45.78 319 PRO B O 1
ATOM 6693 N N . SER B 1 320 ? -1.1 4.43 -19.047 1 45.16 320 SER B N 1
ATOM 6694 C CA . SER B 1 320 ? -0.711 3.096 -19.5 1 45.16 320 SER B CA 1
ATOM 6695 C C . SER B 1 320 ? -1.929 2.275 -19.906 1 45.16 320 SER B C 1
ATOM 6697 O O . SER B 1 320 ? -3.057 2.598 -19.531 1 45.16 320 SER B O 1
ATOM 6699 N N . PHE B 1 321 ? -1.788 1.45 -20.781 1 43.84 321 PHE B N 1
ATOM 6700 C CA . PHE B 1 321 ? -2.814 0.679 -21.484 1 43.84 321 PHE B CA 1
ATOM 6701 C C . PHE B 1 321 ? -3.84 0.135 -20.5 1 43.84 321 PHE B C 1
ATOM 6703 O O . PHE B 1 321 ? -5.016 -0.022 -20.828 1 43.84 321 PHE B O 1
ATOM 6710 N N . ASP B 1 322 ? -3.516 -0.333 -19.406 1 46.12 322 ASP B N 1
ATOM 6711 C CA . ASP B 1 322 ? -4.562 -0.88 -18.547 1 46.12 322 ASP B CA 1
ATOM 6712 C C . ASP B 1 322 ? -4.898 0.081 -17.406 1 46.12 322 ASP B C 1
ATOM 6714 O O . ASP B 1 322 ? -5.66 -0.264 -16.5 1 46.12 322 ASP B O 1
ATOM 6718 N N . GLY B 1 323 ? -4.309 1.252 -17.422 1 46.81 323 GLY B N 1
ATOM 6719 C CA . GLY B 1 323 ? -4.395 1.971 -16.156 1 46.81 323 GLY B CA 1
ATOM 6720 C C . GLY B 1 323 ? -5.375 3.127 -16.188 1 46.81 323 GLY B C 1
ATOM 6721 O O . GLY B 1 323 ? -5.695 3.643 -17.266 1 46.81 323 GLY B O 1
ATOM 6722 N N . GLU B 1 324 ? -6.504 3.061 -15.508 1 46.72 324 GLU B N 1
ATOM 6723 C CA . GLU B 1 324 ? -7.363 4.215 -15.266 1 46.72 324 GLU B CA 1
ATOM 6724 C C . GLU B 1 324 ? -6.672 5.23 -14.359 1 46.72 324 GLU B C 1
ATOM 6726 O O . GLU B 1 324 ? -5.73 4.891 -13.633 1 46.72 324 GLU B O 1
ATOM 6731 N N . TYR B 1 325 ? -7.004 6.512 -14.539 1 48.53 325 TYR B N 1
ATOM 6732 C CA . TYR B 1 325 ? -6.578 7.656 -13.742 1 48.53 325 TYR B CA 1
ATOM 6733 C C . TYR B 1 325 ? -7.125 7.566 -12.32 1 48.53 325 TYR B C 1
ATOM 6735 O O . TYR B 1 325 ? -8.25 7.113 -12.109 1 48.53 325 TYR B O 1
ATOM 6743 N N . TYR B 1 326 ? -6.156 7.547 -11.352 1 49.22 326 TYR B N 1
ATOM 6744 C CA . TYR B 1 326 ? -6.727 7.883 -10.047 1 49.22 326 TYR B CA 1
ATOM 6745 C C . TYR B 1 326 ? -7.215 9.328 -10.023 1 49.22 326 TYR B C 1
ATOM 6747 O O . TYR B 1 326 ? -6.418 10.258 -10.133 1 49.22 326 TYR B O 1
ATOM 6755 N N . LEU B 1 327 ? -8.406 9.648 -10.195 1 49.72 327 LEU B N 1
ATOM 6756 C CA . LEU B 1 327 ? -9.102 10.914 -10.422 1 49.72 327 LEU B CA 1
ATOM 6757 C C . LEU B 1 327 ? -8.734 11.938 -9.359 1 49.72 327 LEU B C 1
ATOM 6759 O O . LEU B 1 327 ? -8.633 13.133 -9.648 1 49.72 327 LEU B O 1
ATOM 6763 N N . ASN B 1 328 ? -8.508 11.508 -8.156 1 52.19 328 ASN B N 1
ATOM 6764 C CA . ASN B 1 328 ? -8.406 12.523 -7.113 1 52.19 328 ASN B CA 1
ATOM 6765 C C . ASN B 1 328 ? -7.074 13.266 -7.18 1 52.19 328 ASN B C 1
ATOM 6767 O O . ASN B 1 328 ? -6.879 14.266 -6.48 1 52.19 328 ASN B O 1
ATOM 6771 N N . ASP B 1 329 ? -6.113 12.859 -7.957 1 57.62 329 ASP B N 1
ATOM 6772 C CA . ASP B 1 329 ? -4.84 13.57 -8.078 1 57.62 329 ASP B CA 1
ATOM 6773 C C . ASP B 1 329 ? -5.008 14.875 -8.852 1 57.62 329 ASP B C 1
ATOM 6775 O O . ASP B 1 329 ? -4.199 15.789 -8.711 1 57.62 329 ASP B O 1
ATOM 6779 N N . THR B 1 330 ? -6.09 15.023 -9.469 1 52.41 330 THR B N 1
ATOM 6780 C CA . THR B 1 330 ? -6.27 16.203 -10.305 1 52.41 330 THR B CA 1
ATOM 6781 C C . THR B 1 330 ? -6.672 17.406 -9.469 1 52.41 330 THR B C 1
ATOM 6783 O O . THR B 1 330 ? -6.438 18.562 -9.867 1 52.41 330 THR B O 1
ATOM 6786 N N . LYS B 1 331 ? -7.207 17.25 -8.32 1 55.25 331 LYS B N 1
ATOM 6787 C CA . LYS B 1 331 ? -7.676 18.375 -7.516 1 55.25 331 LYS B CA 1
ATOM 6788 C C . LYS B 1 331 ? -6.781 18.578 -6.297 1 55.25 331 LYS B C 1
ATOM 6790 O O . LYS B 1 331 ? -7.234 19.094 -5.27 1 55.25 331 LYS B O 1
ATOM 6795 N N . ASP B 1 332 ? -5.539 18.109 -6.492 1 64.56 332 ASP B N 1
ATOM 6796 C CA . ASP B 1 332 ? -4.645 18.219 -5.344 1 64.56 332 ASP B CA 1
ATOM 6797 C C . ASP B 1 332 ? -4.117 19.641 -5.191 1 64.56 332 ASP B C 1
ATOM 6799 O O . ASP B 1 332 ? -3.193 20.047 -5.902 1 64.56 332 ASP B O 1
ATOM 6803 N N . ASN B 1 333 ? -4.793 20.359 -4.25 1 69.5 333 ASN B N 1
ATOM 6804 C CA . ASN B 1 333 ? -4.422 21.75 -3.979 1 69.5 333 ASN B CA 1
ATOM 6805 C C . ASN B 1 333 ? -3.307 21.844 -2.941 1 69.5 333 ASN B C 1
ATOM 6807 O O . ASN B 1 333 ? -2.902 22.938 -2.553 1 69.5 333 ASN B O 1
ATOM 6811 N N . PHE B 1 334 ? -2.863 20.719 -2.453 1 85.75 334 PHE B N 1
ATOM 6812 C CA . PHE B 1 334 ? -1.785 20.688 -1.471 1 85.75 334 PHE B CA 1
ATOM 6813 C C . PHE B 1 334 ? -0.537 20.031 -2.057 1 85.75 334 PHE B C 1
ATOM 6815 O O . PHE B 1 334 ? -0.578 18.891 -2.5 1 85.75 334 PHE B O 1
ATOM 6822 N N . ASP B 1 335 ? 0.527 20.781 -2.27 1 86.94 335 ASP B N 1
ATOM 6823 C CA . ASP B 1 335 ? 1.761 20.188 -2.787 1 86.94 335 ASP B CA 1
ATOM 6824 C C . ASP B 1 335 ? 2.82 20.078 -1.692 1 86.94 335 ASP B C 1
ATOM 6826 O O . ASP B 1 335 ? 2.906 20.953 -0.818 1 86.94 335 ASP B O 1
ATOM 6830 N N . MET B 1 336 ? 3.512 19.031 -1.84 1 92.69 336 MET B N 1
ATOM 6831 C CA . MET B 1 336 ? 4.652 18.859 -0.943 1 92.69 336 MET B CA 1
ATOM 6832 C C . MET B 1 336 ? 5.754 19.875 -1.273 1 92.69 336 MET B C 1
ATOM 6834 O O . MET B 1 336 ? 6.047 20.109 -2.445 1 92.69 336 MET B O 1
ATOM 6838 N N . SER B 1 337 ? 6.305 20.531 -0.246 1 93 337 SER B N 1
ATOM 6839 C CA . SER B 1 337 ? 7.359 21.516 -0.456 1 93 337 SER B CA 1
ATOM 6840 C C . SER B 1 337 ? 8.438 21.406 0.616 1 93 337 SER B C 1
ATOM 6842 O O . SER B 1 337 ? 8.211 20.828 1.679 1 93 337 SER B O 1
ATOM 6844 N N . LEU B 1 338 ? 9.578 21.875 0.241 1 92.56 338 LEU B N 1
ATOM 6845 C CA . LEU B 1 338 ? 10.664 21.906 1.209 1 92.56 338 LEU B CA 1
ATOM 6846 C C . LEU B 1 338 ? 10.43 22.984 2.254 1 92.56 338 LEU B C 1
ATOM 6848 O O . LEU B 1 338 ? 9.891 24.047 1.939 1 92.56 338 LEU B O 1
ATOM 6852 N N . THR B 1 339 ? 10.812 22.656 3.428 1 91.69 339 THR B N 1
ATOM 6853 C CA . THR B 1 339 ? 10.648 23.594 4.523 1 91.69 339 THR B CA 1
ATOM 6854 C C . THR B 1 339 ? 11.68 24.719 4.441 1 91.69 339 THR B C 1
ATOM 6856 O O . THR B 1 339 ? 12.797 24.5 3.965 1 91.69 339 THR B O 1
ATOM 6859 N N . GLU B 1 340 ? 11.289 25.844 4.961 1 83.44 340 GLU B N 1
ATOM 6860 C CA . GLU B 1 340 ? 12.242 26.938 5.137 1 83.44 340 GLU B CA 1
ATOM 6861 C C . GLU B 1 340 ? 13.133 26.703 6.348 1 83.44 340 GLU B C 1
ATOM 6863 O O . GLU B 1 340 ? 12.781 25.938 7.25 1 83.44 340 GLU B O 1
ATOM 6868 N N . ILE B 1 341 ? 14.273 27.266 6.309 1 80.94 341 ILE B N 1
ATOM 6869 C CA . ILE B 1 341 ? 15.195 27.156 7.434 1 80.94 341 ILE B CA 1
ATOM 6870 C C . ILE B 1 341 ? 14.688 27.984 8.602 1 80.94 341 ILE B C 1
ATOM 6872 O O . ILE B 1 341 ? 14.281 29.141 8.422 1 80.94 341 ILE B O 1
ATOM 6876 N N . SER B 1 342 ? 14.672 27.375 9.711 1 81.5 342 SER B N 1
ATOM 6877 C CA . SER B 1 342 ? 14.203 28.062 10.906 1 81.5 342 SER B CA 1
ATOM 6878 C C . SER B 1 342 ? 15.234 29.078 11.398 1 81.5 342 SER B C 1
ATOM 6880 O O . SER B 1 342 ? 16.438 28.906 11.188 1 81.5 342 SER B O 1
ATOM 6882 N N . ASN B 1 343 ? 14.719 30.172 11.945 1 73.19 343 ASN B N 1
ATOM 6883 C CA . ASN B 1 343 ? 15.562 31.188 12.57 1 73.19 343 ASN B CA 1
ATOM 6884 C C . ASN B 1 343 ? 15.055 31.547 13.961 1 73.19 343 ASN B C 1
ATOM 6886 O O . ASN B 1 343 ? 13.961 31.156 14.352 1 73.19 343 ASN B O 1
ATOM 6890 N N . ASN B 1 344 ? 15.93 32.125 14.766 1 68.69 344 ASN B N 1
ATOM 6891 C CA . ASN B 1 344 ? 15.609 32.5 16.141 1 68.69 344 ASN B CA 1
ATOM 6892 C C . ASN B 1 344 ? 14.305 33.281 16.219 1 68.69 344 ASN B C 1
ATOM 6894 O O . ASN B 1 344 ? 13.57 33.188 17.203 1 68.69 344 ASN B O 1
ATOM 6898 N N . GLY B 1 345 ? 14 33.969 15.242 1 66.88 345 GLY B N 1
ATOM 6899 C CA . GLY B 1 345 ? 12.789 34.781 15.203 1 66.88 345 GLY B CA 1
ATOM 6900 C C . GLY B 1 345 ? 11.523 33.938 15.102 1 66.88 345 GLY B C 1
ATOM 6901 O O . GLY B 1 345 ? 10.422 34.438 15.336 1 66.88 345 GLY B O 1
ATOM 6902 N N . ASP B 1 346 ? 11.719 32.719 14.922 1 73.69 346 ASP B N 1
ATOM 6903 C CA . ASP B 1 346 ? 10.555 31.844 14.758 1 73.69 346 ASP B CA 1
ATOM 6904 C C . ASP B 1 346 ? 9.992 31.406 16.109 1 73.69 346 ASP B C 1
ATOM 6906 O O . ASP B 1 346 ? 8.867 30.922 16.188 1 73.69 346 ASP B O 1
ATOM 6910 N N . VAL B 1 347 ? 10.758 31.578 17.141 1 72.88 347 VAL B N 1
ATOM 6911 C CA . VAL B 1 347 ? 10.336 31.188 18.484 1 72.88 347 VAL B CA 1
ATOM 6912 C C . VAL B 1 347 ? 9.617 32.375 19.156 1 72.88 347 VAL B C 1
ATOM 6914 O O . VAL B 1 347 ? 10.117 33.5 19.156 1 72.88 347 VAL B O 1
ATOM 6917 N N . PRO B 1 348 ? 8.422 32.094 19.578 1 65.75 348 PRO B N 1
ATOM 6918 C CA . PRO B 1 348 ? 7.723 33.156 20.281 1 65.75 348 PRO B CA 1
ATOM 6919 C C . PRO B 1 348 ? 8.492 33.656 21.5 1 65.75 348 PRO B C 1
ATOM 6921 O O . PRO B 1 348 ? 9.273 32.906 22.094 1 65.75 348 PRO B O 1
ATOM 6924 N N . ASP B 1 349 ? 8.461 34.969 21.797 1 53.28 349 ASP B N 1
ATOM 6925 C CA . ASP B 1 349 ? 9.062 35.562 22.984 1 53.28 349 ASP B CA 1
ATOM 6926 C C . ASP B 1 349 ? 8.516 34.906 24.25 1 53.28 349 ASP B C 1
ATOM 6928 O O . ASP B 1 349 ? 7.324 34.594 24.328 1 53.28 349 ASP B O 1
ATOM 6932 N N . SER B 1 350 ? 9.406 34.156 24.906 1 48.84 350 SER B N 1
ATOM 6933 C CA . SER B 1 350 ? 8.984 33.5 26.156 1 48.84 350 SER B CA 1
ATOM 6934 C C . SER B 1 350 ? 8.164 34.469 27.016 1 48.84 350 SER B C 1
ATOM 6936 O O . SER B 1 350 ? 8.461 35.656 27.094 1 48.84 350 SER B O 1
ATOM 6938 N N . ILE B 1 351 ? 6.977 34.281 27.359 1 42.44 351 ILE B N 1
ATOM 6939 C CA . ILE B 1 351 ? 6.289 35.031 28.406 1 42.44 351 ILE B CA 1
ATOM 6940 C C . ILE B 1 351 ? 7.137 35.031 29.672 1 42.44 351 ILE B C 1
ATOM 6942 O O . ILE B 1 351 ? 7.359 33.969 30.281 1 42.44 351 ILE B O 1
ATOM 6946 N N . ALA B 1 352 ? 8.227 35.781 29.766 1 35.06 352 ALA B N 1
ATOM 6947 C CA . ALA B 1 352 ? 8.945 35.938 31.031 1 35.06 352 ALA B CA 1
ATOM 6948 C C . ALA B 1 352 ? 7.973 35.938 32.219 1 35.06 352 ALA B C 1
ATOM 6950 O O . ALA B 1 352 ? 6.918 36.594 32.125 1 35.06 352 ALA B O 1
ATOM 6951 N N . PRO B 1 353 ? 8.203 35.031 33.125 1 35.19 353 PRO B N 1
ATOM 6952 C CA . PRO B 1 353 ? 7.418 35.219 34.344 1 35.19 353 PRO B CA 1
ATOM 6953 C C . PRO B 1 353 ? 7.41 36.656 34.844 1 35.19 353 PRO B C 1
ATOM 6955 O O . PRO B 1 353 ? 8.391 37.406 34.656 1 35.19 353 PRO B O 1
ATOM 6958 N N . ASP B 1 354 ? 6.348 37.344 34.969 1 31.75 354 ASP B N 1
ATOM 6959 C CA . ASP B 1 354 ? 6.23 38.656 35.594 1 31.75 354 ASP B CA 1
ATOM 6960 C C . ASP B 1 354 ? 7.062 38.75 36.875 1 31.75 354 ASP B C 1
ATOM 6962 O O . ASP B 1 354 ? 6.648 38.25 37.938 1 31.75 354 ASP B O 1
ATOM 6966 N N . LYS B 1 355 ? 8.32 38.625 36.938 1 35.31 355 LYS B N 1
ATOM 6967 C CA . LYS B 1 355 ? 8.961 38.906 38.219 1 35.31 355 LYS B CA 1
ATOM 6968 C C . LYS B 1 355 ? 8.484 40.25 38.781 1 35.31 355 LYS B C 1
ATOM 6970 O O . LYS B 1 355 ? 8.492 40.438 40 1 35.31 355 LYS B O 1
ATOM 6975 N N . ASN B 1 356 ? 8.828 41.375 38.125 1 31.38 356 ASN B N 1
ATOM 6976 C CA . ASN B 1 356 ? 8.695 42.688 38.781 1 31.38 356 ASN B CA 1
ATOM 6977 C C . ASN B 1 356 ? 7.23 43.094 38.906 1 31.38 356 ASN B C 1
ATOM 6979 O O . ASN B 1 356 ? 6.672 43.719 38 1 31.38 356 ASN B O 1
ATOM 6983 N N . ALA B 1 357 ? 6.395 42.469 39.719 1 32.44 357 ALA B N 1
ATOM 6984 C CA . ALA B 1 357 ? 5.059 42.844 40.156 1 32.44 357 ALA B CA 1
ATOM 6985 C C . ALA B 1 357 ? 5.07 44.25 40.75 1 32.44 357 ALA B C 1
ATOM 6987 O O . ALA B 1 357 ? 4.027 44.781 41.156 1 32.44 357 ALA B O 1
ATOM 6988 N N . ASN B 1 358 ? 6.215 44.781 41.219 1 29.34 358 ASN B N 1
ATOM 6989 C CA . ASN B 1 358 ? 5.938 45.969 41.969 1 29.34 358 ASN B CA 1
ATOM 6990 C C . ASN B 1 358 ? 5.449 47.094 41.094 1 29.34 358 ASN B C 1
ATOM 6992 O O . ASN B 1 358 ? 4.922 48.125 41.562 1 29.34 358 ASN B O 1
ATOM 6996 N N . GLN B 1 359 ? 6.215 47.562 40.094 1 29.25 359 GLN B N 1
ATOM 6997 C CA . GLN B 1 359 ? 5.828 48.875 39.625 1 29.25 359 GLN B CA 1
ATOM 6998 C C . GLN B 1 359 ? 4.531 48.812 38.844 1 29.25 359 GLN B C 1
ATOM 7000 O O . GLN B 1 359 ? 4.457 48.125 37.812 1 29.25 359 GLN B O 1
ATOM 7005 N N . SER B 1 360 ? 3.301 49.031 39.469 1 28.42 360 SER B N 1
ATOM 7006 C CA . SER B 1 360 ? 1.909 49.281 39.094 1 28.42 360 SER B CA 1
ATOM 7007 C C . SER B 1 360 ? 1.81 50.219 37.906 1 28.42 360 SER B C 1
ATOM 7009 O O . SER B 1 360 ? 1.646 51.406 38.031 1 28.42 360 SER B O 1
ATOM 7011 N N . LYS B 1 361 ? 2.9 50.469 37.188 1 31.41 361 LYS B N 1
ATOM 7012 C CA . LYS B 1 361 ? 2.451 51.5 36.25 1 31.41 361 LYS B CA 1
ATOM 7013 C C . LYS B 1 361 ? 1.189 51.062 35.5 1 31.41 361 LYS B C 1
ATOM 7015 O O . LYS B 1 361 ? 1.032 49.875 35.188 1 31.41 361 LYS B O 1
ATOM 7020 N N . ASN B 1 362 ? 0.044 51.844 35.594 1 27.33 362 ASN B N 1
ATOM 7021 C CA . ASN B 1 362 ? -1.257 51.906 34.938 1 27.33 362 ASN B CA 1
ATOM 7022 C C . ASN B 1 362 ? -1.166 51.5 33.469 1 27.33 362 ASN B C 1
ATOM 7024 O O . ASN B 1 362 ? -1.12 52.375 32.594 1 27.33 362 ASN B O 1
ATOM 7028 N N . THR B 1 363 ? -0.069 50.875 33.094 1 26.73 363 THR B N 1
ATOM 7029 C CA . THR B 1 363 ? -0.28 50.781 31.672 1 26.73 363 THR B CA 1
ATOM 7030 C C . THR B 1 363 ? -1.636 50.156 31.359 1 26.73 363 THR B C 1
ATOM 7032 O O . THR B 1 363 ? -1.946 49.062 31.859 1 26.73 363 THR B O 1
ATOM 7035 N N . LYS B 1 364 ? -2.619 50.969 31.141 1 30.38 364 LYS B N 1
ATOM 7036 C CA . LYS B 1 364 ? -3.916 50.656 30.531 1 30.38 364 LYS B CA 1
ATOM 7037 C C . LYS B 1 364 ? -3.832 49.438 29.656 1 30.38 364 LYS B C 1
ATOM 7039 O O . LYS B 1 364 ? -3.139 49.438 28.641 1 30.38 364 LYS B O 1
ATOM 7044 N N . ARG B 1 365 ? -3.732 48.375 30.281 1 29.88 365 ARG B N 1
ATOM 7045 C CA . ARG B 1 365 ? -3.959 47.094 29.625 1 29.88 365 ARG B CA 1
ATOM 7046 C C . ARG B 1 365 ? -5.125 47.156 28.656 1 29.88 365 ARG B C 1
ATOM 7048 O O . ARG B 1 365 ? -6.27 47.375 29.062 1 29.88 365 ARG B O 1
ATOM 7055 N N . THR B 1 366 ? -4.879 47.906 27.547 1 27.36 366 THR B N 1
ATOM 7056 C CA . THR B 1 366 ? -5.875 47.844 26.484 1 27.36 366 THR B CA 1
ATOM 7057 C C . THR B 1 366 ? -6.496 46.438 26.422 1 27.36 366 THR B C 1
ATOM 7059 O O . THR B 1 366 ? -5.785 45.438 26.484 1 27.36 366 THR B O 1
ATOM 7062 N N . GLU B 1 367 ? -7.578 46.188 27.156 1 26.27 367 GLU B N 1
ATOM 7063 C CA . GLU B 1 367 ? -8.508 45.125 26.797 1 26.27 367 GLU B CA 1
ATOM 7064 C C . GLU B 1 367 ? -8.312 44.688 25.344 1 26.27 367 GLU B C 1
ATOM 7066 O O . GLU B 1 367 ? -8.562 45.469 24.422 1 26.27 367 GLU B O 1
ATOM 7071 N N . ASP B 1 368 ? -7.246 44.188 25.031 1 27.97 368 ASP B N 1
ATOM 7072 C CA . ASP B 1 368 ? -7.176 43.594 23.688 1 27.97 368 ASP B CA 1
ATOM 7073 C C . ASP B 1 368 ? -8.531 43.031 23.266 1 27.97 368 ASP B C 1
ATOM 7075 O O . ASP B 1 368 ? -8.953 41.969 23.766 1 27.97 368 ASP B O 1
ATOM 7079 N N . GLU B 1 369 ? -9.625 43.781 23.453 1 28.11 369 GLU B N 1
ATOM 7080 C CA . GLU B 1 369 ? -10.836 43.469 22.703 1 28.11 369 GLU B CA 1
ATOM 7081 C C . GLU B 1 369 ? -10.516 42.656 21.453 1 28.11 369 GLU B C 1
ATOM 7083 O O . GLU B 1 369 ? -9.68 43.062 20.641 1 28.11 369 GLU B O 1
ATOM 7088 N N . TYR B 1 370 ? -10.406 41.438 21.562 1 30.28 370 TYR B N 1
ATOM 7089 C CA . TYR B 1 370 ? -10.445 40.625 20.344 1 30.28 370 TYR B CA 1
ATOM 7090 C C . TYR B 1 370 ? -11.25 41.344 19.266 1 30.28 370 TYR B C 1
ATOM 7092 O O . TYR B 1 370 ? -12.484 41.375 19.312 1 30.28 370 TYR B O 1
ATOM 7100 N N . GLU B 1 371 ? -11.023 42.531 19.031 1 36.5 371 GLU B N 1
ATOM 7101 C CA . GLU B 1 371 ? -11.602 43.125 17.844 1 36.5 371 GLU B CA 1
ATOM 7102 C C . GLU B 1 371 ? -11.836 42.094 16.75 1 36.5 371 GLU B C 1
ATOM 7104 O O . GLU B 1 371 ? -10.938 41.312 16.406 1 36.5 371 GLU B O 1
ATOM 7109 N N . LYS B 1 372 ? -13.016 41.656 16.766 1 45.97 372 LYS B N 1
ATOM 7110 C CA . LYS B 1 372 ? -13.414 40.812 15.625 1 45.97 372 LYS B CA 1
ATOM 7111 C C . LYS B 1 372 ? -12.727 41.281 14.344 1 45.97 372 LYS B C 1
ATOM 7113 O O . LYS B 1 372 ? -13 42.375 13.836 1 45.97 372 LYS B O 1
ATOM 7118 N N . LYS B 1 373 ? -11.602 40.844 14.234 1 56.78 373 LYS B N 1
ATOM 7119 C CA . LYS B 1 373 ? -10.875 41.188 13.008 1 56.78 373 LYS B CA 1
ATOM 7120 C C . LYS B 1 373 ? -11.719 40.875 11.773 1 56.78 373 LYS B C 1
ATOM 7122 O O . LYS B 1 373 ? -12.281 39.781 11.656 1 56.78 373 LYS B O 1
ATOM 7127 N N . LYS B 1 374 ? -12.023 41.938 11.086 1 74.25 374 LYS B N 1
ATOM 7128 C CA . LYS B 1 374 ? -12.719 41.781 9.805 1 74.25 374 LYS B CA 1
ATOM 7129 C C . LYS B 1 374 ? -11.922 40.906 8.836 1 74.25 374 LYS B C 1
ATOM 7131 O O . LYS B 1 374 ? -10.695 40.844 8.93 1 74.25 374 LYS B O 1
ATOM 7136 N N . ILE B 1 375 ? -12.594 40.125 8.18 1 78.5 375 ILE B N 1
ATOM 7137 C CA . ILE B 1 375 ? -12.008 39.188 7.254 1 78.5 375 ILE B CA 1
ATOM 7138 C C . ILE B 1 375 ? -11.781 39.844 5.898 1 78.5 375 ILE B C 1
ATOM 7140 O O . ILE B 1 375 ? -12.695 40.438 5.34 1 78.5 375 ILE B O 1
ATOM 7144 N N . ASN B 1 376 ? -10.469 39.844 5.469 1 82.75 376 ASN B N 1
ATOM 7145 C CA . ASN B 1 376 ? -10.219 40.125 4.059 1 82.75 376 ASN B CA 1
ATOM 7146 C C . ASN B 1 376 ? -10.461 38.906 3.197 1 82.75 376 ASN B C 1
ATOM 7148 O O . ASN B 1 376 ? -9.703 37.938 3.268 1 82.75 376 ASN B O 1
ATOM 7152 N N . LEU B 1 377 ? -11.43 38.969 2.385 1 83.75 377 LEU B N 1
ATOM 7153 C CA . LEU B 1 377 ? -11.852 37.781 1.627 1 83.75 377 LEU B CA 1
ATOM 7154 C C . LEU B 1 377 ? -10.734 37.312 0.705 1 83.75 377 LEU B C 1
ATOM 7156 O O . LEU B 1 377 ? -10.555 36.094 0.52 1 83.75 377 LEU B O 1
ATOM 7160 N N . ASN B 1 378 ? -9.977 38.156 0.137 1 82.19 378 ASN B N 1
ATOM 7161 C CA . ASN B 1 378 ? -8.945 37.812 -0.831 1 82.19 378 ASN B CA 1
ATOM 7162 C C . ASN B 1 378 ? -7.828 37 -0.182 1 82.19 378 ASN B C 1
ATOM 7164 O O . ASN B 1 378 ? -7.18 36.188 -0.847 1 82.19 378 ASN B O 1
ATOM 7168 N N . GLY B 1 379 ? -7.66 37.125 1.105 1 78.25 379 GLY B N 1
ATOM 7169 C CA . GLY B 1 379 ? -6.637 36.375 1.82 1 78.25 379 GLY B CA 1
ATOM 7170 C C . GLY B 1 379 ? -7.207 35.438 2.869 1 78.25 379 GLY B C 1
ATOM 7171 O O . GLY B 1 379 ? -6.473 34.906 3.711 1 78.25 379 GLY B O 1
ATOM 7172 N N . ALA B 1 380 ? -8.43 35.219 2.762 1 76.62 380 ALA B N 1
ATOM 7173 C CA . ALA B 1 380 ? -9.102 34.469 3.826 1 76.62 380 ALA B CA 1
ATOM 7174 C C . ALA B 1 380 ? -8.844 32.969 3.697 1 76.62 380 ALA B C 1
ATOM 7176 O O . ALA B 1 380 ? -8.828 32.438 2.588 1 76.62 380 ALA B O 1
ATOM 7177 N N . THR B 1 381 ? -8.547 32.344 4.773 1 75.56 381 THR B N 1
ATOM 7178 C CA . THR B 1 381 ? -8.508 30.891 4.832 1 75.56 381 THR B CA 1
ATOM 7179 C C . THR B 1 381 ? -9.914 30.312 4.941 1 75.56 381 THR B C 1
ATOM 7181 O O . THR B 1 381 ? -10.875 31.047 5.152 1 75.56 381 THR B O 1
ATOM 7184 N N . LEU B 1 382 ? -9.984 29 4.68 1 73.75 382 LEU B N 1
ATOM 7185 C CA . LEU B 1 382 ? -11.281 28.359 4.867 1 73.75 382 LEU B CA 1
ATOM 7186 C C . LEU B 1 382 ? -11.781 28.562 6.293 1 73.75 382 LEU B C 1
ATOM 7188 O O . LEU B 1 382 ? -12.977 28.797 6.508 1 73.75 382 LEU B O 1
ATOM 7192 N N . THR B 1 383 ? -10.938 28.594 7.199 1 70.94 383 THR B N 1
ATOM 7193 C CA . THR B 1 383 ? -11.297 28.797 8.594 1 70.94 383 THR B CA 1
ATOM 7194 C C . THR B 1 383 ? -11.852 30.203 8.812 1 70.94 383 THR B C 1
ATOM 7196 O O . THR B 1 383 ? -12.82 30.391 9.555 1 70.94 383 THR B O 1
ATOM 7199 N N . ASP B 1 384 ? -11.203 31.156 8.156 1 73.88 384 ASP B N 1
ATOM 7200 C CA . ASP B 1 384 ? -11.719 32.5 8.219 1 73.88 384 ASP B CA 1
ATOM 7201 C C . ASP B 1 384 ? -13.141 32.594 7.684 1 73.88 384 ASP B C 1
ATOM 7203 O O . ASP B 1 384 ? -14.023 33.188 8.328 1 73.88 384 ASP B O 1
ATOM 7207 N N . LEU B 1 385 ? -13.305 31.906 6.523 1 79.81 385 LEU B N 1
ATOM 7208 C CA . LEU B 1 385 ? -14.602 31.969 5.859 1 79.81 385 LEU B CA 1
ATOM 7209 C C . LEU B 1 385 ? -15.672 31.281 6.707 1 79.81 385 LEU B C 1
ATOM 7211 O O . LEU B 1 385 ? -16.812 31.766 6.785 1 79.81 385 LEU B O 1
ATOM 7215 N N . MET B 1 386 ? -15.297 30.312 7.383 1 73.75 386 MET B N 1
ATOM 7216 C CA . MET B 1 386 ? -16.25 29.547 8.18 1 73.75 386 MET B CA 1
ATOM 7217 C C . MET B 1 386 ? -16.734 30.344 9.383 1 73.75 386 MET B C 1
ATOM 7219 O O . MET B 1 386 ? -17.75 30 9.984 1 73.75 386 MET B O 1
ATOM 7223 N N . SER B 1 387 ? -16.062 31.484 9.703 1 72.44 387 SER B N 1
ATOM 7224 C CA . SER B 1 387 ? -16.453 32.312 10.836 1 72.44 387 SER B CA 1
ATOM 7225 C C . SER B 1 387 ? -17.609 33.25 10.469 1 72.44 387 SER B C 1
ATOM 7227 O O . SER B 1 387 ? -18.219 33.844 11.344 1 72.44 387 SER B O 1
ATOM 7229 N N . LEU B 1 388 ? -17.922 33.344 9.18 1 75.75 388 LEU B N 1
ATOM 7230 C CA . LEU B 1 388 ? -19.016 34.188 8.734 1 75.75 388 LEU B CA 1
ATOM 7231 C C . LEU B 1 388 ? -20.359 33.562 9.023 1 75.75 388 LEU B C 1
ATOM 7233 O O . LEU B 1 388 ? -20.5 32.344 8.922 1 75.75 388 LEU B O 1
ATOM 7237 N N . TYR B 1 389 ? -21.234 34.375 9.312 1 71.5 389 TYR B N 1
ATOM 7238 C CA . TYR B 1 389 ? -22.547 33.906 9.711 1 71.5 389 TYR B CA 1
ATOM 7239 C C . TYR B 1 389 ? -23.188 33.062 8.609 1 71.5 389 TYR B C 1
ATOM 7241 O O . TYR B 1 389 ? -23.203 33.469 7.441 1 71.5 389 TYR B O 1
ATOM 7249 N N . GLY B 1 390 ? -23.672 31.891 8.969 1 67.94 390 GLY B N 1
ATOM 7250 C CA . GLY B 1 390 ? -24.438 31.062 8.047 1 67.94 390 GLY B CA 1
ATOM 7251 C C . GLY B 1 390 ? -23.562 30.344 7.035 1 67.94 390 GLY B C 1
ATOM 7252 O O . GLY B 1 390 ? -24.062 29.719 6.094 1 67.94 390 GLY B O 1
ATOM 7253 N N . MET B 1 391 ? -22.297 30.359 7.273 1 77.38 391 MET B N 1
ATOM 7254 C CA . MET B 1 391 ? -21.375 29.75 6.316 1 77.38 391 MET B CA 1
ATOM 7255 C C . MET B 1 391 ? -21.344 28.234 6.473 1 77.38 391 MET B C 1
ATOM 7257 O O . MET B 1 391 ? -21.344 27.719 7.594 1 77.38 391 MET B O 1
ATOM 7261 N N . GLU B 1 392 ? -21.453 27.547 5.27 1 71.06 392 GLU B N 1
ATOM 7262 C CA . GLU B 1 392 ? -21.266 26.094 5.184 1 71.06 392 GLU B CA 1
ATOM 7263 C C . GLU B 1 392 ? -20 25.75 4.406 1 71.06 392 GLU B C 1
ATOM 7265 O O . GLU B 1 392 ? -19.5 26.547 3.611 1 71.06 392 GLU B O 1
ATOM 7270 N N . GLU B 1 393 ? -19.453 24.609 4.688 1 75.25 393 GLU B N 1
ATOM 7271 C CA . GLU B 1 393 ? -18.156 24.234 4.133 1 75.25 393 GLU B CA 1
ATOM 7272 C C . GLU B 1 393 ? -18.172 24.297 2.609 1 75.25 393 GLU B C 1
ATOM 7274 O O . GLU B 1 393 ? -17.25 24.828 1.994 1 75.25 393 GLU B O 1
ATOM 7279 N N . ASP B 1 394 ? -19.234 23.719 2.023 1 75.25 394 ASP B N 1
ATOM 7280 C CA . ASP B 1 394 ? -19.312 23.703 0.566 1 75.25 394 ASP B CA 1
ATOM 7281 C C . ASP B 1 394 ? -19.266 25.125 0.007 1 75.25 394 ASP B C 1
ATOM 7283 O O . ASP B 1 394 ? -18.625 25.375 -1.01 1 75.25 394 ASP B O 1
ATOM 7287 N N . LEU B 1 395 ? -20.016 25.984 0.694 1 80.31 395 LEU B N 1
ATOM 7288 C CA . LEU B 1 395 ? -20.031 27.359 0.245 1 80.31 395 LEU B CA 1
ATOM 7289 C C . LEU B 1 395 ? -18.672 28.031 0.445 1 80.31 395 LEU B C 1
ATOM 7291 O O . LEU B 1 395 ? -18.219 28.766 -0.418 1 80.31 395 LEU B O 1
ATOM 7295 N N . ALA B 1 396 ? -18.016 27.688 1.585 1 81.62 396 ALA B N 1
ATOM 7296 C CA . ALA B 1 396 ? -16.688 28.234 1.853 1 81.62 396 ALA B CA 1
ATOM 7297 C C . ALA B 1 396 ? -15.695 27.812 0.784 1 81.62 396 ALA B C 1
ATOM 7299 O O . ALA B 1 396 ? -14.891 28.609 0.313 1 81.62 396 ALA B O 1
ATOM 7300 N N . ILE B 1 397 ? -15.789 26.625 0.375 1 78.31 397 ILE B N 1
ATOM 7301 C CA . ILE B 1 397 ? -14.914 26.094 -0.662 1 78.31 397 ILE B CA 1
ATOM 7302 C C . ILE B 1 397 ? -15.203 26.797 -1.989 1 78.31 397 ILE B C 1
ATOM 7304 O O . ILE B 1 397 ? -14.273 27.172 -2.711 1 78.31 397 ILE B O 1
ATOM 7308 N N . GLU B 1 398 ? -16.516 26.969 -2.303 1 81.25 398 GLU B N 1
ATOM 7309 C CA . GLU B 1 398 ? -16.922 27.672 -3.518 1 81.25 398 GLU B CA 1
ATOM 7310 C C . GLU B 1 398 ? -16.344 29.078 -3.555 1 81.25 398 GLU B C 1
ATOM 7312 O O . GLU B 1 398 ? -15.836 29.531 -4.59 1 81.25 398 GLU B O 1
ATOM 7317 N N . ILE B 1 399 ? -16.375 29.719 -2.416 1 85.5 399 ILE B N 1
ATOM 7318 C CA . ILE B 1 399 ? -15.859 31.078 -2.326 1 85.5 399 ILE B CA 1
ATOM 7319 C C . ILE B 1 399 ? -14.344 31.062 -2.521 1 85.5 399 ILE B C 1
ATOM 7321 O O . ILE B 1 399 ? -13.805 31.875 -3.277 1 85.5 399 ILE B O 1
ATOM 7325 N N . LYS B 1 400 ? -13.758 30.172 -1.848 1 84.62 400 LYS B N 1
ATOM 7326 C CA . LYS B 1 400 ? -12.305 30.062 -1.961 1 84.62 400 LYS B CA 1
ATOM 7327 C C . LYS B 1 400 ? -11.883 29.812 -3.406 1 84.62 400 LYS B C 1
ATOM 7329 O O . LYS B 1 400 ? -10.914 30.406 -3.887 1 84.62 400 LYS B O 1
ATOM 7334 N N . GLU B 1 401 ? -12.547 28.969 -4.117 1 81.31 401 GLU B N 1
ATOM 7335 C CA . GLU B 1 401 ? -12.273 28.703 -5.527 1 81.31 401 GLU B CA 1
ATOM 7336 C C . GLU B 1 401 ? -12.477 29.953 -6.379 1 81.31 401 GLU B C 1
ATOM 7338 O O . GLU B 1 401 ? -11.68 30.219 -7.277 1 81.31 401 GLU B O 1
ATOM 7343 N N . TYR B 1 402 ? -13.57 30.672 -6.094 1 84.5 402 TYR B N 1
ATOM 7344 C CA . TYR B 1 402 ? -13.852 31.922 -6.789 1 84.5 402 TYR B CA 1
ATOM 7345 C C . TYR B 1 402 ? -12.703 32.906 -6.617 1 84.5 402 TYR B C 1
ATOM 7347 O O . TYR B 1 402 ? -12.32 33.594 -7.562 1 84.5 402 TYR B O 1
ATOM 7355 N N . LEU B 1 403 ? -12.031 32.875 -5.5 1 82.81 403 LEU B N 1
ATOM 7356 C CA . LEU B 1 403 ? -11 33.844 -5.145 1 82.81 403 LEU B CA 1
ATOM 7357 C C . LEU B 1 403 ? -9.664 33.469 -5.773 1 82.81 403 LEU B C 1
ATOM 7359 O O . LEU B 1 403 ? -8.734 34.281 -5.805 1 82.81 403 LEU B O 1
ATOM 7363 N N . GLU B 1 404 ? -9.586 32.312 -6.238 1 77.12 404 GLU B N 1
ATOM 7364 C CA . GLU B 1 404 ? -8.367 31.906 -6.941 1 77.12 404 GLU B CA 1
ATOM 7365 C C . GLU B 1 404 ? -8.234 32.625 -8.273 1 77.12 404 GLU B C 1
ATOM 7367 O O . GLU B 1 404 ? -7.133 33 -8.688 1 77.12 404 GLU B O 1
ATOM 7372 N N . ASP B 1 405 ? -9.414 32.906 -8.875 1 77.81 405 ASP B N 1
ATOM 7373 C CA . ASP B 1 405 ? -9.383 33.5 -10.219 1 77.81 405 ASP B CA 1
ATOM 7374 C C . ASP B 1 405 ? -9.844 34.938 -10.203 1 77.81 405 ASP B C 1
ATOM 7376 O O . ASP B 1 405 ? -9.781 35.625 -11.227 1 77.81 405 ASP B O 1
ATOM 7380 N N . ASN B 1 406 ? -10.32 35.406 -9.031 1 80.31 406 ASN B N 1
ATOM 7381 C CA . ASN B 1 406 ? -10.883 36.75 -8.953 1 80.31 406 ASN B CA 1
ATOM 7382 C C . ASN B 1 406 ? -10.398 37.5 -7.719 1 80.31 406 ASN B C 1
ATOM 7384 O O . ASN B 1 406 ? -10.117 36.875 -6.688 1 80.31 406 ASN B O 1
ATOM 7388 N N . ILE B 1 407 ? -10.164 38.688 -7.891 1 84.25 407 ILE B N 1
ATOM 7389 C CA . ILE B 1 407 ? -9.914 39.531 -6.75 1 84.25 407 ILE B CA 1
ATOM 7390 C C . ILE B 1 407 ? -11.188 40.312 -6.398 1 84.25 407 ILE B C 1
ATOM 7392 O O . ILE B 1 407 ? -11.773 40.969 -7.25 1 84.25 407 ILE B O 1
ATOM 7396 N N . ILE B 1 408 ? -11.602 40.125 -5.164 1 84.88 408 ILE B N 1
ATOM 7397 C CA . ILE B 1 408 ? -12.828 40.75 -4.711 1 84.88 408 ILE B CA 1
ATOM 7398 C C . ILE B 1 408 ? -12.508 42.156 -4.168 1 84.88 408 ILE B C 1
ATOM 7400 O O . ILE B 1 408 ? -11.633 42.312 -3.312 1 84.88 408 ILE B O 1
ATOM 7404 N N . THR B 1 409 ? -13.125 43.156 -4.715 1 87.12 409 THR B N 1
ATOM 7405 C CA . THR B 1 409 ? -12.945 44.5 -4.219 1 87.12 409 THR B CA 1
ATOM 7406 C C . THR B 1 409 ? -14.227 45.031 -3.566 1 87.12 409 THR B C 1
ATOM 7408 O O . THR B 1 409 ? -14.203 46.031 -2.85 1 87.12 409 THR B O 1
ATOM 7411 N N . ASP B 1 410 ? -15.25 44.375 -3.877 1 83.5 410 ASP B N 1
ATOM 7412 C CA . ASP B 1 410 ? -16.562 44.625 -3.295 1 83.5 410 ASP B CA 1
ATOM 7413 C C . ASP B 1 410 ? -17.266 43.281 -2.975 1 83.5 410 ASP B C 1
ATOM 7415 O O . ASP B 1 410 ? -17.25 42.375 -3.783 1 83.5 410 ASP B O 1
ATOM 7419 N N . SER B 1 411 ? -17.844 43.25 -1.849 1 85.75 411 SER B N 1
ATOM 7420 C CA . SER B 1 411 ? -18.469 42 -1.431 1 85.75 411 SER B CA 1
ATOM 7421 C C . SER B 1 411 ? -19.578 41.562 -2.396 1 85.75 411 SER B C 1
ATOM 7423 O O . SER B 1 411 ? -19.906 40.406 -2.506 1 85.75 411 SER B O 1
ATOM 7425 N N . SER B 1 412 ? -20.125 42.562 -3.158 1 85.12 412 SER B N 1
ATOM 7426 C CA . SER B 1 412 ? -21.188 42.281 -4.109 1 85.12 412 SER B CA 1
ATOM 7427 C C . SER B 1 412 ? -20.688 41.375 -5.246 1 85.12 412 SER B C 1
ATOM 7429 O O . SER B 1 412 ? -21.484 40.781 -5.961 1 85.12 412 SER B O 1
ATOM 7431 N N . ASP B 1 413 ? -19.406 41.344 -5.395 1 86.44 413 ASP B N 1
ATOM 7432 C CA . ASP B 1 413 ? -18.844 40.438 -6.414 1 86.44 413 ASP B CA 1
ATOM 7433 C C . ASP B 1 413 ? -19.219 39 -6.152 1 86.44 413 ASP B C 1
ATOM 7435 O O . ASP B 1 413 ? -19.328 38.188 -7.086 1 86.44 413 ASP B O 1
ATOM 7439 N N . LEU B 1 414 ? -19.422 38.656 -4.961 1 87.31 414 LEU B N 1
ATOM 7440 C CA . LEU B 1 414 ? -19.734 37.281 -4.574 1 87.31 414 LEU B CA 1
ATOM 7441 C C . LEU B 1 414 ? -21.125 36.875 -5.043 1 87.31 414 LEU B C 1
ATOM 7443 O O . LEU B 1 414 ? -21.469 35.688 -5.07 1 87.31 414 LEU B O 1
ATOM 7447 N N . LEU B 1 415 ? -21.906 37.875 -5.523 1 84.31 415 LEU B N 1
ATOM 7448 C CA . LEU B 1 415 ? -23.25 37.562 -6.027 1 84.31 415 LEU B CA 1
ATOM 7449 C C . LEU B 1 415 ? -23.172 36.812 -7.352 1 84.31 415 LEU B C 1
ATOM 7451 O O . LEU B 1 415 ? -24.188 36.281 -7.809 1 84.31 415 LEU B O 1
ATOM 7455 N N . GLU B 1 416 ? -22.031 36.812 -7.859 1 82.56 416 GLU B N 1
ATOM 7456 C CA . GLU B 1 416 ? -21.844 36 -9.055 1 82.56 416 GLU B CA 1
ATOM 7457 C C . GLU B 1 416 ? -21.984 34.5 -8.742 1 82.56 416 GLU B C 1
ATOM 7459 O O . GLU B 1 416 ? -22.25 33.688 -9.633 1 82.56 416 GLU B O 1
ATOM 7464 N N . LEU B 1 417 ? -21.672 34.156 -7.527 1 81.31 417 LEU B N 1
ATOM 7465 C CA . LEU B 1 417 ? -21.875 32.812 -7.086 1 81.31 417 LEU B CA 1
ATOM 7466 C C . LEU B 1 417 ? -23.359 32.531 -6.828 1 81.31 417 LEU B C 1
ATOM 7468 O O . LEU B 1 417 ? -24 33.25 -6.051 1 81.31 417 LEU B O 1
ATOM 7472 N N . GLU B 1 418 ? -23.906 31.547 -7.453 1 78.69 418 GLU B N 1
ATOM 7473 C CA . GLU B 1 418 ? -25.344 31.266 -7.387 1 78.69 418 GLU B CA 1
ATOM 7474 C C . GLU B 1 418 ? -25.766 30.969 -5.953 1 78.69 418 GLU B C 1
ATOM 7476 O O . GLU B 1 418 ? -26.906 31.25 -5.574 1 78.69 418 GLU B O 1
ATOM 7481 N N . SER B 1 419 ? -24.906 30.516 -5.133 1 79.38 419 SER B N 1
ATOM 7482 C CA . SER B 1 419 ? -25.234 30.062 -3.781 1 79.38 419 SER B CA 1
ATOM 7483 C C . SER B 1 419 ? -25.266 31.234 -2.805 1 79.38 419 SER B C 1
ATOM 7485 O O . SER B 1 419 ? -25.578 31.062 -1.625 1 79.38 419 SER B O 1
ATOM 7487 N N . ILE B 1 420 ? -24.953 32.438 -3.277 1 83.12 420 ILE B N 1
ATOM 7488 C CA . ILE B 1 420 ? -24.875 33.594 -2.4 1 83.12 420 ILE B CA 1
ATOM 7489 C C . ILE B 1 420 ? -25.938 34.625 -2.809 1 83.12 420 ILE B C 1
ATOM 7491 O O . ILE B 1 420 ? -26.078 34.938 -3.994 1 83.12 420 ILE B O 1
ATOM 7495 N N . ASP B 1 421 ? -26.734 35.125 -1.846 1 79.5 421 ASP B N 1
ATOM 7496 C CA . ASP B 1 421 ? -27.719 36.156 -2.139 1 79.5 421 ASP B CA 1
ATOM 7497 C C . ASP B 1 421 ? -27.422 37.438 -1.355 1 79.5 421 ASP B C 1
ATOM 7499 O O . ASP B 1 421 ? -26.453 37.469 -0.589 1 79.5 421 ASP B O 1
ATOM 7503 N N . SER B 1 422 ? -28.25 38.438 -1.581 1 83.25 422 SER B N 1
ATOM 7504 C CA . SER B 1 422 ? -28 39.781 -1.03 1 83.25 422 SER B CA 1
ATOM 7505 C C . SER B 1 422 ? -28.156 39.781 0.486 1 83.25 422 SER B C 1
ATOM 7507 O O . SER B 1 422 ? -27.469 40.531 1.187 1 83.25 422 SER B O 1
ATOM 7509 N N . GLN B 1 423 ? -28.969 38.969 0.912 1 78.56 423 GLN B N 1
ATOM 7510 C CA . GLN B 1 423 ? -29.188 38.906 2.352 1 78.56 423 GLN B CA 1
ATOM 7511 C C . GLN B 1 423 ? -27.984 38.344 3.08 1 78.56 423 GLN B C 1
ATOM 7513 O O . GLN B 1 423 ? -27.594 38.844 4.141 1 78.56 423 GLN B O 1
ATOM 7518 N N . MET B 1 424 ? -27.453 37.312 2.531 1 83.75 424 MET B N 1
ATOM 7519 C CA . MET B 1 424 ? -26.234 36.719 3.1 1 83.75 424 MET B CA 1
ATOM 7520 C C . MET B 1 424 ? -25.109 37.75 3.17 1 83.75 424 MET B C 1
ATOM 7522 O O . MET B 1 424 ? -24.453 37.875 4.203 1 83.75 424 MET B O 1
ATOM 7526 N N . LEU B 1 425 ? -24.969 38.531 2.143 1 84.06 425 LEU B N 1
ATOM 7527 C CA . LEU B 1 425 ? -23.891 39.5 2.074 1 84.06 425 LEU B CA 1
ATOM 7528 C C . LEU B 1 425 ? -24.078 40.594 3.145 1 84.06 425 LEU B C 1
ATOM 7530 O O . LEU B 1 425 ? -23.094 41 3.766 1 84.06 425 LEU B O 1
ATOM 7534 N N . LYS B 1 426 ? -25.234 40.969 3.316 1 81.12 426 LYS B N 1
ATOM 7535 C CA . LYS B 1 426 ? -25.516 41.969 4.336 1 81.12 426 LYS B CA 1
ATOM 7536 C C . LYS B 1 426 ? -25.141 41.469 5.723 1 81.12 426 LYS B C 1
ATOM 7538 O O . LYS B 1 426 ? -24.625 42.219 6.543 1 81.12 426 LYS B O 1
ATOM 7543 N N . SER B 1 427 ? -25.406 40.219 5.895 1 80.06 427 SER B N 1
ATOM 7544 C CA . SER B 1 427 ? -25.094 39.656 7.195 1 80.06 427 SER B CA 1
ATOM 7545 C C . SER B 1 427 ? -23.578 39.562 7.426 1 80.06 427 SER B C 1
ATOM 7547 O O . SER B 1 427 ? -23.125 39.531 8.57 1 80.06 427 SER B O 1
ATOM 7549 N N . TRP B 1 428 ? -22.812 39.562 6.352 1 83.88 428 TRP B N 1
ATOM 7550 C CA . TRP B 1 428 ? -21.375 39.406 6.461 1 83.88 428 TRP B CA 1
ATOM 7551 C C . TRP B 1 428 ? -20.688 40.781 6.504 1 83.88 428 TRP B C 1
ATOM 7553 O O . TRP B 1 428 ? -19.516 40.875 6.891 1 83.88 428 TRP B O 1
ATOM 7563 N N . ASP B 1 429 ? -21.375 41.812 6.109 1 81.44 429 ASP B N 1
ATOM 7564 C CA . ASP B 1 429 ? -20.812 43.125 5.82 1 81.44 429 ASP B CA 1
ATOM 7565 C C . ASP B 1 429 ? -20 43.656 7.004 1 81.44 429 ASP B C 1
ATOM 7567 O O . ASP B 1 429 ? -18.922 44.219 6.824 1 81.44 429 ASP B O 1
ATOM 7571 N N . GLU B 1 430 ? -20.5 43.375 8.188 1 78.5 430 GLU B N 1
ATOM 7572 C CA . GLU B 1 430 ? -19.844 43.906 9.375 1 78.5 430 GLU B CA 1
ATOM 7573 C C . GLU B 1 430 ? -18.547 43.156 9.656 1 78.5 430 GLU B C 1
ATOM 7575 O O . GLU B 1 430 ? -17.656 43.688 10.328 1 78.5 430 GLU B O 1
ATOM 7580 N N . ASN B 1 431 ? -18.453 42 9.07 1 80.5 431 ASN B N 1
ATOM 7581 C CA . ASN B 1 431 ? -17.297 41.188 9.391 1 80.5 431 ASN B CA 1
ATOM 7582 C C . ASN B 1 431 ? -16.281 41.156 8.258 1 80.5 431 ASN B C 1
ATOM 7584 O O . ASN B 1 431 ? -15.25 40.5 8.352 1 80.5 431 ASN B O 1
ATOM 7588 N N . ILE B 1 432 ? -16.578 41.844 7.238 1 84.12 432 ILE B N 1
ATOM 7589 C CA . ILE B 1 432 ? -15.68 41.875 6.082 1 84.12 432 ILE B CA 1
ATOM 7590 C C . ILE B 1 432 ? -14.914 43.188 6.051 1 84.12 432 ILE B C 1
ATOM 7592 O O . ILE B 1 432 ? -15.492 44.25 6.277 1 84.12 432 ILE B O 1
ATOM 7596 N N . ASP B 1 433 ? -13.664 43 5.82 1 82.38 433 ASP B N 1
ATOM 7597 C CA . ASP B 1 433 ? -12.773 44.156 5.785 1 82.38 433 ASP B CA 1
ATOM 7598 C C . ASP B 1 433 ? -12.875 44.875 4.445 1 82.38 433 ASP B C 1
ATOM 7600 O O . ASP B 1 433 ? -13.5 44.375 3.508 1 82.38 433 ASP B O 1
ATOM 7604 N N . ASP B 1 434 ? -12.344 46.125 4.477 1 81.81 434 ASP B N 1
ATOM 7605 C CA . ASP B 1 434 ? -12.234 46.875 3.227 1 81.81 434 ASP B CA 1
ATOM 7606 C C . ASP B 1 434 ? -11.367 46.125 2.215 1 81.81 434 ASP B C 1
ATOM 7608 O O . ASP B 1 434 ? -10.195 45.844 2.479 1 81.81 434 ASP B O 1
ATOM 7612 N N . MET B 1 435 ? -11.961 45.75 1.087 1 85.69 435 MET B N 1
ATOM 7613 C CA . MET B 1 435 ? -11.25 44.938 0.108 1 85.69 435 MET B CA 1
ATOM 7614 C C . MET B 1 435 ? -10.844 45.75 -1.104 1 85.69 435 MET B C 1
ATOM 7616 O O . MET B 1 435 ? -10.336 45.219 -2.09 1 85.69 435 MET B O 1
ATOM 7620 N N . ARG B 1 436 ? -11.07 47.062 -1.016 1 88.56 436 ARG B N 1
ATOM 7621 C CA . ARG B 1 436 ? -10.672 47.938 -2.129 1 88.56 436 ARG B CA 1
ATOM 7622 C C . ARG B 1 436 ? -9.172 47.844 -2.367 1 88.56 436 ARG B C 1
ATOM 7624 O O . ARG B 1 436 ? -8.391 47.719 -1.42 1 88.56 436 ARG B O 1
ATOM 7631 N N . ILE B 1 437 ? -8.805 47.875 -3.572 1 85.56 437 ILE B N 1
ATOM 7632 C CA . ILE B 1 437 ? -7.406 47.75 -3.953 1 85.56 437 ILE B CA 1
ATOM 7633 C C . ILE B 1 437 ? -6.781 49.125 -4.172 1 85.56 437 ILE B C 1
ATOM 7635 O O . ILE B 1 437 ? -7.402 50 -4.766 1 85.56 437 ILE B O 1
ATOM 7639 N N . ASP B 1 438 ? -5.629 49.25 -3.607 1 83.06 438 ASP B N 1
ATOM 7640 C CA . ASP B 1 438 ? -4.879 50.5 -3.83 1 83.06 438 ASP B CA 1
ATOM 7641 C C . ASP B 1 438 ? -4.363 50.562 -5.266 1 83.06 438 ASP B C 1
ATOM 7643 O O . ASP B 1 438 ? -3.477 49.812 -5.652 1 83.06 438 ASP B O 1
ATOM 7647 N N . ILE B 1 439 ? -4.91 51.531 -5.934 1 87.06 439 ILE B N 1
ATOM 7648 C CA . ILE B 1 439 ? -4.625 51.656 -7.359 1 87.06 439 ILE B CA 1
ATOM 7649 C C . ILE B 1 439 ? -3.156 52 -7.566 1 87.06 439 ILE B C 1
ATOM 7651 O O . ILE B 1 439 ? -2.586 51.719 -8.625 1 87.06 439 ILE B O 1
ATOM 7655 N N . ASN B 1 440 ? -2.566 52.5 -6.562 1 86.38 440 ASN B N 1
ATOM 7656 C CA . ASN B 1 440 ? -1.192 52.969 -6.715 1 86.38 440 ASN B CA 1
ATOM 7657 C C . ASN B 1 440 ? -0.191 51.844 -6.473 1 86.38 440 ASN B C 1
ATOM 7659 O O . ASN B 1 440 ? 0.982 51.969 -6.832 1 86.38 440 ASN B O 1
ATOM 7663 N N . THR B 1 441 ? -0.611 50.719 -5.914 1 84.12 441 THR B N 1
ATOM 7664 C CA . THR B 1 441 ? 0.335 49.656 -5.594 1 84.12 441 THR B CA 1
ATOM 7665 C C . THR B 1 441 ? -0.044 48.375 -6.309 1 84.12 441 THR B C 1
ATOM 7667 O O . THR B 1 441 ? 0.749 47.438 -6.359 1 84.12 441 THR B O 1
ATOM 7670 N N . ALA B 1 442 ? -1.162 48.375 -6.883 1 85.12 442 ALA B N 1
ATOM 7671 C CA . ALA B 1 442 ? -1.658 47.156 -7.492 1 85.12 442 ALA B CA 1
ATOM 7672 C C . ALA B 1 442 ? -0.866 46.812 -8.75 1 85.12 442 ALA B C 1
ATOM 7674 O O . ALA B 1 442 ? -0.555 47.688 -9.555 1 85.12 442 ALA B O 1
ATOM 7675 N N . THR B 1 443 ? -0.524 45.594 -8.93 1 81.69 443 THR B N 1
ATOM 7676 C CA . THR B 1 443 ? 0.144 45.094 -10.133 1 81.69 443 THR B CA 1
ATOM 7677 C C . THR B 1 443 ? -0.866 44.875 -11.25 1 81.69 443 THR B C 1
ATOM 7679 O O . THR B 1 443 ? -2.076 44.875 -11.016 1 81.69 443 THR B O 1
ATOM 7682 N N . VAL B 1 444 ? -0.336 44.719 -12.438 1 83.5 444 VAL B N 1
ATOM 7683 C CA . VAL B 1 444 ? -1.185 44.438 -13.594 1 83.5 444 VAL B CA 1
ATOM 7684 C C . VAL B 1 444 ? -1.967 43.156 -13.391 1 83.5 444 VAL B C 1
ATOM 7686 O O . VAL B 1 444 ? -3.143 43.062 -13.75 1 83.5 444 VAL B O 1
ATOM 7689 N N . GLU B 1 445 ? -1.295 42.188 -12.789 1 80.56 445 GLU B N 1
ATOM 7690 C CA . GLU B 1 445 ? -1.926 40.906 -12.57 1 80.56 445 GLU B CA 1
ATOM 7691 C C . GLU B 1 445 ? -3.098 41 -11.602 1 80.56 445 GLU B C 1
ATOM 7693 O O . GLU B 1 445 ? -4.125 40.344 -11.781 1 80.56 445 GLU B O 1
ATOM 7698 N N . VAL B 1 446 ? -2.855 41.844 -10.711 1 84.06 446 VAL B N 1
ATOM 7699 C CA . VAL B 1 446 ? -3.9 42.062 -9.711 1 84.06 446 VAL B CA 1
ATOM 7700 C C . VAL B 1 446 ? -5.055 42.844 -10.336 1 84.06 446 VAL B C 1
ATOM 7702 O O . VAL B 1 446 ? -6.223 42.469 -10.164 1 84.06 446 VAL B O 1
ATOM 7705 N N . LEU B 1 447 ? -4.777 43.844 -11.094 1 86.5 447 LEU B N 1
ATOM 7706 C CA . LEU B 1 447 ? -5.789 44.719 -11.688 1 86.5 447 LEU B CA 1
ATOM 7707 C C . LEU B 1 447 ? -6.664 43.938 -12.664 1 86.5 447 LEU B C 1
ATOM 7709 O O . LEU B 1 447 ? -7.887 44.094 -12.68 1 86.5 447 LEU B O 1
ATOM 7713 N N . LYS B 1 448 ? -6.086 43 -13.305 1 83.69 448 LYS B N 1
ATOM 7714 C CA . LYS B 1 448 ? -6.809 42.219 -14.297 1 83.69 448 LYS B CA 1
ATOM 7715 C C . LYS B 1 448 ? -7.852 41.312 -13.641 1 83.69 448 LYS B C 1
ATOM 7717 O O . LYS B 1 448 ? -8.797 40.875 -14.297 1 83.69 448 LYS B O 1
ATOM 7722 N N . LYS B 1 449 ? -7.613 41.031 -12.414 1 83.44 449 LYS B N 1
ATOM 7723 C CA . LYS B 1 449 ? -8.508 40.125 -11.711 1 83.44 449 LYS B CA 1
ATOM 7724 C C . LYS B 1 449 ? -9.656 40.875 -11.047 1 83.44 449 LYS B C 1
ATOM 7726 O O . LYS B 1 449 ? -10.539 40.25 -10.445 1 83.44 449 LYS B O 1
ATOM 7731 N N . ILE B 1 450 ? -9.617 42.219 -11.219 1 83.25 450 ILE B N 1
ATOM 7732 C CA . ILE B 1 450 ? -10.68 43.031 -10.656 1 83.25 450 ILE B CA 1
ATOM 7733 C C . ILE B 1 450 ? -11.828 43.156 -11.656 1 83.25 450 ILE B C 1
ATOM 7735 O O . ILE B 1 450 ? -11.609 43.406 -12.836 1 83.25 450 ILE B O 1
ATOM 7739 N N . LYS B 1 451 ? -12.984 42.875 -11.125 1 81.31 451 LYS B N 1
ATOM 7740 C CA . LYS B 1 451 ? -14.156 42.969 -11.992 1 81.31 451 LYS B CA 1
ATOM 7741 C C . LYS B 1 451 ? -14.242 44.344 -12.648 1 81.31 451 LYS B C 1
ATOM 7743 O O . LYS B 1 451 ? -14.133 45.344 -11.977 1 81.31 451 LYS B O 1
ATOM 7748 N N . GLY B 1 452 ? -14.438 44.344 -13.977 1 79 452 GLY B N 1
ATOM 7749 C CA . GLY B 1 452 ? -14.578 45.594 -14.703 1 79 452 GLY B CA 1
ATOM 7750 C C . GLY B 1 452 ? -13.266 46.094 -15.281 1 79 452 GLY B C 1
ATOM 7751 O O . GLY B 1 452 ? -13.25 47.062 -16.047 1 79 452 GLY B O 1
ATOM 7752 N N . ILE B 1 453 ? -12.266 45.438 -14.828 1 82.81 453 ILE B N 1
ATOM 7753 C CA . ILE B 1 453 ? -10.969 45.844 -15.352 1 82.81 453 ILE B CA 1
ATOM 7754 C C . ILE B 1 453 ? -10.43 44.75 -16.297 1 82.81 453 ILE B C 1
ATOM 7756 O O . ILE B 1 453 ? -10.055 43.656 -15.852 1 82.81 453 ILE B O 1
ATOM 7760 N N . GLY B 1 454 ? -10.398 45 -17.531 1 80.94 454 GLY B N 1
ATOM 7761 C CA . GLY B 1 454 ? -9.797 44.094 -18.5 1 80.94 454 GLY B CA 1
ATOM 7762 C C . GLY B 1 454 ? -8.312 44.344 -18.703 1 80.94 454 GLY B C 1
ATOM 7763 O O . GLY B 1 454 ? -7.746 45.25 -18.109 1 80.94 454 GLY B O 1
ATOM 7764 N N . PRO B 1 455 ? -7.77 43.562 -19.484 1 85 455 PRO B N 1
ATOM 7765 C CA . PRO B 1 455 ? -6.328 43.719 -19.719 1 85 455 PRO B CA 1
ATOM 7766 C C . PRO B 1 455 ? -5.938 45.094 -20.25 1 85 455 PRO B C 1
ATOM 7768 O O . PRO B 1 455 ? -4.918 45.625 -19.844 1 85 455 PRO B O 1
ATOM 7771 N N . LYS B 1 456 ? -6.723 45.625 -21.156 1 85.19 456 LYS B N 1
ATOM 7772 C CA . LYS B 1 456 ? -6.418 46.906 -21.75 1 85.19 456 LYS B CA 1
ATOM 7773 C C . LYS B 1 456 ? -6.477 48.031 -20.703 1 85.19 456 LYS B C 1
ATOM 7775 O O . LYS B 1 456 ? -5.562 48.844 -20.625 1 85.19 456 LYS B O 1
ATOM 7780 N N . LEU B 1 457 ? -7.492 48.062 -19.953 1 86.69 457 LEU B N 1
ATOM 7781 C CA . LEU B 1 457 ? -7.648 49.094 -18.906 1 86.69 457 LEU B CA 1
ATOM 7782 C C . LEU B 1 457 ? -6.559 48.938 -17.859 1 86.69 457 LEU B C 1
ATOM 7784 O O . LEU B 1 457 ? -6.062 49.969 -17.344 1 86.69 457 LEU B O 1
ATOM 7788 N N . ALA B 1 458 ? -6.199 47.719 -17.469 1 88.31 458 ALA B N 1
ATOM 7789 C CA . ALA B 1 458 ? -5.137 47.5 -16.5 1 88.31 458 ALA B CA 1
ATOM 7790 C C . ALA B 1 458 ? -3.82 48.125 -16.969 1 88.31 458 ALA B C 1
ATOM 7792 O O . ALA B 1 458 ? -3.115 48.75 -16.188 1 88.31 458 ALA B O 1
ATOM 7793 N N . LYS B 1 459 ? -3.619 47.938 -18.188 1 87.06 459 LYS B N 1
ATOM 7794 C CA . LYS B 1 459 ? -2.412 48.531 -18.781 1 87.06 459 LYS B CA 1
ATOM 7795 C C . LYS B 1 459 ? -2.477 50.031 -18.766 1 87.06 459 LYS B C 1
ATOM 7797 O O . LYS B 1 459 ? -1.487 50.719 -18.453 1 87.06 459 LYS B O 1
ATOM 7802 N N . ASN B 1 460 ? -3.605 50.562 -19.141 1 87.75 460 ASN B N 1
ATOM 7803 C CA . ASN B 1 460 ? -3.783 52 -19.141 1 87.75 460 ASN B CA 1
ATOM 7804 C C . ASN B 1 460 ? -3.539 52.594 -17.766 1 87.75 460 ASN B C 1
ATOM 7806 O O . ASN B 1 460 ? -2.969 53.688 -17.641 1 87.75 460 ASN B O 1
ATOM 7810 N N . ILE B 1 461 ? -3.961 51.875 -16.781 1 87.12 461 ILE B N 1
ATOM 7811 C CA . ILE B 1 461 ? -3.795 52.312 -15.398 1 87.12 461 ILE B CA 1
ATOM 7812 C C . ILE B 1 461 ? -2.311 52.375 -15.047 1 87.12 461 ILE B C 1
ATOM 7814 O O . ILE B 1 461 ? -1.829 53.344 -14.469 1 87.12 461 ILE B O 1
ATOM 7818 N N . LEU B 1 462 ? -1.634 51.375 -15.438 1 86.94 462 LEU B N 1
ATOM 7819 C CA . LEU B 1 462 ? -0.202 51.312 -15.164 1 86.94 462 LEU B CA 1
ATOM 7820 C C . LEU B 1 462 ? 0.541 52.438 -15.906 1 86.94 462 LEU B C 1
ATOM 7822 O O . LEU B 1 462 ? 1.453 53.062 -15.352 1 86.94 462 LEU B O 1
ATOM 7826 N N . ASP B 1 463 ? 0.188 52.625 -17.141 1 86.06 463 ASP B N 1
ATOM 7827 C CA . ASP B 1 463 ? 0.812 53.656 -17.953 1 86.06 463 ASP B CA 1
ATOM 7828 C C . ASP B 1 463 ? 0.586 55.031 -17.344 1 86.06 463 ASP B C 1
ATOM 7830 O O . ASP B 1 463 ? 1.497 55.875 -17.312 1 86.06 463 ASP B O 1
ATOM 7834 N N . TYR B 1 464 ? -0.603 55.188 -16.906 1 86.88 464 TYR B N 1
ATOM 7835 C CA . TYR B 1 464 ? -0.926 56.469 -16.25 1 86.88 464 TYR B CA 1
ATOM 7836 C C . TYR B 1 464 ? -0.082 56.656 -15 1 86.88 464 TYR B C 1
ATOM 7838 O O . TYR B 1 464 ? 0.419 57.75 -14.75 1 86.88 464 TYR B O 1
ATOM 7846 N N . ARG B 1 465 ? 0.083 55.625 -14.203 1 85.44 465 ARG B N 1
ATOM 7847 C CA . ARG B 1 465 ? 0.896 55.656 -12.992 1 85.44 465 ARG B CA 1
ATOM 7848 C C . ARG B 1 465 ? 2.338 56.031 -13.312 1 85.44 465 ARG B C 1
ATOM 7850 O O . ARG B 1 465 ? 2.963 56.781 -12.578 1 85.44 465 ARG B O 1
ATOM 7857 N N . LYS B 1 466 ? 2.797 55.469 -14.32 1 80.88 466 LYS B N 1
ATOM 7858 C CA . LYS B 1 466 ? 4.168 55.719 -14.742 1 80.88 466 LYS B CA 1
ATOM 7859 C C . LYS B 1 466 ? 4.324 57.188 -15.172 1 80.88 466 LYS B C 1
ATOM 7861 O O . LYS B 1 466 ? 5.34 57.812 -14.867 1 80.88 466 LYS B O 1
ATOM 7866 N N . LYS B 1 467 ? 3.316 57.688 -15.852 1 81 467 LYS B N 1
ATOM 7867 C CA . LYS B 1 467 ? 3.371 59.031 -16.391 1 81 467 LYS B CA 1
ATOM 7868 C C . LYS B 1 467 ? 3.168 60.062 -15.281 1 81 467 LYS B C 1
ATOM 7870 O O . LYS B 1 467 ? 3.881 61.062 -15.227 1 81 467 LYS B O 1
ATOM 7875 N N . MET B 1 468 ? 2.16 59.906 -14.438 1 77.62 468 MET B N 1
ATOM 7876 C CA . MET B 1 468 ? 1.759 60.938 -13.453 1 77.62 468 MET B CA 1
ATOM 7877 C C . MET B 1 468 ? 2.402 60.656 -12.102 1 77.62 468 MET B C 1
ATOM 7879 O O . MET B 1 468 ? 2.266 61.438 -11.164 1 77.62 468 MET B O 1
ATOM 7883 N N . THR B 1 469 ? 3.191 59.469 -11.898 1 74.94 469 THR B N 1
ATOM 7884 C CA . THR B 1 469 ? 3.859 59 -10.688 1 74.94 469 THR B CA 1
ATOM 7885 C C . THR B 1 469 ? 2.879 58.281 -9.781 1 74.94 469 THR B C 1
ATOM 7887 O O . THR B 1 469 ? 3.189 57.188 -9.281 1 74.94 469 THR B O 1
ATOM 7890 N N . THR B 1 470 ? 1.711 58.938 -9.367 1 83 470 THR B N 1
ATOM 7891 C CA . THR B 1 470 ? 0.69 58.25 -8.57 1 83 470 THR B CA 1
ATOM 7892 C C . THR B 1 470 ? -0.684 58.875 -8.828 1 83 470 THR B C 1
ATOM 7894 O O . THR B 1 470 ? -0.788 60 -9.344 1 83 470 THR B O 1
ATOM 7897 N N . PHE B 1 471 ? -1.706 58.125 -8.57 1 86.94 471 PHE B N 1
ATOM 7898 C CA . PHE B 1 471 ? -3.059 58.656 -8.516 1 86.94 471 PHE B CA 1
ATOM 7899 C C . PHE B 1 471 ? -3.277 59.438 -7.23 1 86.94 471 PHE B C 1
ATOM 7901 O O . PHE B 1 471 ? -3.012 58.938 -6.137 1 86.94 471 PHE B O 1
ATOM 7908 N N . LYS B 1 472 ? -3.586 60.594 -7.262 1 86.06 472 LYS B N 1
ATOM 7909 C CA . LYS B 1 472 ? -3.857 61.406 -6.078 1 86.06 472 LYS B CA 1
ATOM 7910 C C . LYS B 1 472 ? -5.289 61.219 -5.59 1 86.06 472 LYS B C 1
ATOM 7912 O O . LYS B 1 472 ? -5.57 61.375 -4.398 1 86.06 472 LYS B O 1
ATOM 7917 N N . SER B 1 473 ? -6.125 61.031 -6.496 1 86.81 473 SER B N 1
ATOM 7918 C CA . SER B 1 473 ? -7.527 60.781 -6.215 1 86.81 473 SER B CA 1
ATOM 7919 C C . SER B 1 473 ? -8.094 59.719 -7.168 1 86.81 473 SER B C 1
ATOM 7921 O O . SER B 1 473 ? -7.617 59.594 -8.297 1 86.81 473 SER B O 1
ATOM 7923 N N . ILE B 1 474 ? -9.109 59.031 -6.742 1 88.19 474 ILE B N 1
ATOM 7924 C CA . ILE B 1 474 ? -9.758 58 -7.555 1 88.19 474 ILE B CA 1
ATOM 7925 C C . ILE B 1 474 ? -10.438 58.656 -8.758 1 88.19 474 ILE B C 1
ATOM 7927 O O . ILE B 1 474 ? -10.57 58.031 -9.812 1 88.19 474 ILE B O 1
ATOM 7931 N N . ASN B 1 475 ? -10.695 59.906 -8.602 1 87.94 475 ASN B N 1
ATOM 7932 C CA . ASN B 1 475 ? -11.375 60.625 -9.68 1 87.94 475 ASN B CA 1
ATOM 7933 C C . ASN B 1 475 ? -10.492 60.719 -10.914 1 87.94 475 ASN B C 1
ATOM 7935 O O . ASN B 1 475 ? -10.992 60.938 -12.023 1 87.94 475 ASN B O 1
ATOM 7939 N N . GLU B 1 476 ? -9.266 60.562 -10.711 1 88.12 476 GLU B N 1
ATOM 7940 C CA . GLU B 1 476 ? -8.328 60.688 -11.828 1 88.12 476 GLU B CA 1
ATOM 7941 C C . GLU B 1 476 ? -8.508 59.531 -12.812 1 88.12 476 GLU B C 1
ATOM 7943 O O . GLU B 1 476 ? -8.016 59.594 -13.945 1 88.12 476 GLU B O 1
ATOM 7948 N N . LEU B 1 477 ? -9.203 58.594 -12.43 1 88.31 477 LEU B N 1
ATOM 7949 C CA . LEU B 1 477 ? -9.492 57.469 -13.32 1 88.31 477 LEU B CA 1
ATOM 7950 C C . LEU B 1 477 ? -10.289 57.938 -14.531 1 88.31 477 LEU B C 1
ATOM 7952 O O . LEU B 1 477 ? -10.203 57.344 -15.602 1 88.31 477 LEU B O 1
ATOM 7956 N N . LYS B 1 478 ? -11 58.969 -14.32 1 87.56 478 LYS B N 1
ATOM 7957 C CA . LYS B 1 478 ? -11.836 59.469 -15.398 1 87.56 478 LYS B CA 1
ATOM 7958 C C . LYS B 1 478 ? -10.992 59.969 -16.562 1 87.56 478 LYS B C 1
ATOM 7960 O O . LYS B 1 478 ? -11.492 60.094 -17.688 1 87.56 478 LYS B O 1
ATOM 7965 N N . GLU B 1 479 ? -9.797 60.188 -16.266 1 84.69 479 GLU B N 1
ATOM 7966 C CA . GLU B 1 479 ? -8.898 60.719 -17.297 1 84.69 479 GLU B CA 1
ATOM 7967 C C . GLU B 1 479 ? -8.391 59.594 -18.203 1 84.69 479 GLU B C 1
ATOM 7969 O O . GLU B 1 479 ? -7.793 59.844 -19.25 1 84.69 479 GLU B O 1
ATOM 7974 N N . LEU B 1 480 ? -8.586 58.469 -17.797 1 86.19 480 LEU B N 1
ATOM 7975 C CA . LEU B 1 480 ? -8.07 57.344 -18.562 1 86.19 480 LEU B CA 1
ATOM 7976 C C . LEU B 1 480 ? -9.008 57 -19.719 1 86.19 480 LEU B C 1
ATOM 7978 O O . LEU B 1 480 ? -10.234 57.094 -19.578 1 86.19 480 LEU B O 1
ATOM 7982 N N . GLU B 1 481 ? -8.438 56.625 -20.734 1 80.56 481 GLU B N 1
ATOM 7983 C CA . GLU B 1 481 ? -9.219 56.188 -21.875 1 80.56 481 GLU B CA 1
ATOM 7984 C C . GLU B 1 481 ? -9.977 54.875 -21.547 1 80.56 481 GLU B C 1
ATOM 7986 O O . GLU B 1 481 ? -9.43 54 -20.906 1 80.56 481 GLU B O 1
ATOM 7991 N N . GLY B 1 482 ? -11.305 54.844 -21.922 1 77.31 482 GLY B N 1
ATOM 7992 C CA . GLY B 1 482 ? -12.102 53.625 -21.734 1 77.31 482 GLY B CA 1
ATOM 7993 C C . GLY B 1 482 ? -12.938 53.656 -20.469 1 77.31 482 GLY B C 1
ATOM 7994 O O . GLY B 1 482 ? -13.742 52.75 -20.219 1 77.31 482 GLY B O 1
ATOM 7995 N N . ILE B 1 483 ? -12.68 54.719 -19.672 1 84.69 483 ILE B N 1
ATOM 7996 C CA . ILE B 1 483 ? -13.453 54.812 -18.438 1 84.69 483 ILE B CA 1
ATOM 7997 C C . ILE B 1 483 ? -14.531 55.875 -18.594 1 84.69 483 ILE B C 1
ATOM 7999 O O . ILE B 1 483 ? -14.234 57.062 -18.5 1 84.69 483 ILE B O 1
ATOM 8003 N N . GLY B 1 484 ? -15.703 55.469 -18.953 1 79.62 484 GLY B N 1
ATOM 8004 C CA . GLY B 1 484 ? -16.844 56.375 -18.984 1 79.62 484 GLY B CA 1
ATOM 8005 C C . GLY B 1 484 ? -17.5 56.562 -17.625 1 79.62 484 GLY B C 1
ATOM 8006 O O . GLY B 1 484 ? -16.984 56.062 -16.609 1 79.62 484 GLY B O 1
ATOM 8007 N N . LYS B 1 485 ? -18.594 57.312 -17.609 1 83.06 485 LYS B N 1
ATOM 8008 C CA . LYS B 1 485 ? -19.281 57.625 -16.359 1 83.06 485 LYS B CA 1
ATOM 8009 C C . LYS B 1 485 ? -19.734 56.375 -15.641 1 83.06 485 LYS B C 1
ATOM 8011 O O . LYS B 1 485 ? -19.547 56.25 -14.422 1 83.06 485 LYS B O 1
ATOM 8016 N N . ASN B 1 486 ? -20.25 55.5 -16.469 1 80.06 486 ASN B N 1
ATOM 8017 C CA . ASN B 1 486 ? -20.766 54.25 -15.875 1 80.06 486 ASN B CA 1
ATOM 8018 C C . ASN B 1 486 ? -19.641 53.375 -15.336 1 80.06 486 ASN B C 1
ATOM 8020 O O . ASN B 1 486 ? -19.719 52.875 -14.227 1 80.06 486 ASN B O 1
ATOM 8024 N N . LYS B 1 487 ? -18.641 53.219 -16.078 1 84.69 487 LYS B N 1
ATOM 8025 C CA . LYS B 1 487 ? -17.5 52.406 -15.68 1 84.69 487 LYS B CA 1
ATOM 8026 C C . LYS B 1 487 ? -16.797 53 -14.469 1 84.69 487 LYS B C 1
ATOM 8028 O O . LYS B 1 487 ? -16.328 52.281 -13.586 1 84.69 487 LYS B O 1
ATOM 8033 N N . PHE B 1 488 ? -16.734 54.344 -14.484 1 88.25 488 PHE B N 1
ATOM 8034 C CA . PHE B 1 488 ? -16.125 55.031 -13.344 1 88.25 488 PHE B CA 1
ATOM 8035 C C . PHE B 1 488 ? -16.891 54.75 -12.07 1 88.25 488 PHE B C 1
ATOM 8037 O O . PHE B 1 488 ? -16.312 54.469 -11.023 1 88.25 488 PHE B O 1
ATOM 8044 N N . SER B 1 489 ? -18.188 54.812 -12.141 1 83 489 SER B N 1
ATOM 8045 C CA . SER B 1 489 ? -19.031 54.562 -10.977 1 83 489 SER B CA 1
ATOM 8046 C C . SER B 1 489 ? -18.797 53.156 -10.43 1 83 489 SER B C 1
ATOM 8048 O O . SER B 1 489 ? -18.812 52.938 -9.219 1 83 489 SER B O 1
ATOM 8050 N N . GLN B 1 490 ? -18.547 52.312 -11.266 1 80.44 490 GLN B N 1
ATOM 8051 C CA . GLN B 1 490 ? -18.312 50.906 -10.875 1 80.44 490 GLN B CA 1
ATOM 8052 C C . GLN B 1 490 ? -16.938 50.75 -10.227 1 80.44 490 GLN B C 1
ATOM 8054 O O . GLN B 1 490 ? -16.812 50.062 -9.219 1 80.44 490 GLN B O 1
ATOM 8059 N N . LEU B 1 491 ? -15.961 51.406 -10.742 1 86.31 491 LEU B N 1
ATOM 8060 C CA . LEU B 1 491 ? -14.578 51.188 -10.312 1 86.31 491 LEU B CA 1
ATOM 8061 C C . LEU B 1 491 ? -14.273 52 -9.07 1 86.31 491 LEU B C 1
ATOM 8063 O O . LEU B 1 491 ? -13.406 51.625 -8.273 1 86.31 491 LEU B O 1
ATOM 8067 N N . LYS B 1 492 ? -15.031 53.062 -8.875 1 84.5 492 LYS B N 1
ATOM 8068 C CA . LYS B 1 492 ? -14.789 53.969 -7.742 1 84.5 492 LYS B CA 1
ATOM 8069 C C . LYS B 1 492 ? -14.953 53.219 -6.418 1 84.5 492 LYS B C 1
ATOM 8071 O O . LYS B 1 492 ? -14.211 53.469 -5.469 1 84.5 492 LYS B O 1
ATOM 8076 N N . SER B 1 493 ? -15.852 52.312 -6.434 1 80.62 493 SER B N 1
ATOM 8077 C CA . SER B 1 493 ? -16.141 51.594 -5.207 1 80.62 493 SER B CA 1
ATOM 8078 C C . SER B 1 493 ? -15.156 50.438 -5 1 80.62 493 SER B C 1
ATOM 8080 O O . SER B 1 493 ? -15.094 49.844 -3.918 1 80.62 493 SER B O 1
ATOM 8082 N N . ARG B 1 494 ? -14.344 50.25 -5.961 1 87.12 494 ARG B N 1
ATOM 8083 C CA . ARG B 1 494 ? -13.508 49.031 -5.926 1 87.12 494 ARG B CA 1
ATOM 8084 C C . ARG B 1 494 ? -12.055 49.406 -5.656 1 87.12 494 ARG B C 1
ATOM 8086 O O . ARG B 1 494 ? -11.258 48.531 -5.246 1 87.12 494 ARG B O 1
ATOM 8093 N N . LEU B 1 495 ? -11.734 50.656 -5.898 1 88.62 495 LEU B N 1
ATOM 8094 C CA . LEU B 1 495 ? -10.344 51.094 -5.82 1 88.62 495 LEU B CA 1
ATOM 8095 C C . LEU B 1 495 ? -10.164 52.188 -4.762 1 88.62 495 LEU B C 1
ATOM 8097 O O . LEU B 1 495 ? -11.117 52.875 -4.41 1 88.62 495 LEU B O 1
ATOM 8101 N N . LYS B 1 496 ? -9.047 52.156 -4.164 1 86.69 496 LYS B N 1
ATOM 8102 C CA . LYS B 1 496 ? -8.727 53.188 -3.188 1 86.69 496 LYS B CA 1
ATOM 8103 C C . LYS B 1 496 ? -7.312 53.719 -3.385 1 86.69 496 LYS B C 1
ATOM 8105 O O . LYS B 1 496 ? -6.531 53.156 -4.152 1 86.69 496 LYS B O 1
ATOM 8110 N N . ILE B 1 497 ? -7.117 54.906 -2.877 1 81.19 497 ILE B N 1
ATOM 8111 C CA . ILE B 1 497 ? -5.773 55.469 -2.84 1 81.19 497 ILE B CA 1
ATOM 8112 C C . ILE B 1 497 ? -5.137 55.188 -1.478 1 81.19 497 ILE B C 1
ATOM 8114 O O . ILE B 1 497 ? -5.699 55.562 -0.44 1 81.19 497 ILE B O 1
ATOM 8118 N N . GLY B 1 498 ? -4.184 54.312 -1.479 1 74.69 498 GLY B N 1
ATOM 8119 C CA . GLY B 1 498 ? -3.498 54.031 -0.233 1 74.69 498 GLY B CA 1
ATOM 8120 C C . GLY B 1 498 ? -2.93 55.25 0.45 1 74.69 498 GLY B C 1
ATOM 8121 O O . GLY B 1 498 ? -2.799 56.312 -0.171 1 74.69 498 GLY B O 1
ATOM 8122 N N . GLU B 1 499 ? -2.75 55.375 1.869 1 60.84 499 GLU B N 1
ATOM 8123 C CA . GLU B 1 499 ? -2.094 56.469 2.592 1 60.84 499 GLU B CA 1
ATOM 8124 C C . GLU B 1 499 ? -0.64 56.625 2.154 1 60.84 499 GLU B C 1
ATOM 8126 O O . GLU B 1 499 ? -0.008 55.656 1.729 1 60.84 499 GLU B O 1
#